Protein 2CFC (pdb70)

Nearest PDB structures (foldseek):
  2cfc-assembly1_D  TM=1.003E+00  e=9.940E-51  Xanthobacter autotrophicus Py2
  6y4d-assembly1_A  TM=9.501E-01  e=4.211E-25  Zephyranthes treatiae
  5u9p-assembly1_C  TM=9.451E-01  e=5.294E-24  Burkholderia cenocepacia J2315
  3uf0-assembly1_A  TM=9.141E-01  e=1.994E-23  Beutenbergia cavernae DSM 12333
  3svt-assembly1_B  TM=9.422E-01  e=5.488E-22  Mycobacterium ulcerans Agy99

Structure (mmCIF, N/CA/C/O backbone):
data_2CFC
#
_entry.id   2CFC
#
_cell.length_a   64.441
_cell.length_b   110.280
_cell.length_c   68.981
_cell.angle_alpha   90.00
_cell.angle_beta   93.88
_cell.angle_gamma   90.00
#
_symmetry.space_group_name_H-M   'P 1 21 1'
#
loop_
_entity.id
_entity.type
_entity.pdbx_description
1 polymer '2-(R)-HYDROXYPROPYL-COM DEHYDROGENASE'
2 non-polymer NICOTINAMIDE-ADENINE-DINUCLEOTIDE
3 non-polymer (2-[2-KETOPROPYLTHIO]ETHANESULFONATE
4 water water
#
loop_
_atom_site.group_PDB
_atom_site.id
_atom_site.type_symbol
_atom_site.label_atom_id
_atom_site.label_alt_id
_atom_site.label_comp_id
_atom_site.label_asym_id
_atom_site.label_entity_id
_atom_site.label_seq_id
_atom_site.pdbx_PDB_ins_code
_atom_site.Cartn_x
_atom_site.Cartn_y
_atom_site.Cartn_z
_atom_site.occupancy
_atom_site.B_iso_or_equiv
_atom_site.auth_seq_id
_atom_site.auth_comp_id
_atom_site.auth_asym_id
_atom_site.auth_atom_id
_atom_site.pdbx_PDB_model_num
ATOM 1 N N . MET A 1 1 ? 47.896 -137.495 106.249 1.00 22.56 1 MET A N 1
ATOM 2 C CA . MET A 1 1 ? 46.754 -136.551 106.420 1.00 21.24 1 MET A CA 1
ATOM 3 C C . MET A 1 1 ? 45.630 -137.181 107.240 1.00 20.18 1 MET A C 1
ATOM 4 O O . MET A 1 1 ? 45.211 -138.311 106.981 1.00 20.19 1 MET A O 1
ATOM 9 N N . SER A 1 2 ? 45.117 -136.423 108.197 1.00 17.27 2 SER A N 1
ATOM 10 C CA . SER A 1 2 ? 44.074 -136.909 109.076 1.00 15.86 2 SER A CA 1
ATOM 11 C C . SER A 1 2 ? 43.200 -135.757 109.550 1.00 14.79 2 SER A C 1
ATOM 12 O O . SER A 1 2 ? 43.598 -134.989 110.424 1.00 15.27 2 SER A O 1
ATOM 15 N N . ARG A 1 3 ? 42.018 -135.636 108.965 1.00 11.81 3 ARG A N 1
ATOM 16 C CA . ARG A 1 3 ? 41.079 -134.575 109.341 1.00 12.90 3 ARG A CA 1
ATOM 17 C C . ARG A 1 3 ? 40.339 -134.978 110.623 1.00 11.23 3 ARG A C 1
ATOM 18 O O . ARG A 1 3 ? 40.354 -136.151 111.007 1.00 11.17 3 ARG A O 1
ATOM 26 N N . VAL A 1 4 ? 39.718 -134.020 111.309 1.00 10.74 4 VAL A N 1
ATOM 27 C CA . VAL A 1 4 ? 38.959 -134.355 112.510 1.00 10.21 4 VAL A CA 1
ATOM 28 C C . VAL A 1 4 ? 37.488 -134.205 112.120 1.00 11.11 4 VAL A C 1
ATOM 29 O O . VAL A 1 4 ? 37.046 -133.131 111.708 1.00 12.42 4 VAL A O 1
ATOM 33 N N . ALA A 1 5 ? 36.736 -135.290 112.241 1.00 10.26 5 ALA A N 1
ATOM 34 C CA . ALA A 1 5 ? 35.325 -135.268 111.885 1.00 10.11 5 ALA A CA 1
ATOM 35 C C . ALA A 1 5 ? 34.442 -135.656 113.057 1.00 11.28 5 ALA A C 1
ATOM 36 O O . ALA A 1 5 ? 34.727 -136.618 113.789 1.00 12.52 5 ALA A O 1
ATOM 38 N N . ILE A 1 6 ? 33.370 -134.889 113.259 1.00 12.13 6 ILE A N 1
ATOM 39 C CA . ILE A 1 6 ? 32.405 -135.211 114.293 1.00 10.66 6 ILE A CA 1
ATOM 40 C C . ILE A 1 6 ? 31.218 -135.842 113.552 1.00 10.41 6 ILE A C 1
ATOM 41 O O . ILE A 1 6 ? 30.738 -135.303 112.546 1.00 9.67 6 ILE A O 1
ATOM 46 N N . VAL A 1 7 ? 30.767 -137.002 114.021 1.00 8.45 7 VAL A N 1
ATOM 47 C CA . VAL A 1 7 ? 29.632 -137.679 113.395 1.00 9.37 7 VAL A CA 1
ATOM 48 C C . VAL A 1 7 ? 28.575 -137.983 114.443 1.00 9.73 7 VAL A C 1
ATOM 49 O O . VAL A 1 7 ? 28.854 -138.721 115.395 1.00 11.35 7 VAL A O 1
ATOM 53 N N . THR A 1 8 ? 27.369 -137.422 114.285 1.00 9.27 8 THR A N 1
ATOM 54 C CA . THR A 1 8 ? 26.302 -137.669 115.246 1.00 9.82 8 THR A CA 1
ATOM 55 C C . THR A 1 8 ? 25.485 -138.879 114.788 1.00 10.13 8 THR A C 1
ATOM 56 O O . THR A 1 8 ? 25.423 -139.184 113.591 1.00 11.13 8 THR A O 1
ATOM 60 N N . GLY A 1 9 ? 24.860 -139.562 115.737 1.00 8.97 9 GLY A N 1
ATOM 61 C CA . GLY A 1 9 ? 24.128 -140.766 115.400 1.00 9.50 9 GLY A CA 1
ATOM 62 C C . GLY A 1 9 ? 25.102 -141.821 114.871 1.00 9.31 9 GLY A C 1
ATOM 63 O O . GLY A 1 9 ? 24.721 -142.628 114.041 1.00 10.11 9 GLY A O 1
ATOM 64 N N . ALA A 1 10 ? 26.339 -141.836 115.382 1.00 9.05 10 ALA A N 1
ATOM 65 C CA . ALA A 1 10 ? 27.381 -142.738 114.903 1.00 10.28 10 ALA A CA 1
ATOM 66 C C . ALA A 1 10 ? 27.365 -144.214 115.278 1.00 12.12 10 ALA A C 1
ATOM 67 O O . ALA A 1 10 ? 28.166 -144.991 114.702 1.00 12.33 10 ALA A O 1
ATOM 69 N N . SER A 1 11 ? 26.507 -144.631 116.212 1.00 13.03 11 SER A N 1
ATOM 70 C CA . SER A 1 11 ? 26.560 -146.031 116.606 1.00 15.06 11 SER A CA 1
ATOM 71 C C . SER A 1 11 ? 25.832 -147.046 115.736 1.00 15.63 11 SER A C 1
ATOM 72 O O . SER A 1 11 ? 26.002 -148.250 115.933 1.00 15.47 11 SER A O 1
ATOM 75 N N . SER A 1 12 ? 25.052 -146.579 114.766 1.00 15.77 12 SER A N 1
ATOM 76 C CA . SER A 1 12 ? 24.355 -147.494 113.876 1.00 17.22 12 SER A CA 1
ATOM 77 C C . SER A 1 12 ? 23.945 -146.858 112.544 1.00 16.93 12 SER A C 1
ATOM 78 O O . SER A 1 12 ? 24.070 -145.631 112.336 1.00 16.40 12 SER A O 1
ATOM 81 N N . GLY A 1 13 ? 23.433 -147.700 111.648 1.00 14.64 13 GLY A N 1
ATOM 82 C CA . GLY A 1 13 ? 22.952 -147.232 110.351 1.00 12.65 13 GLY A CA 1
ATOM 83 C C . GLY A 1 13 ? 23.894 -146.345 109.554 1.00 11.63 13 GLY A C 1
ATOM 84 O O . GLY A 1 13 ? 25.103 -146.605 109.470 1.00 9.52 13 GLY A O 1
ATOM 85 N N . ASN A 1 14 ? 23.345 -145.288 108.965 1.00 11.05 14 ASN A N 1
ATOM 86 C CA . ASN A 1 14 ? 24.147 -144.352 108.160 1.00 11.26 14 ASN A CA 1
ATOM 87 C C . ASN A 1 14 ? 25.324 -143.747 108.933 1.00 9.72 14 ASN A C 1
ATOM 88 O O . ASN A 1 14 ? 26.450 -143.638 108.399 1.00 9.05 14 ASN A O 1
ATOM 93 N N . GLY A 1 15 ? 25.069 -143.335 110.173 1.00 9.61 15 GLY A N 1
ATOM 94 C CA . GLY A 1 15 ? 26.116 -142.741 111.011 1.00 9.87 15 GLY A CA 1
ATOM 95 C C . GLY A 1 15 ? 27.290 -143.683 111.208 1.00 11.22 15 GLY A C 1
ATOM 96 O O . GLY A 1 15 ? 28.461 -143.266 111.170 1.00 9.47 15 GLY A O 1
ATOM 97 N N . LEU A 1 16 ? 26.994 -144.959 111.431 1.00 9.22 16 LEU A N 1
ATOM 98 C CA . LEU A 1 16 ? 28.069 -145.954 111.593 1.00 10.46 16 LEU A CA 1
ATOM 99 C C . LEU A 1 16 ? 28.882 -146.065 110.283 1.00 9.97 16 LEU A C 1
ATOM 100 O O . LEU A 1 16 ? 30.125 -146.019 110.292 1.00 10.58 16 LEU A O 1
ATOM 105 N N . ALA A 1 17 ? 28.194 -146.190 109.152 1.00 12.84 17 ALA A N 1
ATOM 106 C CA . ALA A 1 17 ? 28.896 -146.296 107.881 1.00 11.35 17 ALA A CA 1
ATOM 107 C C . ALA A 1 17 ? 29.739 -145.048 107.624 1.00 10.17 17 ALA A C 1
ATOM 108 O O . ALA A 1 17 ? 30.859 -145.133 107.120 1.00 11.00 17 ALA A O 1
ATOM 110 N N . ILE A 1 18 ? 29.187 -143.881 107.938 1.00 9.36 18 ILE A N 1
ATOM 111 C CA . ILE A 1 18 ? 29.912 -142.631 107.727 1.00 9.43 18 ILE A CA 1
ATOM 112 C C . ILE A 1 18 ? 31.149 -142.565 108.614 1.00 10.32 18 ILE A C 1
ATOM 113 O O . ILE A 1 18 ? 32.245 -142.235 108.143 1.00 9.25 18 ILE A O 1
ATOM 118 N N . ALA A 1 19 ? 30.986 -142.881 109.896 1.00 10.57 19 ALA A N 1
ATOM 119 C CA . ALA A 1 19 ? 32.119 -142.830 110.806 1.00 10.73 19 ALA A CA 1
ATOM 120 C C . ALA A 1 19 ? 33.200 -143.810 110.362 1.00 10.86 19 ALA A C 1
ATOM 121 O O . ALA A 1 19 ? 34.378 -143.475 110.359 1.00 10.50 19 ALA A O 1
ATOM 123 N N . THR A 1 20 ? 32.802 -145.006 109.944 1.00 10.34 20 THR A N 1
ATOM 124 C CA . THR A 1 20 ? 33.795 -145.995 109.525 1.00 11.84 20 THR A CA 1
ATOM 125 C C . THR A 1 20 ? 34.526 -145.546 108.263 1.00 11.80 20 THR A C 1
ATOM 126 O O . THR A 1 20 ? 35.706 -145.830 108.084 1.00 12.53 20 THR A O 1
ATOM 130 N N . ARG A 1 21 ? 33.833 -144.813 107.405 1.00 10.75 21 ARG A N 1
ATOM 131 C CA . ARG A 1 21 ? 34.444 -144.360 106.164 1.00 13.06 21 ARG A CA 1
ATOM 132 C C . ARG A 1 21 ? 35.518 -143.325 106.467 1.00 11.81 21 ARG A C 1
ATOM 133 O O . ARG A 1 21 ? 36.587 -143.333 105.854 1.00 10.14 21 ARG A O 1
ATOM 141 N N . PHE A 1 22 ? 35.241 -142.424 107.410 1.00 10.60 22 PHE A N 1
ATOM 142 C CA . PHE A 1 22 ? 36.233 -141.415 107.772 1.00 10.41 22 PHE A CA 1
ATOM 143 C C . PHE A 1 22 ? 37.442 -142.118 108.371 1.00 11.66 22 PHE A C 1
ATOM 144 O O . PHE A 1 22 ? 38.597 -141.795 108.034 1.00 12.04 22 PHE A O 1
ATOM 152 N N . LEU A 1 23 ? 37.184 -143.074 109.267 1.00 11.10 23 LEU A N 1
ATOM 153 C CA . LEU A 1 23 ? 38.258 -143.831 109.915 1.00 13.74 23 LEU A CA 1
ATOM 154 C C . LEU A 1 23 ? 39.118 -144.597 108.914 1.00 13.58 23 LEU A C 1
ATOM 155 O O . LEU A 1 23 ? 40.356 -144.605 109.025 1.00 13.95 23 LEU A O 1
ATOM 160 N N . ALA A 1 24 ? 38.465 -145.226 107.942 1.00 14.33 24 ALA A N 1
ATOM 161 C CA . ALA A 1 24 ? 39.158 -146.014 106.928 1.00 14.78 24 ALA A CA 1
ATOM 162 C C . ALA A 1 24 ? 40.085 -145.145 106.084 1.00 17.32 24 ALA A C 1
ATOM 163 O O . ALA A 1 24 ? 41.101 -145.622 105.558 1.00 18.58 24 ALA A O 1
ATOM 165 N N . ARG A 1 25 ? 39.738 -143.868 105.961 1.00 16.92 25 ARG A N 1
ATOM 166 C CA . ARG A 1 25 ? 40.528 -142.933 105.191 1.00 19.46 25 ARG A CA 1
ATOM 167 C C . ARG A 1 25 ? 41.674 -142.346 105.998 1.00 18.87 25 ARG A C 1
ATOM 168 O O . ARG A 1 25 ? 42.483 -141.583 105.474 1.00 20.27 25 ARG A O 1
ATOM 176 N N . GLY A 1 26 ? 41.761 -142.686 107.277 1.00 17.83 26 GLY A N 1
ATOM 177 C CA . GLY A 1 26 ? 42.835 -142.138 108.088 1.00 15.49 26 GLY A CA 1
ATOM 178 C C . GLY A 1 26 ? 42.435 -140.937 108.931 1.00 14.97 26 GLY A C 1
ATOM 179 O O . GLY A 1 26 ? 43.263 -140.382 109.639 1.00 15.74 26 GLY A O 1
ATOM 180 N N . ASP A 1 27 ? 41.159 -140.551 108.893 1.00 13.72 27 ASP A N 1
ATOM 181 C CA . ASP A 1 27 ? 40.706 -139.407 109.687 1.00 12.44 27 ASP A CA 1
ATOM 182 C C . ASP A 1 27 ? 40.422 -139.807 111.126 1.00 12.15 27 ASP A C 1
ATOM 183 O O . ASP A 1 27 ? 40.288 -140.994 111.445 1.00 11.78 27 ASP A O 1
ATOM 188 N N . ARG A 1 28 ? 40.348 -138.812 112.006 1.00 10.07 28 ARG A N 1
ATOM 189 C CA . ARG A 1 28 ? 40.029 -139.038 113.405 1.00 11.41 28 ARG A CA 1
ATOM 190 C C . ARG A 1 28 ? 38.559 -138.655 113.542 1.00 12.25 28 ARG A C 1
ATOM 191 O O . ARG A 1 28 ? 38.109 -137.658 112.962 1.00 13.54 28 ARG A O 1
ATOM 199 N N . VAL A 1 29 ? 37.816 -139.469 114.282 1.00 11.44 29 VAL A N 1
ATOM 200 C CA . VAL A 1 29 ? 36.390 -139.256 114.462 1.00 9.29 29 VAL A CA 1
ATOM 201 C C . VAL A 1 29 ? 35.924 -139.146 115.910 1.00 10.49 29 VAL A C 1
ATOM 202 O O . VAL A 1 29 ? 36.391 -139.874 116.789 1.00 9.54 29 VAL A O 1
ATOM 206 N N . ALA A 1 30 ? 35.010 -138.201 116.153 1.00 11.15 30 ALA A N 1
ATOM 207 C CA . ALA A 1 30 ? 34.357 -138.043 117.447 1.00 11.19 30 ALA A CA 1
ATOM 208 C C . ALA A 1 30 ? 32.958 -138.592 117.095 1.00 11.42 30 ALA A C 1
ATOM 209 O O . ALA A 1 30 ? 32.211 -138.005 116.300 1.00 9.70 30 ALA A O 1
ATOM 211 N N . ALA A 1 31 ? 32.647 -139.763 117.641 1.00 10.68 31 ALA A N 1
ATOM 212 C CA . ALA A 1 31 ? 31.401 -140.462 117.391 1.00 9.72 31 ALA A CA 1
ATOM 213 C C . ALA A 1 31 ? 30.453 -140.170 118.536 1.00 10.44 31 ALA A C 1
ATOM 214 O O . ALA A 1 31 ? 30.703 -140.571 119.667 1.00 8.47 31 ALA A O 1
ATOM 216 N N . LEU A 1 32 ? 29.371 -139.451 118.245 1.00 9.90 32 LEU A N 1
ATOM 217 C CA . LEU A 1 32 ? 28.397 -139.102 119.269 1.00 10.86 32 LEU A CA 1
ATOM 218 C C . LEU A 1 32 ? 27.111 -139.891 119.099 1.00 10.22 32 LEU A C 1
ATOM 219 O O . LEU A 1 32 ? 26.609 -140.065 117.969 1.00 10.79 32 LEU A O 1
ATOM 224 N N . ASP A 1 33 ? 26.590 -140.384 120.216 1.00 10.83 33 ASP A N 1
ATOM 225 C CA . ASP A 1 33 ? 25.312 -141.083 120.205 1.00 12.47 33 ASP A CA 1
ATOM 226 C C . ASP A 1 33 ? 24.748 -141.095 121.618 1.00 13.41 33 ASP A C 1
ATOM 227 O O . ASP A 1 33 ? 25.393 -140.620 122.548 1.00 12.20 33 ASP A O 1
ATOM 232 N N . LEU A 1 34 ? 23.544 -141.639 121.768 1.00 14.28 34 LEU A N 1
ATOM 233 C CA . LEU A 1 34 ? 22.825 -141.648 123.040 1.00 15.38 34 LEU A CA 1
ATOM 234 C C . LEU A 1 34 ? 23.304 -142.568 124.164 1.00 16.60 34 LEU A C 1
ATOM 235 O O . LEU A 1 34 ? 23.139 -142.248 125.340 1.00 15.75 34 LEU A O 1
ATOM 240 N N . SER A 1 35 ? 23.894 -143.704 123.807 1.00 15.73 35 SER A N 1
ATOM 241 C CA . SER A 1 35 ? 24.342 -144.666 124.800 1.00 13.91 35 SER A CA 1
ATOM 242 C C . SER A 1 35 ? 25.841 -144.935 124.777 1.00 15.25 35 SER A C 1
ATOM 243 O O . SER A 1 35 ? 26.379 -145.413 123.767 1.00 12.62 35 SER A O 1
ATOM 246 N N . ALA A 1 36 ? 26.501 -144.629 125.894 1.00 13.90 36 ALA A N 1
ATOM 247 C CA . ALA A 1 36 ? 27.925 -144.884 126.038 1.00 15.46 36 ALA A CA 1
ATOM 248 C C . ALA A 1 36 ? 28.194 -146.378 125.859 1.00 16.11 36 ALA A C 1
ATOM 249 O O . ALA A 1 36 ? 29.185 -146.761 125.257 1.00 18.24 36 ALA A O 1
ATOM 251 N N . GLU A 1 37 ? 27.308 -147.217 126.386 1.00 17.41 37 GLU A N 1
ATOM 252 C CA . GLU A 1 37 ? 27.457 -148.673 126.274 1.00 19.42 37 GLU A CA 1
ATOM 253 C C . GLU A 1 37 ? 27.406 -149.122 124.801 1.00 18.34 37 GLU A C 1
ATOM 254 O O . GLU A 1 37 ? 28.276 -149.848 124.325 1.00 17.50 37 GLU A O 1
ATOM 260 N N . THR A 1 38 ? 26.377 -148.701 124.081 1.00 17.37 38 THR A N 1
ATOM 261 C CA . THR A 1 38 ? 26.284 -149.052 122.685 1.00 17.39 38 THR A CA 1
ATOM 262 C C . THR A 1 38 ? 27.489 -148.537 121.875 1.00 17.64 38 THR A C 1
ATOM 263 O O . THR A 1 38 ? 27.982 -149.218 120.958 1.00 16.60 38 THR A O 1
ATOM 267 N N . LEU A 1 39 ? 27.962 -147.339 122.195 1.00 16.03 39 LEU A N 1
ATOM 268 C CA . LEU A 1 39 ? 29.104 -146.789 121.477 1.00 16.78 39 LEU A CA 1
ATOM 269 C C . LEU A 1 39 ? 30.337 -147.666 121.681 1.00 16.68 39 LEU A C 1
ATOM 270 O O . LEU A 1 39 ? 31.104 -147.893 120.736 1.00 15.82 39 LEU A O 1
ATOM 275 N N . GLU A 1 40 ? 30.529 -148.165 122.901 1.00 16.05 40 GLU A N 1
ATOM 276 C CA . GLU A 1 40 ? 31.684 -149.013 123.149 1.00 17.63 40 GLU A CA 1
ATOM 277 C C . GLU A 1 40 ? 31.525 -150.347 122.429 1.00 17.69 40 GLU A C 1
ATOM 278 O O . GLU A 1 40 ? 32.489 -150.871 121.876 1.00 18.01 40 GLU A O 1
ATOM 284 N N . GLU A 1 41 ? 30.313 -150.892 122.417 1.00 18.05 41 GLU A N 1
ATOM 285 C CA . GLU A 1 41 ? 30.086 -152.157 121.732 1.00 20.13 41 GLU A CA 1
ATOM 286 C C . GLU A 1 41 ? 30.349 -151.944 120.247 1.00 19.99 41 GLU A C 1
ATOM 287 O O . GLU A 1 41 ? 30.922 -152.795 119.587 1.00 19.91 41 GLU A O 1
ATOM 293 N N . THR A 1 42 ? 29.929 -150.800 119.723 1.00 20.06 42 THR A N 1
ATOM 294 C CA . THR A 1 42 ? 30.156 -150.483 118.309 1.00 18.60 42 THR A CA 1
ATOM 295 C C . THR A 1 42 ? 31.645 -150.344 118.051 1.00 18.40 42 THR A C 1
ATOM 296 O O . THR A 1 42 ? 32.159 -150.849 117.052 1.00 17.99 42 THR A O 1
ATOM 300 N N . ALA A 1 43 ? 32.342 -149.665 118.954 1.00 17.33 43 ALA A N 1
ATOM 301 C CA . ALA A 1 43 ? 33.783 -149.493 118.808 1.00 18.28 43 ALA A CA 1
ATOM 302 C C . ALA A 1 43 ? 34.518 -150.840 118.801 1.00 19.90 43 ALA A C 1
ATOM 303 O O . ALA A 1 43 ? 35.472 -151.037 118.034 1.00 20.06 43 ALA A O 1
ATOM 305 N N . ARG A 1 44 ? 34.087 -151.774 119.641 1.00 19.77 44 ARG A N 1
ATOM 306 C CA . ARG A 1 44 ? 34.787 -153.066 119.689 1.00 22.08 44 ARG A CA 1
ATOM 307 C C . ARG A 1 44 ? 34.499 -153.943 118.476 1.00 20.97 44 ARG A C 1
ATOM 308 O O . ARG A 1 44 ? 35.349 -154.708 118.019 1.00 20.69 44 ARG A O 1
ATOM 316 N N . THR A 1 45 ? 33.309 -153.811 117.926 1.00 18.81 45 THR A N 1
ATOM 317 C CA . THR A 1 45 ? 32.953 -154.670 116.827 1.00 20.27 45 THR A CA 1
ATOM 318 C C . THR A 1 45 ? 33.134 -154.074 115.448 1.00 19.53 45 THR A C 1
ATOM 319 O O . THR A 1 45 ? 33.341 -154.815 114.489 1.00 20.37 45 THR A O 1
ATOM 323 N N . HIS A 1 46 ? 33.079 -152.747 115.341 1.00 17.32 46 HIS A N 1
ATOM 324 C CA . HIS A 1 46 ? 33.198 -152.084 114.036 1.00 16.79 46 HIS A CA 1
ATOM 325 C C . HIS A 1 46 ? 34.413 -151.192 113.869 1.00 16.11 46 HIS A C 1
ATOM 326 O O . HIS A 1 46 ? 34.846 -150.959 112.735 1.00 15.51 46 HIS A O 1
ATOM 333 N N . TRP A 1 47 ? 34.957 -150.680 114.978 1.00 15.16 47 TRP A N 1
ATOM 334 C CA . TRP A 1 47 ? 36.112 -149.779 114.906 1.00 14.99 47 TRP A CA 1
ATOM 335 C C . TRP A 1 47 ? 37.337 -150.314 115.625 1.00 14.51 47 TRP A C 1
ATOM 336 O O . TRP A 1 47 ? 38.190 -149.535 116.068 1.00 13.24 47 TRP A O 1
ATOM 347 N N . HIS A 1 48 ? 37.434 -151.639 115.730 1.00 15.71 48 HIS A N 1
ATOM 348 C CA . HIS A 1 48 ? 38.560 -152.288 116.409 1.00 17.67 48 HIS A CA 1
ATOM 349 C C . HIS A 1 48 ? 39.935 -151.883 115.884 1.00 18.01 48 HIS A C 1
ATOM 350 O O . HIS A 1 48 ? 40.870 -151.665 116.662 1.00 18.02 48 HIS A O 1
ATOM 357 N N . ALA A 1 49 ? 40.072 -151.794 114.567 1.00 19.12 49 ALA A N 1
ATOM 358 C CA . ALA A 1 49 ? 41.363 -151.423 113.966 1.00 20.90 49 ALA A CA 1
ATOM 359 C C . ALA A 1 49 ? 41.736 -149.957 114.227 1.00 22.02 49 ALA A C 1
ATOM 360 O O . ALA A 1 49 ? 42.893 -149.562 114.076 1.00 22.57 49 ALA A O 1
ATOM 362 N N . TYR A 1 50 ? 40.767 -149.144 114.624 1.00 22.41 50 TYR A N 1
ATOM 363 C CA . TYR A 1 50 ? 41.059 -147.727 114.838 1.00 24.68 50 TYR A CA 1
ATOM 364 C C . TYR A 1 50 ? 41.178 -147.328 116.291 1.00 26.62 50 TYR A C 1
ATOM 365 O O . TYR A 1 50 ? 41.688 -146.245 116.597 1.00 29.63 50 TYR A O 1
ATOM 374 N N . ALA A 1 51 ? 40.719 -148.203 117.184 1.00 27.39 51 ALA A N 1
ATOM 375 C CA . ALA A 1 51 ? 40.782 -147.964 118.621 1.00 28.61 51 ALA A CA 1
ATOM 376 C C . ALA A 1 51 ? 40.837 -146.487 119.021 1.00 29.25 51 ALA A C 1
ATOM 377 O O . ALA A 1 51 ? 39.815 -145.832 119.191 1.00 28.45 51 ALA A O 1
ATOM 379 N N . ASP A 1 52 ? 42.060 -145.991 119.171 1.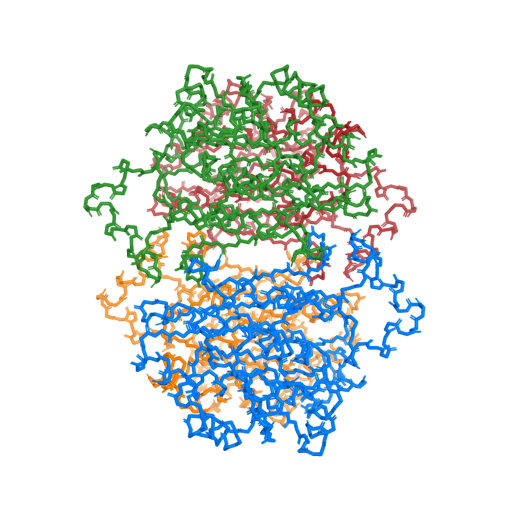00 30.26 52 ASP A N 1
ATOM 380 C CA . ASP A 1 52 ? 42.366 -144.621 119.568 1.00 31.52 52 ASP A CA 1
ATOM 381 C C . ASP A 1 52 ? 41.837 -143.483 118.681 1.00 29.43 52 ASP A C 1
ATOM 382 O O . ASP A 1 52 ? 41.446 -142.413 119.177 1.00 29.19 52 ASP A O 1
ATOM 387 N N . LYS A 1 53 ? 41.832 -143.701 117.375 1.00 25.71 53 LYS A N 1
ATOM 388 C CA . LYS A 1 53 ? 41.414 -142.654 116.461 1.00 22.16 53 LYS A CA 1
ATOM 389 C C . LYS A 1 53 ? 39.940 -142.267 116.526 1.00 19.92 53 LYS A C 1
ATOM 390 O O . LYS A 1 53 ? 39.523 -141.324 115.873 1.00 16.64 53 LYS A O 1
ATOM 396 N N . VAL A 1 54 ? 39.156 -142.994 117.311 1.00 18.50 54 VAL A N 1
ATOM 397 C CA . VAL A 1 54 ? 37.750 -142.658 117.464 1.00 17.83 54 VAL A CA 1
ATOM 398 C C . VAL A 1 54 ? 37.448 -142.380 118.929 1.00 18.21 54 VAL A C 1
ATOM 399 O O . VAL A 1 54 ? 37.753 -143.186 119.823 1.00 17.72 54 VAL A O 1
ATOM 403 N N . LEU A 1 55 ? 36.896 -141.190 119.177 1.00 15.86 55 LEU A N 1
ATOM 404 C CA . LEU A 1 55 ? 36.542 -140.743 120.518 1.00 14.22 55 LEU A CA 1
ATOM 405 C C . LEU A 1 55 ? 35.039 -141.001 120.629 1.00 15.16 55 LEU A C 1
ATOM 406 O O . LEU A 1 55 ? 34.269 -140.494 119.805 1.00 13.53 55 LEU A O 1
ATOM 411 N N . ARG A 1 56 ? 34.625 -141.823 121.595 1.00 13.62 56 ARG A N 1
ATOM 412 C CA . ARG A 1 56 ? 33.207 -142.130 121.755 1.00 14.22 56 ARG A CA 1
ATOM 413 C C . ARG A 1 56 ? 32.627 -141.179 122.781 1.00 15.50 56 ARG A C 1
ATOM 414 O O . ARG A 1 56 ? 33.059 -141.165 123.929 1.00 15.69 56 ARG A O 1
ATOM 422 N N . VAL A 1 57 ? 31.653 -140.378 122.358 1.00 15.08 57 VAL A N 1
ATOM 423 C CA . VAL A 1 57 ? 31.044 -139.414 123.255 1.00 16.36 57 VAL A CA 1
ATOM 424 C C . VAL A 1 57 ? 29.545 -139.601 123.352 1.00 16.10 57 VAL A C 1
ATOM 425 O O . VAL A 1 57 ? 28.851 -139.585 122.339 1.00 15.91 57 VAL A O 1
ATOM 429 N N . ARG A 1 58 ? 29.040 -139.753 124.571 1.00 14.88 58 ARG A N 1
ATOM 430 C CA . ARG A 1 58 ? 27.614 -139.892 124.728 1.00 16.10 58 ARG A CA 1
ATOM 431 C C . ARG A 1 58 ? 27.050 -138.489 124.674 1.00 15.60 58 ARG A C 1
ATOM 432 O O . ARG A 1 58 ? 27.549 -137.587 125.338 1.00 13.75 58 ARG A O 1
ATOM 440 N N . ALA A 1 59 ? 26.019 -138.294 123.861 1.00 15.04 59 ALA A N 1
ATOM 441 C CA . ALA A 1 59 ? 25.418 -136.976 123.753 1.00 13.30 59 ALA A CA 1
ATOM 442 C C . ALA A 1 59 ? 24.092 -137.052 123.062 1.00 13.81 59 ALA A C 1
ATOM 443 O O . ALA A 1 59 ? 23.939 -137.763 122.060 1.00 13.53 59 ALA A O 1
ATOM 445 N N . ASP A 1 60 ? 23.124 -136.325 123.618 1.00 11.86 60 ASP A N 1
ATOM 446 C CA . ASP A 1 60 ? 21.801 -136.209 123.019 1.00 10.90 60 ASP A CA 1
ATOM 447 C C . ASP A 1 60 ? 21.940 -134.913 122.217 1.00 11.47 60 ASP A C 1
ATOM 448 O O . ASP A 1 60 ? 22.076 -133.847 122.821 1.00 11.65 60 ASP A O 1
ATOM 453 N N . VAL A 1 61 ? 21.893 -134.979 120.880 1.00 10.02 61 VAL A N 1
ATOM 454 C CA . VAL A 1 61 ? 22.078 -133.772 120.078 1.00 11.04 61 VAL A CA 1
ATOM 455 C C . VAL A 1 61 ? 21.086 -132.661 120.385 1.00 11.53 61 VAL A C 1
ATOM 456 O O . VAL A 1 61 ? 21.400 -131.493 120.189 1.00 11.04 61 VAL A O 1
ATOM 460 N N . ALA A 1 62 ? 19.901 -133.019 120.875 1.00 9.41 62 ALA A N 1
ATOM 461 C CA . ALA A 1 62 ? 18.882 -132.022 121.205 1.00 11.28 62 ALA A CA 1
ATOM 462 C C . ALA A 1 62 ? 19.202 -131.231 122.479 1.00 11.71 62 ALA A C 1
ATOM 463 O O . ALA A 1 62 ? 18.492 -130.279 122.813 1.00 11.56 62 ALA A O 1
ATOM 465 N N . ASP A 1 63 ? 20.271 -131.611 123.182 1.00 11.52 63 ASP A N 1
ATOM 466 C CA . ASP A 1 63 ? 20.630 -130.924 124.412 1.00 13.02 63 ASP A CA 1
ATOM 467 C C . ASP A 1 63 ? 21.855 -130.030 124.204 1.00 11.84 63 ASP A C 1
ATOM 468 O O . ASP A 1 63 ? 22.920 -130.496 123.814 1.00 11.39 63 ASP A O 1
ATOM 473 N N . GLU A 1 64 ? 21.701 -128.741 124.476 1.00 12.40 64 GLU A N 1
ATOM 474 C CA . GLU A 1 64 ? 22.816 -127.810 124.292 1.00 12.79 64 GLU A CA 1
ATOM 475 C C . GLU A 1 64 ? 24.031 -128.172 125.153 1.00 13.50 64 GLU A C 1
ATOM 476 O O . GLU A 1 64 ? 25.179 -128.133 124.686 1.00 12.44 64 GLU A O 1
ATOM 482 N N . GLY A 1 65 ? 23.786 -128.525 126.410 1.00 12.89 65 GLY A N 1
ATOM 483 C CA . GLY A 1 65 ? 24.892 -128.882 127.281 1.00 12.66 65 GLY A CA 1
ATOM 484 C C . GLY A 1 65 ? 25.714 -130.054 126.757 1.00 12.06 65 GLY A C 1
ATOM 485 O O . GLY A 1 65 ? 26.943 -130.002 126.758 1.00 12.36 65 GLY A O 1
ATOM 486 N N . ASP A 1 66 ? 25.036 -131.113 126.313 1.00 11.89 66 ASP A N 1
ATOM 487 C CA . ASP A 1 66 ? 25.694 -132.310 125.775 1.00 11.64 66 ASP A CA 1
ATOM 488 C C . ASP A 1 66 ? 26.519 -131.998 124.537 1.00 11.62 66 ASP A C 1
ATOM 489 O O . ASP A 1 66 ? 27.683 -132.424 124.399 1.00 10.26 66 ASP A O 1
ATOM 494 N N . VAL A 1 67 ? 25.894 -131.269 123.624 1.00 10.48 67 VAL A N 1
ATOM 495 C CA . VAL A 1 67 ? 26.552 -130.888 122.374 1.00 10.15 67 VAL A CA 1
ATOM 496 C C . VAL A 1 67 ? 27.792 -130.017 122.644 1.00 9.35 67 VAL A C 1
ATOM 497 O O . VAL A 1 67 ? 28.879 -130.292 122.111 1.00 11.65 67 VAL A O 1
ATOM 501 N N . ASN A 1 68 ? 27.660 -128.979 123.473 1.00 11.57 68 ASN A N 1
ATOM 502 C CA . ASN A 1 68 ? 28.825 -128.124 123.771 1.00 12.62 68 ASN A CA 1
ATOM 503 C C . ASN A 1 68 ? 29.951 -128.934 124.401 1.00 12.02 68 ASN A C 1
ATOM 504 O O . ASN A 1 68 ? 31.123 -128.751 124.059 1.00 12.74 68 ASN A O 1
ATOM 509 N N . ALA A 1 69 ? 29.612 -129.845 125.310 1.00 12.29 69 ALA A N 1
ATOM 510 C CA . ALA A 1 69 ? 30.645 -130.656 125.956 1.00 12.71 69 ALA A CA 1
ATOM 511 C C . ALA A 1 69 ? 31.296 -131.611 124.968 1.00 12.92 69 ALA A C 1
ATOM 512 O O . ALA A 1 69 ? 32.503 -131.905 125.081 1.00 13.44 69 ALA A O 1
ATOM 514 N N . ALA A 1 70 ? 30.514 -132.097 123.998 1.00 11.72 70 ALA A N 1
ATOM 515 C CA . ALA A 1 70 ? 31.051 -133.026 123.006 1.00 12.36 70 ALA A CA 1
ATOM 516 C C . ALA A 1 70 ? 32.062 -132.304 122.122 1.00 10.82 70 ALA A C 1
ATOM 517 O O . ALA A 1 70 ? 33.106 -132.863 121.817 1.00 10.66 70 ALA A O 1
ATOM 519 N N . ILE A 1 71 ? 31.750 -131.068 121.720 1.00 10.43 71 ILE A N 1
ATOM 520 C CA . ILE A 1 71 ? 32.648 -130.277 120.883 1.00 11.46 71 ILE A CA 1
ATOM 521 C C . ILE A 1 71 ? 33.898 -129.909 121.688 1.00 11.33 71 ILE A C 1
ATOM 522 O O . ILE A 1 71 ? 35.022 -129.953 121.157 1.00 11.19 71 ILE A O 1
ATOM 527 N N . ALA A 1 72 ? 33.724 -129.564 122.964 1.00 10.72 72 ALA A N 1
ATOM 528 C CA . ALA A 1 72 ? 34.882 -129.260 123.817 1.00 10.43 72 ALA A CA 1
ATOM 529 C C . ALA A 1 72 ? 35.757 -130.506 123.947 1.00 11.07 72 ALA A C 1
ATOM 530 O O . ALA A 1 72 ? 36.985 -130.399 123.872 1.00 12.10 72 ALA A O 1
ATOM 532 N N . ALA A 1 73 ? 35.144 -131.677 124.143 1.00 10.99 73 ALA A N 1
ATOM 533 C CA . ALA A 1 73 ? 35.921 -132.917 124.262 1.00 12.92 73 ALA A CA 1
ATOM 534 C C . ALA A 1 73 ? 36.653 -133.227 122.961 1.00 12.69 73 ALA A C 1
ATOM 535 O O . ALA A 1 73 ? 37.797 -133.700 122.989 1.00 11.42 73 ALA A O 1
ATOM 537 N N . THR A 1 74 ? 36.018 -132.940 121.823 1.00 12.56 74 THR A N 1
ATOM 538 C CA . THR A 1 74 ? 36.653 -133.181 120.525 1.00 11.59 74 THR A CA 1
ATOM 539 C C . THR A 1 74 ? 37.890 -132.290 120.366 1.00 12.03 74 THR A C 1
ATOM 540 O O . THR A 1 74 ? 38.948 -132.741 119.900 1.00 12.28 74 THR A O 1
ATOM 544 N N . MET A 1 75 ? 37.749 -131.020 120.731 1.00 11.89 75 MET A N 1
ATOM 545 C CA . MET A 1 75 ? 38.871 -130.087 120.651 1.00 13.63 75 MET A CA 1
ATOM 546 C C . MET A 1 75 ? 40.013 -130.516 121.582 1.00 14.81 75 MET A C 1
ATOM 547 O O . MET A 1 75 ? 41.190 -130.496 121.195 1.00 14.69 75 MET A O 1
ATOM 552 N N . GLU A 1 76 ? 39.675 -130.925 122.798 1.00 17.98 76 GLU A N 1
ATOM 553 C CA . GLU A 1 76 ? 40.708 -131.385 123.751 1.00 21.05 76 GLU A CA 1
ATOM 554 C C . GLU A 1 76 ? 41.466 -132.608 123.244 1.00 20.32 76 GLU A C 1
ATOM 555 O O . GLU A 1 76 ? 42.698 -132.704 123.358 1.00 19.01 76 GLU A O 1
ATOM 561 N N . GLN A 1 77 ? 40.725 -133.539 122.660 1.00 18.88 77 GLN A N 1
ATOM 562 C CA . GLN A 1 77 ? 41.315 -134.774 122.192 1.00 16.95 77 GLN A CA 1
ATOM 563 C C . GLN A 1 77 ? 42.093 -134.678 120.892 1.00 17.39 77 GLN A C 1
ATOM 564 O O . GLN A 1 77 ? 43.211 -135.171 120.828 1.00 16.31 77 GLN A O 1
ATOM 570 N N . PHE A 1 78 ? 41.527 -134.014 119.877 1.00 16.08 78 PHE A N 1
ATOM 571 C CA . PHE A 1 78 ? 42.152 -133.922 118.550 1.00 16.18 78 PHE A CA 1
ATOM 572 C C . PHE A 1 78 ? 42.675 -132.543 118.107 1.00 16.88 78 PHE A C 1
ATOM 573 O O . PHE A 1 78 ? 43.381 -132.447 117.092 1.00 18.71 78 PHE A O 1
ATOM 581 N N . GLY A 1 79 ? 42.277 -131.482 118.810 1.00 15.62 79 GLY A N 1
ATOM 582 C CA . GLY A 1 79 ? 42.764 -130.139 118.509 1.00 14.55 79 GLY A CA 1
ATOM 583 C C . GLY A 1 79 ? 42.231 -129.318 117.341 1.00 15.55 79 GLY A C 1
ATOM 584 O O . GLY A 1 79 ? 42.805 -128.283 117.008 1.00 15.35 79 GLY A O 1
ATOM 585 N N . ALA A 1 80 ? 41.138 -129.754 116.731 1.00 13.97 80 ALA A N 1
ATOM 586 C CA . ALA A 1 80 ? 40.541 -129.031 115.610 1.00 14.48 80 ALA A CA 1
ATOM 587 C C . ALA A 1 80 ? 39.264 -129.749 115.254 1.00 11.97 80 ALA A C 1
ATOM 588 O O . ALA A 1 80 ? 39.020 -130.860 115.727 1.00 12.60 80 ALA A O 1
ATOM 590 N N . ILE A 1 81 ? 38.441 -129.112 114.436 1.00 11.94 81 ILE A N 1
ATOM 591 C CA . ILE A 1 81 ? 37.214 -129.747 113.964 1.00 10.73 81 ILE A CA 1
ATOM 592 C C . ILE A 1 81 ? 37.105 -129.364 112.492 1.00 11.77 81 ILE A C 1
ATOM 593 O O . ILE A 1 81 ? 36.728 -128.235 112.153 1.00 13.79 81 ILE A O 1
ATOM 598 N N . ASP A 1 82 ? 37.428 -130.306 111.611 1.00 10.11 82 ASP A N 1
ATOM 599 C CA . ASP A 1 82 ? 37.388 -130.047 110.177 1.00 9.95 82 ASP A CA 1
ATOM 600 C C . ASP A 1 82 ? 36.056 -130.322 109.513 1.00 9.79 82 ASP A C 1
ATOM 601 O O . ASP A 1 82 ? 35.663 -129.624 108.553 1.00 9.88 82 ASP A O 1
ATOM 606 N N . VAL A 1 83 ? 35.363 -131.348 110.008 1.00 9.06 83 VAL A N 1
ATOM 607 C CA . VAL A 1 83 ? 34.102 -131.745 109.401 1.00 10.50 83 VAL A CA 1
ATOM 608 C C . VAL A 1 83 ? 33.066 -132.086 110.448 1.00 10.17 83 VAL A C 1
ATOM 609 O O . VAL A 1 83 ? 33.375 -132.704 111.461 1.00 8.20 83 VAL A O 1
ATOM 613 N N . LEU A 1 84 ? 31.831 -131.661 110.205 1.00 10.17 84 LEU A N 1
ATOM 614 C CA . LEU A 1 84 ? 30.733 -132.017 111.090 1.00 11.00 84 LEU A CA 1
ATOM 615 C C . LEU A 1 84 ? 29.665 -132.674 110.232 1.00 10.40 84 LEU A C 1
ATOM 616 O O . LEU A 1 84 ? 29.219 -132.091 109.255 1.00 12.55 84 LEU A O 1
ATOM 621 N N . VAL A 1 85 ? 29.282 -133.901 110.577 1.00 10.04 85 VAL A N 1
ATOM 622 C CA . VAL A 1 85 ? 28.219 -134.594 109.875 1.00 9.69 85 VAL A CA 1
ATOM 623 C C . VAL A 1 85 ? 27.041 -134.738 110.852 1.00 10.61 85 VAL A C 1
ATOM 624 O O . VAL A 1 85 ? 27.102 -135.500 111.821 1.00 9.13 85 VAL A O 1
ATOM 628 N N . ASN A 1 86 ? 25.998 -133.953 110.627 1.00 11.01 86 ASN A N 1
ATOM 629 C CA . ASN A 1 86 ? 24.803 -133.990 111.455 1.00 8.67 86 ASN A CA 1
ATOM 630 C C . ASN A 1 86 ? 23.885 -135.057 110.846 1.00 8.84 86 ASN A C 1
ATOM 631 O O . ASN A 1 86 ? 23.055 -134.791 109.982 1.00 6.67 86 ASN A O 1
ATOM 636 N N . ASN A 1 87 ? 24.093 -136.286 111.309 1.00 8.78 87 ASN A N 1
ATOM 637 C CA . ASN A 1 87 ? 23.376 -137.457 110.872 1.00 8.60 87 ASN A CA 1
ATOM 638 C C . ASN A 1 87 ? 22.263 -137.932 111.825 1.00 8.88 87 ASN A C 1
ATOM 639 O O . ASN A 1 87 ? 21.254 -138.438 111.342 1.00 8.64 87 ASN A O 1
ATOM 644 N N . ALA A 1 88 ? 22.429 -137.796 113.145 1.00 9.10 88 ALA A N 1
ATOM 645 C CA . ALA A 1 88 ? 21.381 -138.238 114.084 1.00 9.02 88 ALA A CA 1
ATOM 646 C C . ALA A 1 88 ? 19.978 -137.801 113.646 1.00 11.63 88 ALA A C 1
ATOM 647 O O . ALA A 1 88 ? 19.740 -136.633 113.294 1.00 11.19 88 ALA A O 1
ATOM 649 N N . GLY A 1 89 ? 19.039 -138.738 113.649 1.00 12.26 89 GLY A N 1
ATOM 650 C CA . GLY A 1 89 ? 17.694 -138.375 113.265 1.00 12.75 89 GLY A CA 1
ATOM 651 C C . GLY A 1 89 ? 16.721 -139.437 113.687 1.00 13.83 89 GLY A C 1
ATOM 652 O O . GLY A 1 89 ? 17.076 -140.611 113.804 1.00 15.68 89 GLY A O 1
ATOM 653 N N . ILE A 1 90 ? 15.488 -139.031 113.933 1.00 12.50 90 ILE A N 1
ATOM 654 C CA . ILE A 1 90 ? 14.463 -139.989 114.311 1.00 13.75 90 ILE A CA 1
ATOM 655 C C . ILE A 1 90 ? 13.235 -139.764 113.448 1.00 12.30 90 ILE A C 1
ATOM 656 O O . ILE A 1 90 ? 13.041 -138.687 112.876 1.00 11.91 90 ILE A O 1
ATOM 661 N N . THR A 1 91 ? 12.417 -140.801 113.327 1.00 14.11 91 THR A N 1
ATOM 662 C CA . THR A 1 91 ? 11.192 -140.724 112.535 1.00 17.09 91 THR A CA 1
ATOM 663 C C . THR A 1 91 ? 10.026 -140.347 113.420 1.00 18.91 91 THR A C 1
ATOM 664 O O . THR A 1 91 ? 9.032 -139.793 112.947 1.00 20.91 91 THR A O 1
ATOM 668 N N . GLY A 1 92 ? 10.159 -140.625 114.711 1.00 17.95 92 GLY A N 1
ATOM 669 C CA . GLY A 1 92 ? 9.036 -140.431 115.611 1.00 19.80 92 GLY A CA 1
ATOM 670 C C . GLY A 1 92 ? 8.451 -141.850 115.730 1.00 20.68 92 GLY A C 1
ATOM 671 O O . GLY A 1 92 ? 8.709 -142.696 114.852 1.00 19.54 92 GLY A O 1
ATOM 672 N N . ASN A 1 93 ? 7.670 -142.135 116.778 1.00 20.36 93 ASN A N 1
ATOM 673 C CA . ASN A 1 93 ? 7.143 -143.492 116.946 1.00 20.90 93 ASN A CA 1
ATOM 674 C C . ASN A 1 93 ? 5.982 -143.876 116.026 1.00 21.39 93 ASN A C 1
ATOM 675 O O . ASN A 1 93 ? 5.670 -143.160 115.077 1.00 20.97 93 ASN A O 1
ATOM 680 N N . SER A 1 94 ? 5.362 -145.023 116.302 1.00 21.92 94 SER A N 1
ATOM 681 C CA . SER A 1 94 ? 4.251 -145.500 115.501 1.00 23.24 94 SER A CA 1
ATOM 682 C C . SER A 1 94 ? 3.100 -144.493 115.453 1.00 23.59 94 SER A C 1
ATOM 683 O O . SER A 1 94 ? 2.291 -144.513 114.518 1.00 23.40 94 SER A O 1
ATOM 686 N N . GLU A 1 95 ? 3.021 -143.609 116.443 1.00 23.56 95 GLU A N 1
ATOM 687 C CA . GLU A 1 95 ? 1.934 -142.627 116.453 1.00 24.56 95 GLU A CA 1
ATOM 688 C C . GLU A 1 95 ? 2.258 -141.352 115.659 1.00 22.70 95 GLU A C 1
ATOM 689 O O . GLU A 1 95 ? 1.364 -140.577 115.328 1.00 23.36 95 GLU A O 1
ATOM 695 N N . ALA A 1 96 ? 3.530 -141.118 115.365 1.00 20.96 96 ALA A N 1
ATOM 696 C CA . ALA A 1 96 ? 3.897 -139.925 114.604 1.00 17.72 96 ALA A CA 1
ATOM 697 C C . ALA A 1 96 ? 3.651 -140.205 113.127 1.00 16.92 96 ALA A C 1
ATOM 698 O O . ALA A 1 96 ? 4.593 -140.374 112.334 1.00 15.66 96 ALA A O 1
ATOM 700 N N . GLY A 1 97 ? 2.367 -140.278 112.776 1.00 15.61 97 GLY A N 1
ATOM 701 C CA . GLY A 1 97 ? 1.966 -140.536 111.404 1.00 12.91 97 GLY A CA 1
ATOM 702 C C . GLY A 1 97 ? 1.435 -139.270 110.748 1.00 11.73 97 GLY A C 1
ATOM 703 O O . GLY A 1 97 ? 2.185 -138.308 110.531 1.00 10.97 97 GLY A O 1
ATOM 704 N N . VAL A 1 98 ? 0.150 -139.251 110.396 1.00 9.75 98 VAL A N 1
ATOM 705 C CA . VAL A 1 98 ? -0.393 -138.047 109.791 1.00 8.71 98 VAL A CA 1
ATOM 706 C C . VAL A 1 98 ? -0.417 -136.973 110.868 1.00 9.82 98 VAL A C 1
ATOM 707 O O . VAL A 1 98 ? -0.404 -137.256 112.075 1.00 9.57 98 VAL A O 1
ATOM 711 N N . LEU A 1 99 ? -0.438 -135.723 110.440 1.00 9.17 99 LEU A N 1
ATOM 712 C CA . LEU A 1 99 ? -0.396 -134.608 111.367 1.00 10.55 99 LEU A CA 1
ATOM 713 C C . LEU A 1 99 ? -1.368 -134.578 112.551 1.00 12.50 99 LEU A C 1
ATOM 714 O O . LEU A 1 99 ? -0.930 -134.514 113.711 1.00 11.81 99 LEU A O 1
ATOM 719 N N . HIS A 1 100 ? -2.672 -134.634 112.268 1.00 12.92 100 HIS A N 1
ATOM 720 C CA . HIS A 1 100 ? -3.649 -134.489 113.335 1.00 13.30 100 HIS A CA 1
ATOM 721 C C . HIS A 1 100 ? -3.628 -135.518 114.456 1.00 13.00 100 HIS A C 1
ATOM 722 O O . HIS A 1 100 ? -4.046 -135.209 115.567 1.00 13.11 100 HIS A O 1
ATOM 729 N N . THR A 1 101 ? -3.128 -136.725 114.197 1.00 12.01 101 THR A N 1
ATOM 730 C CA . THR A 1 101 ? -3.081 -137.717 115.267 1.00 12.88 101 THR A CA 1
ATOM 731 C C . THR A 1 101 ? -1.688 -137.895 115.824 1.00 13.47 101 THR A C 1
ATOM 732 O O . THR A 1 101 ? -1.458 -138.805 116.635 1.00 13.91 101 THR A O 1
ATOM 736 N N . THR A 1 102 ? -0.720 -137.085 115.398 1.00 12.47 102 THR A N 1
ATOM 737 C CA . THR A 1 102 ? 0.580 -137.279 116.019 1.00 14.35 102 THR A CA 1
ATOM 738 C C . THR A 1 102 ? 0.578 -136.540 117.332 1.00 14.36 102 THR A C 1
ATOM 739 O O . THR A 1 102 ? 0.164 -135.372 117.416 1.00 12.87 102 THR A O 1
ATOM 743 N N . PRO A 1 103 ? 0.977 -137.242 118.412 1.00 14.42 103 PRO A N 1
ATOM 744 C CA . PRO A 1 103 ? 1.046 -136.702 119.779 1.00 15.03 103 PRO A CA 1
ATOM 745 C C . PRO A 1 103 ? 1.905 -135.444 119.800 1.00 14.09 103 PRO A C 1
ATOM 746 O O . PRO A 1 103 ? 2.972 -135.411 119.193 1.00 13.14 103 PRO A O 1
ATOM 750 N N . VAL A 1 104 ? 1.460 -134.404 120.490 1.00 12.40 104 VAL A N 1
ATOM 751 C CA . VAL A 1 104 ? 2.260 -133.187 120.539 1.00 13.32 104 VAL A CA 1
ATOM 752 C C . VAL A 1 104 ? 3.690 -133.506 121.018 1.00 12.54 104 VAL A C 1
ATOM 753 O O . VAL A 1 104 ? 4.670 -132.946 120.513 1.00 12.02 104 VAL A O 1
ATOM 757 N N . GLU A 1 105 ? 3.826 -134.427 121.969 1.00 13.47 105 GLU A N 1
ATOM 758 C CA . GLU A 1 105 ? 5.157 -134.769 122.474 1.00 14.88 105 GLU A CA 1
ATOM 759 C C . GLU A 1 105 ? 6.061 -135.377 121.386 1.00 12.86 105 GLU A C 1
ATOM 760 O O . GLU A 1 105 ? 7.291 -135.201 121.417 1.00 12.09 105 GLU A O 1
ATOM 766 N N . GLN A 1 106 ? 5.469 -136.092 120.438 1.00 12.52 106 GLN A N 1
ATOM 767 C CA . GLN A 1 106 ? 6.260 -136.700 119.366 1.00 12.35 106 GLN A CA 1
ATOM 768 C C . GLN A 1 106 ? 6.683 -135.652 118.360 1.00 12.14 106 GLN A C 1
ATOM 769 O O . GLN A 1 106 ? 7.792 -135.692 117.862 1.00 12.61 106 GLN A O 1
ATOM 775 N N . PHE A 1 107 ? 5.789 -134.727 118.016 1.00 12.12 107 PHE A N 1
ATOM 776 C CA . PHE A 1 107 ? 6.182 -133.661 117.096 1.00 10.29 107 PHE A CA 1
ATOM 777 C C . PHE A 1 107 ? 7.388 -132.899 117.684 1.00 10.10 107 PHE A C 1
ATOM 778 O O . PHE A 1 107 ? 8.370 -132.589 116.985 1.00 9.83 107 PHE A O 1
ATOM 786 N N . ASP A 1 108 ? 7.267 -132.530 118.958 1.00 9.51 108 ASP A N 1
ATOM 787 C CA . ASP A 1 108 ? 8.330 -131.788 119.629 1.00 9.06 108 ASP A CA 1
ATOM 788 C C . ASP A 1 108 ? 9.628 -132.569 119.650 1.00 11.41 108 ASP A C 1
ATOM 789 O O . ASP A 1 108 ? 10.697 -131.988 119.410 1.00 9.78 108 ASP A O 1
ATOM 794 N N . LYS A 1 109 ? 9.552 -133.869 119.960 1.00 9.45 109 LYS A N 1
ATOM 795 C CA . LYS A 1 109 ? 10.761 -134.699 120.003 1.00 11.37 109 LYS A CA 1
ATOM 796 C C . LYS A 1 109 ? 11.440 -134.779 118.640 1.00 11.06 109 LYS A C 1
ATOM 797 O O . LYS A 1 109 ? 12.662 -134.607 118.521 1.00 9.08 109 LYS A O 1
ATOM 803 N N . VAL A 1 110 ? 10.664 -135.036 117.590 1.00 11.02 110 VAL A N 1
ATOM 804 C CA . VAL A 1 110 ? 11.223 -135.119 116.248 1.00 10.63 110 VAL A CA 1
ATOM 805 C C . VAL A 1 110 ? 11.868 -133.778 115.864 1.00 10.33 110 VAL A C 1
ATOM 806 O O . VAL A 1 110 ? 12.977 -133.759 115.333 1.00 10.22 110 VAL A O 1
ATOM 810 N N . MET A 1 111 ? 11.201 -132.658 116.154 1.00 8.77 111 MET A N 1
ATOM 811 C CA . MET A 1 111 ? 11.804 -131.362 115.832 1.00 8.81 111 MET A CA 1
ATOM 812 C C . MET A 1 111 ? 13.064 -131.074 116.655 1.00 9.97 111 MET A C 1
ATOM 813 O O . MET A 1 111 ? 14.028 -130.466 116.137 1.00 9.62 111 MET A O 1
ATOM 818 N N . ALA A 1 112 ? 13.069 -131.499 117.918 1.00 8.62 112 ALA A N 1
ATOM 819 C CA . ALA A 1 112 ? 14.216 -131.263 118.806 1.00 10.66 112 ALA A CA 1
ATOM 820 C C . ALA A 1 112 ? 15.453 -132.038 118.329 1.00 10.58 112 ALA A C 1
ATOM 821 O O . ALA A 1 112 ? 16.553 -131.479 118.233 1.00 9.13 112 ALA A O 1
ATOM 823 N N . VAL A 1 113 ? 15.266 -133.314 117.998 1.00 9.82 113 VAL A N 1
ATOM 824 C CA . VAL A 1 113 ? 16.378 -134.123 117.517 1.00 9.69 113 VAL A CA 1
ATOM 825 C C . VAL A 1 113 ? 16.829 -133.771 116.090 1.00 9.09 113 VAL A C 1
ATOM 826 O O . VAL A 1 113 ? 18.012 -133.485 115.848 1.00 10.77 113 VAL A O 1
ATOM 830 N N . ASN A 1 114 ? 15.879 -133.751 115.163 1.00 9.64 114 ASN A N 1
ATOM 831 C CA . ASN A 1 114 ? 16.169 -133.538 113.750 1.00 7.83 114 ASN A CA 1
ATOM 832 C C . ASN A 1 114 ? 16.542 -132.130 113.362 1.00 7.86 114 ASN A C 1
ATOM 833 O O . ASN A 1 114 ? 17.288 -131.938 112.398 1.00 7.04 114 ASN A O 1
ATOM 838 N N . VAL A 1 115 ? 16.033 -131.135 114.095 1.00 8.45 115 VAL A N 1
ATOM 839 C CA . VAL A 1 115 ? 16.325 -129.743 113.742 1.00 7.57 115 VAL A CA 1
ATOM 840 C C . VAL A 1 115 ? 17.145 -129.017 114.812 1.00 7.76 115 VAL A C 1
ATOM 841 O O . VAL A 1 115 ? 18.228 -128.472 114.530 1.00 8.74 115 VAL A O 1
ATOM 845 N N . ARG A 1 116 ? 16.652 -128.983 116.046 1.00 7.27 116 ARG A N 1
ATOM 846 C CA . ARG A 1 116 ? 17.395 -128.287 117.082 1.00 7.61 116 ARG A CA 1
ATOM 847 C C . ARG A 1 116 ? 18.783 -128.907 117.269 1.00 8.44 116 ARG A C 1
ATOM 848 O O . ARG A 1 116 ? 19.770 -128.194 117.511 1.00 6.84 116 ARG A O 1
ATOM 856 N N . GLY A 1 117 ? 18.864 -130.230 117.115 1.00 8.19 117 GLY A N 1
ATOM 857 C CA . GLY A 1 117 ? 20.138 -130.912 117.238 1.00 9.22 117 GLY A CA 1
ATOM 858 C C . GLY A 1 117 ? 21.131 -130.421 116.191 1.00 9.75 117 GLY A C 1
ATOM 859 O O . GLY A 1 117 ? 22.320 -130.273 116.509 1.00 10.07 117 GLY A O 1
ATOM 860 N N . ILE A 1 118 ? 20.661 -130.186 114.963 1.00 7.44 118 ILE A N 1
ATOM 861 C CA . ILE A 1 118 ? 21.511 -129.712 113.888 1.00 8.09 118 ILE A CA 1
ATOM 862 C C . ILE A 1 118 ? 21.894 -128.260 114.137 1.00 8.89 118 ILE A C 1
ATOM 863 O O . ILE A 1 118 ? 23.047 -127.898 113.939 1.00 8.64 118 ILE A O 1
ATOM 868 N N . PHE A 1 119 ? 20.950 -127.444 114.603 1.00 6.82 119 PHE A N 1
ATOM 869 C CA . PHE A 1 119 ? 21.244 -126.043 114.936 1.00 8.81 119 PHE A CA 1
ATOM 870 C C . PHE A 1 119 ? 22.320 -125.992 116.046 1.00 9.61 119 PHE A C 1
ATOM 871 O O . PHE A 1 119 ? 23.296 -125.238 115.950 1.00 9.59 119 PHE A O 1
ATOM 879 N N . LEU A 1 120 ? 22.150 -126.798 117.088 1.00 8.68 120 LEU A N 1
ATOM 880 C CA . LEU A 1 120 ? 23.108 -126.807 118.170 1.00 8.66 120 LEU A CA 1
ATOM 881 C C . LEU A 1 120 ? 24.473 -127.337 117.751 1.00 10.08 120 LEU A C 1
ATOM 882 O O . LEU A 1 120 ? 25.495 -126.815 118.202 1.00 9.30 120 LEU A O 1
ATOM 887 N N . GLY A 1 121 ? 24.503 -128.348 116.885 1.00 9.33 121 GLY A N 1
ATOM 888 C CA . GLY A 1 121 ? 25.785 -128.890 116.445 1.00 9.54 121 GLY A CA 1
ATOM 889 C C . GLY A 1 121 ? 26.562 -127.830 115.677 1.00 10.97 121 GLY A C 1
ATOM 890 O O . GLY A 1 121 ? 27.761 -127.580 115.951 1.00 12.11 121 GLY A O 1
ATOM 891 N N . CYS A 1 122 ? 25.871 -127.196 114.728 1.00 10.27 122 CYS A N 1
ATOM 892 C CA . CYS A 1 122 ? 26.472 -126.127 113.913 1.00 11.17 122 CYS A CA 1
ATOM 893 C C . CYS A 1 122 ? 26.898 -124.963 114.801 1.00 9.22 122 CYS A C 1
ATOM 894 O O . CYS A 1 122 ? 27.989 -124.433 114.645 1.00 9.72 122 CYS A O 1
ATOM 897 N N . ARG A 1 123 ? 26.045 -124.575 115.753 1.00 11.11 123 ARG A N 1
ATOM 898 C CA . ARG A 1 123 ? 26.353 -123.461 116.648 1.00 11.69 123 ARG A CA 1
ATOM 899 C C . ARG A 1 123 ? 27.630 -123.713 117.459 1.00 12.61 123 ARG A C 1
ATOM 900 O O . ARG A 1 123 ? 28.423 -122.792 117.687 1.00 11.62 123 ARG A O 1
ATOM 908 N N . ALA A 1 124 ? 27.838 -124.956 117.888 1.00 10.80 124 ALA A N 1
ATOM 909 C CA . ALA A 1 124 ? 29.027 -125.317 118.658 1.00 13.24 124 ALA A CA 1
ATOM 910 C C . ALA A 1 124 ? 30.287 -125.409 117.799 1.00 11.82 124 ALA A C 1
ATOM 911 O O . ALA A 1 124 ? 31.382 -125.034 118.252 1.00 11.54 124 ALA A O 1
ATOM 913 N N . VAL A 1 125 ? 30.153 -125.872 116.562 1.00 10.60 125 VAL A N 1
ATOM 914 C CA . VAL A 1 125 ? 31.345 -126.037 115.732 1.00 10.28 125 VAL A CA 1
ATOM 915 C C . VAL A 1 125 ? 31.783 -124.831 114.928 1.00 8.89 125 VAL A C 1
ATOM 916 O O . VAL A 1 125 ? 32.968 -124.689 114.626 1.00 7.64 125 VAL A O 1
ATOM 920 N N . LEU A 1 126 ? 30.845 -123.966 114.562 1.00 9.03 126 LEU A N 1
ATOM 921 C CA . LEU A 1 126 ? 31.204 -122.820 113.726 1.00 9.18 126 LEU A CA 1
ATOM 922 C C . LEU A 1 126 ? 32.279 -121.890 114.295 1.00 10.12 126 LEU A C 1
ATOM 923 O O . LEU A 1 126 ? 33.160 -121.422 113.556 1.00 10.10 126 LEU A O 1
ATOM 928 N N . PRO A 1 127 ? 32.248 -121.611 115.605 1.00 11.29 127 PRO A N 1
ATOM 929 C CA . PRO A 1 127 ? 33.295 -120.722 116.130 1.00 11.01 127 PRO A CA 1
ATOM 930 C C . PRO A 1 127 ? 34.698 -121.288 115.853 1.00 12.23 127 PRO A C 1
ATOM 931 O O . PRO A 1 127 ? 35.636 -120.539 115.572 1.00 11.88 127 PRO A O 1
ATOM 935 N N . HIS A 1 128 ? 34.825 -122.611 115.936 1.00 11.45 128 HIS A N 1
ATOM 936 C CA . HIS A 1 128 ? 36.102 -123.285 115.715 1.00 10.89 128 HIS A CA 1
ATOM 937 C C . HIS A 1 128 ? 36.478 -123.311 114.241 1.00 11.09 128 HIS A C 1
ATOM 938 O O . HIS A 1 128 ? 37.638 -123.066 113.880 1.00 10.96 128 HIS A O 1
ATOM 945 N N . MET A 1 129 ? 35.501 -123.586 113.381 1.00 10.16 129 MET A N 1
ATOM 946 C CA . MET A 1 129 ? 35.753 -123.596 111.948 1.00 10.97 129 MET A CA 1
ATOM 947 C C . MET A 1 129 ? 36.083 -122.177 111.506 1.00 10.82 129 MET A C 1
ATOM 948 O O . MET A 1 129 ? 36.951 -121.973 110.658 1.00 10.43 129 MET A O 1
ATOM 953 N N . LEU A 1 130 ? 35.413 -121.189 112.102 1.00 10.62 130 LEU A N 1
ATOM 954 C CA . LEU A 1 130 ? 35.694 -119.798 111.758 1.00 12.00 130 LEU A CA 1
ATOM 955 C C . LEU A 1 130 ? 37.112 -119.388 112.121 1.00 12.29 130 LEU A C 1
ATOM 956 O O . LEU A 1 130 ? 37.768 -118.652 111.355 1.00 11.83 130 LEU A O 1
ATOM 961 N N . LEU A 1 131 ? 37.584 -119.854 113.278 1.00 11.43 131 LEU A N 1
ATOM 962 C CA . LEU A 1 131 ? 38.932 -119.552 113.755 1.00 13.39 131 LEU A CA 1
ATOM 963 C C . LEU A 1 131 ? 39.925 -120.216 112.799 1.00 13.40 131 LEU A C 1
ATOM 964 O O . LEU A 1 131 ? 40.964 -119.641 112.442 1.00 14.86 131 LEU A O 1
ATOM 969 N N . GLN A 1 132 ? 39.594 -121.431 112.379 1.00 12.91 132 GLN A N 1
ATOM 970 C CA . GLN A 1 132 ? 40.428 -122.180 111.448 1.00 13.96 132 GLN A CA 1
ATOM 971 C C . GLN A 1 132 ? 40.422 -121.540 110.084 1.00 13.98 132 GLN A C 1
ATOM 972 O O . GLN A 1 132 ? 41.374 -121.675 109.325 1.00 14.53 132 GLN A O 1
ATOM 978 N N . GLY A 1 133 ? 39.332 -120.860 109.757 1.00 13.76 133 GLY A N 1
ATOM 979 C CA . GLY A 1 133 ? 39.220 -120.258 108.441 1.00 12.79 133 GLY A CA 1
ATOM 980 C C . GLY A 1 133 ? 38.773 -121.289 107.407 1.00 14.17 133 GLY A C 1
ATOM 981 O O . GLY A 1 133 ? 38.815 -121.035 106.200 1.00 14.81 133 GLY A O 1
ATOM 982 N N . ALA A 1 134 ? 38.315 -122.450 107.867 1.00 12.25 134 ALA A N 1
ATOM 983 C CA . ALA A 1 134 ? 37.888 -123.508 106.952 1.00 13.83 134 ALA A CA 1
ATOM 984 C C . ALA A 1 134 ? 37.149 -124.579 107.743 1.00 14.32 134 ALA A C 1
ATOM 985 O O . ALA A 1 134 ? 37.539 -124.915 108.877 1.00 14.84 134 ALA A O 1
ATOM 987 N N . GLY A 1 135 ? 36.097 -125.125 107.149 1.00 12.30 135 GLY A N 1
ATOM 988 C CA . GLY A 1 135 ? 35.346 -126.163 107.831 1.00 10.95 135 GLY A CA 1
ATOM 989 C C . GLY A 1 135 ? 34.292 -126.680 106.891 1.00 10.95 135 GLY A C 1
ATOM 990 O O . GLY A 1 135 ? 33.874 -125.959 105.966 1.00 10.46 135 GLY A O 1
ATOM 991 N N . VAL A 1 136 ? 33.870 -127.926 107.085 1.00 10.14 136 VAL A N 1
ATOM 992 C CA . VAL A 1 136 ? 32.841 -128.496 106.222 1.00 10.66 136 VAL A CA 1
ATOM 993 C C . VAL A 1 136 ? 31.738 -129.129 107.056 1.00 10.33 136 VAL A C 1
ATOM 994 O O . VAL A 1 136 ? 32.012 -129.852 108.009 1.00 10.34 136 VAL A O 1
ATOM 998 N N . ILE A 1 137 ? 30.493 -128.864 106.689 1.00 9.65 137 ILE A N 1
ATOM 999 C CA . ILE A 1 137 ? 29.367 -129.430 107.405 1.00 8.72 137 ILE A CA 1
ATOM 1000 C C . ILE A 1 137 ? 28.488 -130.176 106.405 1.00 8.98 137 ILE A C 1
ATOM 1001 O O . ILE A 1 137 ? 28.139 -129.638 105.357 1.00 10.16 137 ILE A O 1
ATOM 1006 N N . VAL A 1 138 ? 28.158 -131.426 106.714 1.00 8.04 138 VAL A N 1
ATOM 1007 C CA . VAL A 1 138 ? 27.269 -132.175 105.851 1.00 8.53 138 VAL A CA 1
ATOM 1008 C C . VAL A 1 138 ? 26.060 -132.521 106.698 1.00 9.04 138 VAL A C 1
ATOM 1009 O O . VAL A 1 138 ? 26.187 -133.146 107.745 1.00 9.02 138 VAL A O 1
ATOM 1013 N N . ASN A 1 139 ? 24.884 -132.070 106.263 1.00 10.39 139 ASN A N 1
ATOM 1014 C CA . ASN A 1 139 ? 23.664 -132.376 106.996 1.00 9.61 139 ASN A CA 1
ATOM 1015 C C . ASN A 1 139 ? 22.940 -133.515 106.310 1.00 9.52 139 ASN A C 1
ATOM 1016 O O . ASN A 1 139 ? 22.856 -133.565 105.075 1.00 9.49 139 ASN A O 1
ATOM 1021 N N . ILE A 1 140 ? 22.447 -134.461 107.109 1.00 8.24 140 ILE A N 1
ATOM 1022 C CA . ILE A 1 140 ? 21.692 -135.558 106.528 1.00 9.45 140 ILE A CA 1
ATOM 1023 C C . ILE A 1 140 ? 20.227 -135.140 106.571 1.00 9.24 140 ILE A C 1
ATOM 1024 O O . ILE A 1 140 ? 19.583 -135.141 107.636 1.00 10.35 140 ILE A O 1
ATOM 1029 N N . ALA A 1 141 ? 19.727 -134.719 105.419 1.00 9.33 141 ALA A N 1
ATOM 1030 C CA . ALA A 1 141 ? 18.331 -134.305 105.290 1.00 9.85 141 ALA A CA 1
ATOM 1031 C C . ALA A 1 141 ? 17.551 -135.541 104.812 1.00 10.36 141 ALA A C 1
ATOM 1032 O O . ALA A 1 141 ? 17.643 -136.612 105.435 1.00 10.84 141 ALA A O 1
ATOM 1034 N N . SER A 1 142 ? 16.834 -135.405 103.699 1.00 10.58 142 SER A N 1
ATOM 1035 C CA . SER A 1 142 ? 16.024 -136.489 103.170 1.00 10.57 142 SER A CA 1
ATOM 1036 C C . SER A 1 142 ? 15.276 -136.002 101.936 1.00 10.25 142 SER A C 1
ATOM 1037 O O . SER A 1 142 ? 15.140 -134.783 101.703 1.00 10.25 142 SER A O 1
ATOM 1040 N N . VAL A 1 143 ? 14.794 -136.936 101.127 1.00 10.74 143 VAL A N 1
ATOM 1041 C CA . VAL A 1 143 ? 13.956 -136.523 100.005 1.00 9.96 143 VAL A CA 1
ATOM 1042 C C . VAL A 1 143 ? 12.720 -135.885 100.673 1.00 9.41 143 VAL A C 1
ATOM 1043 O O . VAL A 1 143 ? 11.999 -135.145 100.025 1.00 10.14 143 VAL A O 1
ATOM 1047 N N . ALA A 1 144 ? 12.462 -136.178 101.954 1.00 7.94 144 ALA A N 1
ATOM 1048 C CA . ALA A 1 144 ? 11.296 -135.569 102.618 1.00 7.75 144 ALA A CA 1
ATOM 1049 C C . ALA A 1 144 ? 11.494 -134.077 102.849 1.00 8.40 144 ALA A C 1
ATOM 1050 O O . ALA A 1 144 ? 10.617 -133.418 103.401 1.00 8.07 144 ALA A O 1
ATOM 1052 N N . SER A 1 145 ? 12.666 -133.555 102.469 1.00 9.09 145 SER A N 1
ATOM 1053 C CA . SER A 1 145 ? 12.927 -132.112 102.565 1.00 7.79 145 SER A CA 1
ATOM 1054 C C . SER A 1 145 ? 12.319 -131.484 101.323 1.00 8.21 145 SER A C 1
ATOM 1055 O O . SER A 1 145 ? 12.107 -130.265 101.281 1.00 8.34 145 SER A O 1
ATOM 1058 N N . LEU A 1 146 ? 12.041 -132.311 100.309 1.00 6.28 146 LEU A N 1
ATOM 1059 C CA . LEU A 1 146 ? 11.552 -131.822 99.024 1.00 8.99 146 LEU A CA 1
ATOM 1060 C C . LEU A 1 146 ? 10.129 -132.237 98.678 1.00 9.19 146 LEU A C 1
ATOM 1061 O O . LEU A 1 146 ? 9.413 -131.505 97.988 1.00 10.71 146 LEU A O 1
ATOM 1066 N N . VAL A 1 147 ? 9.734 -133.424 99.132 1.00 7.94 147 VAL A N 1
ATOM 1067 C CA . VAL A 1 147 ? 8.393 -133.917 98.892 1.00 9.72 147 VAL A CA 1
ATOM 1068 C C . VAL A 1 147 ? 7.989 -134.456 100.247 1.00 9.93 147 VAL A C 1
ATOM 1069 O O . VAL A 1 147 ? 8.840 -134.662 101.126 1.00 9.17 147 VAL A O 1
ATOM 1073 N N . ALA A 1 148 ? 6.698 -134.677 100.425 1.00 11.00 148 ALA A N 1
ATOM 1074 C CA . ALA A 1 148 ? 6.225 -135.162 101.692 1.00 11.34 148 ALA A CA 1
ATOM 1075 C C . ALA A 1 148 ? 6.137 -136.673 101.675 1.00 12.22 148 ALA A C 1
ATOM 1076 O O . ALA A 1 148 ? 5.730 -137.276 100.671 1.00 11.81 148 ALA A O 1
ATOM 1078 N N . PHE A 1 149 ? 6.584 -137.276 102.768 1.00 10.51 149 PHE A N 1
ATOM 1079 C CA . PHE A 1 149 ? 6.472 -138.712 102.920 1.00 12.94 149 PHE A CA 1
ATOM 1080 C C . PHE A 1 149 ? 5.106 -138.935 103.532 1.00 11.82 149 PHE A C 1
ATOM 1081 O O . PHE A 1 149 ? 4.805 -138.419 104.640 1.00 13.12 149 PHE A O 1
ATOM 1089 N N . PRO A 1 150 ? 4.282 -139.761 102.885 1.00 11.95 150 PRO A N 1
ATOM 1090 C CA . PRO A 1 150 ? 2.936 -140.020 103.403 1.00 12.65 150 PRO A CA 1
ATOM 1091 C C . PRO A 1 150 ? 2.964 -140.652 104.790 1.00 11.87 150 PRO A C 1
ATOM 1092 O O . PRO A 1 150 ? 3.779 -141.559 105.077 1.00 11.68 150 PRO A O 1
ATOM 1096 N N . GLY A 1 151 ? 2.099 -140.156 105.667 1.00 10.47 151 GLY A N 1
ATOM 1097 C CA . GLY A 1 151 ? 2.021 -140.709 107.013 1.00 10.83 151 GLY A CA 1
ATOM 1098 C C . GLY A 1 151 ? 3.200 -140.463 107.937 1.00 11.24 151 GLY A C 1
ATOM 1099 O O . GLY A 1 151 ? 3.345 -141.148 108.953 1.00 12.79 151 GLY A O 1
ATOM 1100 N N . ARG A 1 152 ? 4.043 -139.489 107.611 1.00 10.32 152 ARG A N 1
ATOM 1101 C CA . ARG A 1 152 ? 5.210 -139.157 108.431 1.00 10.15 152 ARG A CA 1
ATOM 1102 C C . ARG A 1 152 ? 5.342 -137.655 108.428 1.00 10.26 152 ARG A C 1
ATOM 1103 O O . ARG A 1 152 ? 6.327 -137.106 107.921 1.00 10.07 152 ARG A O 1
ATOM 1111 N N . SER A 1 153 ? 4.357 -137.002 109.044 1.00 9.83 153 SER A N 1
ATOM 1112 C CA . SER A 1 153 ? 4.249 -135.539 109.053 1.00 9.48 153 SER A CA 1
ATOM 1113 C C . SER A 1 153 ? 5.310 -134.782 109.832 1.00 8.75 153 SER A C 1
ATOM 1114 O O . SER A 1 153 ? 5.925 -133.850 109.291 1.00 9.52 153 SER A O 1
ATOM 1117 N N . ALA A 1 154 ? 5.549 -135.168 111.084 1.00 8.80 154 ALA A N 1
ATOM 1118 C CA . ALA A 1 154 ? 6.578 -134.491 111.873 1.00 8.98 154 ALA A CA 1
ATOM 1119 C C . ALA A 1 154 ? 7.956 -134.617 111.217 1.00 9.04 154 ALA A C 1
ATOM 1120 O O . ALA A 1 154 ? 8.750 -133.646 111.176 1.00 7.80 154 ALA A O 1
ATOM 1122 N N . TYR A 1 155 ? 8.248 -135.819 110.738 1.00 8.95 155 TYR A N 1
ATOM 1123 C CA . TYR A 1 155 ? 9.526 -136.119 110.088 1.00 9.24 155 TYR A CA 1
ATOM 1124 C C . TYR A 1 155 ? 9.688 -135.242 108.860 1.00 9.58 155 TYR A C 1
ATOM 1125 O O . TYR A 1 155 ? 10.727 -134.609 108.680 1.00 8.64 155 TYR A O 1
ATOM 1134 N N . THR A 1 156 ? 8.652 -135.185 108.033 1.00 8.39 156 THR A N 1
ATOM 1135 C CA . THR A 1 156 ? 8.679 -134.399 106.798 1.00 7.43 156 THR A CA 1
ATOM 1136 C C . THR A 1 156 ? 8.912 -132.927 107.148 1.00 8.28 156 THR A C 1
ATOM 1137 O O . THR A 1 156 ? 9.774 -132.254 106.558 1.00 5.15 156 THR A O 1
ATOM 1141 N N . THR A 1 157 ? 8.177 -132.444 108.143 1.00 8.99 157 THR A N 1
ATOM 1142 C CA . THR A 1 157 ? 8.310 -131.059 108.583 1.00 9.70 157 THR A CA 1
ATOM 1143 C C . THR A 1 157 ? 9.740 -130.753 109.009 1.00 9.77 157 THR A C 1
ATOM 1144 O O . THR A 1 157 ? 10.328 -129.733 108.572 1.00 9.48 157 THR A O 1
ATOM 1148 N N . SER A 1 158 ? 10.303 -131.642 109.829 1.00 8.10 158 SER A N 1
ATOM 1149 C CA . SER A 1 158 ? 11.661 -131.443 110.343 1.00 8.13 158 SER A CA 1
ATOM 1150 C C . SER A 1 158 ? 12.688 -131.373 109.218 1.00 8.62 158 SER A C 1
ATOM 1151 O O . SER A 1 158 ? 13.612 -130.551 109.269 1.00 8.33 158 SER A O 1
ATOM 1154 N N . LYS A 1 159 ? 12.523 -132.200 108.187 1.00 8.27 159 LYS A N 1
ATOM 1155 C CA . LYS A 1 159 ? 13.495 -132.229 107.101 1.00 9.26 159 LYS A CA 1
ATOM 1156 C C . LYS A 1 159 ? 13.429 -131.003 106.204 1.00 8.56 159 LYS A C 1
ATOM 1157 O O . LYS A 1 159 ? 14.432 -130.635 105.590 1.00 9.24 159 LYS A O 1
ATOM 1163 N N . GLY A 1 160 ? 12.261 -130.364 106.121 1.00 8.05 160 GLY A N 1
ATOM 1164 C CA . GLY A 1 160 ? 12.188 -129.119 105.379 1.00 8.09 160 GLY A CA 1
ATOM 1165 C C . GLY A 1 160 ? 13.056 -128.078 106.100 1.00 6.61 160 GLY A C 1
ATOM 1166 O O . GLY A 1 160 ? 13.731 -127.264 105.469 1.00 9.01 160 GLY A O 1
ATOM 1167 N N . ALA A 1 161 ? 13.039 -128.080 107.428 1.00 7.25 161 ALA A N 1
ATOM 1168 C CA . ALA A 1 161 ? 13.866 -127.151 108.184 1.00 6.75 161 ALA A CA 1
ATOM 1169 C C . ALA A 1 161 ? 15.353 -127.506 108.018 1.00 8.18 161 ALA A C 1
ATOM 1170 O O . ALA A 1 161 ? 16.199 -126.617 107.926 1.00 8.21 161 ALA A O 1
ATOM 1172 N N . VAL A 1 162 ? 15.683 -128.795 107.951 1.00 8.10 162 VAL A N 1
ATOM 1173 C CA . VAL A 1 162 ? 17.096 -129.170 107.800 1.00 8.05 162 VAL A CA 1
ATOM 1174 C C . VAL A 1 162 ? 17.668 -128.612 106.490 1.00 7.86 162 VAL A C 1
ATOM 1175 O O . VAL A 1 162 ? 18.769 -128.045 106.469 1.00 9.21 162 VAL A O 1
ATOM 1179 N N . LEU A 1 163 ? 16.918 -128.739 105.396 1.00 8.33 163 LEU A N 1
ATOM 1180 C CA . LEU A 1 163 ? 17.405 -128.236 104.123 1.00 8.81 163 LEU A CA 1
ATOM 1181 C C . LEU A 1 163 ? 17.617 -126.721 104.134 1.00 9.68 163 LEU A C 1
ATOM 1182 O O . LEU A 1 163 ? 18.627 -126.229 103.607 1.00 6.54 163 LEU A O 1
ATOM 1187 N N . GLN A 1 164 ? 16.677 -125.972 104.718 1.00 8.82 164 GLN A N 1
ATOM 1188 C CA . GLN A 1 164 ? 16.829 -124.517 104.740 1.00 9.13 164 GLN A CA 1
ATOM 1189 C C . GLN A 1 164 ? 17.921 -124.041 105.682 1.00 11.49 164 GLN A C 1
ATOM 1190 O O . GLN A 1 164 ? 18.569 -123.023 105.416 1.00 10.98 164 GLN A O 1
ATOM 1196 N N . LEU A 1 165 ? 18.112 -124.750 106.796 1.00 10.21 165 LEU A N 1
ATOM 1197 C CA . LEU A 1 165 ? 19.178 -124.408 107.725 1.00 10.29 165 LEU A CA 1
ATOM 1198 C C . LEU A 1 165 ? 20.480 -124.610 106.947 1.00 10.84 165 LEU A C 1
ATOM 1199 O O . LEU A 1 165 ? 21.422 -123.815 107.063 1.00 8.11 165 LEU A O 1
ATOM 1204 N N . THR A 1 166 ? 20.545 -125.680 106.154 1.00 9.20 166 THR A N 1
ATOM 1205 C CA . THR A 1 166 ? 21.737 -125.936 105.358 1.00 9.28 166 THR A CA 1
ATOM 1206 C C . THR A 1 166 ? 22.074 -124.743 104.452 1.00 9.38 166 THR A C 1
ATOM 1207 O O . THR A 1 166 ? 23.241 -124.263 104.428 1.00 7.33 166 THR A O 1
ATOM 1211 N N . LYS A 1 167 ? 21.068 -124.265 103.719 1.00 8.07 167 LYS A N 1
ATOM 1212 C CA . LYS A 1 167 ? 21.245 -123.128 102.822 1.00 8.83 167 LYS A CA 1
ATOM 1213 C C . LYS A 1 167 ? 21.605 -121.873 103.592 1.00 8.93 167 LYS A C 1
ATOM 1214 O O . LYS A 1 167 ? 22.393 -121.064 103.100 1.00 8.93 167 LYS A O 1
ATOM 1220 N N . SER A 1 168 ? 21.052 -121.717 104.797 1.00 8.70 168 SER A N 1
ATOM 1221 C CA . SER A 1 168 ? 21.344 -120.546 105.623 1.00 8.51 168 SER A CA 1
ATOM 1222 C C . SER A 1 168 ? 22.833 -120.487 105.995 1.00 9.76 168 SER A C 1
ATOM 1223 O O . SER A 1 168 ? 23.494 -119.448 105.832 1.00 8.65 168 SER A O 1
ATOM 1226 N N . VAL A 1 169 ? 23.362 -121.596 106.501 1.00 9.24 169 VAL A N 1
ATOM 1227 C CA . VAL A 1 169 ? 24.786 -121.655 106.877 1.00 8.96 169 VAL A CA 1
ATOM 1228 C C . VAL A 1 169 ? 25.672 -121.420 105.646 1.00 9.24 169 VAL A C 1
ATOM 1229 O O . VAL A 1 169 ? 26.709 -120.717 105.729 1.00 8.53 169 VAL A O 1
ATOM 1233 N N . ALA A 1 170 ? 25.285 -121.975 104.494 1.00 7.15 170 ALA A N 1
ATOM 1234 C CA . ALA A 1 170 ? 26.085 -121.786 103.279 1.00 9.67 170 ALA A CA 1
ATOM 1235 C C . ALA A 1 170 ? 26.127 -120.305 102.885 1.00 10.89 170 ALA A C 1
ATOM 1236 O O . ALA A 1 170 ? 27.176 -119.743 102.587 1.00 11.00 170 ALA A O 1
ATOM 1238 N N . VAL A 1 171 ? 24.963 -119.673 102.894 1.00 11.29 171 VAL A N 1
ATOM 1239 C CA . VAL A 1 171 ? 24.863 -118.278 102.518 1.00 11.29 171 VAL A CA 1
ATOM 1240 C C . VAL A 1 171 ? 25.599 -117.336 103.458 1.00 11.30 171 VAL A C 1
ATOM 1241 O O . VAL A 1 171 ? 26.307 -116.423 102.994 1.00 10.89 171 VAL A O 1
ATOM 1245 N N . ASP A 1 172 ? 25.482 -117.573 104.765 1.00 10.83 172 ASP A N 1
ATOM 1246 C CA . ASP A 1 172 ? 26.125 -116.702 105.740 1.00 11.68 172 ASP A CA 1
ATOM 1247 C C . ASP A 1 172 ? 27.606 -116.959 105.947 1.00 11.46 172 ASP A C 1
ATOM 1248 O O . ASP A 1 172 ? 28.338 -116.044 106.305 1.00 12.45 172 ASP A O 1
ATOM 1253 N N . TYR A 1 173 ? 28.054 -118.195 105.724 1.00 12.36 173 TYR A N 1
ATOM 1254 C CA . TYR A 1 173 ? 29.458 -118.520 105.957 1.00 11.74 173 TYR A CA 1
ATOM 1255 C C . TYR A 1 173 ? 30.365 -118.950 104.781 1.00 12.57 173 TYR A C 1
ATOM 1256 O O . TYR A 1 173 ? 31.554 -119.175 104.989 1.00 12.51 173 TYR A O 1
ATOM 1265 N N . ALA A 1 174 ? 29.831 -119.066 103.571 1.00 10.82 174 ALA A N 1
ATOM 1266 C CA . ALA A 1 174 ? 30.649 -119.456 102.423 1.00 12.19 174 ALA A CA 1
ATOM 1267 C C . ALA A 1 174 ? 31.797 -118.469 102.218 1.00 13.40 174 ALA A C 1
ATOM 1268 O O . ALA A 1 174 ? 32.897 -118.858 101.822 1.00 12.61 174 ALA A O 1
ATOM 1270 N N . GLY A 1 175 ? 31.543 -117.195 102.488 1.00 12.64 175 GLY A N 1
ATOM 1271 C CA . GLY A 1 175 ? 32.587 -116.207 102.308 1.00 13.45 175 GLY A CA 1
ATOM 1272 C C . GLY A 1 175 ? 33.663 -116.287 103.364 1.00 15.57 175 GLY A C 1
ATOM 1273 O O . GLY A 1 175 ? 34.705 -115.649 103.211 1.00 15.63 175 GLY A O 1
ATOM 1274 N N . SER A 1 176 ? 33.432 -117.076 104.419 1.00 15.38 176 SER A N 1
ATOM 1275 C CA . SER A 1 176 ? 34.397 -117.210 105.504 1.00 15.59 176 SER A CA 1
ATOM 1276 C C . SER A 1 176 ? 35.077 -118.573 105.517 1.00 15.80 176 SER A C 1
ATOM 1277 O O . SER A 1 176 ? 35.640 -118.984 106.529 1.00 15.57 176 SER A O 1
ATOM 1280 N N . GLY A 1 177 ? 34.974 -119.292 104.406 1.00 14.09 177 GLY A N 1
ATOM 1281 C CA . GLY A 1 177 ? 35.647 -120.571 104.290 1.00 14.40 177 GLY A CA 1
ATOM 1282 C C . GLY A 1 177 ? 34.889 -121.796 104.728 1.00 13.64 177 GLY A C 1
ATOM 1283 O O . GLY A 1 177 ? 35.456 -122.885 104.862 1.00 15.24 177 GLY A O 1
ATOM 1284 N N . ILE A 1 178 ? 33.606 -121.634 104.949 1.00 11.47 178 ILE A N 1
ATOM 1285 C CA . ILE A 1 178 ? 32.807 -122.768 105.372 1.00 11.82 178 ILE A CA 1
ATOM 1286 C C . ILE A 1 178 ? 31.960 -123.298 104.219 1.00 12.55 178 ILE A C 1
ATOM 1287 O O . ILE A 1 178 ? 31.451 -122.545 103.377 1.00 11.59 178 ILE A O 1
ATOM 1292 N N . ARG A 1 179 ? 31.842 -124.615 104.177 1.00 10.89 179 ARG A N 1
ATOM 1293 C CA . ARG A 1 179 ? 31.050 -125.280 103.177 1.00 11.12 179 ARG A CA 1
ATOM 1294 C C . ARG A 1 179 ? 29.948 -126.007 103.924 1.00 9.63 179 ARG A C 1
ATOM 1295 O O . ARG A 1 179 ? 30.204 -126.678 104.933 1.00 8.35 179 ARG A O 1
ATOM 1303 N N . CYS A 1 180 ? 28.718 -125.858 103.464 1.00 8.16 180 CYS A N 1
ATOM 1304 C CA . CYS A 1 180 ? 27.615 -126.565 104.119 1.00 9.03 180 CYS A CA 1
ATOM 1305 C C . CYS A 1 180 ? 26.647 -127.110 103.073 1.00 7.63 180 CYS A C 1
ATOM 1306 O O . CYS A 1 180 ? 26.031 -126.361 102.332 1.00 8.91 180 CYS A O 1
ATOM 1309 N N . ASN A 1 181 ? 26.505 -128.426 103.015 1.00 8.75 181 ASN A N 1
ATOM 1310 C CA . ASN A 1 181 ? 25.618 -129.042 102.031 1.00 7.52 181 ASN A CA 1
ATOM 1311 C C . ASN A 1 181 ? 24.781 -130.099 102.699 1.00 8.68 181 ASN A C 1
ATOM 1312 O O . ASN A 1 181 ? 25.067 -130.488 103.835 1.00 8.68 181 ASN A O 1
ATOM 1317 N N . ALA A 1 182 ? 23.730 -130.560 102.014 1.00 7.59 182 ALA A N 1
ATOM 1318 C CA . ALA A 1 182 ? 22.914 -131.621 102.597 1.00 9.07 182 ALA A CA 1
ATOM 1319 C C . ALA A 1 182 ? 22.804 -132.814 101.662 1.00 9.59 182 ALA A C 1
ATOM 1320 O O . ALA A 1 182 ? 22.758 -132.647 100.455 1.00 11.30 182 ALA A O 1
ATOM 1322 N N . VAL A 1 183 ? 22.779 -134.020 102.229 1.00 9.81 183 VAL A N 1
ATOM 1323 C CA . VAL A 1 183 ? 22.541 -135.212 101.431 1.00 11.38 183 VAL A CA 1
ATOM 1324 C C . VAL A 1 183 ? 21.046 -135.441 101.641 1.00 9.98 183 VAL A C 1
ATOM 1325 O O . VAL A 1 183 ? 20.566 -135.291 102.773 1.00 10.07 183 VAL A O 1
ATOM 1329 N N . CYS A 1 184 ? 20.312 -135.783 100.585 1.00 9.19 184 CYS A N 1
ATOM 1330 C CA . CYS A 1 184 ? 18.885 -136.066 100.709 1.00 9.59 184 CYS A CA 1
ATOM 1331 C C . CYS A 1 184 ? 18.642 -137.495 100.250 1.00 8.65 184 CYS A C 1
ATOM 1332 O O . CYS A 1 184 ? 18.335 -137.745 99.092 1.00 7.94 184 CYS A O 1
ATOM 1335 N N . PRO A 1 185 ? 18.799 -138.455 101.156 1.00 10.11 185 PRO A N 1
ATOM 1336 C CA . PRO A 1 185 ? 18.585 -139.866 100.816 1.00 9.92 185 PRO A CA 1
ATOM 1337 C C . PRO A 1 185 ? 17.114 -140.185 100.605 1.00 9.72 185 PRO A C 1
ATOM 1338 O O . PRO A 1 185 ? 16.248 -139.587 101.242 1.00 7.32 185 PRO A O 1
ATOM 1342 N N . GLY A 1 186 ? 16.847 -141.120 99.700 1.00 10.09 186 GLY A N 1
ATOM 1343 C CA . GLY A 1 186 ? 15.491 -141.578 99.474 1.00 10.52 186 GLY A CA 1
ATOM 1344 C C . GLY A 1 186 ? 15.281 -142.674 100.515 1.00 11.67 186 GLY A C 1
ATOM 1345 O O . GLY A 1 186 ? 15.589 -142.475 101.703 1.00 12.12 186 GLY A O 1
ATOM 1346 N N . MET A 1 187 ? 14.772 -143.832 100.102 1.00 11.74 187 MET A N 1
ATOM 1347 C CA . MET A 1 187 ? 14.548 -144.940 101.035 1.00 14.89 187 MET A CA 1
ATOM 1348 C C . MET A 1 187 ? 15.835 -145.757 101.173 1.00 13.74 187 MET A C 1
ATOM 1349 O O . MET A 1 187 ? 16.332 -146.326 100.195 1.00 13.46 187 MET A O 1
ATOM 1354 N N . ILE A 1 188 ? 16.373 -145.791 102.388 1.00 13.33 188 ILE A N 1
ATOM 1355 C CA . ILE A 1 188 ? 17.619 -146.483 102.707 1.00 12.46 188 ILE A CA 1
ATOM 1356 C C . ILE A 1 188 ? 17.314 -147.558 103.734 1.00 13.45 188 ILE A C 1
ATOM 1357 O O . ILE A 1 188 ? 16.498 -147.338 104.631 1.00 13.76 188 ILE A O 1
ATOM 1362 N N . GLU A 1 189 ? 17.961 -148.706 103.599 1.00 14.40 189 GLU A N 1
ATOM 1363 C CA . GLU A 1 189 ? 17.787 -149.812 104.533 1.00 18.08 189 GLU A CA 1
ATOM 1364 C C . GLU A 1 189 ? 18.640 -149.593 105.788 1.00 17.57 189 GLU A C 1
ATOM 1365 O O . GLU A 1 189 ? 19.877 -149.722 105.737 1.00 18.34 189 GLU A O 1
ATOM 1371 N N . THR A 1 190 ? 17.991 -149.252 106.901 1.00 16.92 190 THR A N 1
ATOM 1372 C CA . THR A 1 190 ? 18.682 -149.035 108.185 1.00 18.81 190 THR A CA 1
ATOM 1373 C C . THR A 1 190 ? 17.792 -149.465 109.358 1.00 19.73 190 THR A C 1
ATOM 1374 O O . THR A 1 190 ? 16.635 -149.844 109.171 1.00 19.13 190 THR A O 1
ATOM 1378 N N . PRO A 1 191 ? 18.334 -149.424 110.590 1.00 21.67 191 PRO A N 1
ATOM 1379 C CA . PRO A 1 191 ? 17.498 -149.817 111.733 1.00 22.48 191 PRO A CA 1
ATOM 1380 C C . PRO A 1 191 ? 16.242 -148.934 111.853 1.00 24.08 191 PRO A C 1
ATOM 1381 O O . PRO A 1 191 ? 15.249 -149.346 112.432 1.00 25.55 191 PRO A O 1
ATOM 1385 N N . MET A 1 192 ? 16.283 -147.723 111.309 1.00 25.87 192 MET A N 1
ATOM 1386 C CA . MET A 1 192 ? 15.132 -146.816 111.377 1.00 28.54 192 MET A CA 1
ATOM 1387 C C . MET A 1 192 ? 13.999 -147.225 110.448 1.00 28.09 192 MET A C 1
ATOM 1388 O O . MET A 1 192 ? 12.817 -146.978 110.736 1.00 27.06 192 MET A O 1
ATOM 1393 N N . THR A 1 193 ? 14.364 -147.858 109.339 1.00 26.36 193 THR A N 1
ATOM 1394 C CA . THR A 1 193 ? 13.395 -148.259 108.333 1.00 26.10 193 THR A CA 1
ATOM 1395 C C . THR A 1 193 ? 13.180 -149.768 108.233 1.00 28.37 193 THR A C 1
ATOM 1396 O O . THR A 1 193 ? 12.232 -150.225 107.589 1.00 27.08 193 THR A O 1
ATOM 1400 N N . GLN A 1 194 ? 14.054 -150.542 108.863 1.00 30.44 194 GLN A N 1
ATOM 1401 C CA . GLN A 1 194 ? 13.945 -151.999 108.801 1.00 34.01 194 GLN A CA 1
ATOM 1402 C C . GLN A 1 194 ? 12.519 -152.522 109.100 1.00 34.29 194 GLN A C 1
ATOM 1403 O O . GLN A 1 194 ? 12.055 -153.462 108.449 1.00 34.55 194 GLN A O 1
ATOM 1409 N N . TRP A 1 195 ? 11.818 -151.911 110.055 1.00 33.85 195 TRP A N 1
ATOM 1410 C CA . TRP A 1 195 ? 10.463 -152.350 110.401 1.00 34.14 195 TRP A CA 1
ATOM 1411 C C . TRP A 1 195 ? 9.537 -152.370 109.178 1.00 33.51 195 TRP A C 1
ATOM 1412 O O . TRP A 1 195 ? 8.755 -153.303 108.995 1.00 33.70 195 TRP A O 1
ATOM 1423 N N . ARG A 1 196 ? 9.627 -151.330 108.354 1.00 32.21 196 ARG A N 1
ATOM 1424 C CA . ARG A 1 196 ? 8.803 -151.202 107.161 1.00 32.13 196 ARG A CA 1
ATOM 1425 C C . ARG A 1 196 ? 9.284 -152.114 106.028 1.00 31.49 196 ARG A C 1
ATOM 1426 O O . ARG A 1 196 ? 8.508 -152.893 105.459 1.00 30.85 196 ARG A O 1
ATOM 1434 N N . LEU A 1 197 ? 10.571 -152.016 105.707 1.00 29.95 197 LEU A N 1
ATOM 1435 C CA . LEU A 1 197 ? 11.153 -152.798 104.621 1.00 30.32 197 LEU A CA 1
ATOM 1436 C C . LEU A 1 197 ? 11.102 -154.321 104.798 1.00 31.12 197 LEU A C 1
ATOM 1437 O O . LEU A 1 197 ? 11.237 -155.069 103.821 1.00 30.93 197 LEU A O 1
ATOM 1442 N N . ASP A 1 198 ? 10.900 -154.774 106.031 1.00 32.15 198 ASP A N 1
ATOM 1443 C CA . ASP A 1 198 ? 10.834 -156.204 106.319 1.00 34.07 198 ASP A CA 1
ATOM 1444 C C . ASP A 1 198 ? 9.485 -156.794 105.916 1.00 33.91 198 ASP A C 1
ATOM 1445 O O . ASP A 1 198 ? 9.336 -158.016 105.823 1.00 34.06 198 ASP A O 1
ATOM 1450 N N . GLN A 1 199 ? 8.506 -155.922 105.700 1.00 32.11 199 GLN A N 1
ATOM 1451 C CA . GLN A 1 199 ? 7.165 -156.354 105.326 1.00 30.59 199 GLN A CA 1
ATOM 1452 C C . GLN A 1 199 ? 7.031 -156.239 103.815 1.00 29.28 199 GLN A C 1
ATOM 1453 O O . GLN A 1 199 ? 6.986 -155.138 103.272 1.00 28.64 199 GLN A O 1
ATOM 1459 N N . PRO A 1 200 ? 6.962 -157.385 103.116 1.00 27.39 200 PRO A N 1
ATOM 1460 C CA . PRO A 1 200 ? 6.839 -157.413 101.653 1.00 25.32 200 PRO A CA 1
ATOM 1461 C C . PRO A 1 200 ? 5.896 -156.379 101.074 1.00 23.94 200 PRO A C 1
ATOM 1462 O O . PRO A 1 200 ? 6.237 -155.697 100.105 1.00 23.02 200 PRO A O 1
ATOM 1466 N N . GLU A 1 201 ? 4.715 -156.254 101.669 1.00 22.81 201 GLU A N 1
ATOM 1467 C CA . GLU A 1 201 ? 3.731 -155.315 101.163 1.00 22.86 201 GLU A CA 1
ATOM 1468 C C . GLU A 1 201 ? 4.166 -153.852 101.235 1.00 22.55 201 GLU A C 1
ATOM 1469 O O . GLU A 1 201 ? 3.891 -153.070 100.321 1.00 22.54 201 GLU A O 1
ATOM 1475 N N . LEU A 1 202 ? 4.827 -153.470 102.319 1.00 21.41 202 LEU A N 1
ATOM 1476 C CA . LEU A 1 202 ? 5.253 -152.078 102.464 1.00 22.79 202 LEU A CA 1
ATOM 1477 C C . LEU A 1 202 ? 6.452 -151.819 101.568 1.00 21.55 202 LEU A C 1
ATOM 1478 O O . LEU A 1 202 ? 6.557 -150.762 100.942 1.00 21.20 202 LEU A O 1
ATOM 1483 N N . ARG A 1 203 ? 7.344 -152.797 101.500 1.00 20.38 203 ARG A N 1
ATOM 1484 C CA . ARG A 1 203 ? 8.531 -152.684 100.662 1.00 20.69 203 ARG A CA 1
ATOM 1485 C C . ARG A 1 203 ? 8.118 -152.556 99.195 1.00 20.49 203 ARG A C 1
ATOM 1486 O O . ARG A 1 203 ? 8.682 -151.747 98.451 1.00 17.53 203 ARG A O 1
ATOM 1494 N N . ASP A 1 204 ? 7.126 -153.349 98.780 1.00 18.77 204 ASP A N 1
ATOM 1495 C CA . ASP A 1 204 ? 6.670 -153.314 97.399 1.00 19.15 204 ASP A CA 1
ATOM 1496 C C . ASP A 1 204 ? 6.076 -151.951 97.125 1.00 20.04 204 ASP A C 1
ATOM 1497 O O . ASP A 1 204 ? 6.252 -151.374 96.054 1.00 21.72 204 ASP A O 1
ATOM 1502 N N . GLN A 1 205 ? 5.360 -151.447 98.114 1.00 20.66 205 GLN A N 1
ATOM 1503 C CA . GLN A 1 205 ? 4.728 -150.157 98.015 1.00 22.88 205 GLN A CA 1
ATOM 1504 C C . GLN A 1 205 ? 5.721 -149.016 97.780 1.00 22.41 205 GLN A C 1
ATOM 1505 O O . GLN A 1 205 ? 5.493 -148.169 96.924 1.00 23.66 205 GLN A O 1
ATOM 1511 N N . VAL A 1 206 ? 6.813 -148.975 98.533 1.00 22.02 206 VAL A N 1
ATOM 1512 C CA . VAL A 1 206 ? 7.753 -147.880 98.333 1.00 22.04 206 VAL A CA 1
ATOM 1513 C C . VAL A 1 206 ? 8.545 -148.085 97.056 1.00 20.14 206 VAL A C 1
ATOM 1514 O O . VAL A 1 206 ? 8.800 -147.127 96.340 1.00 19.67 206 VAL A O 1
ATOM 1518 N N . LEU A 1 207 ? 8.935 -149.328 96.776 1.00 18.22 207 LEU A N 1
ATOM 1519 C CA . LEU A 1 207 ? 9.658 -149.650 95.553 1.00 17.90 207 LEU A CA 1
ATOM 1520 C C . LEU A 1 207 ? 8.848 -149.234 94.316 1.00 18.61 207 LEU A C 1
ATOM 1521 O O . LEU A 1 207 ? 9.414 -148.898 93.269 1.00 19.24 207 LEU A O 1
ATOM 1526 N N . ALA A 1 208 ? 7.522 -149.251 94.436 1.00 17.62 208 ALA A N 1
ATOM 1527 C CA . ALA A 1 208 ? 6.660 -148.870 93.320 1.00 18.71 208 ALA A CA 1
ATOM 1528 C C . ALA A 1 208 ? 6.889 -147.399 92.989 1.00 18.81 208 ALA A C 1
ATOM 1529 O O . ALA A 1 208 ? 6.538 -146.922 91.900 1.00 19.31 208 ALA A O 1
ATOM 1531 N N . ARG A 1 209 ? 7.466 -146.671 93.936 1.00 16.90 209 ARG A N 1
ATOM 1532 C CA . ARG A 1 209 ? 7.696 -145.251 93.725 1.00 18.53 209 ARG A CA 1
ATOM 1533 C C . ARG A 1 209 ? 9.150 -144.902 93.489 1.00 16.75 209 ARG A C 1
ATOM 1534 O O . ARG A 1 209 ? 9.518 -143.723 93.452 1.00 16.81 209 ARG A O 1
ATOM 1542 N N . ILE A 1 210 ? 9.972 -145.936 93.331 1.00 14.00 210 ILE A N 1
ATOM 1543 C CA . ILE A 1 210 ? 11.394 -145.755 93.067 1.00 12.42 210 ILE A CA 1
ATOM 1544 C C . ILE A 1 210 ? 11.686 -146.298 91.675 1.00 13.72 210 ILE A C 1
ATOM 1545 O O . ILE A 1 210 ? 11.749 -147.515 91.474 1.00 13.05 210 ILE A O 1
ATOM 1550 N N . PRO A 1 211 ? 11.900 -145.401 90.701 1.00 12.69 211 PRO A N 1
ATOM 1551 C CA . PRO A 1 211 ? 12.185 -145.854 89.334 1.00 14.06 211 PRO A CA 1
ATOM 1552 C C . PRO A 1 211 ? 13.332 -146.873 89.282 1.00 13.28 211 PRO A C 1
ATOM 1553 O O . PRO A 1 211 ? 13.281 -147.840 88.508 1.00 13.56 211 PRO A O 1
ATOM 1557 N N . GLN A 1 212 ? 14.352 -146.677 90.112 1.00 12.02 212 GLN A N 1
ATOM 1558 C CA . GLN A 1 212 ? 15.479 -147.589 90.084 1.00 13.46 212 GLN A CA 1
ATOM 1559 C C . GLN A 1 212 ? 15.130 -148.989 90.577 1.00 13.29 212 GLN A C 1
ATOM 1560 O O . GLN A 1 212 ? 15.890 -149.924 90.365 1.00 14.01 212 GLN A O 1
ATOM 1566 N N . LYS A 1 213 ? 13.980 -149.116 91.224 1.00 12.51 213 LYS A N 1
ATOM 1567 C CA . LYS A 1 213 ? 13.517 -150.400 91.741 1.00 15.47 213 LYS A CA 1
ATOM 1568 C C . LYS A 1 213 ? 14.490 -151.078 92.683 1.00 16.77 213 LYS A C 1
ATOM 1569 O O . LYS A 1 213 ? 14.725 -152.292 92.597 1.00 15.69 213 LYS A O 1
ATOM 1575 N N . GLU A 1 214 ? 15.084 -150.282 93.571 1.00 15.92 214 GLU A N 1
ATOM 1576 C CA . GLU A 1 214 ? 15.975 -150.812 94.584 1.00 16.72 214 GLU A CA 1
ATOM 1577 C C . GLU A 1 214 ? 16.007 -149.909 95.804 1.00 15.44 214 GLU A C 1
ATOM 1578 O O . GLU A 1 214 ? 15.720 -148.714 95.713 1.00 13.26 214 GLU A O 1
ATOM 1584 N N . ILE A 1 215 ? 16.319 -150.496 96.950 1.00 13.94 215 ILE A N 1
ATOM 1585 C CA . ILE A 1 215 ? 16.401 -149.748 98.197 1.00 12.69 215 ILE A CA 1
ATOM 1586 C C . ILE A 1 215 ? 17.872 -149.369 98.393 1.00 12.26 215 ILE A C 1
ATOM 1587 O O . ILE A 1 215 ? 18.760 -150.194 98.144 1.00 13.89 215 ILE A O 1
ATOM 1592 N N . GLY A 1 216 ? 18.137 -148.132 98.828 1.00 11.76 216 GLY A N 1
ATOM 1593 C CA . GLY A 1 216 ? 19.500 -147.686 99.042 1.00 11.41 216 GLY A CA 1
ATOM 1594 C C . GLY A 1 216 ? 20.165 -148.281 100.282 1.00 12.29 216 GLY A C 1
ATOM 1595 O O . GLY A 1 216 ? 19.525 -148.932 101.116 1.00 13.23 216 GLY A O 1
ATOM 1596 N N . THR A 1 217 ? 21.464 -148.061 100.414 1.00 12.05 217 THR A N 1
ATOM 1597 C CA . THR A 1 217 ? 22.216 -148.611 101.538 1.00 12.07 217 THR A CA 1
ATOM 1598 C C . THR A 1 217 ? 22.963 -147.531 102.273 1.00 11.69 217 THR A C 1
ATOM 1599 O O . THR A 1 217 ? 23.194 -146.431 101.738 1.00 10.96 217 THR A O 1
ATOM 1603 N N . ALA A 1 218 ? 23.375 -147.869 103.497 1.00 10.64 218 ALA A N 1
ATOM 1604 C CA . ALA A 1 218 ? 24.136 -146.956 104.331 1.00 10.86 218 ALA A CA 1
ATOM 1605 C C . ALA A 1 218 ? 25.468 -146.636 103.664 1.00 11.03 218 ALA A C 1
ATOM 1606 O O . ALA A 1 218 ? 25.983 -145.526 103.803 1.00 10.67 218 ALA A O 1
ATOM 1608 N N . ALA A 1 219 ? 26.036 -147.604 102.941 1.00 11.47 219 ALA A N 1
ATOM 1609 C CA . ALA A 1 219 ? 27.303 -147.365 102.266 1.00 11.37 219 ALA A CA 1
ATOM 1610 C C . ALA A 1 219 ? 27.114 -146.324 101.157 1.00 11.55 219 ALA A C 1
ATOM 1611 O O . ALA A 1 219 ? 28.002 -145.504 100.895 1.00 13.44 219 ALA A O 1
ATOM 1613 N N . GLN A 1 220 ? 25.966 -146.336 100.497 1.00 11.90 220 GLN A N 1
ATOM 1614 C CA . GLN A 1 220 ? 25.728 -145.347 99.448 1.00 11.70 220 GLN A CA 1
ATOM 1615 C C . GLN A 1 220 ? 25.543 -143.964 100.105 1.00 11.46 220 GLN A C 1
ATOM 1616 O O . GLN A 1 220 ? 25.967 -142.948 99.556 1.00 13.24 220 GLN A O 1
ATOM 1622 N N . VAL A 1 221 ? 24.924 -143.922 101.285 1.00 12.34 221 VAL A N 1
ATOM 1623 C CA . VAL A 1 221 ? 24.769 -142.644 101.980 1.00 11.70 221 VAL A CA 1
ATOM 1624 C C . VAL A 1 221 ? 26.195 -142.149 102.362 1.00 11.43 221 VAL A C 1
ATOM 1625 O O . VAL A 1 221 ? 26.551 -140.959 102.168 1.00 9.66 221 VAL A O 1
ATOM 1629 N N . ALA A 1 222 ? 27.036 -143.053 102.865 1.00 9.95 222 ALA A N 1
ATOM 1630 C CA . ALA A 1 222 ? 28.392 -142.639 103.237 1.00 10.20 222 ALA A CA 1
ATOM 1631 C C . ALA A 1 222 ? 29.167 -142.143 102.007 1.00 11.11 222 ALA A C 1
ATOM 1632 O O . ALA A 1 222 ? 29.984 -141.214 102.130 1.00 10.42 222 ALA A O 1
ATOM 1634 N N . ASP A 1 223 ? 28.916 -142.739 100.829 1.00 11.33 223 ASP A N 1
ATOM 1635 C CA . ASP A 1 223 ? 29.618 -142.311 99.604 1.00 11.09 223 ASP A CA 1
ATOM 1636 C C . ASP A 1 223 ? 29.329 -140.838 99.318 1.00 11.87 223 ASP A C 1
ATOM 1637 O O . ASP A 1 223 ? 30.234 -140.054 99.021 1.00 11.77 223 ASP A O 1
ATOM 1642 N N . ALA A 1 224 ? 28.061 -140.465 99.431 1.00 10.70 224 ALA A N 1
ATOM 1643 C CA . ALA A 1 224 ? 27.636 -139.093 99.177 1.00 10.51 224 ALA A CA 1
ATOM 1644 C C . ALA A 1 224 ? 28.216 -138.113 100.202 1.00 10.04 224 ALA A C 1
ATOM 1645 O O . ALA A 1 224 ? 28.573 -136.994 99.855 1.00 12.12 224 ALA A O 1
ATOM 1647 N N . VAL A 1 225 ? 28.276 -138.529 101.464 1.00 9.38 225 VAL A N 1
ATOM 1648 C CA . VAL A 1 225 ? 28.822 -137.716 102.547 1.00 9.74 225 VAL A CA 1
ATOM 1649 C C . VAL A 1 225 ? 30.314 -137.485 102.287 1.00 11.23 225 VAL A C 1
ATOM 1650 O O . VAL A 1 225 ? 30.812 -136.350 102.363 1.00 9.67 225 VAL A O 1
ATOM 1654 N N . MET A 1 226 ? 31.031 -138.558 101.970 1.00 9.76 226 MET A N 1
ATOM 1655 C CA . MET A 1 226 ? 32.453 -138.409 101.707 1.00 10.96 226 MET A CA 1
ATOM 1656 C C . MET A 1 226 ? 32.699 -137.472 100.523 1.00 9.14 226 MET A C 1
ATOM 1657 O O . MET A 1 226 ? 33.645 -136.672 100.540 1.00 10.17 226 MET A O 1
ATOM 1662 N N . PHE A 1 227 ? 31.860 -137.548 99.494 1.00 9.25 227 PHE A N 1
ATOM 1663 C CA . PHE A 1 227 ? 32.054 -136.647 98.360 1.00 8.70 227 PHE A CA 1
ATOM 1664 C C . PHE A 1 227 ? 31.850 -135.198 98.827 1.00 9.11 227 PHE A C 1
ATOM 1665 O O . PHE A 1 227 ? 32.691 -134.334 98.560 1.00 10.53 227 PHE A O 1
ATOM 1673 N N . LEU A 1 228 ? 30.753 -134.934 99.534 1.00 8.05 228 LEU A N 1
ATOM 1674 C CA . LEU A 1 228 ? 30.452 -133.572 99.993 1.00 9.08 228 LEU A CA 1
ATOM 1675 C C . LEU A 1 228 ? 31.432 -133.028 101.025 1.00 11.73 228 LEU A C 1
ATOM 1676 O O . LEU A 1 228 ? 31.590 -131.798 101.179 1.00 12.49 228 LEU A O 1
ATOM 1681 N N . ALA A 1 229 ? 32.112 -133.927 101.726 1.00 11.96 229 ALA A N 1
ATOM 1682 C CA . ALA A 1 229 ? 33.064 -133.506 102.760 1.00 11.76 229 ALA A CA 1
ATOM 1683 C C . ALA A 1 229 ? 34.476 -133.278 102.235 1.00 13.83 229 ALA A C 1
ATOM 1684 O O . ALA A 1 229 ? 35.302 -132.695 102.930 1.00 14.92 229 ALA A O 1
ATOM 1686 N N . GLY A 1 230 ? 34.758 -133.718 101.009 1.00 12.64 230 GLY A N 1
ATOM 1687 C CA . GLY A 1 230 ? 36.116 -133.595 100.525 1.00 14.93 230 GLY A CA 1
ATOM 1688 C C . GLY A 1 230 ? 36.499 -132.630 99.425 1.00 15.80 230 GLY A C 1
ATOM 1689 O O . GLY A 1 230 ? 35.707 -131.782 98.968 1.00 13.28 230 GLY A O 1
ATOM 1690 N N . GLU A 1 231 ? 37.744 -132.817 98.986 1.00 15.69 231 GLU A N 1
ATOM 1691 C CA . GLU A 1 231 ? 38.375 -132.001 97.967 1.00 16.57 231 GLU A CA 1
ATOM 1692 C C . GLU A 1 231 ? 37.708 -132.037 96.616 1.00 14.78 231 GLU A C 1
ATOM 1693 O O . GLU A 1 231 ? 38.065 -131.244 95.768 1.00 16.12 231 GLU A O 1
ATOM 1699 N N . ASP A 1 232 ? 36.758 -132.943 96.387 1.00 14.87 232 ASP A N 1
ATOM 1700 C CA . ASP A 1 232 ? 36.113 -132.968 95.074 1.00 13.30 232 ASP A CA 1
ATOM 1701 C C . ASP A 1 232 ? 34.815 -132.168 95.033 1.00 13.71 232 ASP A C 1
ATOM 1702 O O . ASP A 1 232 ? 34.121 -132.155 93.996 1.00 11.68 232 ASP A O 1
ATOM 1707 N N . ALA A 1 233 ? 34.486 -131.487 96.136 1.00 11.81 233 ALA A N 1
ATOM 1708 C CA . ALA A 1 233 ? 33.265 -130.668 96.187 1.00 12.34 233 ALA A CA 1
ATOM 1709 C C . ALA A 1 233 ? 33.566 -129.248 96.709 1.00 12.48 233 ALA A C 1
ATOM 1710 O O . ALA A 1 233 ? 32.732 -128.613 97.346 1.00 9.78 233 ALA A O 1
ATOM 1712 N N . THR A 1 234 ? 34.763 -128.745 96.441 1.00 12.87 234 THR A N 1
ATOM 1713 C CA . THR A 1 234 ? 35.128 -127.415 96.910 1.00 13.07 234 THR A CA 1
ATOM 1714 C C . THR A 1 234 ? 34.253 -126.267 96.393 1.00 12.57 234 THR A C 1
ATOM 1715 O O . THR A 1 234 ? 34.216 -125.190 97.012 1.00 14.83 234 THR A O 1
ATOM 1719 N N . TYR A 1 235 ? 33.552 -126.469 95.281 1.00 11.42 235 TYR A N 1
ATOM 1720 C CA . TYR A 1 235 ? 32.676 -125.418 94.774 1.00 10.37 235 TYR A CA 1
ATOM 1721 C C . TYR A 1 235 ? 31.211 -125.769 95.002 1.00 9.77 235 TYR A C 1
ATOM 1722 O O . TYR A 1 235 ? 30.328 -125.064 94.508 1.00 9.88 235 TYR A O 1
ATOM 1731 N N . VAL A 1 236 ? 30.953 -126.877 95.695 1.00 8.84 236 VAL A N 1
ATOM 1732 C CA . VAL A 1 236 ? 29.586 -127.267 96.050 1.00 8.81 236 VAL A CA 1
ATOM 1733 C C . VAL A 1 236 ? 29.290 -126.622 97.430 1.00 9.36 236 VAL A C 1
ATOM 1734 O O . VAL A 1 236 ? 29.940 -126.928 98.443 1.00 11.18 236 VAL A O 1
ATOM 1738 N N . ASN A 1 237 ? 28.305 -125.737 97.487 1.00 9.98 237 ASN A N 1
ATOM 1739 C CA . ASN A 1 237 ? 27.977 -125.083 98.754 1.00 8.77 237 ASN A CA 1
ATOM 1740 C C . ASN A 1 237 ? 26.499 -124.683 98.756 1.00 9.01 237 ASN A C 1
ATOM 1741 O O . ASN A 1 237 ? 26.008 -124.096 97.791 1.00 8.10 237 ASN A O 1
ATOM 1746 N N . GLY A 1 238 ? 25.793 -125.022 99.840 1.00 8.69 238 GLY A N 1
ATOM 1747 C CA . GLY A 1 238 ? 24.370 -124.722 99.954 1.00 8.65 238 GLY A CA 1
ATOM 1748 C C . GLY A 1 238 ? 23.503 -125.601 99.085 1.00 9.61 238 GLY A C 1
ATOM 1749 O O . GLY A 1 238 ? 22.337 -125.284 98.803 1.00 9.08 238 GLY A O 1
ATOM 1750 N N . ALA A 1 239 ? 24.045 -126.739 98.686 1.00 9.61 239 ALA A N 1
ATOM 1751 C CA . ALA A 1 239 ? 23.321 -127.633 97.790 1.00 9.66 239 ALA A CA 1
ATOM 1752 C C . ALA A 1 239 ? 22.720 -128.886 98.433 1.00 10.31 239 ALA A C 1
ATOM 1753 O O . ALA A 1 239 ? 23.113 -129.300 99.526 1.00 9.98 239 ALA A O 1
ATOM 1755 N N . ALA A 1 240 ? 21.752 -129.470 97.742 1.00 9.18 240 ALA A N 1
ATOM 1756 C CA . ALA A 1 240 ? 21.117 -130.699 98.191 1.00 11.99 240 ALA A CA 1
ATOM 1757 C C . ALA A 1 240 ? 21.504 -131.791 97.209 1.00 13.53 240 ALA A C 1
ATOM 1758 O O . ALA A 1 240 ? 21.155 -131.702 96.024 1.00 18.05 240 ALA A O 1
ATOM 1760 N N . LEU A 1 241 ? 22.211 -132.815 97.675 1.00 10.54 241 LEU A N 1
ATOM 1761 C CA . LEU A 1 241 ? 22.590 -133.913 96.790 1.00 10.64 241 LEU A CA 1
ATOM 1762 C C . LEU A 1 241 ? 21.564 -135.009 97.038 1.00 9.12 241 LEU A C 1
ATOM 1763 O O . LEU A 1 241 ? 21.573 -135.663 98.071 1.00 8.07 241 LEU A O 1
ATOM 1768 N N . VAL A 1 242 ? 20.664 -135.202 96.078 1.00 8.16 242 VAL A N 1
ATOM 1769 C CA . VAL A 1 242 ? 19.607 -136.203 96.231 1.00 10.25 242 VAL A CA 1
ATOM 1770 C C . VAL A 1 242 ? 20.114 -137.572 95.805 1.00 8.88 242 VAL A C 1
ATOM 1771 O O . VAL A 1 242 ? 20.637 -137.725 94.706 1.00 10.48 242 VAL A O 1
ATOM 1775 N N . MET A 1 243 ? 19.942 -138.570 96.657 1.00 9.67 243 MET A N 1
ATOM 1776 C CA . MET A 1 243 ? 20.436 -139.913 96.334 1.00 12.13 243 MET A CA 1
ATOM 1777 C C . MET A 1 243 ? 19.250 -140.785 96.649 1.00 11.47 243 MET A C 1
ATOM 1778 O O . MET A 1 243 ? 19.119 -141.295 97.768 1.00 9.39 243 MET A O 1
ATOM 1783 N N . ASP A 1 244 ? 18.399 -140.973 95.645 1.00 9.36 244 ASP A N 1
ATOM 1784 C CA . ASP A 1 244 ? 17.143 -141.681 95.845 1.00 9.55 244 ASP A CA 1
ATOM 1785 C C . ASP A 1 244 ? 16.624 -142.606 94.740 1.00 9.34 244 ASP A C 1
ATOM 1786 O O . ASP A 1 244 ? 15.431 -142.892 94.714 1.00 9.84 244 ASP A O 1
ATOM 1791 N N . GLY A 1 245 ? 17.493 -143.100 93.858 1.00 11.94 245 GLY A N 1
ATOM 1792 C CA . GLY A 1 245 ? 17.021 -143.958 92.767 1.00 10.28 245 GLY A CA 1
ATOM 1793 C C . GLY A 1 245 ? 15.927 -143.314 91.919 1.00 10.34 245 GLY A C 1
ATOM 1794 O O . GLY A 1 245 ? 15.070 -144.021 91.357 1.00 11.49 245 GLY A O 1
ATOM 1795 N N . ALA A 1 246 ? 15.935 -141.977 91.845 1.00 9.52 246 ALA A N 1
ATOM 1796 C CA . ALA A 1 246 ? 14.966 -141.185 91.061 1.00 9.62 246 ALA A CA 1
ATOM 1797 C C . ALA A 1 246 ? 13.593 -141.020 91.688 1.00 9.11 246 ALA A C 1
ATOM 1798 O O . ALA A 1 246 ? 12.625 -140.621 91.011 1.00 8.05 246 ALA A O 1
ATOM 1800 N N . TYR A 1 247 ? 13.499 -141.313 92.985 1.00 10.40 247 TYR A N 1
ATOM 1801 C CA . TYR A 1 247 ? 12.229 -141.189 93.706 1.00 10.71 247 TYR A CA 1
ATOM 1802 C C . TYR A 1 247 ? 11.619 -139.782 93.540 1.00 10.64 247 TYR A C 1
ATOM 1803 O O . TYR A 1 247 ? 10.410 -139.649 93.308 1.00 10.31 247 TYR A O 1
ATOM 1812 N N . THR A 1 248 ? 12.442 -138.740 93.628 1.00 11.10 248 THR A N 1
ATOM 1813 C CA . THR A 1 248 ? 11.944 -137.349 93.487 1.00 11.02 248 THR A CA 1
ATOM 1814 C C . THR A 1 248 ? 11.939 -136.833 92.038 1.00 11.16 248 THR A C 1
ATOM 1815 O O . THR A 1 248 ? 11.598 -135.663 91.789 1.00 11.50 248 THR A O 1
ATOM 1819 N N . ALA A 1 249 ? 12.323 -137.680 91.086 1.00 10.31 249 ALA A N 1
ATOM 1820 C CA . ALA A 1 249 ? 12.355 -137.268 89.692 1.00 10.98 249 ALA A CA 1
ATOM 1821 C C . ALA A 1 249 ? 11.029 -137.525 89.005 1.00 12.73 249 ALA A C 1
ATOM 1822 O O . ALA A 1 249 ? 10.848 -137.170 87.833 1.00 11.93 249 ALA A O 1
ATOM 1824 N N . ILE A 1 250 ? 10.089 -138.133 89.727 1.00 11.62 250 ILE A N 1
ATOM 1825 C CA . ILE A 1 250 ? 8.770 -138.420 89.154 1.00 12.39 250 ILE A CA 1
ATOM 1826 C C . ILE A 1 250 ? 7.721 -137.878 90.131 1.00 11.19 250 ILE A C 1
ATOM 1827 O O . ILE A 1 250 ? 8.128 -137.664 91.284 1.00 11.49 250 ILE A O 1
ATOM 1833 N N . MET B 1 1 ? -23.911 -115.422 101.481 1.00 47.91 1 MET B N 1
ATOM 1834 C CA . MET B 1 1 ? -23.437 -116.712 102.067 1.00 47.00 1 MET B CA 1
ATOM 1835 C C . MET B 1 1 ? -22.279 -116.406 103.031 1.00 44.84 1 MET B C 1
ATOM 1836 O O . MET B 1 1 ? -21.995 -115.228 103.271 1.00 45.39 1 MET B O 1
ATOM 1841 N N . SER B 1 2 ? -21.599 -117.427 103.572 1.00 39.88 2 SER B N 1
ATOM 1842 C CA . SER B 1 2 ? -20.529 -117.146 104.529 1.00 35.02 2 SER B CA 1
ATOM 1843 C C . SER B 1 2 ? -19.694 -118.334 105.049 1.00 31.08 2 SER B C 1
ATOM 1844 O O . SER B 1 2 ? -20.228 -119.287 105.617 1.00 32.28 2 SER B O 1
ATOM 1847 N N . ARG B 1 3 ? -18.382 -118.265 104.853 1.00 25.45 3 ARG B N 1
ATOM 1848 C CA . ARG B 1 3 ? -17.469 -119.307 105.339 1.00 21.35 3 ARG B CA 1
ATOM 1849 C C . ARG B 1 3 ? -16.917 -118.813 106.656 1.00 17.08 3 ARG B C 1
ATOM 1850 O O . ARG B 1 3 ? -16.984 -117.617 106.935 1.00 16.27 3 ARG B O 1
ATOM 1858 N N . VAL B 1 4 ? -16.356 -119.724 107.446 1.00 13.94 4 VAL B N 1
ATOM 1859 C CA . VAL B 1 4 ? -15.753 -119.378 108.724 1.00 11.22 4 VAL B CA 1
ATOM 1860 C C . VAL B 1 4 ? -14.245 -119.596 108.607 1.00 10.21 4 VAL B C 1
ATOM 1861 O O . VAL B 1 4 ? -13.788 -120.706 108.341 1.00 9.95 4 VAL B O 1
ATOM 1865 N N . ALA B 1 5 ? -13.495 -118.521 108.782 1.00 8.26 5 ALA B N 1
ATOM 1866 C CA . ALA B 1 5 ? -12.034 -118.560 108.728 1.00 7.77 5 ALA B CA 1
ATOM 1867 C C . ALA B 1 5 ? -11.391 -118.201 110.056 1.00 9.86 5 ALA B C 1
ATOM 1868 O O . ALA B 1 5 ? -11.828 -117.286 110.755 1.00 9.06 5 ALA B O 1
ATOM 1870 N N . ILE B 1 6 ? -10.337 -118.940 110.413 1.00 9.97 6 ILE B N 1
ATOM 1871 C CA . ILE B 1 6 ? -9.563 -118.632 111.604 1.00 9.84 6 ILE B CA 1
ATOM 1872 C C . ILE B 1 6 ? -8.305 -118.019 110.992 1.00 9.22 6 ILE B C 1
ATOM 1873 O O . ILE B 1 6 ? -7.684 -118.625 110.100 1.00 9.96 6 ILE B O 1
ATOM 1878 N N . VAL B 1 7 ? -7.979 -116.799 111.405 1.00 9.33 7 VAL B N 1
ATOM 1879 C CA . VAL B 1 7 ? -6.769 -116.127 110.910 1.00 10.96 7 VAL B CA 1
ATOM 1880 C C . VAL B 1 7 ? -5.851 -115.814 112.099 1.00 10.09 7 VAL B C 1
ATOM 1881 O O . VAL B 1 7 ? -6.235 -115.054 112.997 1.00 11.50 7 VAL B O 1
ATOM 1885 N N . THR B 1 8 ? -4.634 -116.364 112.104 1.00 11.09 8 THR B N 1
ATOM 1886 C CA . THR B 1 8 ? -3.702 -116.111 113.202 1.00 9.99 8 THR B CA 1
ATOM 1887 C C . THR B 1 8 ? -2.833 -114.885 112.904 1.00 10.86 8 THR B C 1
ATOM 1888 O O . THR B 1 8 ? -2.572 -114.570 111.740 1.00 11.21 8 THR B O 1
ATOM 1892 N N . GLY B 1 9 ? -2.390 -114.193 113.954 1.00 10.35 9 GLY B N 1
ATOM 1893 C CA . GLY B 1 9 ? -1.607 -112.983 113.772 1.00 11.78 9 GLY B CA 1
ATOM 1894 C C . GLY B 1 9 ? -2.485 -111.931 113.093 1.00 12.81 9 GLY B C 1
ATOM 1895 O O . GLY B 1 9 ? -2.007 -111.128 112.290 1.00 12.22 9 GLY B O 1
ATOM 1896 N N . ALA B 1 10 ? -3.770 -111.915 113.447 1.00 12.83 10 ALA B N 1
ATOM 1897 C CA . ALA B 1 10 ? -4.740 -111.029 112.820 1.00 15.20 10 ALA B CA 1
ATOM 1898 C C . ALA B 1 10 ? -4.780 -109.551 113.175 1.00 16.38 10 ALA B C 1
ATOM 1899 O O . ALA B 1 10 ? -5.447 -108.792 112.466 1.00 16.73 10 ALA B O 1
ATOM 1901 N N . SER B 1 11 ? -4.103 -109.118 114.244 1.00 17.27 11 SER B N 1
ATOM 1902 C CA . SER B 1 11 ? -4.200 -107.697 114.585 1.00 17.97 11 SER B CA 1
ATOM 1903 C C . SER B 1 11 ? -3.316 -106.720 113.827 1.00 18.23 11 SER B C 1
ATOM 1904 O O . SER B 1 11 ? -3.417 -105.522 114.043 1.00 18.90 11 SER B O 1
ATOM 1907 N N . SER B 1 12 ? -2.453 -107.206 112.944 1.00 17.37 12 SER B N 1
ATOM 1908 C CA . SER B 1 12 ? -1.616 -106.287 112.168 1.00 17.33 12 SER B CA 1
ATOM 1909 C C . SER B 1 12 ? -0.994 -106.925 110.921 1.00 16.46 12 SER B C 1
ATOM 1910 O O . SER B 1 12 ? -1.034 -108.152 110.740 1.00 16.54 12 SER B O 1
ATOM 1913 N N . GLY B 1 13 ? -0.406 -106.081 110.072 1.00 13.54 13 GLY B N 1
ATOM 1914 C CA . GLY B 1 13 ? 0.267 -106.568 108.877 1.00 13.43 13 GLY B CA 1
ATOM 1915 C C . GLY B 1 13 ? -0.561 -107.404 107.923 1.00 12.89 13 GLY B C 1
ATOM 1916 O O . GLY B 1 13 ? -1.703 -107.076 107.604 1.00 13.42 13 GLY B O 1
ATOM 1917 N N . ASN B 1 14 ? 0.017 -108.506 107.471 1.00 11.76 14 ASN B N 1
ATOM 1918 C CA . ASN B 1 14 ? -0.663 -109.381 106.539 1.00 13.53 14 ASN B CA 1
ATOM 1919 C C . ASN B 1 14 ? -1.928 -109.957 107.164 1.00 11.41 14 ASN B C 1
ATOM 1920 O O . ASN B 1 14 ? -2.965 -110.023 106.520 1.00 11.19 14 ASN B O 1
ATOM 1925 N N . GLY B 1 15 ? -1.820 -110.375 108.425 1.00 11.67 15 GLY B N 1
ATOM 1926 C CA . GLY B 1 15 ? -2.942 -110.977 109.122 1.00 10.45 15 GLY B CA 1
ATOM 1927 C C . GLY B 1 15 ? -4.154 -110.072 109.150 1.00 10.36 15 GLY B C 1
ATOM 1928 O O . GLY B 1 15 ? -5.281 -110.537 108.992 1.00 8.17 15 GLY B O 1
ATOM 1929 N N . LEU B 1 16 ? -3.929 -108.783 109.386 1.00 11.65 16 LEU B N 1
ATOM 1930 C CA . LEU B 1 16 ? -5.023 -107.821 109.413 1.00 13.27 16 LEU B CA 1
ATOM 1931 C C . LEU B 1 16 ? -5.654 -107.691 108.016 1.00 14.09 16 LEU B C 1
ATOM 1932 O O . LEU B 1 16 ? -6.865 -107.750 107.868 1.00 14.98 16 LEU B O 1
ATOM 1937 N N . ALA B 1 17 ? -4.835 -107.531 106.982 1.00 14.85 17 ALA B N 1
ATOM 1938 C CA . ALA B 1 17 ? -5.377 -107.416 105.622 1.00 13.79 17 ALA B CA 1
ATOM 1939 C C . ALA B 1 17 ? -6.161 -108.671 105.271 1.00 13.51 17 ALA B C 1
ATOM 1940 O O . ALA B 1 17 ? -7.238 -108.603 104.676 1.00 12.04 17 ALA B O 1
ATOM 1942 N N . ILE B 1 18 ? -5.627 -109.824 105.646 1.00 12.79 18 ILE B N 1
ATOM 1943 C CA . ILE B 1 18 ? -6.281 -111.092 105.336 1.00 12.33 18 ILE B CA 1
ATOM 1944 C C . ILE B 1 18 ? -7.633 -111.185 106.033 1.00 14.12 18 ILE B C 1
ATOM 1945 O O . ILE B 1 18 ? -8.646 -111.464 105.390 1.00 13.40 18 ILE B O 1
ATOM 1950 N N . ALA B 1 19 ? -7.652 -110.923 107.345 1.00 13.63 19 ALA B N 1
ATOM 1951 C CA . ALA B 1 19 ? -8.900 -110.987 108.103 1.00 13.34 19 ALA B CA 1
ATOM 1952 C C . ALA B 1 19 ? -9.940 -110.025 107.534 1.00 14.14 19 ALA B C 1
ATOM 1953 O O . ALA B 1 19 ? -11.088 -110.395 107.333 1.00 12.26 19 ALA B O 1
ATOM 1955 N N . THR B 1 20 ? -9.528 -108.795 107.261 1.00 13.07 20 THR B N 1
ATOM 1956 C CA . THR B 1 20 ? -10.450 -107.808 106.728 1.00 14.80 20 THR B CA 1
ATOM 1957 C C . THR B 1 20 ? -11.032 -108.236 105.387 1.00 15.01 20 THR B C 1
ATOM 1958 O O . THR B 1 20 ? -12.210 -108.013 105.122 1.00 15.04 20 THR B O 1
ATOM 1962 N N . ARG B 1 21 ? -10.224 -108.895 104.565 1.00 14.77 21 ARG B N 1
ATOM 1963 C CA . ARG B 1 21 ? -10.701 -109.347 103.280 1.00 16.43 21 ARG B CA 1
ATOM 1964 C C . ARG B 1 21 ? -11.792 -110.407 103.410 1.00 15.20 21 ARG B C 1
ATOM 1965 O O . ARG B 1 21 ? -12.799 -110.355 102.684 1.00 15.18 21 ARG B O 1
ATOM 1973 N N . PHE B 1 22 ? -11.610 -111.368 104.316 1.00 14.16 22 PHE B N 1
ATOM 1974 C CA . PHE B 1 22 ? -12.618 -112.412 104.517 1.00 12.63 22 PHE B CA 1
ATOM 1975 C C . PHE B 1 22 ? -13.910 -111.744 104.986 1.00 12.22 22 PHE B C 1
ATOM 1976 O O . PHE B 1 22 ? -15.014 -112.096 104.540 1.00 12.69 22 PHE B O 1
ATOM 1984 N N . LEU B 1 23 ? -13.772 -110.787 105.899 1.00 12.73 23 LEU B N 1
ATOM 1985 C CA . LEU B 1 23 ? -14.940 -110.068 106.435 1.00 14.32 23 LEU B CA 1
ATOM 1986 C C . LEU B 1 23 ? -15.667 -109.313 105.319 1.00 15.56 23 LEU B C 1
ATOM 1987 O O . LEU B 1 23 ? -16.896 -109.354 105.222 1.00 15.22 23 LEU B O 1
ATOM 1992 N N . ALA B 1 24 ? -14.897 -108.615 104.496 1.00 16.61 24 ALA B N 1
ATOM 1993 C CA . ALA B 1 24 ? -15.445 -107.845 103.377 1.00 18.16 24 ALA B CA 1
ATOM 1994 C C . ALA B 1 24 ? -16.200 -108.726 102.383 1.00 20.10 24 ALA B C 1
ATOM 1995 O O . ALA B 1 24 ? -17.125 -108.265 101.703 1.00 18.55 24 ALA B O 1
ATOM 1997 N N . ARG B 1 25 ? -15.826 -109.998 102.293 1.00 20.45 25 ARG B N 1
ATOM 1998 C CA . ARG B 1 25 ? -16.501 -110.872 101.356 1.00 22.79 25 ARG B CA 1
ATOM 1999 C C . ARG B 1 25 ? -17.724 -111.535 101.990 1.00 21.69 25 ARG B C 1
ATOM 2000 O O . ARG B 1 25 ? -18.435 -112.309 101.340 1.00 21.20 25 ARG B O 1
ATOM 2008 N N . GLY B 1 26 ? -17.986 -111.230 103.260 1.00 19.81 26 GLY B N 1
ATOM 2009 C CA . GLY B 1 26 ? -19.156 -111.811 103.901 1.00 18.94 26 GLY B CA 1
ATOM 2010 C C . GLY B 1 26 ? -18.882 -113.018 104.772 1.00 17.58 26 GLY B C 1
ATOM 2011 O O . GLY B 1 26 ? -19.803 -113.655 105.287 1.00 16.78 26 GLY B O 1
ATOM 2012 N N . ASP B 1 27 ? -17.606 -113.348 104.939 1.00 17.12 27 ASP B N 1
ATOM 2013 C CA . ASP B 1 27 ? -17.246 -114.485 105.781 1.00 16.08 27 ASP B CA 1
ATOM 2014 C C . ASP B 1 27 ? -17.128 -114.067 107.238 1.00 14.66 27 ASP B C 1
ATOM 2015 O O . ASP B 1 27 ? -17.069 -112.859 107.564 1.00 14.23 27 ASP B O 1
ATOM 2020 N N . ARG B 1 28 ? -17.107 -115.060 108.126 1.00 13.55 28 ARG B N 1
ATOM 2021 C CA . ARG B 1 28 ? -16.947 -114.782 109.543 1.00 13.37 28 ARG B CA 1
ATOM 2022 C C . ARG B 1 28 ? -15.507 -115.162 109.881 1.00 13.83 28 ARG B C 1
ATOM 2023 O O . ARG B 1 28 ? -14.969 -116.124 109.340 1.00 14.52 28 ARG B O 1
ATOM 2031 N N . VAL B 1 29 ? -14.894 -114.395 110.767 1.00 12.06 29 VAL B N 1
ATOM 2032 C CA . VAL B 1 29 ? -13.496 -114.614 111.149 1.00 10.75 29 VAL B CA 1
ATOM 2033 C C . VAL B 1 29 ? -13.225 -114.720 112.644 1.00 11.02 29 VAL B C 1
ATOM 2034 O O . VAL B 1 29 ? -13.777 -113.958 113.463 1.00 9.83 29 VAL B O 1
ATOM 2038 N N . ALA B 1 30 ? -12.383 -115.684 113.013 1.00 10.62 30 ALA B N 1
ATOM 2039 C CA . ALA B 1 30 ? -11.941 -115.792 114.402 1.00 11.14 30 ALA B CA 1
ATOM 2040 C C . ALA B 1 30 ? -10.529 -115.214 114.234 1.00 12.32 30 ALA B C 1
ATOM 2041 O O . ALA B 1 30 ? -9.684 -115.801 113.558 1.00 11.25 30 ALA B O 1
ATOM 2043 N N . ALA B 1 31 ? -10.315 -114.023 114.780 1.00 11.52 31 ALA B N 1
ATOM 2044 C CA . ALA B 1 31 ? -9.038 -113.331 114.701 1.00 12.37 31 ALA B CA 1
ATOM 2045 C C . ALA B 1 31 ? -8.225 -113.629 115.957 1.00 12.19 31 ALA B C 1
ATOM 2046 O O . ALA B 1 31 ? -8.581 -113.206 117.063 1.00 11.28 31 ALA B O 1
ATOM 2048 N N . LEU B 1 32 ? -7.131 -114.366 115.795 1.00 12.13 32 LEU B N 1
ATOM 2049 C CA . LEU B 1 32 ? -6.293 -114.690 116.937 1.00 11.88 32 LEU B CA 1
ATOM 2050 C C . LEU B 1 32 ? -4.997 -113.912 116.949 1.00 12.33 32 LEU B C 1
ATOM 2051 O O . LEU B 1 32 ? -4.336 -113.755 115.908 1.00 10.29 32 LEU B O 1
ATOM 2056 N N . ASP B 1 33 ? -4.646 -113.382 118.116 1.00 12.79 33 ASP B N 1
ATOM 2057 C CA . ASP B 1 33 ? -3.375 -112.697 118.256 1.00 13.16 33 ASP B CA 1
ATOM 2058 C C . ASP B 1 33 ? -3.013 -112.680 119.732 1.00 13.95 33 ASP B C 1
ATOM 2059 O O . ASP B 1 33 ? -3.810 -113.133 120.596 1.00 12.56 33 ASP B O 1
ATOM 2064 N N . LEU B 1 34 ? -1.822 -112.165 120.037 1.00 14.02 34 LEU B N 1
ATOM 2065 C CA . LEU B 1 34 ? -1.307 -112.150 121.406 1.00 15.58 34 LEU B CA 1
ATOM 2066 C C . LEU B 1 34 ? -1.936 -111.221 122.425 1.00 16.39 34 LEU B C 1
ATOM 2067 O O . LEU B 1 34 ? -1.847 -111.480 123.624 1.00 16.80 34 LEU B O 1
ATOM 2072 N N . SER B 1 35 ? -2.551 -110.138 121.965 1.00 16.65 35 SER B N 1
ATOM 2073 C CA . SER B 1 35 ? -3.125 -109.162 122.876 1.00 16.66 35 SER B CA 1
ATOM 2074 C C . SER B 1 35 ? -4.618 -108.879 122.651 1.00 17.35 35 SER B C 1
ATOM 2075 O O . SER B 1 35 ? -5.051 -108.535 121.539 1.00 15.04 35 SER B O 1
ATOM 2078 N N . ALA B 1 36 ? -5.391 -109.046 123.721 1.00 17.73 36 ALA B N 1
ATOM 2079 C CA . ALA B 1 36 ? -6.828 -108.805 123.703 1.00 19.09 36 ALA B CA 1
ATOM 2080 C C . ALA B 1 36 ? -7.025 -107.311 123.472 1.00 19.97 36 ALA B C 1
ATOM 2081 O O . ALA B 1 36 ? -7.888 -106.899 122.700 1.00 20.37 36 ALA B O 1
ATOM 2083 N N . GLU B 1 37 ? -6.212 -106.508 124.151 1.00 20.59 37 GLU B N 1
ATOM 2084 C CA . GLU B 1 37 ? -6.285 -105.057 124.020 1.00 22.29 37 GLU B CA 1
ATOM 2085 C C . GLU B 1 37 ? -6.132 -104.601 122.558 1.00 20.49 37 GLU B C 1
ATOM 2086 O O . GLU B 1 37 ? -6.985 -103.883 122.020 1.00 19.52 37 GLU B O 1
ATOM 2092 N N . THR B 1 38 ? -5.029 -105.000 121.928 1.00 18.65 38 THR B N 1
ATOM 2093 C CA . THR B 1 38 ? -4.767 -104.642 120.545 1.00 19.74 38 THR B CA 1
ATOM 2094 C C . THR B 1 38 ? -5.820 -105.215 119.615 1.00 19.88 38 THR B C 1
ATOM 2095 O O . THR B 1 38 ? -6.201 -104.577 118.631 1.00 19.96 38 THR B O 1
ATOM 2099 N N . LEU B 1 39 ? -6.300 -106.417 119.917 1.00 18.82 39 LEU B N 1
ATOM 2100 C CA . LEU B 1 39 ? -7.312 -107.001 119.066 1.00 18.71 39 LEU B CA 1
ATOM 2101 C C . LEU B 1 39 ? -8.567 -106.134 119.110 1.00 19.35 39 LEU B C 1
ATOM 2102 O O . LEU B 1 39 ? -9.197 -105.890 118.073 1.00 20.24 39 LEU B O 1
ATOM 2107 N N . GLU B 1 40 ? -8.919 -105.644 120.291 1.00 19.90 40 GLU B N 1
ATOM 2108 C CA . GLU B 1 40 ? -10.100 -104.793 120.419 1.00 21.11 40 GLU B CA 1
ATOM 2109 C C . GLU B 1 40 ? -9.931 -103.470 119.686 1.00 20.08 40 GLU B C 1
ATOM 2110 O O . GLU B 1 40 ? -10.860 -102.991 119.028 1.00 19.64 40 GLU B O 1
ATOM 2116 N N . GLU B 1 41 ? -8.744 -102.895 119.790 1.00 19.66 41 GLU B N 1
ATOM 2117 C CA . GLU B 1 41 ? -8.426 -101.638 119.117 1.00 21.75 41 GLU B CA 1
ATOM 2118 C C . GLU B 1 41 ? -8.507 -101.829 117.601 1.00 21.66 41 GLU B C 1
ATOM 2119 O O . GLU B 1 41 ? -8.998 -100.962 116.871 1.00 20.92 41 GLU B O 1
ATOM 2125 N N . THR B 1 42 ? -8.017 -102.969 117.127 1.00 21.00 42 THR B N 1
ATOM 2126 C CA . THR B 1 42 ? -8.053 -103.286 115.704 1.00 20.94 42 THR B CA 1
ATOM 2127 C C . THR B 1 42 ? -9.488 -103.482 115.253 1.00 20.27 42 THR B C 1
ATOM 2128 O O . THR B 1 42 ? -9.868 -103.007 114.183 1.00 19.23 42 THR B O 1
ATOM 2132 N N . ALA B 1 43 ? -10.273 -104.190 116.061 1.00 20.22 43 ALA B N 1
ATOM 2133 C CA . ALA B 1 43 ? -11.683 -104.432 115.752 1.00 21.95 43 ALA B CA 1
ATOM 2134 C C . ALA B 1 43 ? -12.459 -103.122 115.673 1.00 22.86 43 ALA B C 1
ATOM 2135 O O . ALA B 1 43 ? -13.391 -102.987 114.878 1.00 23.27 43 ALA B O 1
ATOM 2137 N N . ARG B 1 44 ? -12.090 -102.169 116.522 1.00 23.91 44 ARG B N 1
ATOM 2138 C CA . ARG B 1 44 ? -12.758 -100.868 116.565 1.00 25.64 44 ARG B CA 1
ATOM 2139 C C . ARG B 1 44 ? -12.405 -99.963 115.379 1.00 24.72 44 ARG B C 1
ATOM 2140 O O . ARG B 1 44 ? -13.258 -99.256 114.848 1.00 23.40 44 ARG B O 1
ATOM 2148 N N . THR B 1 45 ? -11.158 -100.020 114.934 1.00 23.84 45 THR B N 1
ATOM 2149 C CA . THR B 1 45 ? -10.708 -99.157 113.851 1.00 23.28 45 THR B CA 1
ATOM 2150 C C . THR B 1 45 ? -10.723 -99.765 112.452 1.00 23.76 45 THR B C 1
ATOM 2151 O O . THR B 1 45 ? -10.703 -99.038 111.450 1.00 23.12 45 THR B O 1
ATOM 2155 N N . HIS B 1 46 ? -10.767 -101.088 112.366 1.00 22.16 46 HIS B N 1
ATOM 2156 C CA . HIS B 1 46 ? -10.760 -101.742 111.069 1.00 21.65 46 HIS B CA 1
ATOM 2157 C C . HIS B 1 46 ? -11.942 -102.654 110.837 1.00 19.63 46 HIS B C 1
ATOM 2158 O O . HIS B 1 46 ? -12.315 -102.873 109.699 1.00 20.30 46 HIS B O 1
ATOM 2165 N N . TRP B 1 47 ? -12.531 -103.186 111.908 1.00 18.17 47 TRP B N 1
ATOM 2166 C CA . TRP B 1 47 ? -13.635 -104.127 111.772 1.00 16.96 47 TRP B CA 1
ATOM 2167 C C . TRP B 1 47 ? -14.991 -103.705 112.333 1.00 16.93 47 TRP B C 1
ATOM 2168 O O . TRP B 1 47 ? -15.885 -104.547 112.500 1.00 15.98 47 TRP B O 1
ATOM 2179 N N . HIS B 1 48 ? -15.180 -102.415 112.591 1.00 17.77 48 HIS B N 1
ATOM 2180 C CA . HIS B 1 48 ? -16.444 -101.972 113.171 1.00 18.83 48 HIS B CA 1
ATOM 2181 C C . HIS B 1 48 ? -17.672 -102.276 112.321 1.00 19.19 48 HIS B C 1
ATOM 2182 O O . HIS B 1 48 ? -18.754 -102.523 112.858 1.00 20.33 48 HIS B O 1
ATOM 2189 N N . ALA B 1 49 ? -17.515 -102.293 111.003 1.00 19.21 49 ALA B N 1
ATOM 2190 C CA . ALA B 1 49 ? -18.661 -102.582 110.156 1.00 20.00 49 ALA B CA 1
ATOM 2191 C C . ALA B 1 49 ? -19.117 -104.028 110.335 1.00 20.83 49 ALA B C 1
ATOM 2192 O O . ALA B 1 49 ? -20.291 -104.346 110.145 1.00 21.18 49 ALA B O 1
ATOM 2194 N N . TYR B 1 50 ? -18.212 -104.910 110.755 1.00 21.63 50 TYR B N 1
ATOM 2195 C CA . TYR B 1 50 ? -18.589 -106.315 110.878 1.00 22.72 50 TYR B CA 1
ATOM 2196 C C . TYR B 1 50 ? -18.973 -106.777 112.274 1.00 24.62 50 TYR B C 1
ATOM 2197 O O . TYR B 1 50 ? -19.430 -107.913 112.460 1.00 24.45 50 TYR B O 1
ATOM 2206 N N . ALA B 1 51 ? -18.786 -105.900 113.254 1.00 25.38 51 ALA B N 1
ATOM 2207 C CA . ALA B 1 51 ? -19.154 -106.202 114.633 1.00 27.20 51 ALA B CA 1
ATOM 2208 C C . ALA B 1 51 ? -18.874 -107.638 115.049 1.00 27.76 51 ALA B C 1
ATOM 2209 O O . ALA B 1 51 ? -17.724 -108.063 115.135 1.00 28.02 51 ALA B O 1
ATOM 2211 N N . ASP B 1 52 ? -19.963 -108.3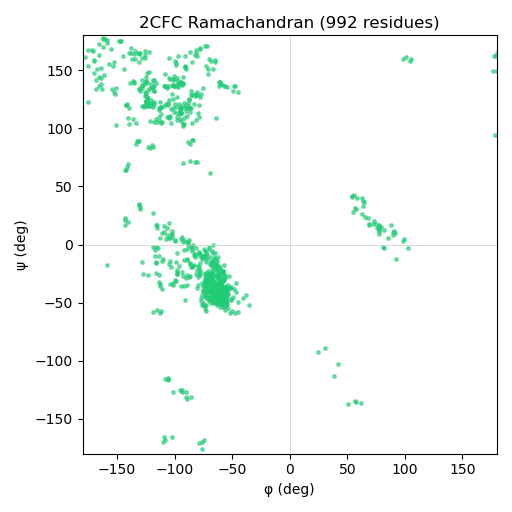57 115.299 1.00 28.77 52 ASP B N 1
ATOM 2212 C CA . ASP B 1 52 ? -19.983 -109.742 115.750 1.00 29.48 52 ASP B CA 1
ATOM 2213 C C . ASP B 1 52 ? -19.496 -110.794 114.757 1.00 28.18 52 ASP B C 1
ATOM 2214 O O . ASP B 1 52 ? -19.242 -111.935 115.166 1.00 28.20 52 ASP B O 1
ATOM 2219 N N . LYS B 1 53 ? -19.384 -110.443 113.474 1.00 24.20 53 LYS B N 1
ATOM 2220 C CA . LYS B 1 53 ? -18.910 -111.414 112.494 1.00 22.48 53 LYS B CA 1
ATOM 2221 C C . LYS B 1 53 ? -17.423 -111.725 112.676 1.00 20.03 53 LYS B C 1
ATOM 2222 O O . LYS B 1 53 ? -16.858 -112.559 111.957 1.00 16.91 53 LYS B O 1
ATOM 2228 N N . VAL B 1 54 ? -16.788 -111.032 113.620 1.00 18.56 54 VAL B N 1
ATOM 2229 C CA . VAL B 1 54 ? -15.392 -111.293 113.917 1.00 17.77 54 VAL B CA 1
ATOM 2230 C C . VAL B 1 54 ? -15.270 -111.587 115.399 1.00 17.75 54 VAL B C 1
ATOM 2231 O O . VAL B 1 54 ? -15.715 -110.800 116.251 1.00 17.67 54 VAL B O 1
ATOM 2235 N N . LEU B 1 55 ? -14.715 -112.757 115.710 1.00 15.02 55 LEU B N 1
ATOM 2236 C CA . LEU B 1 55 ? -14.532 -113.161 117.094 1.00 14.68 55 LEU B CA 1
ATOM 2237 C C . LEU B 1 55 ? -13.085 -112.856 117.442 1.00 13.17 55 LEU B C 1
ATOM 2238 O O . LEU B 1 55 ? -12.171 -113.397 116.812 1.00 12.21 55 LEU B O 1
ATOM 2243 N N . ARG B 1 56 ? -12.855 -111.971 118.411 1.00 13.10 56 ARG B N 1
ATOM 2244 C CA . ARG B 1 56 ? -11.473 -111.648 118.795 1.00 13.35 56 ARG B CA 1
ATOM 2245 C C . ARG B 1 56 ? -10.986 -112.642 119.860 1.00 14.80 56 ARG B C 1
ATOM 2246 O O . ARG B 1 56 ? -11.551 -112.715 120.940 1.00 14.91 56 ARG B O 1
ATOM 2254 N N . VAL B 1 57 ? -9.947 -113.419 119.559 1.00 14.17 57 VAL B N 1
ATOM 2255 C CA . VAL B 1 57 ? -9.466 -114.404 120.524 1.00 14.67 57 VAL B CA 1
ATOM 2256 C C . VAL B 1 57 ? -7.993 -114.243 120.841 1.00 14.28 57 VAL B C 1
ATOM 2257 O O . VAL B 1 57 ? -7.143 -114.258 119.944 1.00 14.52 57 VAL B O 1
ATOM 2261 N N . ARG B 1 58 ? -7.693 -114.076 122.120 1.00 14.47 58 ARG B N 1
ATOM 2262 C CA . ARG B 1 58 ? -6.313 -113.940 122.522 1.00 16.05 58 ARG B CA 1
ATOM 2263 C C . ARG B 1 58 ? -5.740 -115.351 122.491 1.00 16.17 58 ARG B C 1
ATOM 2264 O O . ARG B 1 58 ? -6.331 -116.297 123.035 1.00 14.50 58 ARG B O 1
ATOM 2272 N N . ALA B 1 59 ? -4.606 -115.512 121.824 1.00 16.28 59 ALA B N 1
ATOM 2273 C CA . ALA B 1 59 ? -4.006 -116.827 121.744 1.00 15.10 59 ALA B CA 1
ATOM 2274 C C . ALA B 1 59 ? -2.560 -116.767 121.303 1.00 14.04 59 ALA B C 1
ATOM 2275 O O . ALA B 1 59 ? -2.205 -116.007 120.400 1.00 16.77 59 ALA B O 1
ATOM 2277 N N . ASP B 1 60 ? -1.726 -117.564 121.949 1.00 12.22 60 ASP B N 1
ATOM 2278 C CA . ASP B 1 60 ? -0.332 -117.658 121.551 1.00 11.93 60 ASP B CA 1
ATOM 2279 C C . ASP B 1 60 ? -0.357 -118.954 120.753 1.00 12.22 60 ASP B C 1
ATOM 2280 O O . ASP B 1 60 ? -0.606 -120.016 121.325 1.00 11.43 60 ASP B O 1
ATOM 2285 N N . VAL B 1 61 ? -0.112 -118.875 119.445 1.00 10.97 61 VAL B N 1
ATOM 2286 C CA . VAL B 1 61 ? -0.189 -120.072 118.606 1.00 12.73 61 VAL B CA 1
ATOM 2287 C C . VAL B 1 61 ? 0.773 -121.185 119.023 1.00 12.09 61 VAL B C 1
ATOM 2288 O O . VAL B 1 61 ? 0.529 -122.358 118.767 1.00 13.06 61 VAL B O 1
ATOM 2292 N N . ALA B 1 62 ? 1.829 -120.818 119.729 1.00 11.51 62 ALA B N 1
ATOM 2293 C CA . ALA B 1 62 ? 2.821 -121.793 120.161 1.00 11.96 62 ALA B CA 1
ATOM 2294 C C . ALA B 1 62 ? 2.339 -122.595 121.379 1.00 11.69 62 ALA B C 1
ATOM 2295 O O . ALA B 1 62 ? 2.978 -123.573 121.781 1.00 9.89 62 ALA B O 1
ATOM 2297 N N . ASP B 1 63 ? 1.200 -122.189 121.946 1.00 10.52 63 ASP B N 1
ATOM 2298 C CA . ASP B 1 63 ? 0.674 -122.861 123.136 1.00 13.73 63 ASP B CA 1
ATOM 2299 C C . ASP B 1 63 ? -0.536 -123.735 122.810 1.00 12.75 63 ASP B C 1
ATOM 2300 O O . ASP B 1 63 ? -1.576 -123.252 122.353 1.00 11.30 63 ASP B O 1
ATOM 2305 N N . GLU B 1 64 ? -0.412 -125.028 123.089 1.00 13.69 64 GLU B N 1
ATOM 2306 C CA . GLU B 1 64 ? -1.488 -125.970 122.793 1.00 13.27 64 GLU B CA 1
ATOM 2307 C C . GLU B 1 64 ? -2.836 -125.628 123.427 1.00 14.55 64 GLU B C 1
ATOM 2308 O O . GLU B 1 64 ? -3.891 -125.731 122.782 1.00 13.56 64 GLU B O 1
ATOM 2314 N N . GLY B 1 65 ? -2.813 -125.225 124.691 1.00 13.50 65 GLY B N 1
ATOM 2315 C CA . GLY B 1 65 ? -4.057 -124.875 125.344 1.00 12.63 65 GLY B CA 1
ATOM 2316 C C . GLY B 1 65 ? -4.761 -123.709 124.693 1.00 11.60 65 GLY B C 1
ATOM 2317 O O . GLY B 1 65 ? -5.987 -123.771 124.440 1.00 12.13 65 GLY B O 1
ATOM 2318 N N . ASP B 1 66 ? -4.008 -122.647 124.422 1.00 11.59 66 ASP B N 1
ATOM 2319 C CA . ASP B 1 66 ? -4.556 -121.444 123.789 1.00 10.81 66 ASP B CA 1
ATOM 2320 C C . ASP B 1 66 ? -5.160 -121.772 122.441 1.00 12.31 66 ASP B C 1
ATOM 2321 O O . ASP B 1 66 ? -6.265 -121.285 122.105 1.00 11.35 66 ASP B O 1
ATOM 2326 N N . VAL B 1 67 ? -4.441 -122.574 121.652 1.00 10.36 67 VAL B N 1
ATOM 2327 C CA . VAL B 1 67 ? -4.953 -122.951 120.335 1.00 10.95 67 VAL B CA 1
ATOM 2328 C C . VAL B 1 67 ? -6.216 -123.829 120.443 1.00 11.20 67 VAL B C 1
ATOM 2329 O O . VAL B 1 67 ? -7.237 -123.589 119.760 1.00 11.46 67 VAL B O 1
ATOM 2333 N N . ASN B 1 68 ? -6.176 -124.838 121.303 1.00 11.98 68 ASN B N 1
ATOM 2334 C CA . ASN B 1 68 ? -7.342 -125.692 121.434 1.00 14.19 68 ASN B CA 1
ATOM 2335 C C . ASN B 1 68 ? -8.577 -124.916 121.872 1.00 13.63 68 ASN B C 1
ATOM 2336 O O . ASN B 1 68 ? -9.662 -125.141 121.348 1.00 12.64 68 ASN B O 1
ATOM 2341 N N . ALA B 1 69 ? -8.392 -123.990 122.814 1.00 12.62 69 ALA B N 1
ATOM 2342 C CA . ALA B 1 69 ? -9.474 -123.160 123.308 1.00 12.30 69 ALA B CA 1
ATOM 2343 C C . ALA B 1 69 ? -9.981 -122.210 122.227 1.00 11.91 69 ALA B C 1
ATOM 2344 O O . ALA B 1 69 ? -11.172 -121.926 122.164 1.00 11.60 69 ALA B O 1
ATOM 2346 N N . ALA B 1 70 ? -9.088 -121.699 121.388 1.00 10.65 70 ALA B N 1
ATOM 2347 C CA . ALA B 1 70 ? -9.500 -120.798 120.321 1.00 11.37 70 ALA B CA 1
ATOM 2348 C C . ALA B 1 70 ? -10.343 -121.537 119.302 1.00 10.75 70 ALA B C 1
ATOM 2349 O O . ALA B 1 70 ? -11.317 -120.987 118.782 1.00 11.13 70 ALA B O 1
ATOM 2351 N N . ILE B 1 71 ? -9.972 -122.779 118.991 1.00 10.58 71 ILE B N 1
ATOM 2352 C CA . ILE B 1 71 ? -10.731 -123.556 118.014 1.00 11.72 71 ILE B CA 1
ATOM 2353 C C . ILE B 1 71 ? -12.111 -123.896 118.596 1.00 12.26 71 ILE B C 1
ATOM 2354 O O . ILE B 1 71 ? -13.132 -123.842 117.882 1.00 10.93 71 ILE B O 1
ATOM 2359 N N . ALA B 1 72 ? -12.147 -124.227 119.889 1.00 11.16 72 ALA B N 1
ATOM 2360 C CA . ALA B 1 72 ? -13.418 -124.543 120.531 1.00 12.12 72 ALA B CA 1
ATOM 2361 C C . ALA B 1 72 ? -14.318 -123.302 120.546 1.00 13.14 72 ALA B C 1
ATOM 2362 O O . ALA B 1 72 ? -15.519 -123.408 120.293 1.00 11.69 72 ALA B O 1
ATOM 2364 N N . ALA B 1 73 ? -13.732 -122.131 120.804 1.00 11.91 73 ALA B N 1
ATOM 2365 C CA . ALA B 1 73 ? -14.491 -120.881 120.820 1.00 12.65 73 ALA B CA 1
ATOM 2366 C C . ALA B 1 73 ? -15.066 -120.582 119.439 1.00 13.21 73 ALA B C 1
ATOM 2367 O O . ALA B 1 73 ? -16.225 -120.136 119.297 1.00 12.44 73 ALA B O 1
ATOM 2369 N N . THR B 1 74 ? -14.272 -120.848 118.410 1.00 12.08 74 THR B N 1
ATOM 2370 C CA . THR B 1 74 ? -14.715 -120.621 117.026 1.00 12.03 74 THR B CA 1
ATOM 2371 C C . THR B 1 74 ? -15.895 -121.531 116.722 1.00 12.67 74 THR B C 1
ATOM 2372 O O . THR B 1 74 ? -16.915 -121.085 116.188 1.00 12.78 74 THR B O 1
ATOM 2376 N N . MET B 1 75 ? -15.773 -122.805 117.083 1.00 13.55 75 MET B N 1
ATOM 2377 C CA . MET B 1 75 ? -16.865 -123.751 116.843 1.00 15.24 75 MET B CA 1
ATOM 2378 C C . MET B 1 75 ? -18.130 -123.323 117.558 1.00 15.77 75 MET B C 1
ATOM 2379 O O . MET B 1 75 ? -19.226 -123.432 117.003 1.00 16.50 75 MET B O 1
ATOM 2384 N N . GLU B 1 76 ? -17.978 -122.851 118.791 1.00 18.19 76 GLU B N 1
ATOM 2385 C CA . GLU B 1 76 ? -19.117 -122.425 119.590 1.00 21.38 76 GLU B CA 1
ATOM 2386 C C . GLU B 1 76 ? -19.808 -121.198 119.009 1.00 21.12 76 GLU B C 1
ATOM 2387 O O . GLU B 1 76 ? -21.040 -121.134 118.912 1.00 20.20 76 GLU B O 1
ATOM 2393 N N . GLN B 1 77 ? -19.006 -120.234 118.593 1.00 18.86 77 GLN B N 1
ATOM 2394 C CA . GLN B 1 77 ? -19.523 -118.995 118.046 1.00 19.10 77 GLN B CA 1
ATOM 2395 C C . GLN B 1 77 ? -20.060 -119.102 116.606 1.00 17.43 77 GLN B C 1
ATOM 2396 O O . GLN B 1 77 ? -21.139 -118.580 116.284 1.00 15.15 77 GLN B O 1
ATOM 2402 N N . PHE B 1 78 ? -19.328 -119.800 115.746 1.00 14.98 78 PHE B N 1
ATOM 2403 C CA . PHE B 1 78 ? -19.704 -119.881 114.346 1.00 14.57 78 PHE B CA 1
ATOM 2404 C C . PHE B 1 78 ? -20.135 -121.233 113.802 1.00 14.32 78 PHE B C 1
ATOM 2405 O O . PHE B 1 78 ? -20.565 -121.323 112.656 1.00 14.00 78 PHE B O 1
ATOM 2413 N N . GLY B 1 79 ? -19.952 -122.294 114.579 1.00 15.58 79 GLY B N 1
ATOM 2414 C CA . GLY B 1 79 ? -20.447 -123.593 114.135 1.00 16.15 79 GLY B CA 1
ATOM 2415 C C . GLY B 1 79 ? -19.693 -124.480 113.170 1.00 16.37 79 GLY B C 1
ATOM 2416 O O . GLY B 1 79 ? -20.158 -125.597 112.896 1.00 17.61 79 GLY B O 1
ATOM 2417 N N . ALA B 1 80 ? -18.551 -124.010 112.669 1.00 14.40 80 ALA B N 1
ATOM 2418 C CA . ALA B 1 80 ? -17.729 -124.776 111.738 1.00 13.83 80 ALA B CA 1
ATOM 2419 C C . ALA B 1 80 ? -16.422 -124.023 111.535 1.00 12.41 80 ALA B C 1
ATOM 2420 O O . ALA B 1 80 ? -16.278 -122.865 111.943 1.00 12.87 80 ALA B O 1
ATOM 2422 N N . ILE B 1 81 ? -15.451 -124.689 110.937 1.00 12.02 81 ILE B N 1
ATOM 2423 C CA . ILE B 1 81 ? -14.175 -124.043 110.632 1.00 11.40 81 ILE B CA 1
ATOM 2424 C C . ILE B 1 81 ? -13.906 -124.458 109.192 1.00 11.58 81 ILE B C 1
ATOM 2425 O O . ILE B 1 81 ? -13.539 -125.612 108.927 1.00 12.73 81 ILE B O 1
ATOM 2430 N N . ASP B 1 82 ? -14.102 -123.534 108.258 1.00 11.11 82 ASP B N 1
ATOM 2431 C CA . ASP B 1 82 ? -13.905 -123.828 106.845 1.00 12.28 82 ASP B CA 1
ATOM 2432 C C . ASP B 1 82 ? -12.496 -123.523 106.351 1.00 12.10 82 ASP B C 1
ATOM 2433 O O . ASP B 1 82 ? -11.961 -124.213 105.480 1.00 10.83 82 ASP B O 1
ATOM 2438 N N . VAL B 1 83 ? -11.910 -122.466 106.887 1.00 11.54 83 VAL B N 1
ATOM 2439 C CA . VAL B 1 83 ? -10.575 -122.075 106.451 1.00 10.82 83 VAL B CA 1
ATOM 2440 C C . VAL B 1 83 ? -9.687 -121.732 107.647 1.00 10.89 83 VAL B C 1
ATOM 2441 O O . VAL B 1 83 ? -10.112 -121.111 108.604 1.00 9.88 83 VAL B O 1
ATOM 2445 N N . LEU B 1 84 ? -8.430 -122.140 107.582 1.00 10.52 84 LEU B N 1
ATOM 2446 C CA . LEU B 1 84 ? -7.471 -121.794 108.623 1.00 9.06 84 LEU B CA 1
ATOM 2447 C C . LEU B 1 84 ? -6.314 -121.110 107.897 1.00 8.81 84 LEU B C 1
ATOM 2448 O O . LEU B 1 84 ? -5.756 -121.693 106.966 1.00 8.43 84 LEU B O 1
ATOM 2453 N N . VAL B 1 85 ? -6.007 -119.868 108.257 1.00 7.43 85 VAL B N 1
ATOM 2454 C CA . VAL B 1 85 ? -4.868 -119.179 107.645 1.00 8.99 85 VAL B CA 1
ATOM 2455 C C . VAL B 1 85 ? -3.819 -119.040 108.754 1.00 9.86 85 VAL B C 1
ATOM 2456 O O . VAL B 1 85 ? -3.965 -118.240 109.693 1.00 9.98 85 VAL B O 1
ATOM 2460 N N . ASN B 1 86 ? -2.768 -119.847 108.672 1.00 8.72 86 ASN B N 1
ATOM 2461 C CA . ASN B 1 86 ? -1.721 -119.800 109.679 1.00 8.73 86 ASN B CA 1
ATOM 2462 C C . ASN B 1 86 ? -0.754 -118.691 109.268 1.00 8.53 86 ASN B C 1
ATOM 2463 O O . ASN B 1 86 ? 0.186 -118.918 108.513 1.00 8.53 86 ASN B O 1
ATOM 2468 N N . ASN B 1 87 ? -1.037 -117.480 109.739 1.00 8.70 87 ASN B N 1
ATOM 2469 C CA . ASN B 1 87 ? -0.256 -116.307 109.377 1.00 8.37 87 ASN B CA 1
ATOM 2470 C C . ASN B 1 87 ? 0.749 -115.818 110.399 1.00 10.11 87 ASN B C 1
ATOM 2471 O O . ASN B 1 87 ? 1.786 -115.279 110.016 1.00 11.26 87 ASN B O 1
ATOM 2476 N N . ALA B 1 88 ? 0.444 -115.973 111.684 1.00 9.90 88 ALA B N 1
ATOM 2477 C CA . ALA B 1 88 ? 1.327 -115.520 112.754 1.00 11.52 88 ALA B CA 1
ATOM 2478 C C . ALA B 1 88 ? 2.751 -115.973 112.544 1.00 13.40 88 ALA B C 1
ATOM 2479 O O . ALA B 1 88 ? 3.006 -117.133 112.188 1.00 13.20 88 ALA B O 1
ATOM 2481 N N . GLY B 1 89 ? 3.694 -115.065 112.766 1.00 13.79 89 GLY B N 1
ATOM 2482 C CA . GLY B 1 89 ? 5.080 -115.448 112.595 1.00 13.17 89 GLY B CA 1
ATOM 2483 C C . GLY B 1 89 ? 5.965 -114.358 113.127 1.00 15.49 89 GLY B C 1
ATOM 2484 O O . GLY B 1 89 ? 5.524 -113.218 113.244 1.00 16.72 89 GLY B O 1
ATOM 2485 N N . ILE B 1 90 ? 7.203 -114.708 113.465 1.00 13.95 90 ILE B N 1
ATOM 2486 C CA . ILE B 1 90 ? 8.187 -113.752 113.977 1.00 14.22 90 ILE B CA 1
ATOM 2487 C C . ILE B 1 90 ? 9.508 -113.970 113.273 1.00 13.87 90 ILE B C 1
ATOM 2488 O O . ILE B 1 90 ? 9.758 -115.021 112.6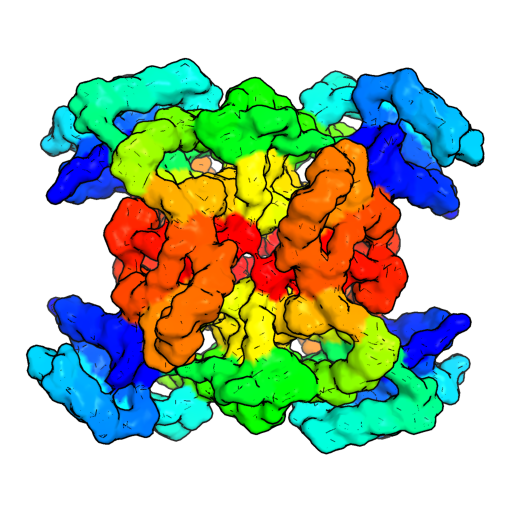79 1.00 13.02 90 ILE B O 1
ATOM 2493 N N . THR B 1 91 ? 10.354 -112.960 113.313 1.00 15.54 91 THR B N 1
ATOM 2494 C CA . THR B 1 91 ? 11.653 -113.071 112.661 1.00 17.71 91 THR B CA 1
ATOM 2495 C C . THR B 1 91 ? 12.750 -113.435 113.629 1.00 19.53 91 THR B C 1
ATOM 2496 O O . THR B 1 91 ? 13.773 -113.989 113.222 1.00 21.55 91 THR B O 1
ATOM 2500 N N . GLY B 1 92 ? 12.523 -113.127 114.900 1.00 18.37 92 GLY B N 1
ATOM 2501 C CA . GLY B 1 92 ? 13.527 -113.346 115.922 1.00 21.98 92 GLY B CA 1
ATOM 2502 C C . GLY B 1 92 ? 14.023 -111.929 116.172 1.00 22.17 92 GLY B C 1
ATOM 2503 O O . GLY B 1 92 ? 13.843 -111.073 115.310 1.00 22.28 92 GLY B O 1
ATOM 2504 N N . ASN B 1 93 ? 14.619 -111.645 117.323 1.00 22.71 93 ASN B N 1
ATOM 2505 C CA . ASN B 1 93 ? 15.067 -110.279 117.554 1.00 21.67 93 ASN B CA 1
ATOM 2506 C C . ASN B 1 93 ? 16.328 -109.935 116.766 1.00 22.56 93 ASN B C 1
ATOM 2507 O O . ASN B 1 93 ? 16.742 -110.679 115.870 1.00 21.23 93 ASN B O 1
ATOM 2512 N N . SER B 1 94 ? 16.938 -108.799 117.096 1.00 22.97 94 SER B N 1
ATOM 2513 C CA . SER B 1 94 ? 18.129 -108.372 116.388 1.00 24.49 94 SER B CA 1
ATOM 2514 C C . SER B 1 94 ? 19.306 -109.333 116.551 1.00 24.06 94 SER B C 1
ATOM 2515 O O . SER B 1 94 ? 20.249 -109.294 115.754 1.00 23.48 94 SER B O 1
ATOM 2518 N N . GLU B 1 95 ? 19.263 -110.209 117.552 1.00 23.60 95 GLU B N 1
ATOM 2519 C CA . GLU B 1 95 ? 20.374 -111.150 117.717 1.00 24.25 95 GLU B CA 1
ATOM 2520 C C . GLU B 1 95 ? 20.149 -112.446 116.924 1.00 22.44 95 GLU B C 1
ATOM 2521 O O . GLU B 1 95 ? 21.066 -113.252 116.756 1.00 20.97 95 GLU B O 1
ATOM 2527 N N . ALA B 1 96 ? 18.924 -112.653 116.449 1.00 19.30 96 ALA B N 1
ATOM 2528 C CA . ALA B 1 96 ? 18.637 -113.849 115.669 1.00 18.12 96 ALA B CA 1
ATOM 2529 C C . ALA B 1 96 ? 19.089 -113.571 114.239 1.00 18.30 96 ALA B C 1
ATOM 2530 O O . ALA B 1 96 ? 18.259 -113.396 113.320 1.00 18.10 96 ALA B O 1
ATOM 2532 N N . GLY B 1 97 ? 20.415 -113.526 114.074 1.00 17.66 97 GLY B N 1
ATOM 2533 C CA . GLY B 1 97 ? 21.035 -113.249 112.788 1.00 14.91 97 GLY B CA 1
ATOM 2534 C C . GLY B 1 97 ? 21.637 -114.499 112.172 1.00 13.81 97 GLY B C 1
ATOM 2535 O O . GLY B 1 97 ? 20.898 -115.432 111.837 1.00 12.76 97 GLY B O 1
ATOM 2536 N N . VAL B 1 98 ? 22.958 -114.533 111.999 1.00 11.36 98 VAL B N 1
ATOM 2537 C CA . VAL B 1 98 ? 23.553 -115.732 111.437 1.00 10.10 98 VAL B CA 1
ATOM 2538 C C . VAL B 1 98 ? 23.438 -116.820 112.494 1.00 10.45 98 VAL B C 1
ATOM 2539 O O . VAL B 1 98 ? 23.277 -116.551 113.707 1.00 8.23 98 VAL B O 1
ATOM 2543 N N . LEU B 1 99 ? 23.532 -118.069 112.065 1.00 10.61 99 LEU B N 1
ATOM 2544 C CA . LEU B 1 99 ? 23.347 -119.162 113.008 1.00 11.17 99 LEU B CA 1
ATOM 2545 C C . LEU B 1 99 ? 24.172 -119.195 114.288 1.00 11.63 99 LEU B C 1
ATOM 2546 O O . LEU B 1 99 ? 23.594 -119.251 115.382 1.00 12.64 99 LEU B O 1
ATOM 2551 N N . HIS B 1 100 ? 25.507 -119.135 114.184 1.00 11.37 100 HIS B N 1
ATOM 2552 C CA . HIS B 1 100 ? 26.324 -119.274 115.386 1.00 11.97 100 HIS B CA 1
ATOM 2553 C C . HIS B 1 100 ? 26.151 -118.255 116.492 1.00 11.86 100 HIS B C 1
ATOM 2554 O O . HIS B 1 100 ? 26.435 -118.560 117.653 1.00 13.50 100 HIS B O 1
ATOM 2561 N N . THR B 1 101 ? 25.704 -117.048 116.172 1.00 10.82 101 THR B N 1
ATOM 2562 C CA . THR B 1 101 ? 25.489 -116.079 117.247 1.00 13.16 101 THR B CA 1
ATOM 2563 C C . THR B 1 101 ? 24.000 -115.908 117.603 1.00 13.09 101 THR B C 1
ATOM 2564 O O . THR B 1 101 ? 23.648 -115.003 118.365 1.00 12.52 101 THR B O 1
ATOM 2568 N N . THR B 1 102 ? 23.111 -116.743 117.070 1.00 12.09 102 THR B N 1
ATOM 2569 C CA . THR B 1 102 ? 21.711 -116.567 117.470 1.00 13.27 102 THR B CA 1
ATOM 2570 C C . THR B 1 102 ? 21.500 -117.267 118.798 1.00 14.05 102 THR B C 1
ATOM 2571 O O . THR B 1 102 ? 21.886 -118.426 118.992 1.00 12.25 102 THR B O 1
ATOM 2575 N N . PRO B 1 103 ? 20.936 -116.532 119.774 1.00 14.48 103 PRO B N 1
ATOM 2576 C CA . PRO B 1 103 ? 20.683 -117.082 121.108 1.00 15.35 103 PRO B CA 1
ATOM 2577 C C . PRO B 1 103 ? 19.830 -118.323 120.967 1.00 12.82 103 PRO B C 1
ATOM 2578 O O . PRO B 1 103 ? 18.875 -118.344 120.189 1.00 13.00 103 PRO B O 1
ATOM 2582 N N . VAL B 1 104 ? 20.174 -119.367 121.705 1.00 11.54 104 VAL B N 1
ATOM 2583 C CA . VAL B 1 104 ? 19.392 -120.594 121.612 1.00 12.59 104 VAL B CA 1
ATOM 2584 C C . VAL B 1 104 ? 17.915 -120.287 121.888 1.00 12.14 104 VAL B C 1
ATOM 2585 O O . VAL B 1 104 ? 17.035 -120.817 121.206 1.00 10.79 104 VAL B O 1
ATOM 2589 N N . GLU B 1 105 ? 17.650 -119.414 122.867 1.00 11.12 105 GLU B N 1
ATOM 2590 C CA . GLU B 1 105 ? 16.277 -119.036 123.199 1.00 14.21 105 GLU B CA 1
ATOM 2591 C C . GLU B 1 105 ? 15.553 -118.432 121.991 1.00 12.41 105 GLU B C 1
ATOM 2592 O O . GLU B 1 105 ? 14.353 -118.642 121.800 1.00 11.78 105 GLU B O 1
ATOM 2598 N N . GLN B 1 106 ? 16.271 -117.671 121.176 1.00 12.25 106 GLN B N 1
ATOM 2599 C CA . GLN B 1 106 ? 15.642 -117.078 119.992 1.00 13.21 106 GLN B CA 1
ATOM 2600 C C . GLN B 1 106 ? 15.333 -118.127 118.937 1.00 12.19 106 GLN B C 1
ATOM 2601 O O . GLN B 1 106 ? 14.276 -118.085 118.296 1.00 12.37 106 GLN B O 1
ATOM 2607 N N . PHE B 1 107 ? 16.239 -119.078 118.752 1.00 10.33 107 PHE B N 1
ATOM 2608 C CA . PHE B 1 107 ? 15.991 -120.129 117.793 1.00 9.19 107 PHE B CA 1
ATOM 2609 C C . PHE B 1 107 ? 14.734 -120.893 118.256 1.00 9.49 107 PHE B C 1
ATOM 2610 O O . PHE B 1 107 ? 13.826 -121.127 117.464 1.00 9.35 107 PHE B O 1
ATOM 2618 N N . ASP B 1 108 ? 14.665 -121.263 119.537 1.00 9.88 108 ASP B N 1
ATOM 2619 C CA . ASP B 1 108 ? 13.489 -122.005 120.018 1.00 11.43 108 ASP B CA 1
ATOM 2620 C C . ASP B 1 108 ? 12.179 -121.206 119.897 1.00 11.40 108 ASP B C 1
ATOM 2621 O O . ASP B 1 108 ? 11.135 -121.767 119.567 1.00 10.95 108 ASP B O 1
ATOM 2626 N N . LYS B 1 109 ? 12.224 -119.905 120.171 1.00 10.80 109 LYS B N 1
ATOM 2627 C CA . LYS B 1 109 ? 11.012 -119.083 120.069 1.00 10.42 109 LYS B CA 1
ATOM 2628 C C . LYS B 1 109 ? 10.546 -118.984 118.613 1.00 10.73 109 LYS B C 1
ATOM 2629 O O . LYS B 1 109 ? 9.349 -119.096 118.332 1.00 9.41 109 LYS B O 1
ATOM 2635 N N . VAL B 1 110 ? 11.475 -118.764 117.679 1.00 10.67 110 VAL B N 1
ATOM 2636 C CA . VAL B 1 110 ? 11.091 -118.651 116.275 1.00 9.31 110 VAL B CA 1
ATOM 2637 C C . VAL B 1 110 ? 10.510 -119.973 115.778 1.00 10.28 110 VAL B C 1
ATOM 2638 O O . VAL B 1 110 ? 9.467 -119.967 115.092 1.00 9.80 110 VAL B O 1
ATOM 2642 N N . MET B 1 111 ? 11.156 -121.097 116.109 1.00 7.34 111 MET B N 1
ATOM 2643 C CA . MET B 1 111 ? 10.629 -122.414 115.711 1.00 9.16 111 MET B CA 1
ATOM 2644 C C . MET B 1 111 ? 9.272 -122.718 116.385 1.00 9.67 111 MET B C 1
ATOM 2645 O O . MET B 1 111 ? 8.391 -123.326 115.767 1.00 10.54 111 MET B O 1
ATOM 2650 N N . ALA B 1 112 ? 9.105 -122.291 117.633 1.00 9.13 112 ALA B N 1
ATOM 2651 C CA . ALA B 1 112 ? 7.848 -122.518 118.374 1.00 9.51 112 ALA B CA 1
ATOM 2652 C C . ALA B 1 112 ? 6.666 -121.753 117.736 1.00 9.36 112 ALA B C 1
ATOM 2653 O O . ALA B 1 112 ? 5.577 -122.303 117.553 1.00 10.02 112 ALA B O 1
ATOM 2655 N N . VAL B 1 113 ? 6.878 -120.484 117.406 1.00 8.30 113 VAL B N 1
ATOM 2656 C CA . VAL B 1 113 ? 5.814 -119.687 116.780 1.00 8.81 113 VAL B CA 1
ATOM 2657 C C . VAL B 1 113 ? 5.552 -120.050 115.316 1.00 8.71 113 VAL B C 1
ATOM 2658 O O . VAL B 1 113 ? 4.426 -120.398 114.928 1.00 6.95 113 VAL B O 1
ATOM 2662 N N . ASN B 1 114 ? 6.607 -120.000 114.516 1.00 9.17 114 ASN B N 1
ATOM 2663 C CA . ASN B 1 114 ? 6.530 -120.251 113.086 1.00 8.48 114 ASN B CA 1
ATOM 2664 C C . ASN B 1 114 ? 6.228 -121.676 112.649 1.00 6.68 114 ASN B C 1
ATOM 2665 O O . ASN B 1 114 ? 5.672 -121.864 111.598 1.00 6.59 114 ASN B O 1
ATOM 2670 N N . VAL B 1 115 ? 6.586 -122.676 113.458 1.00 8.57 115 VAL B N 1
ATOM 2671 C CA . VAL B 1 115 ? 6.349 -124.064 113.057 1.00 7.33 115 VAL B CA 1
ATOM 2672 C C . VAL B 1 115 ? 5.410 -124.780 114.023 1.00 9.01 115 VAL B C 1
ATOM 2673 O O . VAL B 1 115 ? 4.344 -125.275 113.609 1.00 5.71 115 VAL B O 1
ATOM 2677 N N . ARG B 1 116 ? 5.777 -124.842 115.304 1.00 8.35 116 ARG B N 1
ATOM 2678 C CA . ARG B 1 116 ? 4.897 -125.523 116.262 1.00 10.26 116 ARG B CA 1
ATOM 2679 C C . ARG B 1 116 ? 3.488 -124.921 116.260 1.00 9.42 116 ARG B C 1
ATOM 2680 O O . ARG B 1 116 ? 2.474 -125.640 116.385 1.00 9.41 116 ARG B O 1
ATOM 2688 N N . GLY B 1 117 ? 3.410 -123.600 116.125 1.00 9.65 117 GLY B N 1
ATOM 2689 C CA . GLY B 1 117 ? 2.108 -122.947 116.101 1.00 9.55 117 GLY B CA 1
ATOM 2690 C C . GLY B 1 117 ? 1.282 -123.394 114.908 1.00 9.42 117 GLY B C 1
ATOM 2691 O O . GLY B 1 117 ? 0.039 -123.498 114.990 1.00 7.81 117 GLY B O 1
ATOM 2692 N N . ILE B 1 118 ? 1.947 -123.641 113.780 1.00 8.52 118 ILE B N 1
ATOM 2693 C CA . ILE B 1 118 ? 1.228 -124.090 112.594 1.00 8.54 118 ILE B CA 1
ATOM 2694 C C . ILE B 1 118 ? 0.792 -125.554 112.780 1.00 9.12 118 ILE B C 1
ATOM 2695 O O . ILE B 1 118 ? -0.309 -125.923 112.383 1.00 8.34 118 ILE B O 1
ATOM 2700 N N . PHE B 1 119 ? 1.645 -126.372 113.392 1.00 9.27 119 PHE B N 1
ATOM 2701 C CA . PHE B 1 119 ? 1.300 -127.781 113.670 1.00 8.36 119 PHE B CA 1
ATOM 2702 C C . PHE B 1 119 ? 0.086 -127.823 114.604 1.00 7.10 119 PHE B C 1
ATOM 2703 O O . PHE B 1 119 ? -0.886 -128.562 114.350 1.00 7.68 119 PHE B O 1
ATOM 2711 N N . LEU B 1 120 ? 0.127 -127.008 115.653 1.00 6.74 120 LEU B N 1
ATOM 2712 C CA . LEU B 1 120 ? -0.962 -126.959 116.631 1.00 8.07 120 LEU B CA 1
ATOM 2713 C C . LEU B 1 120 ? -2.280 -126.473 116.005 1.00 8.52 120 LEU B C 1
ATOM 2714 O O . LEU B 1 120 ? -3.350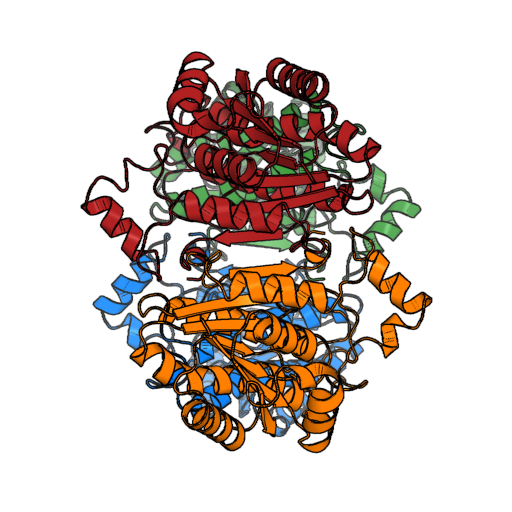 -127.047 116.284 1.00 9.28 120 LEU B O 1
ATOM 2719 N N . GLY B 1 121 ? -2.196 -125.442 115.153 1.00 7.64 121 GLY B N 1
ATOM 2720 C CA . GLY B 1 121 ? -3.376 -124.914 114.478 1.00 7.84 121 GLY B CA 1
ATOM 2721 C C . GLY B 1 121 ? -3.978 -125.967 113.551 1.00 8.06 121 GLY B C 1
ATOM 2722 O O . GLY B 1 121 ? -5.189 -126.205 113.566 1.00 7.76 121 GLY B O 1
ATOM 2723 N N . CYS B 1 122 ? -3.148 -126.631 112.759 1.00 9.13 122 CYS B N 1
ATOM 2724 C CA . CYS B 1 122 ? -3.654 -127.674 111.862 1.00 10.12 122 CYS B CA 1
ATOM 2725 C C . CYS B 1 122 ? -4.155 -128.893 112.665 1.00 9.05 122 CYS B C 1
ATOM 2726 O O . CYS B 1 122 ? -5.179 -129.489 112.310 1.00 9.32 122 CYS B O 1
ATOM 2729 N N . ARG B 1 123 ? -3.458 -129.248 113.745 1.00 8.90 123 ARG B N 1
ATOM 2730 C CA . ARG B 1 123 ? -3.852 -130.406 114.545 1.00 9.32 123 ARG B CA 1
ATOM 2731 C C . ARG B 1 123 ? -5.231 -130.150 115.146 1.00 10.12 123 ARG B C 1
ATOM 2732 O O . ARG B 1 123 ? -6.040 -131.076 115.289 1.00 10.33 123 ARG B O 1
ATOM 2740 N N . ALA B 1 124 ? -5.505 -128.902 115.511 1.00 8.62 124 ALA B N 1
ATOM 2741 C CA . ALA B 1 124 ? -6.795 -128.605 116.130 1.00 10.02 124 ALA B CA 1
ATOM 2742 C C . ALA B 1 124 ? -7.950 -128.470 115.137 1.00 8.94 124 ALA B C 1
ATOM 2743 O O . ALA B 1 124 ? -9.090 -128.846 115.464 1.00 10.42 124 ALA B O 1
ATOM 2745 N N . VAL B 1 125 ? -7.698 -127.932 113.942 1.00 8.52 125 VAL B N 1
ATOM 2746 C CA . VAL B 1 125 ? -8.808 -127.770 112.995 1.00 8.50 125 VAL B CA 1
ATOM 2747 C C . VAL B 1 125 ? -9.088 -128.974 112.130 1.00 8.78 125 VAL B C 1
ATOM 2748 O O . VAL B 1 125 ? -10.233 -129.146 111.696 1.00 8.91 125 VAL B O 1
ATOM 2752 N N . LEU B 1 126 ? -8.078 -129.812 111.873 1.00 8.93 126 LEU B N 1
ATOM 2753 C CA . LEU B 1 126 ? -8.303 -130.956 110.981 1.00 10.19 126 LEU B CA 1
ATOM 2754 C C . LEU B 1 126 ? -9.452 -131.901 111.370 1.00 10.74 126 LEU B C 1
ATOM 2755 O O . LEU B 1 126 ? -10.255 -132.295 110.528 1.00 11.11 126 LEU B O 1
ATOM 2760 N N . PRO B 1 127 ? -9.561 -132.263 112.646 1.00 12.55 127 PRO B N 1
ATOM 2761 C CA . PRO B 1 127 ? -10.664 -133.163 113.044 1.00 12.48 127 PRO B CA 1
ATOM 2762 C C . PRO B 1 127 ? -12.041 -132.601 112.613 1.00 14.16 127 PRO B C 1
ATOM 2763 O O . PRO B 1 127 ? -12.947 -133.348 112.218 1.00 12.19 127 PRO B O 1
ATOM 2767 N N . HIS B 1 128 ? -12.194 -131.282 112.728 1.00 12.96 128 HIS B N 1
ATOM 2768 C CA . HIS B 1 128 ? -13.430 -130.608 112.346 1.00 13.39 128 HIS B CA 1
ATOM 2769 C C . HIS B 1 128 ? -13.606 -130.572 110.833 1.00 13.02 128 HIS B C 1
ATOM 2770 O O . HIS B 1 128 ? -14.676 -130.879 110.337 1.00 13.03 128 HIS B O 1
ATOM 2777 N N . MET B 1 129 ? -12.556 -130.222 110.092 1.00 12.55 129 MET B N 1
ATOM 2778 C CA . MET B 1 129 ? -12.635 -130.218 108.628 1.00 12.03 129 MET B CA 1
ATOM 2779 C C . MET B 1 129 ? -12.937 -131.619 108.081 1.00 12.05 129 MET B C 1
ATOM 2780 O O . MET B 1 129 ? -13.694 -131.769 107.105 1.00 13.33 129 MET B O 1
ATOM 2785 N N . LEU B 1 130 ? -12.338 -132.646 108.696 1.00 12.42 130 LEU B N 1
ATOM 2786 C CA . LEU B 1 130 ? -12.584 -134.035 108.273 1.00 12.67 130 LEU B CA 1
ATOM 2787 C C . LEU B 1 130 ? -14.062 -134.400 108.385 1.00 13.55 130 LEU B C 1
ATOM 2788 O O . LEU B 1 130 ? -14.634 -134.985 107.447 1.00 11.65 130 LEU B O 1
ATOM 2793 N N . LEU B 1 131 ? -14.671 -134.057 109.524 1.00 12.86 131 LEU B N 1
ATOM 2794 C CA . LEU B 1 131 ? -16.100 -134.333 109.741 1.00 16.22 131 LEU B CA 1
ATOM 2795 C C . LEU B 1 131 ? -16.983 -133.500 108.817 1.00 15.22 131 LEU B C 1
ATOM 2796 O O . LEU B 1 131 ? -18.087 -133.920 108.459 1.00 15.08 131 LEU B O 1
ATOM 2801 N N . GLN B 1 132 ? -16.516 -132.311 108.447 1.00 13.22 132 GLN B N 1
ATOM 2802 C CA . GLN B 1 132 ? -17.280 -131.452 107.538 1.00 15.67 132 GLN B CA 1
ATOM 2803 C C . GLN B 1 132 ? -17.193 -132.025 106.126 1.00 15.40 132 GLN B C 1
ATOM 2804 O O . GLN B 1 132 ? -18.088 -131.810 105.292 1.00 16.72 132 GLN B O 1
ATOM 2810 N N . GLY B 1 133 ? -16.124 -132.778 105.876 1.00 15.28 133 GLY B N 1
ATOM 2811 C CA . GLY B 1 133 ? -15.884 -133.344 104.563 1.00 13.39 133 GLY B CA 1
ATOM 2812 C C . GLY B 1 133 ? -15.164 -132.358 103.645 1.00 13.90 133 GLY B C 1
ATOM 2813 O O . GLY B 1 133 ? -14.977 -132.634 102.448 1.00 14.52 133 GLY B O 1
ATOM 2814 N N . ALA B 1 134 ? -14.773 -131.203 104.189 1.00 13.71 134 ALA B N 1
ATOM 2815 C CA . ALA B 1 134 ? -14.075 -130.164 103.423 1.00 13.18 134 ALA B CA 1
ATOM 2816 C C . ALA B 1 134 ? -13.405 -129.148 104.332 1.00 13.07 134 ALA B C 1
ATOM 2817 O O . ALA B 1 134 ? -13.945 -128.781 105.402 1.00 12.67 134 ALA B O 1
ATOM 2819 N N . GLY B 1 135 ? -12.226 -128.691 103.908 1.00 10.74 135 GLY B N 1
ATOM 2820 C CA . GLY B 1 135 ? -11.474 -127.722 104.697 1.00 11.38 135 GLY B CA 1
ATOM 2821 C C . GLY B 1 135 ? -10.313 -127.176 103.896 1.00 11.71 135 GLY B C 1
ATOM 2822 O O . GLY B 1 135 ? -9.751 -127.871 103.038 1.00 13.31 135 GLY B O 1
ATOM 2823 N N . VAL B 1 136 ? -9.959 -125.921 104.132 1.00 9.78 136 VAL B N 1
ATOM 2824 C CA . VAL B 1 136 ? -8.861 -125.328 103.400 1.00 11.13 136 VAL B CA 1
ATOM 2825 C C . VAL B 1 136 ? -7.885 -124.676 104.383 1.00 10.95 136 VAL B C 1
ATOM 2826 O O . VAL B 1 136 ? -8.279 -123.928 105.278 1.00 10.05 136 VAL B O 1
ATOM 2830 N N . ILE B 1 137 ? -6.603 -124.953 104.202 1.00 9.27 137 ILE B N 1
ATOM 2831 C CA . ILE B 1 137 ? -5.590 -124.376 105.069 1.00 7.97 137 ILE B CA 1
ATOM 2832 C C . ILE B 1 137 ? -4.600 -123.625 104.171 1.00 8.97 137 ILE B C 1
ATOM 2833 O O . ILE B 1 137 ? -4.162 -124.142 103.149 1.00 10.07 137 ILE B O 1
ATOM 2838 N N . VAL B 1 138 ? -4.276 -122.398 104.555 1.00 8.70 138 VAL B N 1
ATOM 2839 C CA . VAL B 1 138 ? -3.294 -121.614 103.836 1.00 9.48 138 VAL B CA 1
ATOM 2840 C C . VAL B 1 138 ? -2.212 -121.245 104.843 1.00 9.68 138 VAL B C 1
ATOM 2841 O O . VAL B 1 138 ? -2.469 -120.578 105.847 1.00 9.26 138 VAL B O 1
ATOM 2845 N N . ASN B 1 139 ? -0.983 -121.675 104.584 1.00 9.95 139 ASN B N 1
ATOM 2846 C CA . ASN B 1 139 ? 0.097 -121.349 105.482 1.00 9.16 139 ASN B CA 1
ATOM 2847 C C . ASN B 1 139 ? 0.881 -120.208 104.859 1.00 8.75 139 ASN B C 1
ATOM 2848 O O . ASN B 1 139 ? 1.118 -120.194 103.633 1.00 8.76 139 ASN B O 1
ATOM 2853 N N . ILE B 1 140 ? 1.253 -119.234 105.684 1.00 8.24 140 ILE B N 1
ATOM 2854 C CA . ILE B 1 140 ? 2.072 -118.151 105.177 1.00 9.27 140 ILE B CA 1
ATOM 2855 C C . ILE B 1 140 ? 3.510 -118.575 105.424 1.00 9.59 140 ILE B C 1
ATOM 2856 O O . ILE B 1 140 ? 3.994 -118.588 106.564 1.00 10.06 140 ILE B O 1
ATOM 2861 N N . ALA B 1 141 ? 4.171 -119.002 104.354 1.00 11.57 141 ALA B N 1
ATOM 2862 C CA . ALA B 1 141 ? 5.576 -119.390 104.439 1.00 11.89 141 ALA B CA 1
ATOM 2863 C C . ALA B 1 141 ? 6.405 -118.164 104.037 1.00 11.61 141 ALA B C 1
ATOM 2864 O O . ALA B 1 141 ? 6.216 -117.080 104.599 1.00 13.12 141 ALA B O 1
ATOM 2866 N N . SER B 1 142 ? 7.290 -118.318 103.051 1.00 12.31 142 SER B N 1
ATOM 2867 C CA . SER B 1 142 ? 8.158 -117.216 102.628 1.00 11.15 142 SER B CA 1
ATOM 2868 C C . SER B 1 142 ? 9.058 -117.703 101.516 1.00 10.26 142 SER B C 1
ATOM 2869 O O . SER B 1 142 ? 9.202 -118.905 101.303 1.00 12.27 142 SER B O 1
ATOM 2872 N N . VAL B 1 143 ? 9.654 -116.789 100.770 1.00 9.34 143 VAL B N 1
ATOM 2873 C CA . VAL B 1 143 ? 10.609 -117.250 99.788 1.00 9.15 143 VAL B CA 1
ATOM 2874 C C . VAL B 1 143 ? 11.766 -117.882 100.601 1.00 6.09 143 VAL B C 1
ATOM 2875 O O . VAL B 1 143 ? 12.525 -118.661 100.043 1.00 7.55 143 VAL B O 1
ATOM 2879 N N . ALA B 1 144 ? 11.887 -117.572 101.898 1.00 7.55 144 ALA B N 1
ATOM 2880 C CA . ALA B 1 144 ? 12.939 -118.165 102.728 1.00 8.02 144 ALA B CA 1
ATOM 2881 C C . ALA B 1 144 ? 12.724 -119.685 102.904 1.00 8.69 144 ALA B C 1
ATOM 2882 O O . ALA B 1 144 ? 13.570 -120.379 103.460 1.00 10.24 144 ALA B O 1
ATOM 2884 N N . SER B 1 145 ? 11.586 -120.177 102.421 1.00 9.51 145 SER B N 1
ATOM 2885 C CA . SER B 1 145 ? 11.272 -121.603 102.445 1.00 8.42 145 SER B CA 1
ATOM 2886 C C . SER B 1 145 ? 12.044 -122.229 101.289 1.00 8.71 145 SER B C 1
ATOM 2887 O O . SER B 1 145 ? 12.275 -123.442 101.292 1.00 9.10 145 SER B O 1
ATOM 2890 N N . LEU B 1 146 ? 12.460 -121.405 100.317 1.00 7.68 146 LEU B N 1
ATOM 2891 C CA . LEU B 1 146 ? 13.135 -121.898 99.095 1.00 9.58 146 LEU B CA 1
ATOM 2892 C C . LEU B 1 146 ? 14.595 -121.490 98.967 1.00 9.78 146 LEU B C 1
ATOM 2893 O O . LEU B 1 146 ? 15.430 -122.239 98.417 1.00 10.80 146 LEU B O 1
ATOM 2898 N N . VAL B 1 147 ? 14.889 -120.278 99.419 1.00 8.74 147 VAL B N 1
ATOM 2899 C CA . VAL B 1 147 ? 16.257 -119.791 99.404 1.00 9.75 147 VAL B CA 1
ATOM 2900 C C . VAL B 1 147 ? 16.518 -119.269 100.815 1.00 9.57 147 VAL B C 1
ATOM 2901 O O . VAL B 1 147 ? 15.587 -119.088 101.612 1.00 12.84 147 VAL B O 1
ATOM 2905 N N . ALA B 1 148 ? 17.773 -119.049 101.160 1.00 10.77 148 ALA B N 1
ATOM 2906 C CA . ALA B 1 148 ? 18.045 -118.553 102.497 1.00 9.79 148 ALA B CA 1
ATOM 2907 C C . ALA B 1 148 ? 18.147 -117.020 102.497 1.00 10.60 148 ALA B C 1
ATOM 2908 O O . ALA B 1 148 ? 18.690 -116.438 101.559 1.00 10.67 148 ALA B O 1
ATOM 2910 N N . PHE B 1 149 ? 17.598 -116.383 103.529 1.00 12.26 149 PHE B N 1
ATOM 2911 C CA . PHE B 1 149 ? 17.693 -114.930 103.715 1.00 12.79 149 PHE B CA 1
ATOM 2912 C C . PHE B 1 149 ? 18.993 -114.743 104.479 1.00 14.27 149 PHE B C 1
ATOM 2913 O O . PHE B 1 149 ? 19.176 -115.317 105.575 1.00 13.77 149 PHE B O 1
ATOM 2921 N N . PRO B 1 150 ? 19.910 -113.924 103.950 1.00 14.83 150 PRO B N 1
ATOM 2922 C CA . PRO B 1 150 ? 21.170 -113.725 104.675 1.00 15.29 150 PRO B CA 1
ATOM 2923 C C . PRO B 1 150 ? 20.903 -113.103 106.037 1.00 15.20 150 PRO B C 1
ATOM 2924 O O . PRO B 1 150 ? 20.024 -112.245 106.188 1.00 16.17 150 PRO B O 1
ATOM 2928 N N . GLY B 1 151 ? 21.635 -113.572 107.029 1.00 13.85 151 GLY B N 1
ATOM 2929 C CA . GLY B 1 151 ? 21.518 -113.032 108.369 1.00 14.75 151 GLY B CA 1
ATOM 2930 C C . GLY B 1 151 ? 20.219 -113.310 109.104 1.00 14.08 151 GLY B C 1
ATOM 2931 O O . GLY B 1 151 ? 19.902 -112.635 110.071 1.00 13.71 151 GLY B O 1
ATOM 2932 N N . ARG B 1 152 ? 19.444 -114.281 108.649 1.00 14.60 152 ARG B N 1
ATOM 2933 C CA . ARG B 1 152 ? 18.200 -114.602 109.331 1.00 13.22 152 ARG B CA 1
ATOM 2934 C C . ARG B 1 152 ? 18.094 -116.116 109.300 1.00 13.22 152 ARG B C 1
ATOM 2935 O O . ARG B 1 152 ? 17.214 -116.668 108.653 1.00 12.89 152 ARG B O 1
ATOM 2943 N N . SER B 1 153 ? 18.969 -116.783 110.046 1.00 11.04 153 SER B N 1
ATOM 2944 C CA . SER B 1 153 ? 19.034 -118.244 110.025 1.00 10.06 153 SER B CA 1
ATOM 2945 C C . SER B 1 153 ? 17.850 -118.993 110.660 1.00 9.69 153 SER B C 1
ATOM 2946 O O . SER B 1 153 ? 17.293 -119.928 110.062 1.00 9.92 153 SER B O 1
ATOM 2949 N N . ALA B 1 154 ? 17.461 -118.602 111.864 1.00 8.48 154 ALA B N 1
ATOM 2950 C CA . ALA B 1 154 ? 16.337 -119.260 112.524 1.00 8.26 154 ALA B CA 1
ATOM 2951 C C . ALA B 1 154 ? 15.080 -119.081 111.704 1.00 7.35 154 ALA B C 1
ATOM 2952 O O . ALA B 1 154 ? 14.309 -120.012 111.542 1.00 6.73 154 ALA B O 1
ATOM 2954 N N . TYR B 1 155 ? 14.845 -117.867 111.217 1.00 7.83 155 TYR B N 1
ATOM 2955 C CA . TYR B 1 155 ? 13.660 -117.600 110.411 1.00 9.19 155 TYR B CA 1
ATOM 2956 C C . TYR B 1 155 ? 13.680 -118.469 109.146 1.00 10.07 155 TYR B C 1
ATOM 2957 O O . TYR B 1 155 ? 12.672 -119.085 108.776 1.00 6.93 155 TYR B O 1
ATOM 2966 N N . THR B 1 156 ? 14.818 -118.498 108.463 1.00 7.40 156 THR B N 1
ATOM 2967 C CA . THR B 1 156 ? 14.934 -119.293 107.244 1.00 7.76 156 THR B CA 1
ATOM 2968 C C . THR B 1 156 ? 14.668 -120.778 107.535 1.00 7.12 156 THR B C 1
ATOM 2969 O O . THR B 1 156 ? 13.944 -121.453 106.794 1.00 8.04 156 THR B O 1
ATOM 2973 N N . THR B 1 157 ? 15.215 -121.258 108.639 1.00 6.88 157 THR B N 1
ATOM 2974 C CA . THR B 1 157 ? 15.031 -122.652 109.058 1.00 7.91 157 THR B CA 1
ATOM 2975 C C . THR B 1 157 ? 13.549 -122.980 109.287 1.00 8.06 157 THR B C 1
ATOM 2976 O O . THR B 1 157 ? 13.037 -123.987 108.774 1.00 8.52 157 THR B O 1
ATOM 2980 N N . SER B 1 158 ? 12.870 -122.126 110.056 1.00 6.01 158 SER B N 1
ATOM 2981 C CA . SER B 1 158 ? 11.434 -122.310 110.342 1.00 6.79 158 SER B CA 1
ATOM 2982 C C . SER B 1 158 ? 10.585 -122.386 109.063 1.00 7.20 158 SER B C 1
ATOM 2983 O O . SER B 1 158 ? 9.670 -123.189 108.977 1.00 8.29 158 SER B O 1
ATOM 2986 N N . LYS B 1 159 ? 10.879 -121.552 108.067 1.00 6.92 159 LYS B N 1
ATOM 2987 C CA . LYS B 1 159 ? 10.097 -121.526 106.841 1.00 8.94 159 LYS B CA 1
ATOM 2988 C C . LYS B 1 159 ? 10.300 -122.767 105.978 1.00 8.30 159 LYS B C 1
ATOM 2989 O O . LYS B 1 159 ? 9.409 -123.155 105.232 1.00 7.93 159 LYS B O 1
ATOM 2995 N N . GLY B 1 160 ? 11.460 -123.405 106.097 1.00 8.09 160 GLY B N 1
ATOM 2996 C CA . GLY B 1 160 ? 11.694 -124.647 105.386 1.00 7.31 160 GLY B CA 1
ATOM 2997 C C . GLY B 1 160 ? 10.724 -125.689 105.959 1.00 9.13 160 GLY B C 1
ATOM 2998 O O . GLY B 1 160 ? 10.121 -126.469 105.209 1.00 8.67 160 GLY B O 1
ATOM 2999 N N . ALA B 1 161 ? 10.544 -125.696 107.279 1.00 8.05 161 ALA B N 1
ATOM 3000 C CA . ALA B 1 161 ? 9.595 -126.622 107.933 1.00 6.64 161 ALA B CA 1
ATOM 3001 C C . ALA B 1 161 ? 8.136 -126.279 107.568 1.00 9.88 161 ALA B C 1
ATOM 3002 O O . ALA B 1 161 ? 7.309 -127.186 107.386 1.00 10.31 161 ALA B O 1
ATOM 3004 N N . VAL B 1 162 ? 7.795 -124.988 107.477 1.00 8.46 162 VAL B N 1
ATOM 3005 C CA . VAL B 1 162 ? 6.419 -124.639 107.119 1.00 7.99 162 VAL B CA 1
ATOM 3006 C C . VAL B 1 162 ? 6.036 -125.194 105.731 1.00 8.61 162 VAL B C 1
ATOM 3007 O O . VAL B 1 162 ? 4.944 -125.766 105.551 1.00 7.82 162 VAL B O 1
ATOM 3011 N N . LEU B 1 163 ? 6.927 -125.044 104.748 1.00 8.39 163 LEU B N 1
ATOM 3012 C CA . LEU B 1 163 ? 6.594 -125.518 103.413 1.00 9.37 163 LEU B CA 1
ATOM 3013 C C . LEU B 1 163 ? 6.412 -127.030 103.397 1.00 8.27 163 LEU B C 1
ATOM 3014 O O . LEU B 1 163 ? 5.486 -127.528 102.747 1.00 7.47 163 LEU B O 1
ATOM 3019 N N . GLN B 1 164 ? 7.275 -127.760 104.106 1.00 8.55 164 GLN B N 1
ATOM 3020 C CA . GLN B 1 164 ? 7.158 -129.222 104.130 1.00 8.01 164 GLN B CA 1
ATOM 3021 C C . GLN B 1 164 ? 5.955 -129.713 104.921 1.00 8.97 164 GLN B C 1
ATOM 3022 O O . GLN B 1 164 ? 5.321 -130.725 104.562 1.00 7.10 164 GLN B O 1
ATOM 3028 N N . LEU B 1 165 ? 5.607 -128.986 105.979 1.00 9.04 165 LEU B N 1
ATOM 3029 C CA . LEU B 1 165 ? 4.428 -129.327 106.768 1.00 9.63 165 LEU B CA 1
ATOM 3030 C C . LEU B 1 165 ? 3.234 -129.157 105.828 1.00 9.67 165 LEU B C 1
ATOM 3031 O O . LEU B 1 165 ? 2.293 -129.972 105.825 1.00 10.54 165 LEU B O 1
ATOM 3036 N N . THR B 1 166 ? 3.271 -128.103 105.013 1.00 8.83 166 THR B N 1
ATOM 3037 C CA . THR B 1 166 ? 2.193 -127.839 104.050 1.00 9.16 166 THR B CA 1
ATOM 3038 C C . THR B 1 166 ? 1.987 -129.017 103.101 1.00 10.08 166 THR B C 1
ATOM 3039 O O . THR B 1 166 ? 0.844 -129.490 102.928 1.00 7.78 166 THR B O 1
ATOM 3043 N N . LYS B 1 167 ? 3.081 -129.483 102.485 1.00 9.18 167 LYS B N 1
ATOM 3044 C CA . LYS B 1 167 ? 3.028 -130.618 101.560 1.00 9.38 167 LYS B CA 1
ATOM 3045 C C . LYS B 1 167 ? 2.562 -131.876 102.289 1.00 9.54 167 LYS B C 1
ATOM 3046 O O . LYS B 1 167 ? 1.816 -132.673 101.729 1.00 9.85 167 LYS B O 1
ATOM 3052 N N . SER B 1 168 ? 2.987 -132.036 103.538 1.00 8.23 168 SER B N 1
ATOM 3053 C CA . SER B 1 168 ? 2.576 -133.206 104.347 1.00 9.69 168 SER B CA 1
ATOM 3054 C C . SER B 1 168 ? 1.056 -133.294 104.520 1.00 9.36 168 SER B C 1
ATOM 3055 O O . SER B 1 168 ? 0.457 -134.356 104.296 1.00 9.11 168 SER B O 1
ATOM 3058 N N . VAL B 1 169 ? 0.442 -132.189 104.949 1.00 8.52 169 VAL B N 1
ATOM 3059 C CA . VAL B 1 169 ? -1.015 -132.126 105.130 1.00 7.97 169 VAL B CA 1
ATOM 3060 C C . VAL B 1 169 ? -1.711 -132.338 103.785 1.00 9.06 169 VAL B C 1
ATOM 3061 O O . VAL B 1 169 ? -2.737 -133.013 103.711 1.00 10.00 169 VAL B O 1
ATOM 3065 N N . ALA B 1 170 ? -1.155 -131.787 102.711 1.00 8.41 170 ALA B N 1
ATOM 3066 C CA . ALA B 1 170 ? -1.760 -131.967 101.397 1.00 9.13 170 ALA B CA 1
ATOM 3067 C C . ALA B 1 170 ? -1.731 -133.438 100.975 1.00 9.92 170 ALA B C 1
ATOM 3068 O O . ALA B 1 170 ? -2.731 -133.998 100.505 1.00 9.23 170 ALA B O 1
ATOM 3070 N N . VAL B 1 171 ? -0.581 -134.070 101.149 1.00 9.60 171 VAL B N 1
ATOM 3071 C CA . VAL B 1 171 ? -0.439 -135.459 100.744 1.00 9.80 171 VAL B CA 1
ATOM 3072 C C . VAL B 1 171 ? -1.295 -136.386 101.574 1.00 10.01 171 VAL B C 1
ATOM 3073 O O . VAL B 1 171 ? -1.998 -137.244 101.018 1.00 11.52 171 VAL B O 1
ATOM 3077 N N . ASP B 1 172 ? -1.314 -136.177 102.886 1.00 8.72 172 ASP B N 1
ATOM 3078 C CA . ASP B 1 172 ? -2.108 -137.051 103.741 1.00 10.63 172 ASP B CA 1
ATOM 3079 C C . ASP B 1 172 ? -3.606 -136.789 103.762 1.00 11.29 172 ASP B C 1
ATOM 3080 O O . ASP B 1 172 ? -4.399 -137.711 104.051 1.00 13.52 172 ASP B O 1
ATOM 3085 N N . TYR B 1 173 ? -4.021 -135.558 103.484 1.00 10.37 173 TYR B N 1
ATOM 3086 C CA . TYR B 1 173 ? -5.446 -135.255 103.565 1.00 12.69 173 TYR B CA 1
ATOM 3087 C C . TYR B 1 173 ? -6.179 -134.882 102.283 1.00 11.00 173 TYR B C 1
ATOM 3088 O O . TYR B 1 173 ? -7.378 -134.716 102.309 1.00 12.44 173 TYR B O 1
ATOM 3097 N N . ALA B 1 174 ? -5.476 -134.782 101.156 1.00 11.97 174 ALA B N 1
ATOM 3098 C CA . ALA B 1 174 ? -6.152 -134.413 99.902 1.00 11.83 174 ALA B CA 1
ATOM 3099 C C . ALA B 1 174 ? -7.322 -135.331 99.597 1.00 12.21 174 ALA B C 1
ATOM 3100 O O . ALA B 1 174 ? -8.360 -134.885 99.110 1.00 13.34 174 ALA B O 1
ATOM 3102 N N . GLY B 1 175 ? -7.137 -136.611 99.894 1.00 12.48 175 GLY B N 1
ATOM 3103 C CA . GLY B 1 175 ? -8.169 -137.605 99.648 1.00 12.88 175 GLY B CA 1
ATOM 3104 C C . GLY B 1 175 ? -9.400 -137.494 100.523 1.00 12.52 175 GLY B C 1
ATOM 3105 O O . GLY B 1 175 ? -10.450 -138.075 100.194 1.00 13.54 175 GLY B O 1
ATOM 3106 N N . SER B 1 176 ? -9.297 -136.733 101.612 1.00 12.73 176 SER B N 1
ATOM 3107 C CA . SER B 1 176 ? -10.409 -136.549 102.526 1.00 13.87 176 SER B CA 1
ATOM 3108 C C . SER B 1 176 ? -11.090 -135.196 102.432 1.00 14.07 176 SER B C 1
ATOM 3109 O O . SER B 1 176 ? -11.791 -134.787 103.357 1.00 14.61 176 SER B O 1
ATOM 3112 N N . GLY B 1 177 ? -10.877 -134.507 101.316 1.00 12.65 177 GLY B N 1
ATOM 3113 C CA . GLY B 1 177 ? -11.503 -133.216 101.095 1.00 12.54 177 GLY B CA 1
ATOM 3114 C C . GLY B 1 177 ? -10.746 -131.994 101.587 1.00 12.66 177 GLY B C 1
ATOM 3115 O O . GLY B 1 177 ? -11.284 -130.889 101.555 1.00 15.57 177 GLY B O 1
ATOM 3116 N N . ILE B 1 178 ? -9.505 -132.163 102.022 1.00 10.80 178 ILE B N 1
ATOM 3117 C CA . ILE B 1 178 ? -8.755 -131.023 102.522 1.00 11.23 178 ILE B CA 1
ATOM 3118 C C . ILE B 1 178 ? -7.773 -130.465 101.504 1.00 10.79 178 ILE B C 1
ATOM 3119 O O . ILE B 1 178 ? -7.220 -131.208 100.691 1.00 9.97 178 ILE B O 1
ATOM 3124 N N . ARG B 1 179 ? -7.605 -129.145 101.526 1.00 11.15 179 ARG B N 1
ATOM 3125 C CA . ARG B 1 179 ? -6.654 -128.456 100.655 1.00 11.85 179 ARG B CA 1
ATOM 3126 C C . ARG B 1 179 ? -5.674 -127.742 101.578 1.00 11.00 179 ARG B C 1
ATOM 3127 O O . ARG B 1 179 ? -6.079 -127.142 102.583 1.00 8.30 179 ARG B O 1
ATOM 3135 N N . CYS B 1 180 ? -4.380 -127.847 101.289 1.00 11.35 180 CYS B N 1
ATOM 3136 C CA . CYS B 1 180 ? -3.384 -127.141 102.088 1.00 10.14 180 CYS B CA 1
ATOM 3137 C C . CYS B 1 180 ? -2.304 -126.626 101.152 1.00 7.63 180 CYS B C 1
ATOM 3138 O O . CYS B 1 180 ? -1.642 -127.396 100.485 1.00 8.70 180 CYS B O 1
ATOM 3141 N N . ASN B 1 181 ? -2.107 -125.316 101.150 1.00 7.20 181 ASN B N 1
ATOM 3142 C CA . ASN B 1 181 ? -1.143 -124.679 100.274 1.00 8.40 181 ASN B CA 1
ATOM 3143 C C . ASN B 1 181 ? -0.420 -123.583 101.031 1.00 9.36 181 ASN B C 1
ATOM 3144 O O . ASN B 1 181 ? -0.883 -123.138 102.081 1.00 9.31 181 ASN B O 1
ATOM 3149 N N . ALA B 1 182 ? 0.702 -123.111 100.494 1.00 7.56 182 ALA B N 1
ATOM 3150 C CA . ALA B 1 182 ? 1.413 -122.046 101.174 1.00 9.68 182 ALA B CA 1
ATOM 3151 C C . ALA B 1 182 ? 1.647 -120.836 100.282 1.00 9.95 182 ALA B C 1
ATOM 3152 O O . ALA B 1 182 ? 1.944 -120.991 99.095 1.00 12.25 182 ALA B O 1
ATOM 3154 N N . VAL B 1 183 ? 1.514 -119.632 100.830 1.00 9.58 183 VAL B N 1
ATOM 3155 C CA . VAL B 1 183 ? 1.894 -118.455 100.044 1.00 9.66 183 VAL B CA 1
ATOM 3156 C C . VAL B 1 183 ? 3.353 -118.244 100.460 1.00 10.11 183 VAL B C 1
ATOM 3157 O O . VAL B 1 183 ? 3.686 -118.396 101.643 1.00 10.13 183 VAL B O 1
ATOM 3161 N N . CYS B 1 184 ? 4.234 -117.930 99.513 1.00 9.23 184 CYS B N 1
ATOM 3162 C CA . CYS B 1 184 ? 5.638 -117.693 99.857 1.00 9.87 184 CYS B CA 1
ATOM 3163 C C . CYS B 1 184 ? 5.958 -116.267 99.472 1.00 9.65 184 CYS B C 1
ATOM 3164 O O . CYS B 1 184 ? 6.462 -116.024 98.395 1.00 8.27 184 CYS B O 1
ATOM 3167 N N . PRO B 1 185 ? 5.653 -115.302 100.356 1.00 10.48 185 PRO B N 1
ATOM 3168 C CA . PRO B 1 185 ? 5.943 -113.903 100.023 1.00 10.82 185 PRO B CA 1
ATOM 3169 C C . PRO B 1 185 ? 7.430 -113.575 100.030 1.00 11.15 185 PRO B C 1
ATOM 3170 O O . PRO B 1 185 ? 8.217 -114.172 100.780 1.00 9.41 185 PRO B O 1
ATOM 3174 N N . GLY B 1 186 ? 7.796 -112.602 99.213 1.00 11.16 186 GLY B N 1
ATOM 3175 C CA . GLY B 1 186 ? 9.167 -112.139 99.174 1.00 12.46 186 GLY B CA 1
ATOM 3176 C C . GLY B 1 186 ? 9.205 -111.018 100.203 1.00 13.84 186 GLY B C 1
ATOM 3177 O O . GLY B 1 186 ? 8.705 -111.207 101.310 1.00 15.65 186 GLY B O 1
ATOM 3178 N N . MET B 1 187 ? 9.755 -109.851 99.865 1.00 14.09 187 MET B N 1
ATOM 3179 C CA . MET B 1 187 ? 9.810 -108.749 100.830 1.00 16.97 187 MET B CA 1
ATOM 3180 C C . MET B 1 187 ? 8.527 -107.933 100.753 1.00 15.47 187 MET B C 1
ATOM 3181 O O . MET B 1 187 ? 8.195 -107.377 99.703 1.00 15.29 187 MET B O 1
ATOM 3186 N N . ILE B 1 188 ? 7.806 -107.916 101.868 1.00 14.21 188 ILE B N 1
ATOM 3187 C CA . ILE B 1 188 ? 6.546 -107.203 102.018 1.00 14.14 188 ILE B CA 1
ATOM 3188 C C . ILE B 1 188 ? 6.719 -106.138 103.110 1.00 15.94 188 ILE B C 1
ATOM 3189 O O . ILE B 1 188 ? 7.394 -106.371 104.124 1.00 15.07 188 ILE B O 1
ATOM 3194 N N . GLU B 1 189 ? 6.108 -104.981 102.894 1.00 17.38 189 GLU B N 1
ATOM 3195 C CA . GLU B 1 189 ? 6.142 -103.876 103.851 1.00 20.53 189 GLU B CA 1
ATOM 3196 C C . GLU B 1 189 ? 5.131 -104.161 104.972 1.00 21.19 189 GLU B C 1
ATOM 3197 O O . GLU B 1 189 ? 3.927 -104.134 104.736 1.00 22.91 189 GLU B O 1
ATOM 3203 N N . THR B 1 190 ? 5.600 -104.461 106.179 1.00 21.69 190 THR B N 1
ATOM 3204 C CA . THR B 1 190 ? 4.692 -104.712 107.310 1.00 24.14 190 THR B CA 1
ATOM 3205 C C . THR B 1 190 ? 5.365 -104.249 108.600 1.00 25.63 190 THR B C 1
ATOM 3206 O O . THR B 1 190 ? 6.529 -103.863 108.591 1.00 25.73 190 THR B O 1
ATOM 3210 N N . PRO B 1 191 ? 4.642 -104.303 109.734 1.00 27.56 191 PRO B N 1
ATOM 3211 C CA . PRO B 1 191 ? 5.252 -103.880 111.003 1.00 29.24 191 PRO B CA 1
ATOM 3212 C C . PRO B 1 191 ? 6.539 -104.659 111.292 1.00 30.79 191 PRO B C 1
ATOM 3213 O O . PRO B 1 191 ? 7.446 -104.159 111.934 1.00 31.28 191 PRO B O 1
ATOM 3217 N N . MET B 1 192 ? 6.607 -105.888 110.797 1.00 34.01 192 MET B N 1
ATOM 3218 C CA . MET B 1 192 ? 7.766 -106.776 110.962 1.00 36.70 192 MET B CA 1
ATOM 3219 C C . MET B 1 192 ? 9.028 -106.321 110.186 1.00 37.27 192 MET B C 1
ATOM 3220 O O . MET B 1 192 ? 10.158 -106.591 110.597 1.00 36.38 192 MET B O 1
ATOM 3225 N N . THR B 1 193 ? 8.830 -105.648 109.057 1.00 36.26 193 THR B N 1
ATOM 3226 C CA . THR B 1 193 ? 9.952 -105.221 108.214 1.00 35.99 193 THR B CA 1
ATOM 3227 C C . THR B 1 193 ? 10.079 -103.708 108.084 1.00 37.85 193 THR B C 1
ATOM 3228 O O . THR B 1 193 ? 11.060 -103.206 107.545 1.00 36.67 193 THR B O 1
ATOM 3232 N N . GLN B 1 194 ? 9.069 -102.999 108.569 1.00 42.02 194 GLN B N 1
ATOM 3233 C CA . GLN B 1 194 ? 9.013 -101.546 108.520 1.00 47.22 194 GLN B CA 1
ATOM 3234 C C . GLN B 1 194 ? 10.331 -100.860 108.919 1.00 50.96 194 GLN B C 1
ATOM 3235 O O . GLN B 1 194 ? 10.817 -99.994 108.203 1.00 49.70 194 GLN B O 1
ATOM 3241 N N . TRP B 1 195 ? 10.908 -101.248 110.054 1.00 56.10 195 TRP B N 1
ATOM 3242 C CA . TRP B 1 195 ? 12.159 -100.643 110.516 1.00 61.43 195 TRP B CA 1
ATOM 3243 C C . TRP B 1 195 ? 13.200 -100.570 109.392 1.00 62.63 195 TRP B C 1
ATOM 3244 O O . TRP B 1 195 ? 13.668 -99.487 109.038 1.00 63.86 195 TRP B O 1
ATOM 3255 N N . ARG B 1 196 ? 13.546 -101.729 108.838 1.00 63.74 196 ARG B N 1
ATOM 3256 C CA . ARG B 1 196 ? 14.519 -101.840 107.753 1.00 63.77 196 ARG B CA 1
ATOM 3257 C C . ARG B 1 196 ? 14.125 -101.076 106.478 1.00 62.92 196 ARG B C 1
ATOM 3258 O O . ARG B 1 196 ? 14.897 -100.256 105.971 1.00 62.87 196 ARG B O 1
ATOM 3266 N N . LEU B 1 197 ? 12.921 -101.344 105.974 1.00 60.98 197 LEU B N 1
ATOM 3267 C CA . LEU B 1 197 ? 12.422 -100.721 104.747 1.00 58.92 197 LEU B CA 1
ATOM 3268 C C . LEU B 1 197 ? 12.229 -99.203 104.791 1.00 58.68 197 LEU B C 1
ATOM 3269 O O . LEU B 1 197 ? 12.106 -98.563 103.743 1.00 57.88 197 LEU B O 1
ATOM 3274 N N . ASP B 1 198 ? 12.200 -98.629 105.992 1.00 57.87 198 ASP B N 1
ATOM 3275 C CA . ASP B 1 198 ? 12.028 -97.183 106.139 1.00 57.58 198 ASP B CA 1
ATOM 3276 C C . ASP B 1 198 ? 13.296 -96.443 105.752 1.00 56.57 198 ASP B C 1
ATOM 3277 O O . ASP B 1 198 ? 13.256 -95.268 105.391 1.00 56.32 198 ASP B O 1
ATOM 3282 N N . GLN B 1 199 ? 14.423 -97.134 105.846 1.00 55.35 199 GLN B N 1
ATOM 3283 C CA . GLN B 1 199 ? 15.708 -96.539 105.515 1.00 54.19 199 GLN B CA 1
ATOM 3284 C C . GLN B 1 199 ? 16.009 -96.748 104.037 1.00 51.60 199 GLN B C 1
ATOM 3285 O O . GLN B 1 199 ? 16.253 -97.869 103.602 1.00 51.72 199 GLN B O 1
ATOM 3291 N N . PRO B 1 200 ? 15.993 -95.659 103.248 1.00 49.45 200 PRO B N 1
ATOM 3292 C CA . PRO B 1 200 ? 16.256 -95.709 101.805 1.00 47.13 200 PRO B CA 1
ATOM 3293 C C . PRO B 1 200 ? 17.473 -96.537 101.404 1.00 44.48 200 PRO B C 1
ATOM 3294 O O . PRO B 1 200 ? 17.436 -97.270 100.412 1.00 44.21 200 PRO B O 1
ATOM 3298 N N . GLU B 1 201 ? 18.554 -96.429 102.163 1.00 40.78 201 GLU B N 1
ATOM 3299 C CA . GLU B 1 201 ? 19.738 -97.189 101.815 1.00 37.69 201 GLU B CA 1
ATOM 3300 C C . GLU B 1 201 ? 19.519 -98.684 102.070 1.00 34.13 201 GLU B C 1
ATOM 3301 O O . GLU B 1 201 ? 20.081 -99.533 101.381 1.00 32.01 201 GLU B O 1
ATOM 3307 N N . LEU B 1 202 ? 18.704 -99.016 103.061 1.00 31.10 202 LEU B N 1
ATOM 3308 C CA . LEU B 1 202 ? 18.453 -100.424 103.359 1.00 27.69 202 LEU B CA 1
ATOM 3309 C C . LEU B 1 202 ? 17.401 -100.965 102.387 1.00 24.90 202 LEU B C 1
ATOM 3310 O O . LEU B 1 202 ? 17.476 -102.104 101.930 1.00 24.35 202 LEU B O 1
ATOM 3315 N N . ARG B 1 203 ? 16.428 -100.129 102.063 1.00 22.53 203 ARG B N 1
ATOM 3316 C CA . ARG B 1 203 ? 15.382 -100.513 101.130 1.00 23.23 203 ARG B CA 1
ATOM 3317 C C . ARG B 1 203 ? 16.046 -100.749 99.775 1.00 22.77 203 ARG B C 1
ATOM 3318 O O . ARG B 1 203 ? 15.712 -101.687 99.054 1.00 23.47 203 ARG B O 1
ATOM 3326 N N . ASP B 1 204 ? 17.007 -99.898 99.434 1.00 22.66 204 ASP B N 1
ATOM 3327 C CA . ASP B 1 204 ? 17.696 -100.033 98.165 1.00 21.38 204 ASP B CA 1
ATOM 3328 C C . ASP B 1 204 ? 18.448 -101.355 98.021 1.00 20.70 204 ASP B C 1
ATOM 3329 O O . ASP B 1 204 ? 18.472 -101.927 96.946 1.00 20.21 204 ASP B O 1
ATOM 3334 N N . GLN B 1 205 ? 19.053 -101.837 99.098 1.00 20.06 205 GLN B N 1
ATOM 3335 C CA . GLN B 1 205 ? 19.797 -103.101 99.048 1.00 22.26 205 GLN B CA 1
ATOM 3336 C C . GLN B 1 205 ? 18.831 -104.245 98.771 1.00 21.53 205 GLN B C 1
ATOM 3337 O O . GLN B 1 205 ? 19.164 -105.187 98.053 1.00 21.12 205 GLN B O 1
ATOM 3343 N N . VAL B 1 206 ? 17.633 -104.145 99.338 1.00 20.54 206 VAL B N 1
ATOM 3344 C CA . VAL B 1 206 ? 16.590 -105.150 99.149 1.00 20.36 206 VAL B CA 1
ATOM 3345 C C . VAL B 1 206 ? 16.111 -105.094 97.701 1.00 18.27 206 VAL B C 1
ATOM 3346 O O . VAL B 1 206 ? 16.013 -106.134 97.027 1.00 17.30 206 VAL B O 1
ATOM 3350 N N . LEU B 1 207 ? 15.830 -103.879 97.219 1.00 16.83 207 LEU B N 1
ATOM 3351 C CA . LEU B 1 207 ? 15.358 -103.663 95.855 1.00 15.10 207 LEU B CA 1
ATOM 3352 C C . LEU B 1 207 ? 16.309 -104.198 94.789 1.00 15.52 207 LEU B C 1
ATOM 3353 O O . LEU B 1 207 ? 15.871 -104.637 93.722 1.00 15.37 207 LEU B O 1
ATOM 3358 N N . ALA B 1 208 ? 17.608 -104.174 95.087 1.00 14.93 208 ALA B N 1
ATOM 3359 C CA . ALA B 1 208 ? 18.613 -104.651 94.127 1.00 15.58 208 ALA B CA 1
ATOM 3360 C C . ALA B 1 208 ? 18.443 -106.134 93.831 1.00 14.94 208 ALA B C 1
ATOM 3361 O O . ALA B 1 208 ? 18.878 -106.612 92.796 1.00 17.60 208 ALA B O 1
ATOM 3363 N N . ARG B 1 209 ? 17.796 -106.855 94.736 1.00 15.33 209 ARG B N 1
ATOM 3364 C CA . ARG B 1 209 ? 17.619 -108.291 94.567 1.00 16.30 209 ARG B CA 1
ATOM 3365 C C . ARG B 1 209 ? 16.226 -108.660 94.084 1.00 14.29 209 ARG B C 1
ATOM 3366 O O . ARG B 1 209 ? 15.885 -109.839 93.990 1.00 15.60 209 ARG B O 1
ATOM 3374 N N . ILE B 1 210 ? 15.431 -107.650 93.758 1.00 11.72 210 ILE B N 1
ATOM 3375 C CA . ILE B 1 210 ? 14.067 -107.855 93.286 1.00 10.99 210 ILE B CA 1
ATOM 3376 C C . ILE B 1 210 ? 13.988 -107.331 91.846 1.00 12.58 210 ILE B C 1
ATOM 3377 O O . ILE B 1 210 ? 14.025 -106.117 91.616 1.00 12.18 210 ILE B O 1
ATOM 3382 N N . PRO B 1 211 ? 13.896 -108.235 90.855 1.00 10.93 211 PRO B N 1
ATOM 3383 C CA . PRO B 1 211 ? 13.814 -107.783 89.457 1.00 13.78 211 PRO B CA 1
ATOM 3384 C C . PRO B 1 211 ? 12.678 -106.782 89.197 1.00 12.77 211 PRO B C 1
ATOM 3385 O O . PRO B 1 211 ? 12.840 -105.837 88.422 1.00 12.15 211 PRO B O 1
ATOM 3389 N N . GLN B 1 212 ? 11.534 -106.988 89.840 1.00 11.40 212 GLN B N 1
ATOM 3390 C CA . GLN B 1 212 ? 10.410 -106.078 89.664 1.00 12.22 212 GLN B CA 1
ATOM 3391 C C . GLN B 1 212 ? 10.681 -104.689 90.263 1.00 12.32 212 GLN B C 1
ATOM 3392 O O . GLN B 1 212 ? 9.969 -103.737 89.954 1.00 11.13 212 GLN B O 1
ATOM 3398 N N . LYS B 1 213 ? 11.682 -104.588 91.136 1.00 12.96 213 LYS B N 1
ATOM 3399 C CA . LYS B 1 213 ? 12.047 -103.310 91.757 1.00 13.90 213 LYS B CA 1
ATOM 3400 C C . LYS B 1 213 ? 10.920 -102.653 92.531 1.00 14.33 213 LYS B C 1
ATOM 3401 O O . LYS B 1 213 ? 10.747 -101.431 92.501 1.00 13.20 213 LYS B O 1
ATOM 3407 N N . GLU B 1 214 ? 10.161 -103.473 93.247 1.00 14.63 214 GLU B N 1
ATOM 3408 C CA . GLU B 1 214 ? 9.060 -102.981 94.058 1.00 15.48 214 GLU B CA 1
ATOM 3409 C C . GLU B 1 214 ? 8.996 -103.834 95.313 1.00 13.87 214 GLU B C 1
ATOM 3410 O O . GLU B 1 214 ? 9.393 -105.010 95.291 1.00 12.28 214 GLU B O 1
ATOM 3416 N N . ILE B 1 215 ? 8.519 -103.240 96.400 1.00 12.61 215 ILE B N 1
ATOM 3417 C CA . ILE B 1 215 ? 8.338 -103.946 97.665 1.00 12.51 215 ILE B CA 1
ATOM 3418 C C . ILE B 1 215 ? 6.850 -104.353 97.688 1.00 12.55 215 ILE B C 1
ATOM 3419 O O . ILE B 1 215 ? 5.982 -103.549 97.342 1.00 12.86 215 ILE B O 1
ATOM 3424 N N . GLY B 1 216 ? 6.551 -105.596 98.075 1.00 13.15 216 GLY B N 1
ATOM 3425 C CA . GLY B 1 216 ? 5.167 -106.040 98.117 1.00 12.01 216 GLY B CA 1
ATOM 3426 C C . GLY B 1 216 ? 4.333 -105.430 99.251 1.00 13.57 216 GLY B C 1
ATOM 3427 O O . GLY B 1 216 ? 4.859 -104.788 100.153 1.00 13.58 216 GLY B O 1
ATOM 3428 N N . THR B 1 217 ? 3.025 -105.653 99.223 1.00 13.16 217 THR B N 1
ATOM 3429 C CA . THR B 1 217 ? 2.141 -105.100 100.250 1.00 13.61 217 THR B CA 1
ATOM 3430 C C . THR B 1 217 ? 1.309 -106.190 100.892 1.00 12.17 217 THR B C 1
ATOM 3431 O O . THR B 1 217 ? 1.222 -107.309 100.379 1.00 11.11 217 THR B O 1
ATOM 3435 N N . ALA B 1 218 ? 0.685 -105.849 102.012 1.00 13.21 218 ALA B N 1
ATOM 3436 C CA . ALA B 1 218 ? -0.154 -106.788 102.753 1.00 13.01 218 ALA B CA 1
ATOM 3437 C C . ALA B 1 218 ? -1.385 -107.105 101.901 1.00 13.38 218 ALA B C 1
ATOM 3438 O O . ALA B 1 218 ? -1.960 -108.202 101.984 1.00 12.48 218 ALA B O 1
ATOM 3440 N N . ALA B 1 219 ? -1.789 -106.143 101.077 1.00 13.36 219 ALA B N 1
ATOM 3441 C CA . ALA B 1 219 ? -2.943 -106.338 100.210 1.00 12.75 219 ALA B CA 1
ATOM 3442 C C . ALA B 1 219 ? -2.634 -107.419 99.175 1.00 13.58 219 ALA B C 1
ATOM 3443 O O . ALA B 1 219 ? -3.505 -108.211 98.807 1.00 11.94 219 ALA B O 1
ATOM 3445 N N . GLN B 1 220 ? -1.401 -107.458 98.693 1.00 13.47 220 GLN B N 1
ATOM 3446 C CA . GLN B 1 220 ? -1.067 -108.475 97.705 1.00 12.79 220 GLN B CA 1
ATOM 3447 C C . GLN B 1 220 ? -0.978 -109.859 98.373 1.00 12.47 220 GLN B C 1
ATOM 3448 O O . GLN B 1 220 ? -1.334 -110.869 97.766 1.00 12.14 220 GLN B O 1
ATOM 3454 N N . VAL B 1 221 ? -0.533 -109.905 99.624 1.00 11.84 221 VAL B N 1
ATOM 3455 C CA . VAL B 1 221 ? -0.460 -111.179 100.329 1.00 12.21 221 VAL B CA 1
ATOM 3456 C C . VAL B 1 221 ? -1.894 -111.652 100.505 1.00 12.84 221 VAL B C 1
ATOM 3457 O O . VAL B 1 221 ? -2.208 -112.824 100.280 1.00 12.00 221 VAL B O 1
ATOM 3461 N N . ALA B 1 222 ? -2.778 -110.732 100.870 1.00 11.70 222 ALA B N 1
ATOM 3462 C CA . ALA B 1 222 ? -4.167 -111.113 101.060 1.00 11.63 222 ALA B CA 1
ATOM 3463 C C . ALA B 1 222 ? -4.767 -111.609 99.736 1.00 12.18 222 ALA B C 1
ATOM 3464 O O . ALA B 1 222 ? -5.603 -112.521 99.720 1.00 10.99 222 ALA B O 1
ATOM 3466 N N . ASP B 1 223 ? -4.345 -111.013 98.622 1.00 12.08 223 ASP B N 1
ATOM 3467 C CA . ASP B 1 223 ? -4.857 -111.426 97.310 1.00 11.95 223 ASP B CA 1
ATOM 3468 C C . ASP B 1 223 ? -4.511 -112.889 97.058 1.00 12.82 223 ASP B C 1
ATOM 3469 O O . ASP B 1 223 ? -5.350 -113.677 96.581 1.00 9.30 223 ASP B O 1
ATOM 3474 N N . ALA B 1 224 ? -3.268 -113.247 97.372 1.00 11.25 224 ALA B N 1
ATOM 3475 C CA . ALA B 1 224 ? -2.808 -114.615 97.134 1.00 11.24 224 ALA B CA 1
ATOM 3476 C C . ALA B 1 224 ? -3.546 -115.577 98.059 1.00 11.34 224 ALA B C 1
ATOM 3477 O O . ALA B 1 224 ? -3.948 -116.655 97.626 1.00 11.91 224 ALA B O 1
ATOM 3479 N N . VAL B 1 225 ? -3.748 -115.178 99.316 1.00 11.23 225 VAL B N 1
ATOM 3480 C CA . VAL B 1 225 ? -4.442 -116.025 100.268 1.00 11.78 225 VAL B CA 1
ATOM 3481 C C . VAL B 1 225 ? -5.886 -116.266 99.802 1.00 12.81 225 VAL B C 1
ATOM 3482 O O . VAL B 1 225 ? -6.349 -117.411 99.824 1.00 11.93 225 VAL B O 1
ATOM 3486 N N . MET B 1 226 ? -6.599 -115.208 99.402 1.00 11.74 226 MET B N 1
ATOM 3487 C CA . MET B 1 226 ? -7.983 -115.376 98.944 1.00 12.68 226 MET B CA 1
ATOM 3488 C C . MET B 1 226 ? -8.052 -116.349 97.782 1.00 12.10 226 MET B C 1
ATOM 3489 O O . MET B 1 226 ? -8.943 -117.193 97.731 1.00 13.29 226 MET B O 1
ATOM 3494 N N . PHE B 1 227 ? -7.121 -116.224 96.843 1.00 10.04 227 PHE B N 1
ATOM 3495 C CA . PHE B 1 227 ? -7.068 -117.158 95.729 1.00 9.82 227 PHE B CA 1
ATOM 3496 C C . PHE B 1 227 ? -6.923 -118.607 96.245 1.00 10.78 227 PHE B C 1
ATOM 3497 O O . PHE B 1 227 ? -7.714 -119.481 95.876 1.00 11.72 227 PHE B O 1
ATOM 3505 N N . LEU B 1 228 ? -5.914 -118.849 97.087 1.00 10.27 228 LEU B N 1
ATOM 3506 C CA . LEU B 1 228 ? -5.647 -120.188 97.624 1.00 11.73 228 LEU B CA 1
ATOM 3507 C C . LEU B 1 228 ? -6.757 -120.739 98.498 1.00 11.60 228 LEU B C 1
ATOM 3508 O O . LEU B 1 228 ? -6.937 -121.955 98.582 1.00 9.67 228 LEU B O 1
ATOM 3513 N N . ALA B 1 229 ? -7.506 -119.848 99.136 1.00 12.82 229 ALA B N 1
ATOM 3514 C CA . ALA B 1 229 ? -8.602 -120.268 100.019 1.00 14.63 229 ALA B CA 1
ATOM 3515 C C . ALA B 1 229 ? -9.934 -120.554 99.335 1.00 15.27 229 ALA B C 1
ATOM 3516 O O . ALA B 1 229 ? -10.800 -121.224 99.914 1.00 16.25 229 ALA B O 1
ATOM 3518 N N . GLY B 1 230 ? -10.109 -120.061 98.115 1.00 14.96 230 GLY B N 1
ATOM 3519 C CA . GLY B 1 230 ? -11.402 -120.204 97.464 1.00 14.73 230 GLY B CA 1
ATOM 3520 C C . GLY B 1 230 ? -11.644 -121.138 96.293 1.00 15.60 230 GLY B C 1
ATOM 3521 O O . GLY B 1 230 ? -10.797 -121.967 95.938 1.00 10.67 230 GLY B O 1
ATOM 3522 N N . GLU B 1 231 ? -12.811 -120.959 95.663 1.00 14.73 231 GLU B N 1
ATOM 3523 C CA . GLU B 1 231 ? -13.236 -121.829 94.570 1.00 18.19 231 GLU B CA 1
ATOM 3524 C C . GLU B 1 231 ? -12.430 -121.818 93.271 1.00 16.73 231 GLU B C 1
ATOM 3525 O O . GLU B 1 231 ? -12.597 -122.696 92.451 1.00 19.37 231 GLU B O 1
ATOM 3531 N N . ASP B 1 232 ? -11.532 -120.860 93.091 1.00 17.41 232 ASP B N 1
ATOM 3532 C CA . ASP B 1 232 ? -10.711 -120.827 91.878 1.00 15.57 232 ASP B CA 1
ATOM 3533 C C . ASP B 1 232 ? -9.418 -121.654 92.016 1.00 13.94 232 ASP B C 1
ATOM 3534 O O . ASP B 1 232 ? -8.590 -121.686 91.093 1.00 12.44 232 ASP B O 1
ATOM 3539 N N . ALA B 1 233 ? -9.238 -122.319 93.164 1.00 12.28 233 ALA B N 1
ATOM 3540 C CA . ALA B 1 233 ? -8.026 -123.112 93.383 1.00 11.44 233 ALA B CA 1
ATOM 3541 C C . ALA B 1 233 ? -8.335 -124.526 93.877 1.00 11.02 233 ALA B C 1
ATOM 3542 O O . ALA B 1 233 ? -7.564 -125.109 94.641 1.00 9.12 233 ALA B O 1
ATOM 3544 N N . THR B 1 234 ? -9.466 -125.078 93.436 1.00 11.43 234 THR B N 1
ATOM 3545 C CA . THR B 1 234 ? -9.895 -126.398 93.873 1.00 12.16 234 THR B CA 1
ATOM 3546 C C . THR B 1 234 ? -8.981 -127.550 93.466 1.00 12.81 234 THR B C 1
ATOM 3547 O O . THR B 1 234 ? -9.070 -128.656 94.014 1.00 16.25 234 THR B O 1
ATOM 3551 N N . TYR B 1 235 ? -8.072 -127.303 92.530 1.00 11.26 235 TYR B N 1
ATOM 3552 C CA . TYR B 1 235 ? -7.155 -128.357 92.141 1.00 10.42 235 TYR B CA 1
ATOM 3553 C C . TYR B 1 235 ? -5.736 -127.986 92.567 1.00 10.19 235 TYR B C 1
ATOM 3554 O O . TYR B 1 235 ? -4.765 -128.689 92.223 1.00 9.77 235 TYR B O 1
ATOM 3563 N N . VAL B 1 236 ? -5.605 -126.867 93.291 1.00 9.50 236 VAL B N 1
ATOM 3564 C CA . VAL B 1 236 ? -4.289 -126.457 93.829 1.00 9.55 236 VAL B CA 1
ATOM 3565 C C . VAL B 1 236 ? -4.145 -127.099 95.217 1.00 9.85 236 VAL B C 1
ATOM 3566 O O . VAL B 1 236 ? -4.882 -126.771 96.165 1.00 12.03 236 VAL B O 1
ATOM 3570 N N . ASN B 1 237 ? -3.183 -128.010 95.369 1.00 9.13 237 ASN B N 1
ATOM 3571 C CA . ASN B 1 237 ? -3.024 -128.690 96.654 1.00 8.90 237 ASN B CA 1
ATOM 3572 C C . ASN B 1 237 ? -1.568 -129.109 96.837 1.00 7.79 237 ASN B C 1
ATOM 3573 O O . ASN B 1 237 ? -0.956 -129.720 95.938 1.00 9.36 237 ASN B O 1
ATOM 3578 N N . GLY B 1 238 ? -1.000 -128.759 97.985 1.00 7.37 238 GLY B N 1
ATOM 3579 C CA . GLY B 1 238 ? 0.393 -129.061 98.279 1.00 7.57 238 GLY B CA 1
ATOM 3580 C C . GLY B 1 238 ? 1.359 -128.125 97.574 1.00 9.12 238 GLY B C 1
ATOM 3581 O O . GLY B 1 238 ? 2.568 -128.382 97.494 1.00 9.22 238 GLY B O 1
ATOM 3582 N N . ALA B 1 239 ? 0.833 -127.008 97.097 1.00 8.91 239 ALA B N 1
ATOM 3583 C CA . ALA B 1 239 ? 1.627 -126.055 96.328 1.00 9.61 239 ALA B CA 1
ATOM 3584 C C . ALA B 1 239 ? 2.149 -124.831 97.091 1.00 11.28 239 ALA B C 1
ATOM 3585 O O . ALA B 1 239 ? 1.624 -124.453 98.134 1.00 8.58 239 ALA B O 1
ATOM 3587 N N . ALA B 1 240 ? 3.207 -124.225 96.559 1.00 10.38 240 ALA B N 1
ATOM 3588 C CA . ALA B 1 240 ? 3.747 -123.014 97.135 1.00 11.88 240 ALA B CA 1
ATOM 3589 C C . ALA B 1 240 ? 3.473 -121.926 96.112 1.00 13.82 240 ALA B C 1
ATOM 3590 O O . ALA B 1 240 ? 3.885 -122.051 94.956 1.00 18.13 240 ALA B O 1
ATOM 3592 N N . LEU B 1 241 ? 2.762 -120.871 96.493 1.00 12.58 241 LEU B N 1
ATOM 3593 C CA . LEU B 1 241 ? 2.526 -119.781 95.531 1.00 12.10 241 LEU B CA 1
ATOM 3594 C C . LEU B 1 241 ? 3.484 -118.674 95.929 1.00 11.16 241 LEU B C 1
ATOM 3595 O O . LEU B 1 241 ? 3.285 -117.999 96.938 1.00 12.68 241 LEU B O 1
ATOM 3600 N N . VAL B 1 242 ? 4.548 -118.527 95.149 1.00 8.76 242 VAL B N 1
ATOM 3601 C CA . VAL B 1 242 ? 5.593 -117.528 95.383 1.00 9.63 242 VAL B CA 1
ATOM 3602 C C . VAL B 1 242 ? 5.119 -116.178 94.858 1.00 8.93 242 VAL B C 1
ATOM 3603 O O . VAL B 1 242 ? 4.693 -116.070 93.695 1.00 8.35 242 VAL B O 1
ATOM 3607 N N . MET B 1 243 ? 5.210 -115.149 95.699 1.00 8.57 243 MET B N 1
ATOM 3608 C CA . MET B 1 243 ? 4.766 -113.804 95.333 1.00 10.46 243 MET B CA 1
ATOM 3609 C C . MET B 1 243 ? 5.905 -112.922 95.792 1.00 9.46 243 MET B C 1
ATOM 3610 O O . MET B 1 243 ? 5.877 -112.381 96.905 1.00 11.06 243 MET B O 1
ATOM 3615 N N . ASP B 1 244 ? 6.896 -112.756 94.927 1.00 8.73 244 ASP B N 1
ATOM 3616 C CA . ASP B 1 244 ? 8.088 -112.037 95.312 1.00 9.21 244 ASP B CA 1
ATOM 3617 C C . ASP B 1 244 ? 8.694 -111.109 94.266 1.00 8.34 244 ASP B C 1
ATOM 3618 O O . ASP B 1 244 ? 9.876 -110.784 94.388 1.00 8.90 244 ASP B O 1
ATOM 3623 N N . GLY B 1 245 ? 7.932 -110.702 93.252 1.00 8.64 245 GLY B N 1
ATOM 3624 C CA . GLY B 1 245 ? 8.501 -109.815 92.238 1.00 8.99 245 GLY B CA 1
ATOM 3625 C C . GLY B 1 245 ? 9.732 -110.370 91.533 1.00 9.88 245 GLY B C 1
ATOM 3626 O O . GLY B 1 245 ? 10.627 -109.615 91.126 1.00 8.28 245 GLY B O 1
ATOM 3627 N N . ALA B 1 246 ? 9.765 -111.700 91.421 1.00 9.15 246 ALA B N 1
ATOM 3628 C CA . ALA B 1 246 ? 10.824 -112.480 90.786 1.00 9.81 246 ALA B CA 1
ATOM 3629 C C . ALA B 1 246 ? 12.097 -112.639 91.578 1.00 9.17 246 ALA B C 1
ATOM 3630 O O . ALA B 1 246 ? 13.116 -113.067 91.022 1.00 10.03 246 ALA B O 1
ATOM 3632 N N . TYR B 1 247 ? 12.049 -112.321 92.870 1.00 9.67 247 TYR B N 1
ATOM 3633 C CA . TYR B 1 247 ? 13.211 -112.449 93.757 1.00 9.79 247 TYR B CA 1
ATOM 3634 C C . TYR B 1 247 ? 13.854 -113.828 93.664 1.00 9.69 247 TYR B C 1
ATOM 3635 O O . TYR B 1 247 ? 15.094 -113.949 93.580 1.00 7.27 247 TYR B O 1
ATOM 3644 N N . THR B 1 248 ? 13.026 -114.869 93.707 1.00 8.95 248 THR B N 1
ATOM 3645 C CA . THR B 1 248 ? 13.546 -116.236 93.629 1.00 10.09 248 THR B CA 1
ATOM 3646 C C . THR B 1 248 ? 13.782 -116.756 92.210 1.00 10.00 248 THR B C 1
ATOM 3647 O O . THR B 1 248 ? 14.286 -117.872 92.051 1.00 10.51 248 THR B O 1
ATOM 3651 N N . ALA B 1 249 ? 13.410 -115.996 91.176 1.00 8.91 249 ALA B N 1
ATOM 3652 C CA . ALA B 1 249 ? 13.650 -116.476 89.816 1.00 9.84 249 ALA B CA 1
ATOM 3653 C C . ALA B 1 249 ? 15.062 -116.181 89.294 1.00 10.27 249 ALA B C 1
ATOM 3654 O O . ALA B 1 249 ? 15.402 -116.562 88.163 1.00 11.34 249 ALA B O 1
ATOM 3656 N N . ILE B 1 250 ? 15.894 -115.528 90.108 1.00 9.31 250 ILE B N 1
ATOM 3657 C CA . ILE B 1 250 ? 17.271 -115.203 89.731 1.00 11.11 250 ILE B CA 1
ATOM 3658 C C . ILE B 1 250 ? 18.214 -115.788 90.772 1.00 10.93 250 ILE B C 1
ATOM 3659 O O . ILE B 1 250 ? 17.673 -116.080 91.824 1.00 11.30 250 ILE B O 1
ATOM 3665 N N . MET C 1 1 ? 40.575 -151.994 85.643 1.00 49.34 1 MET C N 1
ATOM 3666 C CA . MET C 1 1 ? 39.410 -151.958 84.708 1.00 49.10 1 MET C CA 1
ATOM 3667 C C . MET C 1 1 ? 39.704 -150.972 83.577 1.00 47.11 1 MET C C 1
ATOM 3668 O O . MET C 1 1 ? 40.863 -150.599 83.363 1.00 47.78 1 MET C O 1
ATOM 3673 N N . SER C 1 2 ? 38.659 -150.571 82.850 1.00 43.56 2 SER C N 1
ATOM 3674 C CA . SER C 1 2 ? 38.788 -149.609 81.754 1.00 39.30 2 SER C CA 1
ATOM 3675 C C . SER C 1 2 ? 37.467 -149.357 81.052 1.00 36.03 2 SER C C 1
ATOM 3676 O O . SER C 1 2 ? 37.088 -150.088 80.136 1.00 35.20 2 SER C O 1
ATOM 3679 N N . ARG C 1 3 ? 36.771 -148.310 81.477 1.00 32.14 3 ARG C N 1
ATOM 3680 C CA . ARG C 1 3 ? 35.486 -147.961 80.876 1.00 29.23 3 ARG C CA 1
ATOM 3681 C C . ARG C 1 3 ? 35.685 -147.185 79.578 1.00 25.96 3 ARG C C 1
ATOM 3682 O O . ARG C 1 3 ? 36.766 -146.669 79.304 1.00 24.70 3 ARG C O 1
ATOM 3690 N N . VAL C 1 4 ? 34.617 -147.099 78.790 1.00 23.35 4 VAL C N 1
ATOM 3691 C CA . VAL C 1 4 ? 34.647 -146.354 77.537 1.00 20.22 4 VAL C CA 1
ATOM 3692 C C . VAL C 1 4 ? 33.741 -145.143 77.723 1.00 19.18 4 VAL C C 1
ATOM 3693 O O . VAL C 1 4 ? 32.559 -145.299 77.970 1.00 18.57 4 VAL C O 1
ATOM 3697 N N . ALA C 1 5 ? 34.295 -143.942 77.625 1.00 17.63 5 ALA C N 1
ATOM 3698 C CA . ALA C 1 5 ? 33.476 -142.753 77.781 1.00 16.71 5 ALA C CA 1
ATOM 3699 C C . ALA C 1 5 ? 33.427 -141.880 76.537 1.00 16.61 5 ALA C C 1
ATOM 3700 O O . ALA C 1 5 ? 34.458 -141.631 75.884 1.00 16.01 5 ALA C O 1
ATOM 3702 N N . ILE C 1 6 ? 32.228 -141.418 76.207 1.00 14.08 6 ILE C N 1
ATOM 3703 C CA . ILE C 1 6 ? 32.083 -140.487 75.101 1.00 14.05 6 ILE C CA 1
ATOM 3704 C C . ILE C 1 6 ? 31.923 -139.106 75.755 1.00 12.83 6 ILE C C 1
ATOM 3705 O O . ILE C 1 6 ? 31.074 -138.907 76.618 1.00 14.17 6 ILE C O 1
ATOM 3710 N N . VAL C 1 7 ? 32.756 -138.160 75.369 1.00 12.71 7 VAL C N 1
ATOM 3711 C CA . VAL C 1 7 ? 32.668 -136.821 75.930 1.00 14.36 7 VAL C CA 1
ATOM 3712 C C . VAL C 1 7 ? 32.506 -135.829 74.792 1.00 15.10 7 VAL C C 1
ATOM 3713 O O . VAL C 1 7 ? 33.369 -135.738 73.900 1.00 17.14 7 VAL C O 1
ATOM 3717 N N . THR C 1 8 ? 31.408 -135.085 74.805 1.00 14.03 8 THR C N 1
ATOM 3718 C CA . THR C 1 8 ? 31.171 -134.103 73.743 1.00 13.31 8 THR C CA 1
ATOM 3719 C C . THR C 1 8 ? 31.755 -132.743 74.127 1.00 13.42 8 THR C C 1
ATOM 3720 O O . THR C 1 8 ? 31.884 -132.430 75.311 1.00 13.75 8 THR C O 1
ATOM 3724 N N . GLY C 1 9 ? 32.117 -131.951 73.119 1.00 12.09 9 GLY C N 1
ATOM 3725 C CA . GLY C 1 9 ? 32.703 -130.642 73.349 1.00 14.22 9 GLY C CA 1
ATOM 3726 C C . GLY C 1 9 ? 34.010 -130.862 74.093 1.00 15.40 9 GLY C C 1
ATOM 3727 O O . GLY C 1 9 ? 34.372 -130.107 75.002 1.00 16.95 9 GLY C O 1
ATOM 3728 N N . ALA C 1 10 ? 34.730 -131.908 73.690 1.00 16.16 10 ALA C N 1
ATOM 3729 C CA . ALA C 1 10 ? 35.967 -132.306 74.357 1.00 18.09 10 ALA C CA 1
ATOM 3730 C C . ALA C 1 10 ? 37.241 -131.551 74.061 1.00 18.63 10 ALA C C 1
ATOM 3731 O O . ALA C 1 10 ? 38.258 -131.784 74.725 1.00 17.78 10 ALA C O 1
ATOM 3733 N N . SER C 1 11 ? 37.234 -130.643 73.095 1.00 20.34 11 SER C N 1
ATOM 3734 C CA . SER C 1 11 ? 38.502 -129.988 72.798 1.00 22.17 11 SER C CA 1
ATOM 3735 C C . SER C 1 11 ? 38.923 -128.864 73.730 1.00 23.00 11 SER C C 1
ATOM 3736 O O . SER C 1 11 ? 40.108 -128.535 73.781 1.00 23.94 11 SER C O 1
ATOM 3739 N N . SER C 1 12 ? 37.986 -128.295 74.490 1.00 22.40 12 SER C N 1
ATOM 3740 C CA . SER C 1 12 ? 38.334 -127.202 75.397 1.00 22.68 12 SER C CA 1
ATOM 3741 C C . SER C 1 12 ? 37.392 -127.029 76.602 1.00 22.00 12 SER C C 1
ATOM 3742 O O . SER C 1 12 ? 36.302 -127.609 76.666 1.00 21.71 12 SER C O 1
ATOM 3745 N N . GLY C 1 13 ? 37.825 -126.213 77.555 1.00 19.77 13 GLY C N 1
ATOM 3746 C CA . GLY C 1 13 ? 37.012 -125.942 78.726 1.00 18.83 13 GLY C CA 1
ATOM 3747 C C . GLY C 1 13 ? 36.688 -127.140 79.594 1.00 18.48 13 GLY C C 1
ATOM 3748 O O . GLY C 1 13 ? 37.546 -127.975 79.896 1.00 17.93 13 GLY C O 1
ATOM 3749 N N . ASN C 1 14 ? 35.431 -127.221 80.011 1.00 17.84 14 ASN C N 1
ATOM 3750 C CA . ASN C 1 14 ? 35.000 -128.311 80.873 1.00 16.66 14 ASN C CA 1
ATOM 3751 C C . ASN C 1 14 ? 35.177 -129.661 80.167 1.00 16.81 14 ASN C C 1
ATOM 3752 O O . ASN C 1 14 ? 35.661 -130.616 80.777 1.00 14.71 14 ASN C O 1
ATOM 3757 N N . GLY C 1 15 ? 34.785 -129.736 78.890 1.00 15.96 15 GLY C N 1
ATOM 3758 C CA . GLY C 1 15 ? 34.906 -130.980 78.149 1.00 15.65 15 GLY C CA 1
ATOM 3759 C C . GLY C 1 15 ? 36.333 -131.494 78.111 1.00 16.33 15 GLY C C 1
ATOM 3760 O O . GLY C 1 15 ? 36.587 -132.695 78.200 1.00 16.40 15 GLY C O 1
ATOM 3761 N N . LEU C 1 16 ? 37.277 -130.588 77.960 1.00 15.75 16 LEU C N 1
ATOM 3762 C CA . LEU C 1 16 ? 38.670 -131.014 77.935 1.00 16.26 16 LEU C CA 1
ATOM 3763 C C . LEU C 1 16 ? 39.091 -131.523 79.330 1.00 16.57 16 LEU C C 1
ATOM 3764 O O . LEU C 1 16 ? 39.805 -132.522 79.442 1.00 15.28 16 LEU C O 1
ATOM 3769 N N . ALA C 1 17 ? 38.634 -130.873 80.399 1.00 15.88 17 ALA C N 1
ATOM 3770 C CA . ALA C 1 17 ? 39.031 -131.334 81.728 1.00 16.51 17 ALA C CA 1
ATOM 3771 C C . ALA C 1 17 ? 38.393 -132.687 81.999 1.00 16.14 17 ALA C C 1
ATOM 3772 O O . ALA C 1 17 ? 39.018 -133.558 82.573 1.00 17.04 17 ALA C O 1
ATOM 3774 N N . ILE C 1 18 ? 37.139 -132.856 81.595 1.00 16.58 18 ILE C N 1
ATOM 3775 C CA . ILE C 1 18 ? 36.437 -134.121 81.785 1.00 16.17 18 ILE C CA 1
ATOM 3776 C C . ILE C 1 18 ? 37.124 -135.241 80.982 1.00 17.21 18 ILE C C 1
ATOM 3777 O O . ILE C 1 18 ? 37.389 -136.319 81.512 1.00 16.19 18 ILE C O 1
ATOM 3782 N N . ALA C 1 19 ? 37.408 -134.977 79.706 1.00 15.85 19 ALA C N 1
ATOM 3783 C CA . ALA C 1 19 ? 38.045 -135.969 78.849 1.00 17.36 19 ALA C CA 1
ATOM 3784 C C . ALA C 1 19 ? 39.387 -136.421 79.424 1.00 17.90 19 ALA C C 1
ATOM 3785 O O . ALA C 1 19 ? 39.664 -137.625 79.545 1.00 19.35 19 ALA C O 1
ATOM 3787 N N . THR C 1 20 ? 40.212 -135.450 79.790 1.00 17.67 20 THR C N 1
ATOM 3788 C CA . THR C 1 20 ? 41.528 -135.741 80.339 1.00 20.05 20 THR C CA 1
ATOM 3789 C C . THR C 1 20 ? 41.422 -136.568 81.623 1.00 20.52 20 THR C C 1
ATOM 3790 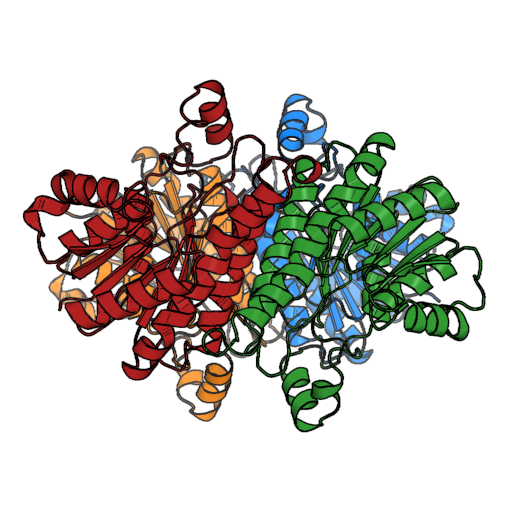O O . THR C 1 20 ? 42.229 -137.484 81.857 1.00 21.28 20 THR C O 1
ATOM 3794 N N . ARG C 1 21 ? 40.423 -136.256 82.446 1.00 21.36 21 ARG C N 1
ATOM 3795 C CA . ARG C 1 21 ? 40.214 -136.967 83.704 1.00 21.74 21 ARG C CA 1
ATOM 3796 C C . ARG C 1 21 ? 39.900 -138.437 83.472 1.00 21.30 21 ARG C C 1
ATOM 3797 O O . ARG C 1 21 ? 40.401 -139.294 84.184 1.00 19.58 21 ARG C O 1
ATOM 3805 N N . PHE C 1 22 ? 39.067 -138.739 82.484 1.00 21.15 22 PHE C N 1
ATOM 3806 C CA . PHE C 1 22 ? 38.730 -140.124 82.190 1.00 21.98 22 PHE C CA 1
ATOM 3807 C C . PHE C 1 22 ? 39.972 -140.870 81.708 1.00 22.42 22 PHE C C 1
ATOM 3808 O O . PHE C 1 22 ? 40.202 -142.031 82.077 1.00 20.98 22 PHE C O 1
ATOM 3816 N N . LEU C 1 23 ? 40.763 -140.189 80.879 1.00 24.02 23 LEU C N 1
ATOM 3817 C CA . LEU C 1 23 ? 41.992 -140.756 80.326 1.00 25.36 23 LEU C CA 1
ATOM 3818 C C . LEU C 1 23 ? 43.021 -141.012 81.444 1.00 26.79 23 LEU C C 1
ATOM 3819 O O . LEU C 1 23 ? 43.584 -142.098 81.537 1.00 27.36 23 LEU C O 1
ATOM 3824 N N . ALA C 1 24 ? 43.253 -140.008 82.281 1.00 26.96 24 ALA C N 1
ATOM 3825 C CA . ALA C 1 24 ? 44.211 -140.112 83.381 1.00 27.60 24 ALA C CA 1
ATOM 3826 C C . ALA C 1 24 ? 43.900 -141.261 84.319 1.00 29.31 24 ALA C C 1
ATOM 3827 O O . ALA C 1 24 ? 44.800 -141.777 84.984 1.00 29.56 24 ALA C O 1
ATOM 3829 N N . ARG C 1 25 ? 42.635 -141.668 84.374 1.00 31.11 25 ARG C N 1
ATOM 3830 C CA . ARG C 1 25 ? 42.242 -142.757 85.255 1.00 31.88 25 ARG C CA 1
ATOM 3831 C C . ARG C 1 25 ? 42.247 -144.111 84.548 1.00 31.04 25 ARG C C 1
ATOM 3832 O O . ARG C 1 25 ? 41.821 -145.125 85.112 1.00 29.87 25 ARG C O 1
ATOM 3840 N N . GLY C 1 26 ? 42.730 -144.125 83.310 1.00 29.92 26 GLY C N 1
ATOM 3841 C CA . GLY C 1 26 ? 42.798 -145.372 82.574 1.00 28.26 26 GLY C CA 1
ATOM 3842 C C . GLY C 1 26 ? 41.609 -145.730 81.714 1.00 28.02 26 GLY C C 1
ATOM 3843 O O . GLY C 1 26 ? 41.519 -146.854 81.222 1.00 28.79 26 GLY C O 1
ATOM 3844 N N . ASP C 1 27 ? 40.683 -144.799 81.521 1.00 26.20 27 ASP C N 1
ATOM 3845 C CA . ASP C 1 27 ? 39.536 -145.109 80.684 1.00 25.33 27 ASP C CA 1
ATOM 3846 C C . ASP C 1 27 ? 39.821 -144.720 79.246 1.00 22.93 27 ASP C C 1
ATOM 3847 O O . ASP C 1 27 ? 40.752 -143.967 78.971 1.00 23.02 27 ASP C O 1
ATOM 3852 N N . ARG C 1 28 ? 39.033 -145.265 78.333 1.00 23.61 28 ARG C N 1
ATOM 3853 C CA . ARG C 1 28 ? 39.162 -144.956 76.918 1.00 22.42 28 ARG C CA 1
ATOM 3854 C C . ARG C 1 28 ? 38.111 -143.912 76.578 1.00 22.30 28 ARG C C 1
ATOM 3855 O O . ARG C 1 28 ? 36.950 -144.024 76.993 1.00 22.02 28 ARG C O 1
ATOM 3863 N N . VAL C 1 29 ? 38.514 -142.909 75.809 1.00 20.29 29 VAL C N 1
ATOM 3864 C CA . VAL C 1 29 ? 37.612 -141.825 75.467 1.00 18.89 29 VAL C CA 1
ATOM 3865 C C . VAL C 1 29 ? 37.435 -141.523 73.978 1.00 18.46 29 VAL C C 1
ATOM 3866 O O . VAL C 1 29 ? 38.395 -141.535 73.213 1.00 17.11 29 VAL C O 1
ATOM 3870 N N . ALA C 1 30 ? 36.192 -141.255 73.593 1.00 17.52 30 ALA C N 1
ATOM 3871 C CA . ALA C 1 30 ? 35.882 -140.846 72.242 1.00 16.63 30 ALA C CA 1
ATOM 3872 C C . ALA C 1 30 ? 35.650 -139.369 72.491 1.00 17.17 30 ALA C C 1
ATOM 3873 O O . ALA C 1 30 ? 34.669 -138.985 73.141 1.00 17.87 30 ALA C O 1
ATOM 3875 N N . ALA C 1 31 ? 36.564 -138.540 72.012 1.00 17.05 31 ALA C N 1
ATOM 3876 C CA . ALA C 1 31 ? 36.453 -137.097 72.199 1.00 16.27 31 ALA C CA 1
ATOM 3877 C C . ALA C 1 31 ? 35.784 -136.480 70.953 1.00 16.29 31 ALA C C 1
ATOM 3878 O O . ALA C 1 31 ? 36.327 -136.533 69.861 1.00 15.27 31 ALA C O 1
ATOM 3880 N N . LEU C 1 32 ? 34.594 -135.911 71.131 1.00 15.79 32 LEU C N 1
ATOM 3881 C CA . LEU C 1 32 ? 33.859 -135.305 70.016 1.00 14.98 32 LEU C CA 1
ATOM 3882 C C . LEU C 1 32 ? 33.820 -133.794 70.098 1.00 15.85 32 LEU C C 1
ATOM 3883 O O . LEU C 1 32 ? 33.580 -133.228 71.167 1.00 15.67 32 LEU C O 1
ATOM 3888 N N . ASP C 1 33 ? 34.042 -133.139 68.959 1.00 15.24 33 ASP C N 1
ATOM 3889 C CA . ASP C 1 33 ? 33.969 -131.687 68.887 1.00 15.68 33 ASP C CA 1
ATOM 3890 C C . ASP C 1 33 ? 33.818 -131.295 67.428 1.00 15.71 33 ASP C C 1
ATOM 3891 O O . ASP C 1 33 ? 33.860 -132.151 66.530 1.00 13.78 33 ASP C O 1
ATOM 3896 N N . LEU C 1 34 ? 33.666 -129.994 67.205 1.00 17.68 34 LEU C N 1
ATOM 3897 C CA . LEU C 1 34 ? 33.427 -129.411 65.881 1.00 17.99 34 LEU C CA 1
ATOM 3898 C C . LEU C 1 34 ? 34.553 -129.392 64.860 1.00 20.10 34 LEU C C 1
ATOM 3899 O O . LEU C 1 34 ? 34.298 -129.490 63.655 1.00 19.11 34 LEU C O 1
ATOM 3904 N N . SER C 1 35 ? 35.785 -129.240 65.333 1.00 20.76 35 SER C N 1
ATOM 3905 C CA . SER C 1 35 ? 36.939 -129.169 64.448 1.00 21.92 35 SER C CA 1
ATOM 3906 C C . SER C 1 35 ? 37.938 -130.295 64.655 1.00 22.79 35 SER C C 1
ATOM 3907 O O . SER C 1 35 ? 38.477 -130.462 65.754 1.00 20.87 35 SER C O 1
ATOM 3910 N N . ALA C 1 36 ? 38.198 -131.046 63.585 1.00 23.65 36 ALA C N 1
ATOM 3911 C CA . ALA C 1 36 ? 39.157 -132.142 63.631 1.00 24.84 36 ALA C CA 1
ATOM 3912 C C . ALA C 1 36 ? 40.565 -131.582 63.870 1.00 25.00 36 ALA C C 1
ATOM 3913 O O . ALA C 1 36 ? 41.406 -132.234 64.495 1.00 27.00 36 ALA C O 1
ATOM 3915 N N . GLU C 1 37 ? 40.816 -130.378 63.362 1.00 25.69 37 GLU C N 1
ATOM 3916 C CA . GLU C 1 37 ? 42.112 -129.731 63.523 1.00 26.33 37 GLU C CA 1
ATOM 3917 C C . GLU C 1 37 ? 42.317 -129.419 65.003 1.00 25.46 37 GLU C C 1
ATOM 3918 O O . GLU C 1 37 ? 43.375 -129.692 65.571 1.00 24.95 37 GLU C O 1
ATOM 3924 N N . THR C 1 38 ? 41.302 -128.835 65.627 1.00 24.63 38 THR C N 1
ATOM 3925 C CA . THR C 1 38 ? 41.399 -128.505 67.046 1.00 23.83 38 THR C CA 1
ATOM 3926 C C . THR C 1 38 ? 41.510 -129.757 67.916 1.00 22.63 38 THR C C 1
ATOM 3927 O O . THR C 1 38 ? 42.255 -129.774 68.888 1.00 22.93 38 THR C O 1
ATOM 3931 N N . LEU C 1 39 ? 40.775 -130.806 67.571 1.00 22.21 39 LEU C N 1
ATOM 3932 C CA . LEU C 1 39 ? 40.853 -132.043 68.331 1.00 22.31 39 LEU C CA 1
ATOM 3933 C C . LEU C 1 39 ? 42.258 -132.604 68.252 1.00 23.06 39 LEU C C 1
ATOM 3934 O O . LEU C 1 39 ? 42.767 -133.130 69.237 1.00 23.09 39 LEU C O 1
ATOM 3939 N N . GLU C 1 40 ? 42.874 -132.520 67.073 1.00 23.24 40 GLU C N 1
ATOM 3940 C CA . GLU C 1 40 ? 44.233 -133.031 66.906 1.00 24.90 40 GLU C CA 1
ATOM 3941 C C . GLU C 1 40 ? 45.238 -132.150 67.633 1.00 24.68 40 GLU C C 1
ATOM 3942 O O . GLU C 1 40 ? 46.201 -132.649 68.217 1.00 24.41 40 GLU C O 1
ATOM 3948 N N . GLU C 1 41 ? 45.017 -130.842 67.593 1.00 24.42 41 GLU C N 1
ATOM 3949 C CA . GLU C 1 41 ? 45.894 -129.912 68.286 1.00 26.20 41 GLU C CA 1
ATOM 3950 C C . GLU C 1 41 ? 45.807 -130.216 69.786 1.00 26.81 41 GLU C C 1
ATOM 3951 O O . GLU C 1 41 ? 46.798 -130.106 70.511 1.00 26.71 41 GLU C O 1
ATOM 3957 N N . THR C 1 42 ? 44.610 -130.592 70.239 1.00 26.66 42 THR C N 1
ATOM 3958 C CA . THR C 1 42 ? 44.363 -130.925 71.642 1.00 27.60 42 THR C CA 1
ATOM 3959 C C . THR C 1 42 ? 44.983 -132.272 71.970 1.00 29.59 42 THR C C 1
ATOM 3960 O O . THR C 1 42 ? 45.636 -132.430 73.012 1.00 28.75 42 THR C O 1
ATOM 3964 N N . ALA C 1 43 ? 44.773 -133.244 71.086 1.00 31.21 43 ALA C N 1
ATOM 3965 C CA . ALA C 1 43 ? 45.323 -134.583 71.283 1.00 33.90 43 ALA C CA 1
ATOM 3966 C C . ALA C 1 43 ? 46.839 -134.463 71.410 1.00 35.59 43 ALA C C 1
ATOM 3967 O O . ALA C 1 43 ? 47.467 -135.169 72.194 1.00 37.00 43 ALA C O 1
ATOM 3969 N N . ARG C 1 44 ? 47.398 -133.540 70.634 1.00 36.86 44 ARG C N 1
ATOM 3970 C CA . ARG C 1 44 ? 48.830 -133.269 70.580 1.00 38.80 44 ARG C CA 1
ATOM 3971 C C . ARG C 1 44 ? 49.396 -132.633 71.850 1.00 38.24 44 ARG C C 1
ATOM 3972 O O . ARG C 1 44 ? 50.442 -133.045 72.346 1.00 38.92 44 ARG C O 1
ATOM 3980 N N . THR C 1 45 ? 48.703 -131.621 72.361 1.00 37.58 45 THR C N 1
ATOM 3981 C CA . THR C 1 45 ? 49.153 -130.887 73.534 1.00 38.58 45 THR C CA 1
ATOM 3982 C C . THR C 1 45 ? 48.645 -131.345 74.903 1.00 38.19 45 THR C C 1
ATOM 3983 O O . THR C 1 45 ? 49.325 -131.152 75.905 1.00 39.05 45 THR C O 1
ATOM 3987 N N . HIS C 1 46 ? 47.471 -131.956 74.962 1.00 38.89 46 HIS C N 1
ATOM 3988 C CA . HIS C 1 46 ? 46.923 -132.389 76.245 1.00 38.22 46 HIS C CA 1
ATOM 3989 C C . HIS C 1 46 ? 46.812 -133.897 76.403 1.00 38.43 46 HIS C C 1
ATOM 3990 O O . HIS C 1 46 ? 46.830 -134.406 77.523 1.00 38.12 46 HIS C O 1
ATOM 3997 N N . TRP C 1 47 ? 46.679 -134.618 75.294 1.00 38.13 47 TRP C N 1
ATOM 3998 C CA . TRP C 1 47 ? 46.532 -136.062 75.384 1.00 38.36 47 TRP C CA 1
ATOM 3999 C C . TRP C 1 47 ? 47.687 -136.821 74.759 1.00 39.59 47 TRP C C 1
ATOM 4000 O O . TRP C 1 47 ? 47.596 -138.029 74.532 1.00 38.36 47 TRP C O 1
ATOM 4011 N N . HIS C 1 48 ? 48.781 -136.113 74.498 1.00 43.03 48 HIS C N 1
ATOM 4012 C CA . HIS C 1 48 ? 49.950 -136.729 73.885 1.00 46.10 48 HIS C CA 1
ATOM 4013 C C . HIS C 1 48 ? 50.307 -138.047 74.566 1.00 45.51 48 HIS C C 1
ATOM 4014 O O . HIS C 1 48 ? 50.764 -138.985 73.917 1.00 45.87 48 HIS C O 1
ATOM 4021 N N . ALA C 1 49 ? 50.067 -138.123 75.871 1.00 45.51 49 ALA C N 1
ATOM 4022 C CA . ALA C 1 49 ? 50.386 -139.324 76.636 1.00 43.93 49 ALA C CA 1
ATOM 4023 C C . ALA C 1 49 ? 49.424 -140.509 76.533 1.00 43.23 49 ALA C C 1
ATOM 4024 O O . ALA C 1 49 ? 49.726 -141.572 77.070 1.00 42.73 49 ALA C O 1
ATOM 4026 N N . TYR C 1 50 ? 48.279 -140.348 75.864 1.00 42.47 50 TYR C N 1
ATOM 4027 C CA . TYR C 1 50 ? 47.319 -141.454 75.742 1.00 41.41 50 TYR C CA 1
ATOM 4028 C C . TYR C 1 50 ? 47.115 -141.921 74.304 1.00 42.43 50 TYR C C 1
ATOM 4029 O O . TYR C 1 50 ? 46.572 -142.999 74.059 1.00 42.22 50 TYR C O 1
ATOM 4038 N N . ALA C 1 51 ? 47.545 -141.090 73.363 1.00 43.77 51 ALA C N 1
ATOM 4039 C CA . ALA C 1 51 ? 47.454 -141.384 71.938 1.00 44.43 51 ALA C CA 1
ATOM 4040 C C . ALA C 1 51 ? 46.282 -142.261 71.500 1.00 45.13 51 ALA C C 1
ATOM 4041 O O . ALA C 1 51 ? 45.205 -141.763 71.165 1.00 45.35 51 ALA C O 1
ATOM 4043 N N . ASP C 1 52 ? 46.511 -143.572 71.510 1.00 45.72 52 ASP C N 1
ATOM 4044 C CA . ASP C 1 52 ? 45.528 -144.564 71.082 1.00 45.81 52 ASP C CA 1
ATOM 4045 C C . ASP C 1 52 ? 44.244 -144.683 71.903 1.00 44.79 52 ASP C C 1
ATOM 4046 O O . ASP C 1 52 ? 43.165 -144.920 71.337 1.00 43.71 52 ASP C O 1
ATOM 4051 N N . LYS C 1 53 ? 44.347 -144.535 73.223 1.00 42.59 53 LYS C N 1
ATOM 4052 C CA . LYS C 1 53 ? 43.164 -144.666 74.070 1.00 40.01 53 LYS C CA 1
ATOM 4053 C C . LYS C 1 53 ? 42.073 -143.612 73.883 1.00 36.96 53 LYS C C 1
ATOM 4054 O O . LYS C 1 53 ? 40.978 -143.773 74.418 1.00 36.65 53 LYS C O 1
ATOM 4060 N N . VAL C 1 54 ? 42.371 -142.540 73.147 1.00 33.51 54 VAL C N 1
ATOM 4061 C CA . VAL C 1 54 ? 41.388 -141.497 72.873 1.00 29.55 54 VAL C CA 1
ATOM 4062 C C . VAL C 1 54 ? 41.130 -141.389 71.368 1.00 28.99 54 VAL C C 1
ATOM 4063 O O . VAL C 1 54 ? 42.052 -141.147 70.577 1.00 28.07 54 VAL C O 1
ATOM 4067 N N . LEU C 1 55 ? 39.871 -141.584 70.987 1.00 25.80 55 LEU C N 1
ATOM 4068 C CA . LEU C 1 55 ? 39.434 -141.515 69.603 1.00 23.81 55 LEU C CA 1
ATOM 4069 C C . LEU C 1 55 ? 38.885 -140.111 69.343 1.00 23.78 55 LEU C C 1
ATOM 4070 O O . LEU C 1 55 ? 37.948 -139.668 70.029 1.00 21.73 55 LEU C O 1
ATOM 4075 N N . ARG C 1 56 ? 39.480 -139.406 68.382 1.00 22.99 56 ARG C N 1
ATOM 4076 C CA . ARG C 1 56 ? 39.038 -138.054 68.052 1.00 24.11 56 ARG C CA 1
ATOM 4077 C C . ARG C 1 56 ? 38.012 -138.123 66.950 1.00 23.64 56 ARG C C 1
ATOM 4078 O O . ARG C 1 56 ? 38.282 -138.661 65.876 1.00 23.55 56 ARG C O 1
ATOM 4086 N N . VAL C 1 57 ? 36.821 -137.599 67.214 1.00 22.11 57 VAL C N 1
ATOM 4087 C CA . VAL C 1 57 ? 35.752 -137.653 66.221 1.00 19.98 57 VAL C CA 1
ATOM 4088 C C . VAL C 1 57 ? 35.148 -136.285 65.972 1.00 19.09 57 VAL C C 1
ATOM 4089 O O . VAL C 1 57 ? 34.603 -135.672 66.896 1.00 17.39 57 VAL C O 1
ATOM 4093 N N . ARG C 1 58 ? 35.232 -135.795 64.741 1.00 17.27 58 ARG C N 1
ATOM 4094 C CA . ARG C 1 58 ? 34.617 -134.514 64.491 1.00 18.41 58 ARG C CA 1
ATOM 4095 C C . ARG C 1 58 ? 33.124 -134.810 64.433 1.00 17.74 58 ARG C C 1
ATOM 4096 O O . ARG C 1 58 ? 32.686 -135.787 63.814 1.00 16.84 58 ARG C O 1
ATOM 4104 N N . ALA C 1 59 ? 32.329 -133.988 65.102 1.00 18.17 59 ALA C N 1
ATOM 4105 C CA . ALA C 1 59 ? 30.893 -134.208 65.101 1.00 16.51 59 ALA C CA 1
ATOM 4106 C C . ALA C 1 59 ? 30.166 -133.006 65.673 1.00 17.69 59 ALA C C 1
ATOM 4107 O O . ALA C 1 59 ? 30.553 -132.472 66.726 1.00 16.34 59 ALA C O 1
ATOM 4109 N N . ASP C 1 60 ? 29.117 -132.585 64.981 1.00 15.34 60 ASP C N 1
ATOM 4110 C CA . ASP C 1 60 ? 28.293 -131.477 65.450 1.00 15.14 60 ASP C CA 1
ATOM 4111 C C . ASP C 1 60 ? 27.193 -132.233 66.197 1.00 15.22 60 ASP C C 1
ATOM 4112 O O . ASP C 1 60 ? 26.416 -132.964 65.557 1.00 13.08 60 ASP C O 1
ATOM 4117 N N . VAL C 1 61 ? 27.131 -132.085 67.528 1.00 14.37 61 VAL C N 1
ATOM 4118 C CA . VAL C 1 61 ? 26.112 -132.808 68.294 1.00 14.42 61 VAL C CA 1
ATOM 4119 C C . VAL C 1 61 ? 24.694 -132.524 67.802 1.00 14.13 61 VAL C C 1
ATOM 4120 O O . VAL C 1 61 ? 23.811 -133.366 67.962 1.00 14.44 61 VAL C O 1
ATOM 4124 N N . ALA C 1 62 ? 24.474 -131.354 67.204 1.00 12.28 62 ALA C N 1
ATOM 4125 C CA . ALA C 1 62 ? 23.143 -130.993 66.673 1.00 14.19 62 ALA C CA 1
ATOM 4126 C C . ALA C 1 62 ? 22.775 -131.774 65.401 1.00 14.00 62 ALA C C 1
ATOM 4127 O O . ALA C 1 62 ? 21.639 -131.711 64.920 1.00 12.11 62 ALA C O 1
ATOM 4129 N N . ASP C 1 63 ? 23.738 -132.513 64.861 1.00 13.78 63 ASP C N 1
ATOM 4130 C CA . ASP C 1 63 ? 23.510 -133.284 63.632 1.00 14.52 63 ASP C CA 1
ATOM 4131 C C . ASP C 1 63 ? 23.311 -134.788 63.880 1.00 13.13 63 ASP C C 1
ATOM 4132 O O . ASP C 1 63 ? 24.212 -135.465 64.345 1.00 14.92 63 ASP C O 1
ATOM 4137 N N . GLU C 1 64 ? 22.144 -135.319 63.559 1.00 13.92 64 GLU C N 1
ATOM 4138 C CA . GLU C 1 64 ? 21.914 -136.740 63.800 1.00 15.26 64 GLU C CA 1
ATOM 4139 C C . GLU C 1 64 ? 22.961 -137.638 63.109 1.00 15.46 64 GLU C C 1
ATOM 4140 O O . GLU C 1 64 ? 23.505 -138.557 63.731 1.00 13.55 64 GLU C O 1
ATOM 4146 N N . GLY C 1 65 ? 23.237 -137.382 61.829 1.00 12.71 65 GLY C N 1
ATOM 4147 C CA . GLY C 1 65 ? 24.228 -138.190 61.126 1.00 13.09 65 GLY C CA 1
ATOM 4148 C C . GLY C 1 65 ? 25.590 -138.186 61.812 1.00 11.78 65 GLY C C 1
ATOM 4149 O O . GLY C 1 65 ? 26.216 -139.237 61.963 1.00 12.67 65 GLY C O 1
ATOM 4150 N N . ASP C 1 66 ? 26.071 -137.021 62.227 1.00 11.39 66 ASP C N 1
ATOM 4151 C CA . ASP C 1 66 ? 27.386 -136.949 62.884 1.00 11.34 66 ASP C CA 1
ATOM 4152 C C . ASP C 1 66 ? 27.388 -137.742 64.182 1.00 12.95 66 ASP C C 1
ATOM 4153 O O . ASP C 1 66 ? 28.337 -138.489 64.480 1.00 12.20 66 ASP C O 1
ATOM 4158 N N . VAL C 1 67 ? 26.322 -137.575 64.959 1.00 13.02 67 VAL C N 1
ATOM 4159 C CA . VAL C 1 67 ? 26.203 -138.269 66.226 1.00 13.96 67 VAL C CA 1
ATOM 4160 C C . VAL C 1 67 ? 26.146 -139.777 66.035 1.00 13.81 67 VAL C C 1
ATOM 4161 O O . VAL C 1 67 ? 26.867 -140.509 66.715 1.00 15.60 67 VAL C O 1
ATOM 4165 N N . ASN C 1 68 ? 25.316 -140.252 65.115 1.00 14.31 68 ASN C N 1
ATOM 4166 C CA . ASN C 1 68 ? 25.231 -141.694 64.900 1.00 14.91 68 ASN C CA 1
ATOM 4167 C C . ASN C 1 68 ? 26.572 -142.285 64.477 1.00 15.57 68 ASN C C 1
ATOM 4168 O O . ASN C 1 68 ? 26.993 -143.329 65.007 1.00 14.76 68 ASN C O 1
ATOM 4173 N N . ALA C 1 69 ? 27.253 -141.610 63.551 1.00 15.24 69 ALA C N 1
ATOM 4174 C CA . ALA C 1 69 ? 28.557 -142.065 63.069 1.00 16.22 69 ALA C CA 1
ATOM 4175 C C . ALA C 1 69 ? 29.593 -142.050 64.199 1.00 16.43 69 ALA C C 1
ATOM 4176 O O . ALA C 1 69 ? 30.440 -142.933 64.277 1.00 17.93 69 ALA C O 1
ATOM 4178 N N . ALA C 1 70 ? 29.543 -141.039 65.064 1.00 15.26 70 ALA C N 1
ATOM 4179 C CA . ALA C 1 70 ? 30.473 -140.947 66.187 1.00 16.11 70 ALA C CA 1
ATOM 4180 C C . ALA C 1 70 ? 30.265 -142.115 67.128 1.00 15.93 70 ALA C C 1
ATOM 4181 O O . ALA C 1 70 ? 31.242 -142.667 67.645 1.00 16.59 70 ALA C O 1
ATOM 4183 N N . ILE C 1 71 ? 29.010 -142.507 67.354 1.00 16.34 71 ILE C N 1
ATOM 4184 C CA . ILE C 1 71 ? 28.743 -143.656 68.225 1.00 15.73 71 ILE C CA 1
ATOM 4185 C C . ILE C 1 71 ? 29.165 -144.947 67.507 1.00 17.09 71 ILE C C 1
ATOM 4186 O O . ILE C 1 71 ? 29.665 -145.881 68.131 1.00 17.85 71 ILE C O 1
ATOM 4191 N N . ALA C 1 72 ? 28.974 -145.010 66.193 1.00 17.08 72 ALA C N 1
ATOM 4192 C CA . ALA C 1 72 ? 29.372 -146.208 65.454 1.00 17.46 72 ALA C CA 1
ATOM 4193 C C . ALA C 1 72 ? 30.882 -146.401 65.554 1.00 17.65 72 ALA C C 1
ATOM 4194 O O . ALA C 1 72 ? 31.369 -147.522 65.752 1.00 18.69 72 ALA C O 1
ATOM 4196 N N . ALA C 1 73 ? 31.623 -145.303 65.428 1.00 18.12 73 ALA C N 1
ATOM 4197 C CA . ALA C 1 73 ? 33.083 -145.336 65.489 1.00 19.09 73 ALA C CA 1
ATOM 4198 C C . ALA C 1 73 ? 33.590 -145.678 66.882 1.00 20.04 73 ALA C C 1
ATOM 4199 O O . ALA C 1 73 ? 34.642 -146.319 67.035 1.00 19.50 73 ALA C O 1
ATOM 4201 N N . THR C 1 74 ? 32.853 -145.257 67.908 1.00 19.55 74 THR C N 1
ATOM 4202 C CA . THR C 1 74 ? 33.275 -145.570 69.269 1.00 19.89 74 THR C CA 1
ATOM 4203 C C . THR C 1 74 ? 33.097 -147.071 69.510 1.00 21.75 74 THR C C 1
ATOM 4204 O O . THR C 1 74 ? 33.995 -147.730 70.047 1.00 22.85 74 THR C O 1
ATOM 4208 N N . MET C 1 75 ? 31.955 -147.612 69.097 1.00 22.74 75 MET C N 1
ATOM 4209 C CA . MET C 1 75 ? 31.686 -149.040 69.251 1.00 25.67 75 MET C CA 1
ATOM 4210 C C . MET C 1 75 ? 32.723 -149.845 68.461 1.00 27.52 75 MET C C 1
ATOM 4211 O O . MET C 1 75 ? 33.267 -150.852 68.937 1.00 27.78 75 MET C O 1
ATOM 4216 N N . GLU C 1 76 ? 33.010 -149.386 67.253 1.00 29.48 76 GLU C N 1
ATOM 4217 C CA . GLU C 1 76 ? 33.954 -150.099 66.404 1.00 32.14 76 GLU C CA 1
ATOM 4218 C C . GLU C 1 76 ? 35.381 -150.093 66.951 1.00 31.91 76 GLU C C 1
ATOM 4219 O O . GLU C 1 76 ? 36.083 -151.107 66.921 1.00 30.96 76 GLU C O 1
ATOM 4225 N N . GLN C 1 77 ? 35.795 -148.946 67.470 1.00 32.37 77 GLN C N 1
ATOM 4226 C CA . GLN C 1 77 ? 37.137 -148.780 68.001 1.00 32.19 77 GLN C CA 1
ATOM 4227 C C . GLN C 1 77 ? 37.324 -149.400 69.380 1.00 31.46 77 GLN C C 1
ATOM 4228 O O . GLN C 1 77 ? 38.288 -150.139 69.617 1.00 31.23 77 GLN C O 1
ATOM 4234 N N . PHE C 1 78 ? 36.395 -149.108 70.287 1.00 29.66 78 PHE C N 1
ATOM 4235 C CA . PHE C 1 78 ? 36.506 -149.585 71.653 1.00 28.40 78 PHE C CA 1
ATOM 4236 C C . PHE C 1 78 ? 35.640 -150.762 72.063 1.00 27.51 78 PHE C C 1
ATOM 4237 O O . PHE C 1 78 ? 35.927 -151.411 73.065 1.00 29.69 78 PHE C O 1
ATOM 4245 N N . GLY C 1 79 ? 34.576 -151.038 71.325 1.00 27.51 79 GLY C N 1
ATOM 4246 C CA . GLY C 1 79 ? 33.747 -152.179 71.675 1.00 26.95 79 GLY C CA 1
ATOM 4247 C C . GLY C 1 79 ? 32.553 -151.975 72.591 1.00 27.25 79 GLY C C 1
ATOM 4248 O O . GLY C 1 79 ? 31.719 -152.872 72.732 1.00 27.45 79 GLY C O 1
ATOM 4249 N N . ALA C 1 80 ? 32.458 -150.818 73.231 1.00 25.90 80 ALA C N 1
ATOM 4250 C CA . ALA C 1 80 ? 31.337 -150.559 74.129 1.00 25.14 80 ALA C CA 1
ATOM 4251 C C . ALA C 1 80 ? 31.279 -149.087 74.451 1.00 22.86 80 ALA C C 1
ATOM 4252 O O . ALA C 1 80 ? 32.171 -148.325 74.084 1.00 24.03 80 ALA C O 1
ATOM 4254 N N . ILE C 1 81 ? 30.215 -148.700 75.137 1.00 21.57 81 ILE C N 1
ATOM 4255 C CA . ILE C 1 81 ? 30.032 -147.323 75.578 1.00 20.78 81 ILE C CA 1
ATOM 4256 C C . ILE C 1 81 ? 29.445 -147.451 76.982 1.00 19.81 81 ILE C C 1
ATOM 4257 O O . ILE C 1 81 ? 28.295 -147.850 77.164 1.00 21.39 81 ILE C O 1
ATOM 4262 N N . ASP C 1 82 ? 30.240 -147.114 77.978 1.00 19.71 82 ASP C N 1
ATOM 4263 C CA . ASP C 1 82 ? 29.785 -147.231 79.364 1.00 19.35 82 ASP C CA 1
ATOM 4264 C C . ASP C 1 82 ? 29.313 -145.903 79.919 1.00 17.61 82 ASP C C 1
ATOM 4265 O O . ASP C 1 82 ? 28.425 -145.849 80.764 1.00 17.48 82 ASP C O 1
ATOM 4270 N N . VAL C 1 83 ? 29.913 -144.825 79.442 1.00 16.73 83 VAL C N 1
ATOM 4271 C CA . VAL C 1 83 ? 29.547 -143.509 79.932 1.00 16.33 83 VAL C CA 1
ATOM 4272 C C . VAL C 1 83 ? 29.393 -142.493 78.808 1.00 16.88 83 VAL C C 1
ATOM 4273 O O . VAL C 1 83 ? 30.151 -142.497 77.830 1.00 16.64 83 VAL C O 1
ATOM 4277 N N . LEU C 1 84 ? 28.387 -141.634 78.922 1.00 15.43 84 LEU C N 1
ATOM 4278 C CA . LEU C 1 84 ? 28.237 -140.555 77.948 1.00 13.60 84 LEU C CA 1
ATOM 4279 C C . LEU C 1 84 ? 28.172 -139.261 78.777 1.00 13.64 84 LEU C C 1
ATOM 4280 O O . LEU C 1 84 ? 27.395 -139.169 79.721 1.00 12.82 84 LEU C O 1
ATOM 4285 N N . VAL C 1 85 ? 29.006 -138.289 78.432 1.00 12.99 85 VAL C N 1
ATOM 4286 C CA . VAL C 1 85 ? 29.011 -136.998 79.110 1.00 13.58 85 VAL C CA 1
ATOM 4287 C C . VAL C 1 85 ? 28.642 -135.977 78.028 1.00 14.25 85 VAL C C 1
ATOM 4288 O O . VAL C 1 85 ? 29.445 -135.653 77.128 1.00 15.81 85 VAL C O 1
ATOM 4292 N N . ASN C 1 86 ? 27.405 -135.497 78.105 1.00 13.47 86 ASN C N 1
ATOM 4293 C CA . ASN C 1 86 ? 26.882 -134.526 77.139 1.00 11.83 86 ASN C CA 1
ATOM 4294 C C . ASN C 1 86 ? 27.265 -133.149 77.651 1.00 11.92 86 ASN C C 1
ATOM 4295 O O . ASN C 1 86 ? 26.503 -132.499 78.364 1.00 11.58 86 ASN C O 1
ATOM 4300 N N . ASN C 1 87 ? 28.463 -132.729 77.280 1.00 10.78 87 ASN C N 1
ATOM 4301 C CA . ASN C 1 87 ? 29.045 -131.463 77.709 1.00 12.43 87 ASN C CA 1
ATOM 4302 C C . ASN C 1 87 ? 28.951 -130.306 76.715 1.00 13.91 87 ASN C C 1
ATOM 4303 O O . ASN C 1 87 ? 28.862 -129.144 77.134 1.00 15.60 87 ASN C O 1
ATOM 4308 N N . ALA C 1 88 ? 28.963 -130.607 75.417 1.00 12.46 88 ALA C N 1
ATOM 4309 C CA . ALA C 1 88 ? 28.893 -129.571 74.394 1.00 14.69 88 ALA C CA 1
ATOM 4310 C C . ALA C 1 88 ? 27.761 -128.593 74.662 1.00 15.30 88 ALA C C 1
ATOM 4311 O O . ALA C 1 88 ? 26.625 -128.995 74.937 1.00 16.25 88 ALA C O 1
ATOM 4313 N N . GLY C 1 89 ? 28.071 -127.304 74.582 1.00 16.82 89 GLY C N 1
ATOM 4314 C CA . GLY C 1 89 ? 27.038 -126.313 74.807 1.00 17.33 89 GLY C CA 1
ATOM 4315 C C . GLY C 1 89 ? 27.483 -124.933 74.374 1.00 18.43 89 GLY C C 1
ATOM 4316 O O . GLY C 1 89 ? 28.682 -124.627 74.390 1.00 19.79 89 GLY C O 1
ATOM 4317 N N . ILE C 1 90 ? 26.533 -124.097 73.971 1.00 17.11 90 ILE C N 1
ATOM 4318 C CA . ILE C 1 90 ? 26.876 -122.726 73.591 1.00 17.77 90 ILE C CA 1
ATOM 4319 C C . ILE C 1 90 ? 25.976 -121.747 74.341 1.00 18.68 90 ILE C C 1
ATOM 4320 O O . ILE C 1 90 ? 24.916 -122.130 74.849 1.00 17.29 90 ILE C O 1
ATOM 4325 N N . THR C 1 91 ? 26.405 -120.489 74.425 1.00 20.77 91 THR C N 1
ATOM 4326 C CA . THR C 1 91 ? 25.625 -119.465 75.120 1.00 23.20 91 THR C CA 1
ATOM 4327 C C . THR C 1 91 ? 24.795 -118.641 74.155 1.00 24.77 91 THR C C 1
ATOM 4328 O O . THR C 1 91 ? 23.765 -118.082 74.527 1.00 26.49 91 THR C O 1
ATOM 4332 N N . GLY C 1 92 ? 25.241 -118.576 72.907 1.00 25.46 92 GLY C N 1
ATOM 4333 C CA . GLY C 1 92 ? 24.574 -117.733 71.927 1.00 24.46 92 GLY C CA 1
ATOM 4334 C C . GLY C 1 92 ? 25.517 -116.544 71.760 1.00 24.47 92 GLY C C 1
ATOM 4335 O O . GLY C 1 92 ? 26.361 -116.294 72.648 1.00 23.12 92 GLY C O 1
ATOM 4336 N N . ASN C 1 93 ? 25.414 -115.811 70.649 1.00 24.41 93 ASN C N 1
ATOM 4337 C CA . ASN C 1 93 ? 26.324 -114.684 70.455 1.00 25.16 93 ASN C CA 1
ATOM 4338 C C . ASN C 1 93 ? 25.914 -113.451 71.254 1.00 24.62 93 ASN C C 1
ATOM 4339 O O . ASN C 1 93 ? 25.022 -113.529 72.115 1.00 22.31 93 ASN C O 1
ATOM 4344 N N . SER C 1 94 ? 26.574 -112.324 70.983 1.00 24.95 94 SER C N 1
ATOM 4345 C CA . SER C 1 94 ? 26.302 -111.089 71.719 1.00 26.04 94 SER C CA 1
ATOM 4346 C C . SER C 1 94 ? 24.874 -110.629 71.573 1.00 25.89 94 SER C C 1
ATOM 4347 O O . SER C 1 94 ? 24.384 -109.858 72.396 1.00 26.47 94 SER C O 1
ATOM 4350 N N . GLU C 1 95 ? 24.187 -111.122 70.549 1.00 26.34 95 GLU C N 1
ATOM 4351 C CA . GLU C 1 95 ? 22.807 -110.716 70.323 1.00 26.90 95 GLU C CA 1
ATOM 4352 C C . GLU C 1 95 ? 21.783 -111.630 70.991 1.00 25.05 95 GLU C C 1
ATOM 4353 O O . GLU C 1 95 ? 20.588 -111.340 70.968 1.00 23.73 95 GLU C O 1
ATOM 4359 N N . ALA C 1 96 ? 22.250 -112.719 71.598 1.00 23.63 96 ALA C N 1
ATOM 4360 C CA . ALA C 1 96 ? 21.347 -113.638 72.287 1.00 21.35 96 ALA C CA 1
ATOM 4361 C C . ALA C 1 96 ? 21.305 -113.196 73.747 1.00 21.33 96 ALA C C 1
ATOM 4362 O O . ALA C 1 96 ? 21.843 -113.855 74.633 1.00 20.50 96 ALA C O 1
ATOM 4364 N N . GLY C 1 97 ? 20.668 -112.045 73.968 1.00 20.16 97 GLY C N 1
ATOM 4365 C CA . GLY C 1 97 ? 20.541 -111.483 75.296 1.00 17.67 97 GLY C CA 1
ATOM 4366 C C . GLY C 1 97 ? 19.122 -111.673 75.785 1.00 15.61 97 GLY C C 1
ATOM 4367 O O . GLY C 1 97 ? 18.678 -112.822 75.982 1.00 12.92 97 GLY C O 1
ATOM 4368 N N . VAL C 1 98 ? 18.407 -110.574 76.011 1.00 13.80 98 VAL C N 1
ATOM 4369 C CA . VAL C 1 98 ? 17.027 -110.709 76.455 1.00 11.94 98 VAL C CA 1
ATOM 4370 C C . VAL C 1 98 ? 16.214 -111.372 75.343 1.00 11.14 98 VAL C C 1
ATOM 4371 O O . VAL C 1 98 ? 16.619 -111.377 74.179 1.00 9.85 98 VAL C O 1
ATOM 4375 N N . LEU C 1 99 ? 15.076 -111.962 75.691 1.00 10.34 99 LEU C N 1
ATOM 4376 C CA . LEU C 1 99 ? 14.271 -112.679 74.698 1.00 10.74 99 LEU C CA 1
ATOM 4377 C C . LEU C 1 99 ? 13.855 -111.896 73.453 1.00 13.62 99 LEU C C 1
ATOM 4378 O O . LEU C 1 99 ? 14.122 -112.350 72.320 1.00 10.49 99 LEU C O 1
ATOM 4383 N N . HIS C 1 100 ? 13.248 -110.715 73.631 1.00 13.99 100 HIS C N 1
ATOM 4384 C CA . HIS C 1 100 ? 12.743 -110.005 72.459 1.00 14.86 100 HIS C CA 1
ATOM 4385 C C . HIS C 1 100 ? 13.746 -109.537 71.393 1.00 15.16 100 HIS C C 1
ATOM 4386 O O . HIS C 1 100 ? 13.367 -109.411 70.226 1.00 14.88 100 HIS C O 1
ATOM 4393 N N . THR C 1 101 ? 15.007 -109.332 71.757 1.00 15.59 101 THR C N 1
ATOM 4394 C CA . THR C 1 101 ? 16.005 -108.913 70.772 1.00 15.53 101 THR C CA 1
ATOM 4395 C C . THR C 1 101 ? 16.883 -110.093 70.349 1.00 16.74 101 THR C C 1
ATOM 4396 O O . THR C 1 101 ? 17.888 -109.929 69.647 1.00 14.48 101 THR C O 1
ATOM 4400 N N . THR C 1 102 ? 16.507 -111.293 70.773 1.00 15.97 102 THR C N 1
ATOM 4401 C CA . THR C 1 102 ? 17.282 -112.468 70.387 1.00 16.55 102 THR C CA 1
ATOM 4402 C C . THR C 1 102 ? 16.917 -112.860 68.957 1.00 16.98 102 THR C C 1
ATOM 4403 O O . THR C 1 102 ? 15.758 -113.163 68.652 1.00 15.43 102 THR C O 1
ATOM 4407 N N . PRO C 1 103 ? 17.903 -112.853 68.050 1.00 18.07 103 PRO C N 1
ATOM 4408 C CA . PRO C 1 103 ? 17.588 -113.234 66.670 1.00 17.57 103 PRO C CA 1
ATOM 4409 C C . PRO C 1 103 ? 17.048 -114.657 66.713 1.00 17.89 103 PRO C C 1
ATOM 4410 O O . PRO C 1 103 ? 17.582 -115.493 67.447 1.00 16.36 103 PRO C O 1
ATOM 4414 N N . VAL C 1 104 ? 16.003 -114.936 65.942 1.00 16.65 104 VAL C N 1
ATOM 4415 C CA . VAL C 1 104 ? 15.420 -116.280 65.899 1.00 17.02 104 VAL C CA 1
ATOM 4416 C C . VAL C 1 104 ? 16.488 -117.341 65.559 1.00 17.03 104 VAL C C 1
ATOM 4417 O O . VAL C 1 104 ? 16.484 -118.446 66.111 1.00 15.10 104 VAL C O 1
ATOM 4421 N N . GLU C 1 105 ? 17.410 -116.998 64.659 1.00 15.72 105 GLU C N 1
ATOM 4422 C CA . GLU C 1 105 ? 18.482 -117.922 64.289 1.00 16.74 105 GLU C CA 1
ATOM 4423 C C . GLU C 1 105 ? 19.329 -118.328 65.501 1.00 14.55 105 GLU C C 1
ATOM 4424 O O . GLU C 1 105 ? 19.794 -119.469 65.593 1.00 13.89 105 GLU C O 1
ATOM 4430 N N . GLN C 1 106 ? 19.571 -117.384 66.405 1.00 12.99 106 GLN C N 1
ATOM 4431 C CA . GLN C 1 106 ? 20.366 -117.670 67.598 1.00 14.04 106 GLN C CA 1
ATOM 4432 C C . GLN C 1 106 ? 19.598 -118.546 68.575 1.00 12.13 106 GLN C C 1
ATOM 4433 O O . GLN C 1 106 ? 20.160 -119.442 69.191 1.00 11.79 106 GLN C O 1
ATOM 4439 N N . PHE C 1 107 ? 18.318 -118.277 68.743 1.00 11.32 107 PHE C N 1
ATOM 4440 C CA . PHE C 1 107 ? 17.529 -119.100 69.656 1.00 11.89 107 PHE C CA 1
ATOM 4441 C C . PHE C 1 107 ? 17.533 -120.545 69.133 1.00 11.99 107 PHE C C 1
ATOM 4442 O O . PHE C 1 107 ? 17.701 -121.509 69.903 1.00 11.68 107 PHE C O 1
ATOM 4450 N N . ASP C 1 108 ? 17.353 -120.692 67.819 1.00 11.42 108 ASP C N 1
ATOM 4451 C CA . ASP C 1 108 ? 17.341 -122.013 67.187 1.00 11.79 108 ASP C CA 1
ATOM 4452 C C . ASP C 1 108 ? 18.683 -122.725 67.324 1.00 11.27 108 ASP C C 1
ATOM 4453 O O . ASP C 1 108 ? 18.734 -123.933 67.576 1.00 10.75 108 ASP C O 1
ATOM 4458 N N . LYS C 1 109 ? 19.766 -121.992 67.118 1.00 11.84 109 LYS C N 1
ATOM 4459 C CA . LYS C 1 109 ? 21.091 -122.594 67.214 1.00 12.50 109 LYS C CA 1
ATOM 4460 C C . LYS C 1 109 ? 21.363 -123.052 68.655 1.00 12.18 109 LYS C C 1
ATOM 4461 O O . LYS C 1 109 ? 21.854 -124.159 68.883 1.00 10.07 109 LYS C O 1
ATOM 4467 N N . VAL C 1 110 ? 21.042 -122.202 69.626 1.00 11.79 110 VAL C N 1
ATOM 4468 C CA . VAL C 1 110 ? 21.263 -122.553 71.029 1.00 10.62 110 VAL C CA 1
ATOM 4469 C C . VAL C 1 110 ? 20.458 -123.800 71.439 1.00 11.48 110 VAL C C 1
ATOM 4470 O O . VAL C 1 110 ? 20.991 -124.694 72.133 1.00 12.67 110 VAL C O 1
ATOM 4474 N N . MET C 1 111 ? 19.197 -123.873 71.010 1.00 11.46 111 MET C N 1
ATOM 4475 C CA . MET C 1 111 ? 18.366 -125.027 71.351 1.00 11.07 111 MET C CA 1
ATOM 4476 C C . MET C 1 111 ? 18.852 -126.285 70.618 1.00 10.65 111 MET C C 1
ATOM 4477 O O . MET C 1 111 ? 18.852 -127.359 71.194 1.00 11.70 111 MET C O 1
ATOM 4482 N N . ALA C 1 112 ? 19.268 -126.154 69.357 1.00 8.82 112 ALA C N 1
ATOM 4483 C CA . ALA C 1 112 ? 19.757 -127.319 68.614 1.00 9.75 112 ALA C CA 1
ATOM 4484 C C . ALA C 1 112 ? 21.047 -127.899 69.245 1.00 9.79 112 ALA C C 1
ATOM 4485 O O . ALA C 1 112 ? 21.187 -129.111 69.395 1.00 10.91 112 ALA C O 1
ATOM 4487 N N . VAL C 1 113 ? 21.996 -127.048 69.612 1.00 10.37 113 VAL C N 1
ATOM 4488 C CA . VAL C 1 113 ? 23.218 -127.552 70.228 1.00 10.93 113 VAL C CA 1
ATOM 4489 C C . VAL C 1 113 ? 23.008 -128.025 71.671 1.00 10.40 113 VAL C C 1
ATOM 4490 O O . VAL C 1 113 ? 23.310 -129.178 72.020 1.00 12.05 113 VAL C O 1
ATOM 4494 N N . ASN C 1 114 ? 22.442 -127.158 72.496 1.00 10.65 114 ASN C N 1
ATOM 4495 C CA . ASN C 1 114 ? 22.265 -127.453 73.915 1.00 9.85 114 ASN C CA 1
ATOM 4496 C C . ASN C 1 114 ? 21.210 -128.486 74.253 1.00 9.52 114 ASN C C 1
ATOM 4497 O O . ASN C 1 114 ? 21.356 -129.187 75.239 1.00 9.32 114 ASN C O 1
ATOM 4502 N N . VAL C 1 115 ? 20.159 -128.596 73.437 1.00 9.81 115 VAL C N 1
ATOM 4503 C CA . VAL C 1 115 ? 19.103 -129.564 73.727 1.00 8.52 115 VAL C CA 1
ATOM 4504 C C . VAL C 1 115 ? 19.006 -130.724 72.739 1.00 10.02 115 VAL C C 1
ATOM 4505 O O . VAL C 1 115 ? 19.059 -131.896 73.135 1.00 9.88 115 VAL C O 1
ATOM 4509 N N . ARG C 1 116 ? 18.829 -130.425 71.452 1.00 9.80 116 ARG C N 1
ATOM 4510 C CA . ARG C 1 116 ? 18.741 -131.509 70.488 1.00 10.63 116 ARG C CA 1
ATOM 4511 C C . ARG C 1 116 ? 20.028 -132.332 70.513 1.00 10.23 116 ARG C C 1
ATOM 4512 O O . ARG C 1 116 ? 19.990 -133.548 70.343 1.00 11.88 116 ARG C O 1
ATOM 4520 N N . GLY C 1 117 ? 21.169 -131.673 70.724 1.00 9.62 117 GLY C N 1
ATOM 4521 C CA . GLY C 1 117 ? 22.432 -132.398 70.773 1.00 11.08 117 GLY C CA 1
ATOM 4522 C C . GLY C 1 117 ? 22.428 -133.484 71.849 1.00 11.57 117 GLY C C 1
ATOM 4523 O O . GLY C 1 117 ? 22.959 -134.603 71.670 1.00 9.97 117 GLY C O 1
ATOM 4524 N N . ILE C 1 118 ? 21.815 -133.160 72.983 1.00 11.14 118 ILE C N 1
ATOM 4525 C CA . ILE C 1 118 ? 21.758 -134.087 74.105 1.00 11.13 118 ILE C CA 1
ATOM 4526 C C . ILE C 1 118 ? 20.765 -135.204 73.814 1.00 10.61 118 ILE C C 1
ATOM 4527 O O . ILE C 1 118 ? 21.051 -136.393 74.065 1.00 10.00 118 ILE C O 1
ATOM 4532 N N . PHE C 1 119 ? 19.604 -134.840 73.285 1.00 9.40 119 PHE C N 1
ATOM 4533 C CA . PHE C 1 119 ? 18.618 -135.843 72.895 1.00 11.45 119 PHE C CA 1
ATOM 4534 C C . PHE C 1 119 ? 19.256 -136.855 71.917 1.00 11.16 119 PHE C C 1
ATOM 4535 O O . PHE C 1 119 ? 19.107 -138.073 72.086 1.00 11.69 119 PHE C O 1
ATOM 4543 N N . LEU C 1 120 ? 19.968 -136.353 70.909 1.00 10.60 120 LEU C N 1
ATOM 4544 C CA . LEU C 1 120 ? 20.583 -137.229 69.889 1.00 11.40 120 LEU C CA 1
ATOM 4545 C C . LEU C 1 120 ? 21.659 -138.167 70.449 1.00 11.89 120 LEU C C 1
ATOM 4546 O O . LEU C 1 120 ? 21.691 -139.367 70.105 1.00 11.31 120 LEU C O 1
ATOM 4551 N N . GLY C 1 121 ? 22.515 -137.623 71.308 1.00 9.83 121 GLY C N 1
ATOM 4552 C CA . GLY C 1 121 ? 23.583 -138.409 71.923 1.00 11.80 121 GLY C CA 1
ATOM 4553 C C . GLY C 1 121 ? 22.982 -139.505 72.777 1.00 12.55 121 GLY C C 1
ATOM 4554 O O . GLY C 1 121 ? 23.399 -140.683 72.711 1.00 9.82 121 GLY C O 1
ATOM 4555 N N . CYS C 1 122 ? 21.985 -139.129 73.578 1.00 12.97 122 CYS C N 1
ATOM 4556 C CA . CYS C 1 122 ? 21.314 -140.107 74.423 1.00 14.02 122 CYS C CA 1
ATOM 4557 C C . CYS C 1 122 ? 20.607 -141.134 73.547 1.00 13.86 122 CYS C C 1
ATOM 4558 O O . CYS C 1 122 ? 20.670 -142.332 73.831 1.00 14.35 122 CYS C O 1
ATOM 4561 N N . ARG C 1 123 ? 19.930 -140.683 72.489 1.00 14.37 123 ARG C N 1
ATOM 4562 C CA . ARG C 1 123 ? 19.230 -141.608 71.596 1.00 14.17 123 ARG C CA 1
ATOM 4563 C C . ARG C 1 123 ? 20.232 -142.569 70.960 1.00 13.99 123 ARG C C 1
ATOM 4564 O O . ARG C 1 123 ? 19.938 -143.749 70.783 1.00 13.26 123 ARG C O 1
ATOM 4572 N N . ALA C 1 124 ? 21.426 -142.079 70.644 1.00 12.60 124 ALA C N 1
ATOM 4573 C CA . ALA C 1 124 ? 22.433 -142.942 70.020 1.00 14.82 124 ALA C CA 1
ATOM 4574 C C . ALA C 1 124 ? 23.108 -143.945 70.960 1.00 14.74 124 ALA C C 1
ATOM 4575 O O . ALA C 1 124 ? 23.432 -145.064 70.544 1.00 15.55 124 ALA C O 1
ATOM 4577 N N . VAL C 1 125 ? 23.314 -143.572 72.222 1.00 13.91 125 VAL C N 1
ATOM 4578 C CA . VAL C 1 125 ? 23.993 -144.477 73.140 1.00 15.36 125 VAL C CA 1
ATOM 4579 C C . VAL C 1 125 ? 23.071 -145.428 73.901 1.00 14.24 125 VAL C C 1
ATOM 4580 O O . VAL C 1 125 ? 23.478 -146.542 74.235 1.00 14.34 125 VAL C O 1
ATOM 4584 N N . LEU C 1 126 ? 21.831 -145.026 74.149 1.00 15.41 126 LEU C N 1
ATOM 4585 C CA . LEU C 1 126 ? 20.950 -145.874 74.950 1.00 16.49 126 LEU C CA 1
ATOM 4586 C C . LEU C 1 126 ? 20.726 -147.311 74.461 1.00 18.00 126 LEU C C 1
ATOM 4587 O O . LEU C 1 126 ? 20.630 -148.221 75.280 1.00 17.10 126 LEU C O 1
ATOM 4592 N N . PRO C 1 127 ? 20.633 -147.539 73.140 1.00 18.62 127 PRO C N 1
ATOM 4593 C CA . PRO C 1 127 ? 20.419 -148.938 72.722 1.00 19.44 127 PRO C CA 1
ATOM 4594 C C . PRO C 1 127 ? 21.566 -149.850 73.187 1.00 18.83 127 PRO C C 1
ATOM 4595 O O . PRO C 1 127 ? 21.347 -150.978 73.634 1.00 19.68 127 PRO C O 1
ATOM 4599 N N . HIS C 1 128 ? 22.784 -149.341 73.078 1.00 17.09 128 HIS C N 1
ATOM 4600 C CA . HIS C 1 128 ? 23.987 -150.073 73.479 1.00 17.93 128 HIS C CA 1
ATOM 4601 C C . HIS C 1 128 ? 24.040 -150.274 75.004 1.00 18.60 128 HIS C C 1
ATOM 4602 O O . HIS C 1 128 ? 24.317 -151.378 75.499 1.00 17.96 128 HIS C O 1
ATOM 4609 N N . MET C 1 129 ? 23.751 -149.215 75.755 1.00 18.14 129 MET C N 1
ATOM 4610 C CA . MET C 1 129 ? 23.776 -149.327 77.215 1.00 18.41 129 MET C CA 1
ATOM 4611 C C . MET C 1 129 ? 22.736 -150.355 77.652 1.00 19.91 129 MET C C 1
ATOM 4612 O O . MET C 1 129 ? 23.000 -151.184 78.525 1.00 19.43 129 MET C O 1
ATOM 4617 N N . LEU C 1 130 ? 21.552 -150.306 77.053 1.00 21.31 130 LEU C N 1
ATOM 4618 C CA . LEU C 1 130 ? 20.512 -151.272 77.405 1.00 24.17 130 LEU C CA 1
ATOM 4619 C C . LEU C 1 130 ? 20.980 -152.706 77.097 1.00 26.47 130 LEU C C 1
ATOM 4620 O O . LEU C 1 130 ? 20.788 -153.620 77.906 1.00 27.77 130 LEU C O 1
ATOM 4625 N N . LEU C 1 131 ? 21.594 -152.899 75.933 1.00 26.48 131 LEU C N 1
ATOM 4626 C CA . LEU C 1 131 ? 22.076 -154.225 75.551 1.00 27.95 131 LEU C CA 1
ATOM 4627 C C . LEU C 1 131 ? 23.100 -154.701 76.567 1.00 27.16 131 LEU C C 1
ATOM 4628 O O . LEU C 1 131 ? 23.224 -155.896 76.800 1.00 27.42 131 LEU C O 1
ATOM 4633 N N . GLN C 1 132 ? 23.841 -153.763 77.154 1.00 26.26 132 GLN C N 1
ATOM 4634 C CA . GLN C 1 132 ? 24.861 -154.077 78.166 1.00 26.95 132 GLN C CA 1
ATOM 4635 C C . GLN C 1 132 ? 24.204 -154.269 79.523 1.00 26.58 132 GLN C C 1
ATOM 4636 O O . GLN C 1 132 ? 24.735 -154.962 80.398 1.00 28.13 132 GLN C O 1
ATOM 4642 N N . GLY C 1 133 ? 23.046 -153.643 79.697 1.00 24.92 133 GLY C N 1
ATOM 4643 C CA . GLY C 1 133 ? 22.352 -153.734 80.960 1.00 23.50 133 GLY C CA 1
ATOM 4644 C C . GLY C 1 133 ? 22.978 -152.777 81.961 1.00 22.34 133 GLY C C 1
ATOM 4645 O O . GLY C 1 133 ? 22.734 -152.866 83.164 1.00 20.17 133 GLY C O 1
ATOM 4646 N N . ALA C 1 134 ? 23.784 -151.848 81.458 1.00 20.04 134 ALA C N 1
ATOM 4647 C CA . ALA C 1 134 ? 24.448 -150.876 82.321 1.00 19.31 134 ALA C CA 1
ATOM 4648 C C . ALA C 1 134 ? 24.919 -149.675 81.503 1.00 18.31 134 ALA C C 1
ATOM 4649 O O . ALA C 1 134 ? 25.320 -149.812 80.338 1.00 19.40 134 ALA C O 1
ATOM 4651 N N . GLY C 1 135 ? 24.876 -148.497 82.116 1.00 16.48 135 GLY C N 1
ATOM 4652 C CA . GLY C 1 135 ? 25.301 -147.286 81.426 1.00 14.50 135 GLY C CA 1
ATOM 4653 C C . GLY C 1 135 ? 25.083 -146.064 82.305 1.00 13.89 135 GLY C C 1
ATOM 4654 O O . GLY C 1 135 ? 24.159 -146.036 83.131 1.00 13.63 135 GLY C O 1
ATOM 4655 N N . VAL C 1 136 ? 25.932 -145.057 82.143 1.00 13.56 136 VAL C N 1
ATOM 4656 C CA . VAL C 1 136 ? 25.829 -143.841 82.940 1.00 14.04 136 VAL C CA 1
ATOM 4657 C C . VAL C 1 136 ? 25.893 -142.660 81.989 1.00 15.29 136 VAL C C 1
ATOM 4658 O O . VAL C 1 136 ? 26.723 -142.622 81.080 1.00 15.58 136 VAL C O 1
ATOM 4662 N N . ILE C 1 137 ? 24.985 -141.711 82.187 1.00 14.57 137 ILE C N 1
ATOM 4663 C CA . ILE C 1 137 ? 24.942 -140.502 81.384 1.00 13.18 137 ILE C CA 1
ATOM 4664 C C . ILE C 1 137 ? 25.014 -139.303 82.337 1.00 12.61 137 ILE C C 1
ATOM 4665 O O . ILE C 1 137 ? 24.280 -139.222 83.325 1.00 11.48 137 ILE C O 1
ATOM 4670 N N . VAL C 1 138 ? 25.917 -138.379 82.037 1.00 12.12 138 VAL C N 1
ATOM 4671 C CA . VAL C 1 138 ? 26.039 -137.172 82.840 1.00 10.91 138 VAL C CA 1
ATOM 4672 C C . VAL C 1 138 ? 25.815 -136.010 81.889 1.00 11.38 138 VAL C C 1
ATOM 4673 O O . VAL C 1 138 ? 26.527 -135.863 80.885 1.00 9.17 138 VAL C O 1
ATOM 4677 N N . ASN C 1 139 ? 24.822 -135.179 82.188 1.00 11.72 139 ASN C N 1
ATOM 4678 C CA . ASN C 1 139 ? 24.565 -134.035 81.324 1.00 11.10 139 ASN C CA 1
ATOM 4679 C C . ASN C 1 139 ? 25.065 -132.778 81.986 1.00 11.61 139 ASN C C 1
ATOM 4680 O O . ASN C 1 139 ? 24.905 -132.601 83.193 1.00 11.88 139 ASN C O 1
ATOM 4685 N N . ILE C 1 140 ? 25.724 -131.915 81.222 1.00 11.14 140 ILE C N 1
ATOM 4686 C CA . ILE C 1 140 ? 26.173 -130.665 81.803 1.00 11.81 140 ILE C CA 1
ATOM 4687 C C . ILE C 1 140 ? 25.057 -129.651 81.541 1.00 12.83 140 ILE C C 1
ATOM 4688 O O . ILE C 1 140 ? 24.777 -129.247 80.392 1.00 13.10 140 ILE C O 1
ATOM 4693 N N . ALA C 1 141 ? 24.374 -129.294 82.620 1.00 12.94 141 ALA C N 1
ATOM 4694 C CA . ALA C 1 141 ? 23.285 -128.337 82.562 1.00 11.83 141 ALA C CA 1
ATOM 4695 C C . ALA C 1 141 ? 23.870 -127.010 83.075 1.00 11.83 141 ALA C C 1
ATOM 4696 O O . ALA C 1 141 ? 24.925 -126.590 82.611 1.00 14.11 141 ALA C O 1
ATOM 4698 N N . SER C 1 142 ? 23.235 -126.390 84.063 1.00 11.31 142 SER C N 1
ATOM 4699 C CA . SER C 1 142 ? 23.710 -125.104 84.584 1.00 11.41 142 SER C CA 1
ATOM 4700 C C . SER C 1 142 ? 22.782 -124.655 85.689 1.00 11.30 142 SER C C 1
ATOM 4701 O O . SER C 1 142 ? 21.682 -125.206 85.840 1.00 10.54 142 SER C O 1
ATOM 4704 N N . VAL C 1 143 ? 23.217 -123.685 86.493 1.00 10.94 143 VAL C N 1
ATOM 4705 C CA . VAL C 1 143 ? 22.307 -123.171 87.503 1.00 10.39 143 VAL C CA 1
ATOM 4706 C C . VAL C 1 143 ? 21.160 -122.520 86.748 1.00 10.87 143 VAL C C 1
ATOM 4707 O O . VAL C 1 143 ? 20.070 -122.362 87.303 1.00 9.58 143 VAL C O 1
ATOM 4711 N N . ALA C 1 144 ? 21.396 -122.168 85.479 1.00 10.18 144 ALA C N 1
ATOM 4712 C CA . ALA C 1 144 ? 20.348 -121.556 84.655 1.00 11.60 144 ALA C CA 1
ATOM 4713 C C . ALA C 1 144 ? 19.209 -122.532 84.368 1.00 11.23 144 ALA C C 1
ATOM 4714 O O . ALA C 1 144 ? 18.223 -122.183 83.691 1.00 10.74 144 ALA C O 1
ATOM 4716 N N . SER C 1 145 ? 19.333 -123.763 84.878 1.00 10.65 145 SER C N 1
ATOM 4717 C CA . SER C 1 145 ? 18.267 -124.771 84.720 1.00 9.61 145 SER C CA 1
ATOM 4718 C C . SER C 1 145 ? 17.267 -124.521 85.850 1.00 10.71 145 SER C C 1
ATOM 4719 O O . SER C 1 145 ? 16.119 -124.955 85.782 1.00 10.09 145 SER C O 1
ATOM 4722 N N . LEU C 1 146 ? 17.733 -123.814 86.872 1.00 9.88 146 LEU C N 1
ATOM 4723 C CA . LEU C 1 146 ? 16.982 -123.535 88.090 1.00 10.55 146 LEU C CA 1
ATOM 4724 C C . LEU C 1 146 ? 16.557 -122.078 88.277 1.00 10.00 146 LEU C C 1
ATOM 4725 O O . LEU C 1 146 ? 15.472 -121.821 88.777 1.00 10.91 146 LEU C O 1
ATOM 4730 N N . VAL C 1 147 ? 17.421 -121.140 87.893 1.00 10.60 147 VAL C N 1
ATOM 4731 C CA . VAL C 1 147 ? 17.109 -119.719 87.984 1.00 10.28 147 VAL C CA 1
ATOM 4732 C C . VAL C 1 147 ? 17.454 -119.135 86.625 1.00 11.66 147 VAL C C 1
ATOM 4733 O O . VAL C 1 147 ? 18.158 -119.756 85.828 1.00 12.87 147 VAL C O 1
ATOM 4737 N N . ALA C 1 148 ? 16.973 -117.942 86.329 1.00 11.36 148 ALA C N 1
ATOM 4738 C CA . ALA C 1 148 ? 17.302 -117.394 85.030 1.00 13.37 148 ALA C CA 1
ATOM 4739 C C . ALA C 1 148 ? 18.538 -116.532 85.095 1.00 13.50 148 ALA C C 1
ATOM 4740 O O . ALA C 1 148 ? 18.782 -115.862 86.093 1.00 13.52 148 ALA C O 1
ATOM 4742 N N . PHE C 1 149 ? 19.336 -116.595 84.036 1.00 14.81 149 PHE C N 1
ATOM 4743 C CA . PHE C 1 149 ? 20.517 -115.760 83.914 1.00 16.09 149 PHE C CA 1
ATOM 4744 C C . PHE C 1 149 ? 20.027 -114.505 83.216 1.00 15.17 149 PHE C C 1
ATOM 4745 O O . PHE C 1 149 ? 19.512 -114.583 82.090 1.00 15.63 149 PHE C O 1
ATOM 4753 N N . PRO C 1 150 ? 20.166 -113.335 83.860 1.00 15.55 150 PRO C N 1
ATOM 4754 C CA . PRO C 1 150 ? 19.699 -112.128 83.184 1.00 14.48 150 PRO C CA 1
ATOM 4755 C C . PRO C 1 150 ? 20.425 -111.892 81.842 1.00 14.84 150 PRO C C 1
ATOM 4756 O O . PRO C 1 150 ? 21.637 -112.108 81.714 1.00 13.67 150 PRO C O 1
ATOM 4760 N N . GLY C 1 151 ? 19.657 -111.487 80.836 1.00 14.96 151 GLY C N 1
ATOM 4761 C CA . GLY C 1 151 ? 20.215 -111.206 79.524 1.00 14.76 151 GLY C CA 1
ATOM 4762 C C . GLY C 1 151 ? 20.754 -112.401 78.760 1.00 14.17 151 GLY C C 1
ATOM 4763 O O . GLY C 1 151 ? 21.603 -112.243 77.896 1.00 14.87 151 GLY C O 1
ATOM 4764 N N . ARG C 1 152 ? 20.287 -113.600 79.087 1.00 13.52 152 ARG C N 1
ATOM 4765 C CA . ARG C 1 152 ? 20.741 -114.813 78.400 1.00 13.26 152 ARG C CA 1
ATOM 4766 C C . ARG C 1 152 ? 19.524 -115.701 78.301 1.00 11.42 152 ARG C C 1
ATOM 4767 O O . ARG C 1 152 ? 19.471 -116.802 78.864 1.00 10.42 152 ARG C O 1
ATOM 4775 N N . SER C 1 153 ? 18.543 -115.213 77.553 1.00 10.85 153 SER C N 1
ATOM 4776 C CA . SER C 1 153 ? 17.278 -115.916 77.457 1.00 10.34 153 SER C CA 1
ATOM 4777 C C . SER C 1 153 ? 17.323 -117.271 76.765 1.00 10.22 153 SER C C 1
ATOM 4778 O O . SER C 1 153 ? 16.818 -118.249 77.316 1.00 10.38 153 SER C O 1
ATOM 4781 N N . ALA C 1 154 ? 17.944 -117.362 75.591 1.00 11.16 154 ALA C N 1
ATOM 4782 C CA . ALA C 1 154 ? 18.001 -118.663 74.898 1.00 10.61 154 ALA C CA 1
ATOM 4783 C C . ALA C 1 154 ? 18.738 -119.714 75.715 1.00 9.98 154 ALA C C 1
ATOM 4784 O O . ALA C 1 154 ? 18.314 -120.885 75.824 1.00 8.24 154 ALA C O 1
ATOM 4786 N N . TYR C 1 155 ? 19.860 -119.294 76.282 1.00 11.42 155 TYR C N 1
ATOM 4787 C CA . TYR C 1 155 ? 20.675 -120.167 77.105 1.00 10.28 155 TYR C CA 1
ATOM 4788 C C . TYR C 1 155 ? 19.865 -120.681 78.270 1.00 9.40 155 TYR C C 1
ATOM 4789 O O . TYR C 1 155 ? 19.834 -121.882 78.547 1.00 7.84 155 TYR C O 1
ATOM 4798 N N . THR C 1 156 ? 19.224 -119.763 78.979 1.00 9.14 156 THR C N 1
ATOM 4799 C CA . THR C 1 156 ? 18.430 -120.156 80.138 1.00 8.69 156 THR C CA 1
ATOM 4800 C C . THR C 1 156 ? 17.336 -121.163 79.743 1.00 9.69 156 THR C C 1
ATOM 4801 O O . THR C 1 156 ? 17.160 -122.210 80.401 1.00 8.22 156 THR C O 1
ATOM 4805 N N . THR C 1 157 ? 16.608 -120.849 78.679 1.00 8.07 157 THR C N 1
ATOM 4806 C CA . THR C 1 157 ? 15.540 -121.709 78.170 1.00 8.50 157 THR C CA 1
ATOM 4807 C C . THR C 1 157 ? 16.072 -123.113 77.876 1.00 9.07 157 THR C C 1
ATOM 4808 O O . THR C 1 157 ? 15.492 -124.116 78.317 1.00 11.00 157 THR C O 1
ATOM 4812 N N . SER C 1 158 ? 17.183 -123.188 77.146 1.00 8.90 158 SER C N 1
ATOM 4813 C CA . SER C 1 158 ? 17.777 -124.479 76.809 1.00 10.29 158 SER C CA 1
ATOM 4814 C C . SER C 1 158 ? 18.153 -125.322 78.045 1.00 9.43 158 SER C C 1
ATOM 4815 O O . SER C 1 158 ? 17.932 -126.536 78.076 1.00 9.91 158 SER C O 1
ATOM 4818 N N . LYS C 1 159 ? 18.720 -124.690 79.068 1.00 9.96 159 LYS C N 1
ATOM 4819 C CA . LYS C 1 159 ? 19.152 -125.420 80.255 1.00 10.44 159 LYS C CA 1
ATOM 4820 C C . LYS C 1 159 ? 17.989 -125.983 81.066 1.00 10.63 159 LYS C C 1
ATOM 4821 O O . LYS C 1 159 ? 18.142 -126.966 81.769 1.00 11.17 159 LYS C O 1
ATOM 4827 N N . GLY C 1 160 ? 16.825 -125.359 80.964 1.00 12.03 160 GLY C N 1
ATOM 4828 C CA . GLY C 1 160 ? 15.653 -125.903 81.630 1.00 9.43 160 GLY C CA 1
ATOM 4829 C C . GLY C 1 160 ? 15.291 -127.207 80.923 1.00 10.27 160 GLY C C 1
ATOM 4830 O O . GLY C 1 160 ? 14.883 -128.175 81.567 1.00 10.59 160 GLY C O 1
ATOM 4831 N N . ALA C 1 161 ? 15.432 -127.252 79.596 1.00 10.43 161 ALA C N 1
ATOM 4832 C CA . ALA C 1 161 ? 15.111 -128.485 78.867 1.00 9.80 161 ALA C CA 1
ATOM 4833 C C . ALA C 1 161 ? 16.135 -129.582 79.228 1.00 10.12 161 ALA C C 1
ATOM 4834 O O . ALA C 1 161 ? 15.769 -130.749 79.382 1.00 9.89 161 ALA C O 1
ATOM 4836 N N . VAL C 1 162 ? 17.408 -129.219 79.388 1.00 9.10 162 VAL C N 1
ATOM 4837 C CA . VAL C 1 162 ? 18.401 -130.228 79.720 1.00 9.52 162 VAL C CA 1
ATOM 4838 C C . VAL C 1 162 ? 18.122 -130.909 81.062 1.00 9.80 162 VAL C C 1
ATOM 4839 O O . VAL C 1 162 ? 18.249 -132.134 81.171 1.00 8.26 162 VAL C O 1
ATOM 4843 N N . LEU C 1 163 ? 17.692 -130.136 82.059 1.00 8.18 163 LEU C N 1
ATOM 4844 C CA . LEU C 1 163 ? 17.415 -130.699 83.368 1.00 11.02 163 LEU C CA 1
ATOM 4845 C C . LEU C 1 163 ? 16.264 -131.708 83.315 1.00 11.78 163 LEU C C 1
ATOM 4846 O O . LEU C 1 163 ? 16.354 -132.789 83.905 1.00 13.89 163 LEU C O 1
ATOM 4851 N N . GLN C 1 164 ? 15.197 -131.366 82.599 1.00 11.90 164 GLN C N 1
ATOM 4852 C CA . GLN C 1 164 ? 14.049 -132.258 82.514 1.00 10.71 164 GLN C CA 1
ATOM 4853 C C . GLN C 1 164 ? 14.309 -133.475 81.628 1.00 11.00 164 GLN C C 1
ATOM 4854 O O . GLN C 1 164 ? 13.767 -134.556 81.877 1.00 9.90 164 GLN C O 1
ATOM 4860 N N . LEU C 1 165 ? 15.138 -133.318 80.600 1.00 9.81 165 LEU C N 1
ATOM 4861 C CA . LEU C 1 165 ? 15.483 -134.465 79.758 1.00 10.75 165 LEU C CA 1
ATOM 4862 C C . LEU C 1 165 ? 16.252 -135.453 80.661 1.00 11.36 165 LEU C C 1
ATOM 4863 O O . LEU C 1 165 ? 16.051 -136.677 80.586 1.00 11.74 165 LEU C O 1
ATOM 4868 N N . THR C 1 166 ? 17.132 -134.911 81.507 1.00 9.99 166 THR C N 1
ATOM 4869 C CA . THR C 1 166 ? 17.909 -135.720 82.459 1.00 10.43 166 THR C CA 1
ATOM 4870 C C . THR C 1 166 ? 16.929 -136.529 83.326 1.00 10.46 166 THR C C 1
ATOM 4871 O O . THR C 1 166 ? 17.076 -137.757 83.464 1.00 10.06 166 THR C O 1
ATOM 4875 N N . LYS C 1 167 ? 15.931 -135.855 83.904 1.00 8.45 167 LYS C N 1
ATOM 4876 C CA . LYS C 1 167 ? 14.968 -136.569 84.734 1.00 10.77 167 LYS C CA 1
ATOM 4877 C C . LYS C 1 167 ? 14.173 -137.593 83.946 1.00 9.18 167 LYS C C 1
ATOM 4878 O O . LYS C 1 167 ? 13.842 -138.668 84.461 1.00 10.03 167 LYS C O 1
ATOM 4884 N N . SER C 1 168 ? 13.862 -137.266 82.698 1.00 9.27 168 SER C N 1
ATOM 4885 C CA . SER C 1 168 ? 13.132 -138.186 81.835 1.00 8.87 168 SER C CA 1
ATOM 4886 C C . SER C 1 168 ? 13.905 -139.493 81.612 1.00 9.41 168 SER C C 1
ATOM 4887 O O . SER C 1 168 ? 13.336 -140.586 81.740 1.00 9.17 168 SER C O 1
ATOM 4890 N N . VAL C 1 169 ? 15.184 -139.384 81.262 1.00 9.26 169 VAL C N 1
ATOM 4891 C CA . VAL C 1 169 ? 16.013 -140.569 81.023 1.00 11.06 169 VAL C CA 1
ATOM 4892 C C . VAL C 1 169 ? 16.121 -141.398 82.320 1.00 11.11 169 VAL C C 1
ATOM 4893 O O . VAL C 1 169 ? 15.982 -142.628 82.290 1.00 12.47 169 VAL C O 1
ATOM 4897 N N . ALA C 1 170 ? 16.334 -140.727 83.453 1.00 10.68 170 ALA C N 1
ATOM 4898 C CA . ALA C 1 170 ? 16.463 -141.424 84.746 1.00 9.98 170 ALA C CA 1
ATOM 4899 C C . ALA C 1 170 ? 15.195 -142.185 85.076 1.00 10.38 170 ALA C C 1
ATOM 4900 O O . ALA C 1 170 ? 15.236 -143.363 85.457 1.00 10.85 170 ALA C O 1
ATOM 4902 N N . VAL C 1 171 ? 14.049 -141.535 84.904 1.00 9.73 171 VAL C N 1
ATOM 4903 C CA . VAL C 1 171 ? 12.799 -142.184 85.226 1.00 10.36 171 VAL C CA 1
ATOM 4904 C C . VAL C 1 171 ? 12.462 -143.355 84.301 1.00 11.04 171 VAL C C 1
ATOM 4905 O O . VAL C 1 171 ? 12.014 -144.414 84.769 1.00 10.82 171 VAL C O 1
ATOM 4909 N N . ASP C 1 172 ? 12.700 -143.189 83.003 1.00 11.17 172 ASP C N 1
ATOM 4910 C CA . ASP C 1 172 ? 12.389 -144.247 82.051 1.00 11.59 172 ASP C CA 1
ATOM 4911 C C . ASP C 1 172 ? 13.405 -145.384 82.002 1.00 12.22 172 ASP C C 1
ATOM 4912 O O . ASP C 1 172 ? 13.053 -146.519 81.639 1.00 13.05 172 ASP C O 1
ATOM 4917 N N . TYR C 1 173 ? 14.648 -145.109 82.372 1.00 10.52 173 TYR C N 1
ATOM 4918 C CA . TYR C 1 173 ? 15.659 -146.146 82.266 1.00 13.25 173 TYR C CA 1
ATOM 4919 C C . TYR C 1 173 ? 16.322 -146.634 83.549 1.00 13.42 173 TYR C C 1
ATOM 4920 O O . TYR C 1 173 ? 17.118 -147.577 83.509 1.00 13.98 173 TYR C O 1
ATOM 4929 N N . ALA C 1 174 ? 16.011 -146.026 84.691 1.00 13.65 174 ALA C N 1
ATOM 4930 C CA . ALA C 1 174 ? 16.667 -146.454 85.922 1.00 13.71 174 ALA C CA 1
ATOM 4931 C C . ALA C 1 174 ? 16.402 -147.937 86.189 1.00 14.64 174 ALA C C 1
ATOM 4932 O O . ALA C 1 174 ? 17.260 -148.638 86.744 1.00 16.01 174 ALA C O 1
ATOM 4934 N N . GLY C 1 175 ? 15.232 -148.405 85.780 1.00 13.94 175 GLY C N 1
ATOM 4935 C CA . GLY C 1 175 ? 14.881 -149.788 86.015 1.00 16.89 175 GLY C CA 1
ATOM 4936 C C . GLY C 1 175 ? 15.615 -150.755 85.114 1.00 17.93 175 GLY C C 1
ATOM 4937 O O . GLY C 1 175 ? 15.603 -151.974 85.346 1.00 18.61 175 GLY C O 1
ATOM 4938 N N . SER C 1 176 ? 16.277 -150.215 84.095 1.00 17.95 176 SER C N 1
ATOM 4939 C CA . SER C 1 176 ? 17.004 -151.036 83.136 1.00 17.37 176 SER C CA 1
ATOM 4940 C C . SER C 1 176 ? 18.505 -150.932 83.327 1.00 17.90 176 SER C C 1
ATOM 4941 O O . SER C 1 176 ? 19.281 -151.299 82.436 1.00 20.08 176 SER C O 1
ATOM 4944 N N . GLY C 1 177 ? 18.908 -150.379 84.468 1.00 16.70 177 GLY C N 1
ATOM 4945 C CA . GLY C 1 177 ? 20.320 -150.278 84.793 1.00 17.00 177 GLY C CA 1
ATOM 4946 C C . GLY C 1 177 ? 21.065 -149.067 84.307 1.00 15.61 177 GLY C C 1
ATOM 4947 O O . GLY C 1 177 ? 22.294 -149.070 84.279 1.00 14.76 177 GLY C O 1
ATOM 4948 N N . ILE C 1 178 ? 20.343 -148.029 83.925 1.00 14.18 178 ILE C N 1
ATOM 4949 C CA . ILE C 1 178 ? 20.996 -146.825 83.462 1.00 13.88 178 ILE C CA 1
ATOM 4950 C C . ILE C 1 178 ? 20.824 -145.750 84.524 1.00 13.34 178 ILE C C 1
ATOM 4951 O O . ILE C 1 178 ? 19.831 -145.732 85.268 1.00 12.79 178 ILE C O 1
ATOM 4956 N N . ARG C 1 179 ? 21.838 -144.900 84.625 1.00 12.16 179 ARG C N 1
ATOM 4957 C CA . ARG C 1 179 ? 21.841 -143.787 85.550 1.00 13.08 179 ARG C CA 1
ATOM 4958 C C . ARG C 1 179 ? 21.992 -142.544 84.681 1.00 13.22 179 ARG C C 1
ATOM 4959 O O . ARG C 1 179 ? 22.795 -142.542 83.740 1.00 13.12 179 ARG C O 1
ATOM 4967 N N . CYS C 1 180 ? 21.237 -141.495 84.996 1.00 11.74 180 CYS C N 1
ATOM 4968 C CA . CYS C 1 180 ? 21.330 -140.233 84.276 1.00 11.30 180 CYS C CA 1
ATOM 4969 C C . CYS C 1 180 ? 21.166 -139.098 85.276 1.00 10.11 180 CYS C C 1
ATOM 4970 O O . CYS C 1 180 ? 20.124 -138.986 85.933 1.00 11.23 180 CYS C O 1
ATOM 4973 N N . ASN C 1 181 ? 22.179 -138.252 85.364 1.00 9.13 181 ASN C N 1
ATOM 4974 C CA . ASN C 1 181 ? 22.177 -137.115 86.279 1.00 9.41 181 ASN C CA 1
ATOM 4975 C C . ASN C 1 181 ? 22.741 -135.895 85.574 1.00 10.40 181 ASN C C 1
ATOM 4976 O O . ASN C 1 181 ? 23.334 -135.992 84.479 1.00 11.96 181 ASN C O 1
ATOM 4981 N N . ALA C 1 182 ? 22.588 -134.743 86.212 1.00 10.39 182 ALA C N 1
ATOM 4982 C CA . ALA C 1 182 ? 23.091 -133.510 85.641 1.00 10.81 182 ALA C CA 1
ATOM 4983 C C . ALA C 1 182 ? 23.963 -132.723 86.598 1.00 11.96 182 ALA C C 1
ATOM 4984 O O . ALA C 1 182 ? 23.697 -132.674 87.800 1.00 12.40 182 ALA C O 1
ATOM 4986 N N . VAL C 1 183 ? 25.023 -132.115 86.079 1.00 11.42 183 VAL C N 1
ATOM 4987 C CA . VAL C 1 183 ? 25.804 -131.228 86.923 1.00 11.48 183 VAL C CA 1
ATOM 4988 C C . VAL C 1 183 ? 25.227 -129.867 86.531 1.00 11.23 183 VAL C C 1
ATOM 4989 O O . VAL C 1 183 ? 24.926 -129.647 85.347 1.00 11.31 183 VAL C O 1
ATOM 4993 N N . CYS C 1 184 ? 25.056 -128.971 87.496 1.00 9.07 184 CYS C N 1
ATOM 4994 C CA . CYS C 1 184 ? 24.522 -127.623 87.238 1.00 9.81 184 CYS C CA 1
ATOM 4995 C C . CYS C 1 184 ? 25.566 -126.638 87.757 1.00 10.35 184 CYS C C 1
ATOM 4996 O O . CYS C 1 184 ? 25.510 -126.159 88.928 1.00 8.93 184 CYS C O 1
ATOM 4999 N N . PRO C 1 185 ? 26.572 -126.353 86.927 1.00 9.65 185 PRO C N 1
ATOM 5000 C CA . PRO C 1 185 ? 27.593 -125.417 87.410 1.00 10.23 185 PRO C CA 1
ATOM 5001 C C . PRO C 1 185 ? 27.071 -123.991 87.454 1.00 11.90 185 PRO C C 1
ATOM 5002 O O . PRO C 1 185 ? 26.140 -123.632 86.708 1.00 11.74 185 PRO C O 1
ATOM 5006 N N . GLY C 1 186 ? 27.675 -123.208 88.337 1.00 12.54 186 GLY C N 1
ATOM 5007 C CA . GLY C 1 186 ? 27.363 -121.798 88.453 1.00 15.32 186 GLY C CA 1
ATOM 5008 C C . GLY C 1 186 ? 28.325 -121.133 87.483 1.00 17.09 186 GLY C C 1
ATOM 5009 O O . GLY C 1 186 ? 28.470 -121.605 86.341 1.00 18.08 186 GLY C O 1
ATOM 5010 N N . MET C 1 187 ? 28.991 -120.067 87.916 1.00 18.36 187 MET C N 1
ATOM 5011 C CA . MET C 1 187 ? 29.952 -119.355 87.069 1.00 21.14 187 MET C CA 1
ATOM 5012 C C . MET C 1 187 ? 31.304 -120.069 87.120 1.00 21.65 187 MET C C 1
ATOM 5013 O O . MET C 1 187 ? 31.879 -120.247 88.190 1.00 20.07 187 MET C O 1
ATOM 5018 N N . ILE C 1 188 ? 31.787 -120.499 85.964 1.00 21.76 188 ILE C N 1
ATOM 5019 C CA . ILE C 1 188 ? 33.058 -121.204 85.862 1.00 22.52 188 ILE C CA 1
ATOM 5020 C C . ILE C 1 188 ? 33.912 -120.439 84.873 1.00 24.44 188 ILE C C 1
ATOM 5021 O O . ILE C 1 188 ? 33.380 -119.852 83.941 1.00 22.45 188 ILE C O 1
ATOM 5026 N N . GLU C 1 189 ? 35.228 -120.441 85.071 1.00 26.84 189 GLU C N 1
ATOM 5027 C CA . GLU C 1 189 ? 36.107 -119.751 84.141 1.00 31.05 189 GLU C CA 1
ATOM 5028 C C . GLU C 1 189 ? 36.438 -120.717 83.012 1.00 32.48 189 GLU C C 1
ATOM 5029 O O . GLU C 1 189 ? 37.071 -121.744 83.236 1.00 32.81 189 GLU C O 1
ATOM 5035 N N . THR C 1 190 ? 35.976 -120.402 81.806 1.00 35.43 190 THR C N 1
ATOM 5036 C CA . THR C 1 190 ? 36.246 -121.218 80.621 1.00 38.19 190 THR C CA 1
ATOM 5037 C C . THR C 1 190 ? 36.333 -120.252 79.443 1.00 41.28 190 THR C C 1
ATOM 5038 O O . THR C 1 190 ? 36.120 -119.047 79.601 1.00 41.06 190 THR C O 1
ATOM 5042 N N . PRO C 1 191 ? 36.681 -120.764 78.251 1.00 44.69 191 PRO C N 1
ATOM 5043 C CA . PRO C 1 191 ? 36.776 -119.903 77.062 1.00 47.00 191 PRO C CA 1
ATOM 5044 C C . PRO C 1 191 ? 35.420 -119.285 76.701 1.00 49.59 191 PRO C C 1
ATOM 5045 O O . PRO C 1 191 ? 35.352 -118.209 76.113 1.00 49.85 191 PRO C O 1
ATOM 5049 N N . MET C 1 192 ? 34.347 -119.976 77.077 1.00 52.61 192 MET C N 1
ATOM 5050 C CA . MET C 1 192 ? 32.981 -119.525 76.817 1.00 55.88 192 MET C CA 1
ATOM 5051 C C . MET C 1 192 ? 32.587 -118.350 77.714 1.00 57.33 192 MET C C 1
ATOM 5052 O O . MET C 1 192 ? 31.601 -117.661 77.445 1.00 57.36 192 MET C O 1
ATOM 5057 N N . THR C 1 193 ? 33.364 -118.111 78.768 1.00 59.21 193 THR C N 1
ATOM 5058 C CA . THR C 1 193 ? 33.032 -117.054 79.712 1.00 61.34 193 THR C CA 1
ATOM 5059 C C . THR C 1 193 ? 34.121 -116.037 80.049 1.00 63.40 193 THR C C 1
ATOM 5060 O O . THR C 1 193 ? 33.824 -114.986 80.618 1.00 63.24 193 THR C O 1
ATOM 5064 N N . GLN C 1 194 ? 35.371 -116.339 79.715 1.00 66.41 194 GLN C N 1
ATOM 5065 C CA . GLN C 1 194 ? 36.467 -115.425 80.034 1.00 69.74 194 GLN C CA 1
ATOM 5066 C C . GLN C 1 194 ? 36.260 -113.985 79.559 1.00 71.46 194 GLN C C 1
ATOM 5067 O O . GLN C 1 194 ? 36.802 -113.055 80.154 1.00 71.50 194 GLN C O 1
ATOM 5073 N N . TRP C 1 195 ? 35.472 -113.797 78.502 1.00 73.78 195 TRP C N 1
ATOM 5074 C CA . TRP C 1 195 ? 35.211 -112.455 77.982 1.00 76.12 195 TRP C CA 1
ATOM 5075 C C . TRP C 1 195 ? 34.689 -111.567 79.109 1.00 76.88 195 TRP C C 1
ATOM 5076 O O . TRP C 1 195 ? 35.194 -110.468 79.337 1.00 77.16 195 TRP C O 1
ATOM 5087 N N . ARG C 1 196 ? 33.673 -112.069 79.806 1.00 77.63 196 ARG C N 1
ATOM 5088 C CA . ARG C 1 196 ? 33.032 -111.376 80.914 1.00 78.49 196 ARG C CA 1
ATOM 5089 C C . ARG C 1 196 ? 33.939 -111.375 82.137 1.00 78.85 196 ARG C C 1
ATOM 5090 O O . ARG C 1 196 ? 34.280 -110.322 82.674 1.00 78.89 196 ARG C O 1
ATOM 5098 N N . LEU C 1 197 ? 34.326 -112.570 82.566 1.00 79.26 197 LEU C N 1
ATOM 5099 C CA . LEU C 1 197 ? 35.178 -112.740 83.734 1.00 79.70 197 LEU C CA 1
ATOM 5100 C C . LEU C 1 197 ? 36.452 -111.904 83.711 1.00 80.04 197 LEU C C 1
ATOM 5101 O O . LEU C 1 197 ? 36.881 -111.398 84.747 1.00 80.19 197 LEU C O 1
ATOM 5106 N N . ASP C 1 198 ? 37.060 -111.760 82.538 1.00 80.32 198 ASP C N 1
ATOM 5107 C CA . ASP C 1 198 ? 38.291 -110.985 82.421 1.00 80.68 198 ASP C CA 1
ATOM 5108 C C . ASP C 1 198 ? 38.129 -109.522 82.816 1.00 80.41 198 ASP C C 1
ATOM 5109 O O . ASP C 1 198 ? 38.932 -108.989 83.582 1.00 80.57 198 ASP C O 1
ATOM 5114 N N . GLN C 1 199 ? 37.094 -108.878 82.288 1.00 79.97 199 GLN C N 1
ATOM 5115 C CA . GLN C 1 199 ? 36.831 -107.472 82.580 1.00 79.54 199 GLN C CA 1
ATOM 5116 C C . GLN C 1 199 ? 36.513 -107.253 84.062 1.00 78.78 199 GLN C C 1
ATOM 5117 O O . GLN C 1 199 ? 35.441 -107.632 84.539 1.00 78.74 199 GLN C O 1
ATOM 5123 N N . PRO C 1 200 ? 37.446 -106.627 84.805 1.00 77.96 200 PRO C N 1
ATOM 5124 C CA . PRO C 1 200 ? 37.314 -106.339 86.239 1.00 77.16 200 PRO C CA 1
ATOM 5125 C C . PRO C 1 200 ? 35.912 -105.933 86.699 1.00 76.31 200 PRO C C 1
ATOM 5126 O O . PRO C 1 200 ? 35.435 -106.398 87.733 1.00 76.22 200 PRO C O 1
ATOM 5130 N N . GLU C 1 201 ? 35.260 -105.066 85.932 1.00 75.43 201 GLU C N 1
ATOM 5131 C CA . GLU C 1 201 ? 33.912 -104.614 86.267 1.00 74.32 201 GLU C CA 1
ATOM 5132 C C . GLU C 1 201 ? 32.940 -105.789 86.354 1.00 72.55 201 GLU C C 1
ATOM 5133 O O . GLU C 1 201 ? 32.190 -105.918 87.322 1.00 72.50 201 GLU C O 1
ATOM 5139 N N . LEU C 1 202 ? 32.958 -106.638 85.331 1.00 70.45 202 LEU C N 1
ATOM 5140 C CA . LEU C 1 202 ? 32.066 -107.791 85.269 1.00 68.27 202 LEU C CA 1
ATOM 5141 C C . LEU C 1 202 ? 32.352 -108.852 86.328 1.00 66.18 202 LEU C C 1
ATOM 5142 O O . LEU C 1 202 ? 31.432 -109.338 86.983 1.00 66.14 202 LEU C O 1
ATOM 5147 N N . ARG C 1 203 ? 33.621 -109.209 86.495 1.00 63.71 203 ARG C N 1
ATOM 5148 C CA . ARG C 1 203 ? 33.995 -110.223 87.473 1.00 61.80 203 ARG C CA 1
ATOM 5149 C C . ARG C 1 203 ? 33.477 -109.861 88.864 1.00 60.21 203 ARG C C 1
ATOM 5150 O O . ARG C 1 203 ? 32.891 -110.688 89.562 1.00 59.36 203 ARG C O 1
ATOM 5158 N N . ASP C 1 204 ? 33.706 -108.613 89.257 1.00 58.80 204 ASP C N 1
ATOM 5159 C CA . ASP C 1 204 ? 33.279 -108.116 90.557 1.00 57.01 204 ASP C CA 1
ATOM 5160 C C . ASP C 1 204 ? 31.767 -108.248 90.684 1.00 54.75 204 ASP C C 1
ATOM 5161 O O . ASP C 1 204 ? 31.256 -108.736 91.693 1.00 54.76 204 ASP C O 1
ATOM 5166 N N . GLN C 1 205 ? 31.059 -107.812 89.648 1.00 51.77 205 GLN C N 1
ATOM 5167 C CA . GLN C 1 205 ? 29.605 -107.876 89.612 1.00 49.03 205 GLN C CA 1
ATOM 5168 C C . GLN C 1 205 ? 29.146 -109.318 89.836 1.00 45.74 205 GLN C C 1
ATOM 5169 O O . GLN C 1 205 ? 28.217 -109.568 90.600 1.00 44.29 205 GLN C O 1
ATOM 5175 N N . VAL C 1 206 ? 29.809 -110.255 89.160 1.00 42.04 206 VAL C N 1
ATOM 5176 C CA . VAL C 1 206 ? 29.492 -111.681 89.269 1.00 38.84 206 VAL C CA 1
ATOM 5177 C C . VAL C 1 206 ? 29.795 -112.196 90.686 1.00 36.41 206 VAL C C 1
ATOM 5178 O O . VAL C 1 206 ? 28.960 -112.842 91.327 1.00 34.17 206 VAL C O 1
ATOM 5182 N N . LEU C 1 207 ? 31.002 -111.903 91.158 1.00 34.40 207 LEU C N 1
ATOM 5183 C CA . LEU C 1 207 ? 31.434 -112.333 92.476 1.00 32.65 207 LEU C CA 1
ATOM 5184 C C . LEU C 1 207 ? 30.498 -111.835 93.571 1.00 32.03 207 LEU C C 1
ATOM 5185 O O . LEU C 1 207 ? 30.315 -112.499 94.587 1.00 31.03 207 LEU C O 1
ATOM 5190 N N . ALA C 1 208 ? 29.883 -110.679 93.353 1.00 31.59 208 ALA C N 1
ATOM 5191 C CA . ALA C 1 208 ? 28.954 -110.125 94.335 1.00 30.22 208 ALA C CA 1
ATOM 5192 C C . ALA C 1 208 ? 27.687 -110.962 94.484 1.00 28.53 208 ALA C C 1
ATOM 5193 O O . ALA C 1 208 ? 26.984 -110.844 95.488 1.00 28.76 208 ALA C O 1
ATOM 5195 N N . ARG C 1 209 ? 27.366 -111.789 93.489 1.00 25.78 209 ARG C N 1
ATOM 5196 C CA . ARG C 1 209 ? 26.177 -112.622 93.595 1.00 24.17 209 ARG C CA 1
ATOM 5197 C C . ARG C 1 209 ? 26.545 -114.038 94.025 1.00 21.10 209 ARG C C 1
ATOM 5198 O O . ARG C 1 209 ? 25.680 -114.910 94.080 1.00 20.53 209 ARG C O 1
ATOM 5206 N N . ILE C 1 210 ? 27.824 -114.270 94.307 1.00 18.21 210 ILE C N 1
ATOM 5207 C CA . ILE C 1 210 ? 28.268 -115.601 94.720 1.00 15.73 210 ILE C CA 1
ATOM 5208 C C . ILE C 1 210 ? 28.699 -115.530 96.168 1.00 14.81 210 ILE C C 1
ATOM 5209 O O . ILE C 1 210 ? 29.697 -114.904 96.487 1.00 15.37 210 ILE C O 1
ATOM 5214 N N . PRO C 1 211 ? 27.950 -116.184 97.071 1.00 14.32 211 PRO C N 1
ATOM 5215 C CA . PRO C 1 211 ? 28.282 -116.175 98.496 1.00 13.96 211 PRO C CA 1
ATOM 5216 C C . PRO C 1 211 ? 29.713 -116.626 98.813 1.00 13.31 211 PRO C C 1
ATOM 5217 O O . PRO C 1 211 ? 30.361 -116.091 99.713 1.00 12.30 211 PRO C O 1
ATOM 5221 N N . GLN C 1 212 ? 30.204 -117.613 98.075 1.00 11.70 212 GLN C N 1
ATOM 5222 C CA . GLN C 1 212 ? 31.541 -118.125 98.319 1.00 11.48 212 GLN C CA 1
ATOM 5223 C C . GLN C 1 212 ? 32.615 -117.169 97.789 1.00 12.11 212 GLN C C 1
ATOM 5224 O O . GLN C 1 212 ? 33.800 -117.352 98.055 1.00 11.26 212 GLN C O 1
ATOM 5230 N N . LYS C 1 213 ? 32.197 -116.156 97.038 1.00 14.36 213 LYS C N 1
ATOM 5231 C CA . LYS C 1 213 ? 33.121 -115.150 96.508 1.00 16.63 213 LYS C CA 1
ATOM 5232 C C . LYS C 1 213 ? 34.299 -115.686 95.706 1.00 18.52 213 LYS C C 1
ATOM 5233 O O . LYS C 1 213 ? 35.437 -115.235 95.864 1.00 18.91 213 LYS C O 1
ATOM 5239 N N . GLU C 1 214 ? 34.032 -116.678 94.871 1.00 17.78 214 GLU C N 1
ATOM 5240 C CA . GLU C 1 214 ? 35.051 -117.230 93.992 1.00 18.67 214 GLU C CA 1
ATOM 5241 C C . GLU C 1 214 ? 34.355 -117.791 92.775 1.00 17.07 214 GLU C C 1
ATOM 5242 O O . GLU C 1 214 ? 33.143 -118.071 92.810 1.00 13.81 214 GLU C O 1
ATOM 5248 N N . ILE C 1 215 ? 35.114 -117.889 91.686 1.00 16.47 215 ILE C N 1
ATOM 5249 C CA . ILE C 1 215 ? 34.629 -118.411 90.422 1.00 15.96 215 ILE C CA 1
ATOM 5250 C C . ILE C 1 215 ? 35.050 -119.865 90.335 1.00 14.98 215 ILE C C 1
ATOM 5251 O O . ILE C 1 215 ? 36.132 -120.204 90.764 1.00 15.09 215 ILE C O 1
ATOM 5256 N N . GLY C 1 216 ? 34.192 -120.706 89.770 1.00 14.36 216 GLY C N 1
ATOM 5257 C CA . GLY C 1 216 ? 34.503 -122.115 89.644 1.00 13.49 216 GLY C CA 1
ATOM 5258 C C . GLY C 1 216 ? 35.464 -122.410 88.509 1.00 14.74 216 GLY C C 1
ATOM 5259 O O . GLY C 1 216 ? 35.736 -121.554 87.654 1.00 14.40 216 GLY C O 1
ATOM 5260 N N . THR C 1 217 ? 35.977 -123.632 88.492 1.00 14.13 217 THR C N 1
ATOM 5261 C CA . THR C 1 217 ? 36.936 -124.037 87.472 1.00 15.01 217 THR C CA 1
ATOM 5262 C C . THR C 1 217 ? 36.506 -125.297 86.747 1.00 14.19 217 THR C C 1
ATOM 5263 O O . THR C 1 217 ? 35.678 -126.053 87.251 1.00 11.45 217 THR C O 1
ATOM 5267 N N . ALA C 1 218 ? 37.083 -125.523 85.563 1.00 13.06 218 ALA C N 1
ATOM 5268 C CA . ALA C 1 218 ? 36.782 -126.711 84.799 1.00 13.79 218 ALA C CA 1
ATOM 5269 C C . ALA C 1 218 ? 37.162 -127.948 85.586 1.00 14.09 218 ALA C C 1
ATOM 5270 O O . ALA C 1 218 ? 36.504 -128.965 85.459 1.00 13.50 218 ALA C O 1
ATOM 5272 N N . ALA C 1 219 ? 38.220 -127.866 86.398 1.00 13.92 219 ALA C N 1
ATOM 5273 C CA . ALA C 1 219 ? 38.637 -129.021 87.189 1.00 14.39 219 ALA C CA 1
ATOM 5274 C C . ALA C 1 219 ? 37.555 -129.421 88.192 1.00 13.58 219 ALA C C 1
ATOM 5275 O O . ALA C 1 219 ? 37.334 -130.612 88.435 1.00 14.18 219 ALA C O 1
ATOM 5277 N N . GLN C 1 220 ? 36.880 -128.438 88.772 1.00 13.67 220 GLN C N 1
ATOM 5278 C CA . GLN C 1 220 ? 35.805 -128.711 89.732 1.00 13.85 220 GLN C CA 1
ATOM 5279 C C . GLN C 1 220 ? 34.593 -129.316 89.011 1.00 12.85 220 GLN C C 1
ATOM 5280 O O . GLN C 1 220 ? 33.886 -130.153 89.567 1.00 13.15 220 GLN C O 1
ATOM 5286 N N . VAL C 1 221 ? 34.332 -128.883 87.782 1.00 14.42 221 VAL C N 1
ATOM 5287 C CA . VAL C 1 221 ? 33.220 -129.466 87.030 1.00 12.84 221 VAL C CA 1
ATOM 5288 C C . VAL C 1 221 ? 33.597 -130.937 86.769 1.00 12.99 221 VAL C C 1
ATOM 5289 O O . VAL C 1 221 ? 32.783 -131.831 86.959 1.00 12.14 221 VAL C O 1
ATOM 5293 N N . ALA C 1 222 ? 34.840 -131.197 86.360 1.00 12.39 222 ALA C N 1
ATOM 5294 C CA . ALA C 1 222 ? 35.235 -132.593 86.100 1.00 12.66 222 ALA C CA 1
ATOM 5295 C C . ALA C 1 222 ? 35.111 -133.436 87.386 1.00 12.79 222 ALA C C 1
ATOM 5296 O O . ALA C 1 222 ? 34.741 -134.616 87.329 1.00 13.05 222 ALA C O 1
ATOM 5298 N N . ASP C 1 223 ? 35.414 -132.839 88.541 1.00 13.36 223 ASP C N 1
ATOM 5299 C CA . ASP C 1 223 ? 35.294 -133.551 89.827 1.00 14.75 223 ASP C CA 1
ATOM 5300 C C . ASP C 1 223 ? 33.855 -134.040 90.039 1.00 13.00 223 ASP C C 1
ATOM 5301 O O . ASP C 1 223 ? 33.626 -135.184 90.472 1.00 12.11 223 ASP C O 1
ATOM 5306 N N . ALA C 1 224 ? 32.891 -133.171 89.742 1.00 12.55 224 ALA C N 1
ATOM 5307 C CA . ALA C 1 224 ? 31.480 -133.505 89.897 1.00 11.65 224 ALA C CA 1
ATOM 5308 C C . ALA C 1 224 ? 31.068 -134.576 88.881 1.00 12.05 224 ALA C C 1
ATOM 5309 O O . ALA C 1 224 ? 30.342 -135.515 89.205 1.00 11.26 224 ALA C O 1
ATOM 5311 N N . VAL C 1 225 ? 31.540 -134.435 87.651 1.00 11.25 225 VAL C N 1
ATOM 5312 C CA . VAL C 1 225 ? 31.213 -135.413 86.631 1.00 11.17 225 VAL C CA 1
ATOM 5313 C C . VAL C 1 225 ? 31.760 -136.785 87.040 1.00 12.39 225 VAL C C 1
ATOM 5314 O O . VAL C 1 225 ? 31.052 -137.794 86.936 1.00 11.53 225 VAL C O 1
ATOM 5318 N N . MET C 1 226 ? 33.015 -136.844 87.495 1.00 12.81 226 MET C N 1
ATOM 5319 C CA . MET C 1 226 ? 33.571 -138.151 87.864 1.00 14.31 226 MET C CA 1
ATOM 5320 C C . MET C 1 226 ? 32.745 -138.804 88.974 1.00 13.36 226 MET C C 1
ATOM 5321 O O . MET C 1 226 ? 32.497 -140.017 88.950 1.00 13.90 226 MET C O 1
ATOM 5326 N N . PHE C 1 227 ? 32.324 -138.007 89.951 1.00 13.42 227 PHE C N 1
ATOM 5327 C CA . PHE C 1 227 ? 31.499 -138.529 91.036 1.00 11.94 227 PHE C CA 1
ATOM 5328 C C . PHE C 1 227 ? 30.213 -139.107 90.470 1.00 13.72 227 PHE C C 1
ATOM 5329 O O . PHE C 1 227 ? 29.868 -140.254 90.765 1.00 13.75 227 PHE C O 1
ATOM 5337 N N . LEU C 1 228 ? 29.495 -138.340 89.643 1.00 11.79 228 LEU C N 1
ATOM 5338 C CA . LEU C 1 228 ? 28.229 -138.823 89.083 1.00 13.55 228 LEU C CA 1
ATOM 5339 C C . LEU C 1 228 ? 28.400 -140.014 88.142 1.00 14.23 228 LEU C C 1
ATOM 5340 O O . LEU C 1 228 ? 27.490 -140.830 87.967 1.00 12.14 228 LEU C O 1
ATOM 5345 N N . ALA C 1 229 ? 29.578 -140.116 87.543 1.00 14.94 229 ALA C N 1
ATOM 5346 C CA . ALA C 1 229 ? 29.835 -141.195 86.596 1.00 16.90 229 ALA C CA 1
ATOM 5347 C C . ALA C 1 229 ? 30.311 -142.506 87.211 1.00 18.37 229 ALA C C 1
ATOM 5348 O O . ALA C 1 229 ? 30.215 -143.550 86.562 1.00 18.15 229 ALA C O 1
ATOM 5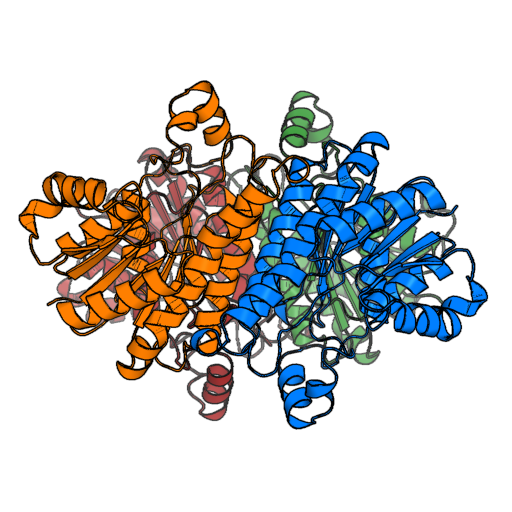350 N N . GLY C 1 230 ? 30.825 -142.450 88.441 1.00 17.55 230 GLY C N 1
ATOM 5351 C CA . GLY C 1 230 ? 31.379 -143.639 89.074 1.00 19.20 230 GLY C CA 1
ATOM 5352 C C . GLY C 1 230 ? 30.644 -144.443 90.135 1.00 20.06 230 GLY C C 1
ATOM 5353 O O . GLY C 1 230 ? 29.447 -144.270 90.376 1.00 19.72 230 GLY C O 1
ATOM 5354 N N . GLU C 1 231 ? 31.407 -145.304 90.808 1.00 21.20 231 GLU C N 1
ATOM 5355 C CA . GLU C 1 231 ? 30.869 -146.220 91.815 1.00 20.64 231 GLU C CA 1
ATOM 5356 C C . GLU C 1 231 ? 30.369 -145.595 93.110 1.00 18.70 231 GLU C C 1
ATOM 5357 O O . GLU C 1 231 ? 29.704 -146.254 93.895 1.00 18.58 231 GLU C O 1
ATOM 5363 N N . ASP C 1 232 ? 30.641 -144.323 93.329 1.00 16.77 232 ASP C N 1
ATOM 5364 C CA . ASP C 1 232 ? 30.167 -143.706 94.554 1.00 17.17 232 ASP C CA 1
ATOM 5365 C C . ASP C 1 232 ? 28.809 -143.039 94.409 1.00 14.80 232 ASP C C 1
ATOM 5366 O O . ASP C 1 232 ? 28.298 -142.439 95.356 1.00 14.44 232 ASP C O 1
ATOM 5371 N N . ALA C 1 233 ? 28.206 -143.170 93.234 1.00 12.82 233 ALA C N 1
ATOM 5372 C CA . ALA C 1 233 ? 26.905 -142.567 92.999 1.00 13.10 233 ALA C CA 1
ATOM 5373 C C . ALA C 1 233 ? 25.940 -143.569 92.392 1.00 11.99 233 ALA C C 1
ATOM 5374 O O . ALA C 1 233 ? 25.090 -143.200 91.592 1.00 9.53 233 ALA C O 1
ATOM 5376 N N . THR C 1 234 ? 26.057 -144.838 92.788 1.00 12.17 234 THR C N 1
ATOM 5377 C CA . THR C 1 234 ? 25.181 -145.878 92.261 1.00 13.23 234 THR C CA 1
ATOM 5378 C C . THR C 1 234 ? 23.705 -145.693 92.604 1.00 13.61 234 THR C C 1
ATOM 5379 O O . THR C 1 234 ? 22.839 -146.235 91.911 1.00 14.10 234 THR C O 1
ATOM 5383 N N . TYR C 1 235 ? 23.386 -144.917 93.646 1.00 11.60 235 TYR C N 1
ATOM 5384 C CA . TYR C 1 235 ? 21.971 -144.686 93.974 1.00 10.20 235 TYR C CA 1
ATOM 5385 C C . TYR C 1 235 ? 21.542 -143.240 93.653 1.00 10.67 235 TYR C C 1
ATOM 5386 O O . TYR C 1 235 ? 20.461 -142.795 94.041 1.00 13.09 235 TYR C O 1
ATOM 5395 N N . VAL C 1 236 ? 22.400 -142.503 92.955 1.00 10.25 236 VAL C N 1
ATOM 5396 C CA . VAL C 1 236 ? 22.081 -141.138 92.537 1.00 10.14 236 VAL C CA 1
ATOM 5397 C C . VAL C 1 236 ? 21.524 -141.252 91.105 1.00 10.94 236 VAL C C 1
ATOM 5398 O O . VAL C 1 236 ? 22.221 -141.693 90.168 1.00 12.40 236 VAL C O 1
ATOM 5402 N N . ASN C 1 237 ? 20.265 -140.881 90.926 1.00 11.54 237 ASN C N 1
ATOM 5403 C CA . ASN C 1 237 ? 19.629 -140.977 89.601 1.00 11.32 237 ASN C CA 1
ATOM 5404 C C . ASN C 1 237 ? 18.545 -139.905 89.463 1.00 11.01 237 ASN C C 1
ATOM 5405 O O . ASN C 1 237 ? 17.724 -139.736 90.367 1.00 9.75 237 ASN C O 1
ATOM 5410 N N . GLY C 1 238 ? 18.529 -139.222 88.324 1.00 9.86 238 GLY C N 1
ATOM 5411 C CA . GLY C 1 238 ? 17.559 -138.171 88.066 1.00 10.10 238 GLY C CA 1
ATOM 5412 C C . GLY C 1 238 ? 17.852 -136.931 88.883 1.00 11.74 238 GLY C C 1
ATOM 5413 O O . GLY C 1 238 ? 16.980 -136.064 89.054 1.00 11.30 238 GLY C O 1
ATOM 5414 N N . ALA C 1 239 ? 19.076 -136.833 89.389 1.00 10.40 239 ALA C N 1
ATOM 5415 C CA . ALA C 1 239 ? 19.453 -135.707 90.234 1.00 10.73 239 ALA C CA 1
ATOM 5416 C C . ALA C 1 239 ? 20.215 -134.588 89.543 1.00 11.34 239 ALA C C 1
ATOM 5417 O O . ALA C 1 239 ? 20.877 -134.788 88.516 1.00 10.12 239 ALA C O 1
ATOM 5419 N N . ALA C 1 240 ? 20.096 -133.391 90.104 1.00 10.48 240 ALA C N 1
ATOM 5420 C CA . ALA C 1 240 ? 20.862 -132.257 89.593 1.00 12.37 240 ALA C CA 1
ATOM 5421 C C . ALA C 1 240 ? 21.849 -131.900 90.726 1.00 14.59 240 ALA C C 1
ATOM 5422 O O . ALA C 1 240 ? 21.432 -131.540 91.834 1.00 17.94 240 ALA C O 1
ATOM 5424 N N . LEU C 1 241 ? 23.145 -132.020 90.455 1.00 12.70 241 LEU C N 1
ATOM 5425 C CA . LEU C 1 241 ? 24.185 -131.709 91.447 1.00 13.26 241 LEU C CA 1
ATOM 5426 C C . LEU C 1 241 ? 24.604 -130.251 91.166 1.00 13.02 241 LEU C C 1
ATOM 5427 O O . LEU C 1 241 ? 25.214 -129.948 90.131 1.00 11.95 241 LEU C O 1
ATOM 5432 N N . VAL C 1 242 ? 24.217 -129.344 92.058 1.00 10.94 242 VAL C N 1
ATOM 5433 C CA . VAL C 1 242 ? 24.529 -127.931 91.876 1.00 10.80 242 VAL C CA 1
ATOM 5434 C C . VAL C 1 242 ? 25.910 -127.622 92.439 1.00 11.38 242 VAL C C 1
ATOM 5435 O O . VAL C 1 242 ? 26.210 -127.965 93.586 1.00 10.00 242 VAL C O 1
ATOM 5439 N N . MET C 1 243 ? 26.749 -126.983 91.627 1.00 11.62 243 MET C N 1
ATOM 5440 C CA . MET C 1 243 ? 28.119 -126.632 92.038 1.00 11.74 243 MET C CA 1
ATOM 5441 C C . MET C 1 243 ? 28.254 -125.155 91.662 1.00 11.55 243 MET C C 1
ATOM 5442 O O . MET C 1 243 ? 28.720 -124.820 90.556 1.00 10.70 243 MET C O 1
ATOM 5447 N N . ASP C 1 244 ? 27.878 -124.268 92.584 1.00 10.92 244 ASP C N 1
ATOM 5448 C CA . ASP C 1 244 ? 27.854 -122.831 92.278 1.00 11.28 244 ASP C CA 1
ATOM 5449 C C . ASP C 1 244 ? 28.264 -121.882 93.402 1.00 11.57 244 ASP C C 1
ATOM 5450 O O . ASP C 1 244 ? 27.877 -120.701 93.381 1.00 11.81 244 ASP C O 1
ATOM 5455 N N . GLY C 1 245 ? 29.005 -122.376 94.393 1.00 11.10 245 GLY C N 1
ATOM 5456 C CA . GLY C 1 245 ? 29.433 -121.511 95.484 1.00 10.01 245 GLY C CA 1
ATOM 5457 C C . GLY C 1 245 ? 28.278 -120.823 96.192 1.00 10.89 245 GLY C C 1
ATOM 5458 O O . GLY C 1 245 ? 28.419 -119.682 96.658 1.00 10.80 245 GLY C O 1
ATOM 5459 N N . ALA C 1 246 ? 27.129 -121.501 96.238 1.00 9.56 246 ALA C N 1
ATOM 5460 C CA . ALA C 1 246 ? 25.913 -121.018 96.904 1.00 10.11 246 ALA C CA 1
ATOM 5461 C C . ALA C 1 246 ? 25.110 -119.960 96.128 1.00 10.95 246 ALA C C 1
ATOM 5462 O O . ALA C 1 246 ? 24.183 -119.345 96.667 1.00 9.02 246 ALA C O 1
ATOM 5464 N N . TYR C 1 247 ? 25.484 -119.731 94.874 1.00 10.89 247 TYR C N 1
ATOM 5465 C CA . TYR C 1 247 ? 24.787 -118.764 94.021 1.00 11.74 247 TYR C CA 1
ATOM 5466 C C . TYR C 1 247 ? 23.257 -118.954 94.021 1.00 10.90 247 TYR C C 1
ATOM 5467 O O . TYR C 1 247 ? 22.509 -117.974 94.119 1.00 9.93 247 TYR C O 1
ATOM 5476 N N . THR C 1 248 ? 22.778 -120.196 93.902 1.00 10.13 248 THR C N 1
ATOM 5477 C CA . THR C 1 248 ? 21.317 -120.448 93.919 1.00 10.60 248 THR C CA 1
ATOM 5478 C C . THR C 1 248 ? 20.715 -120.600 95.316 1.00 9.87 248 THR C C 1
ATOM 5479 O O . THR C 1 248 ? 19.504 -120.786 95.446 1.00 11.26 248 THR C O 1
ATOM 5483 N N . ALA C 1 249 ? 21.534 -120.544 96.360 1.00 8.84 249 ALA C N 1
ATOM 5484 C CA . ALA C 1 249 ? 21.041 -120.726 97.736 1.00 8.82 249 ALA C CA 1
ATOM 5485 C C . ALA C 1 249 ? 20.456 -119.449 98.319 1.00 8.16 249 ALA C C 1
ATOM 5486 O O . ALA C 1 249 ? 19.839 -119.482 99.387 1.00 8.64 249 ALA C O 1
ATOM 5488 N N . ILE C 1 250 ? 20.663 -118.324 97.638 1.00 8.58 250 ILE C N 1
ATOM 5489 C CA . ILE C 1 250 ? 20.152 -117.011 98.088 1.00 9.21 250 ILE C CA 1
ATOM 5490 C C . ILE C 1 250 ? 19.175 -116.539 96.993 1.00 10.82 250 ILE C C 1
ATOM 5491 O O . ILE C 1 250 ? 19.310 -117.088 95.907 1.00 9.44 250 ILE C O 1
ATOM 5497 N N . MET D 1 1 ? -13.194 -101.750 82.280 1.00 49.77 1 MET D N 1
ATOM 5498 C CA . MET D 1 1 ? -11.966 -101.915 81.437 1.00 49.65 1 MET D CA 1
ATOM 5499 C C . MET D 1 1 ? -12.047 -103.155 80.553 1.00 47.39 1 MET D C 1
ATOM 5500 O O . MET D 1 1 ? -12.513 -104.206 80.994 1.00 48.51 1 MET D O 1
ATOM 5505 N N . SER D 1 2 ? -11.592 -103.033 79.307 1.00 43.08 2 SER D N 1
ATOM 5506 C CA . SER D 1 2 ? -11.604 -104.163 78.384 1.00 37.74 2 SER D CA 1
ATOM 5507 C C . SER D 1 2 ? -10.179 -104.441 77.910 1.00 34.10 2 SER D C 1
ATOM 5508 O O . SER D 1 2 ? -9.614 -103.687 77.116 1.00 33.83 2 SER D O 1
ATOM 5511 N N . ARG D 1 3 ? -9.600 -105.526 78.417 1.00 29.00 3 ARG D N 1
ATOM 5512 C CA . ARG D 1 3 ? -8.235 -105.903 78.065 1.00 24.97 3 ARG D CA 1
ATOM 5513 C C . ARG D 1 3 ? -8.228 -106.704 76.774 1.00 20.84 3 ARG D C 1
ATOM 5514 O O . ARG D 1 3 ? -9.215 -107.319 76.419 1.00 20.34 3 ARG D O 1
ATOM 5522 N N . VAL D 1 4 ? -7.095 -106.707 76.087 1.00 18.74 4 VAL D N 1
ATOM 5523 C CA . VAL D 1 4 ? -6.964 -107.490 74.869 1.00 15.54 4 VAL D CA 1
ATOM 5524 C C . VAL D 1 4 ? -6.027 -108.662 75.191 1.00 15.10 4 VAL D C 1
ATOM 5525 O O . VAL D 1 4 ? -4.886 -108.448 75.570 1.00 12.91 4 VAL D O 1
ATOM 5529 N N . ALA D 1 5 ? -6.522 -109.888 75.054 1.00 13.49 5 ALA D N 1
ATOM 5530 C CA . ALA D 1 5 ? -5.719 -111.070 75.330 1.00 13.10 5 ALA D CA 1
ATOM 5531 C C . ALA D 1 5 ? -5.541 -111.934 74.086 1.00 14.39 5 ALA D C 1
ATOM 5532 O O . ALA D 1 5 ? -6.503 -112.193 73.357 1.00 14.86 5 ALA D O 1
ATOM 5534 N N . ILE D 1 6 ? -4.304 -112.344 73.823 1.00 12.99 6 ILE D N 1
ATOM 5535 C CA . ILE D 1 6 ? -4.030 -113.266 72.710 1.00 11.65 6 ILE D CA 1
ATOM 5536 C C . ILE D 1 6 ? -3.946 -114.647 73.384 1.00 11.53 6 ILE D C 1
ATOM 5537 O O . ILE D 1 6 ? -3.213 -114.827 74.370 1.00 12.98 6 ILE D O 1
ATOM 5542 N N . VAL D 1 7 ? -4.717 -115.604 72.893 1.00 11.43 7 VAL D N 1
ATOM 5543 C CA . VAL D 1 7 ? -4.702 -116.941 73.462 1.00 12.63 7 VAL D CA 1
ATOM 5544 C C . VAL D 1 7 ? -4.398 -117.946 72.373 1.00 12.61 7 VAL D C 1
ATOM 5545 O O . VAL D 1 7 ? -5.148 -118.042 71.369 1.00 14.07 7 VAL D O 1
ATOM 5549 N N . THR D 1 8 ? -3.307 -118.694 72.546 1.00 10.20 8 THR D N 1
ATOM 5550 C CA . THR D 1 8 ? -2.933 -119.707 71.544 1.00 11.84 8 THR D CA 1
ATOM 5551 C C . THR D 1 8 ? -3.532 -121.074 71.848 1.00 12.25 8 THR D C 1
ATOM 5552 O O . THR D 1 8 ? -3.797 -121.404 73.005 1.00 12.52 8 THR D O 1
ATOM 5556 N N . GLY D 1 9 ? -3.740 -121.872 70.805 1.00 12.02 9 GLY D N 1
ATOM 5557 C CA . GLY D 1 9 ? -4.343 -123.187 70.973 1.00 10.48 9 GLY D CA 1
ATOM 5558 C C . GLY D 1 9 ? -5.751 -122.970 71.503 1.00 12.44 9 GLY D C 1
ATOM 5559 O O . GLY D 1 9 ? -6.248 -123.745 72.311 1.00 13.15 9 GLY D O 1
ATOM 5560 N N . ALA D 1 10 ? -6.412 -121.921 71.016 1.00 12.76 10 ALA D N 1
ATOM 5561 C CA . ALA D 1 10 ? -7.738 -121.551 71.499 1.00 14.52 10 ALA D CA 1
ATOM 5562 C C . ALA D 1 10 ? -8.970 -122.349 71.091 1.00 15.77 10 ALA D C 1
ATOM 5563 O O . ALA D 1 10 ? -10.044 -122.142 71.680 1.00 12.46 10 ALA D O 1
ATOM 5565 N N . SER D 1 11 ? -8.851 -123.260 70.126 1.00 15.56 11 SER D N 1
ATOM 5566 C CA . SER D 1 11 ? -10.053 -123.972 69.693 1.00 17.23 11 SER D CA 1
ATOM 5567 C C . SER D 1 11 ? -10.414 -125.241 70.464 1.00 18.83 11 SER D C 1
ATOM 5568 O O . SER D 1 11 ? -11.369 -125.935 70.099 1.00 18.49 11 SER D O 1
ATOM 5571 N N . SER D 1 12 ? -9.662 -125.565 71.516 1.00 16.96 12 SER D N 1
ATOM 5572 C CA . SER D 1 12 ? -10.019 -126.742 72.317 1.00 19.64 12 SER D CA 1
ATOM 5573 C C . SER D 1 12 ? -9.303 -126.820 73.664 1.00 18.51 12 SER D C 1
ATOM 5574 O O . SER D 1 12 ? -8.320 -126.131 73.886 1.00 17.26 12 SER D O 1
ATOM 5577 N N . GLY D 1 13 ? -9.827 -127.651 74.565 1.00 17.57 13 GLY D N 1
ATOM 5578 C CA . GLY D 1 13 ? -9.202 -127.847 75.866 1.00 17.83 13 GLY D CA 1
ATOM 5579 C C . GLY D 1 13 ? -8.995 -126.622 76.725 1.00 15.33 13 GLY D C 1
ATOM 5580 O O . GLY D 1 13 ? -9.887 -125.778 76.864 1.00 14.38 13 GLY D O 1
ATOM 5581 N N . ASN D 1 14 ? -7.806 -126.536 77.311 1.00 13.70 14 ASN D N 1
ATOM 5582 C CA . ASN D 1 14 ? -7.449 -125.416 78.182 1.00 14.37 14 ASN D CA 1
ATOM 5583 C C . ASN D 1 14 ? -7.597 -124.073 77.468 1.00 13.79 14 ASN D C 1
ATOM 5584 O O . ASN D 1 14 ? -8.145 -123.111 78.034 1.00 14.06 14 ASN D O 1
ATOM 5589 N N . GLY D 1 15 ? -7.104 -124.011 76.231 1.00 12.36 15 GLY D N 1
ATOM 5590 C CA . GLY D 1 15 ? -7.174 -122.771 75.464 1.00 12.97 15 GLY D CA 1
ATOM 5591 C C . GLY D 1 15 ? -8.602 -122.327 75.220 1.00 11.84 15 GLY D C 1
ATOM 5592 O O . GLY D 1 15 ? -8.937 -121.143 75.282 1.00 11.07 15 GLY D O 1
ATOM 5593 N N . LEU D 1 16 ? -9.467 -123.280 74.936 1.00 13.77 16 LEU D N 1
ATOM 5594 C CA . LEU D 1 16 ? -10.849 -122.914 74.705 1.00 14.86 16 LEU D CA 1
ATOM 5595 C C . LEU D 1 16 ? -11.427 -122.347 76.006 1.00 15.11 16 LEU D C 1
ATOM 5596 O O . LEU D 1 16 ? -12.053 -121.285 75.990 1.00 17.10 16 LEU D O 1
ATOM 5601 N N . ALA D 1 17 ? -11.200 -123.033 77.133 1.00 15.12 17 ALA D N 1
ATOM 5602 C CA . ALA D 1 17 ? -11.716 -122.563 78.423 1.00 13.64 17 ALA D CA 1
ATOM 5603 C C . ALA D 1 17 ? -11.179 -121.175 78.765 1.00 13.31 17 ALA D C 1
ATOM 5604 O O . ALA D 1 17 ? -11.928 -120.307 79.232 1.00 13.48 17 ALA D O 1
ATOM 5606 N N . ILE D 1 18 ? -9.889 -120.955 78.514 1.00 12.10 18 ILE D N 1
ATOM 5607 C CA . ILE D 1 18 ? -9.247 -119.667 78.786 1.00 12.39 18 ILE D CA 1
ATOM 5608 C C . ILE D 1 18 ? -9.822 -118.523 77.944 1.00 13.08 18 ILE D C 1
ATOM 5609 O O . ILE D 1 18 ? -10.158 -117.460 78.476 1.00 13.00 18 ILE D O 1
ATOM 5614 N N . ALA D 1 19 ? -9.919 -118.734 76.629 1.00 12.96 19 ALA D N 1
ATOM 5615 C CA . ALA D 1 19 ? -10.452 -117.711 75.726 1.00 14.00 19 ALA D CA 1
ATOM 5616 C C . ALA D 1 19 ? -11.866 -117.369 76.145 1.00 14.17 19 ALA D C 1
ATOM 5617 O O . ALA D 1 19 ? -12.250 -116.190 76.241 1.00 13.77 19 ALA D O 1
ATOM 5619 N N . THR D 1 20 ? -12.643 -118.414 76.394 1.00 14.67 20 THR D N 1
ATOM 5620 C CA . THR D 1 20 ? -14.034 -118.237 76.803 1.00 17.06 20 THR D CA 1
ATOM 5621 C C . THR D 1 20 ? -14.159 -117.392 78.064 1.00 17.76 20 THR D C 1
ATOM 5622 O O . THR D 1 20 ? -15.005 -116.488 78.155 1.00 18.38 20 THR D O 1
ATOM 5626 N N . ARG D 1 21 ? -13.310 -117.674 79.044 1.00 18.50 21 ARG D N 1
ATOM 5627 C CA . ARG D 1 21 ? -13.334 -116.931 80.288 1.00 19.32 21 ARG D CA 1
ATOM 5628 C C . ARG D 1 21 ? -12.957 -115.461 80.074 1.00 18.28 21 ARG D C 1
ATOM 5629 O O . ARG D 1 21 ? -13.546 -114.598 80.706 1.00 19.07 21 ARG D O 1
ATOM 5637 N N . PHE D 1 22 ? -11.988 -115.152 79.211 1.00 17.29 22 PHE D N 1
ATOM 5638 C CA . PHE D 1 22 ? -11.651 -113.740 78.973 1.00 17.74 22 PHE D CA 1
ATOM 5639 C C . PHE D 1 22 ? -12.865 -113.027 78.346 1.00 18.74 22 PHE D C 1
ATOM 5640 O O . PHE D 1 22 ? -13.206 -111.904 78.728 1.00 18.24 22 PHE D O 1
ATOM 5648 N N . LEU D 1 23 ? -13.516 -113.692 77.391 1.00 18.96 23 LEU D N 1
ATOM 5649 C CA . LEU D 1 23 ? -14.688 -113.145 76.708 1.00 19.94 23 LEU D CA 1
ATOM 5650 C C . LEU D 1 23 ? -15.830 -112.872 77.681 1.00 21.96 23 LEU D C 1
ATOM 5651 O O . LEU D 1 23 ? -16.465 -111.807 77.627 1.00 21.04 23 LEU D O 1
ATOM 5656 N N . ALA D 1 24 ? -16.097 -113.844 78.555 1.00 21.31 24 ALA D N 1
ATOM 5657 C CA . ALA D 1 24 ? -17.161 -113.717 79.550 1.00 22.67 24 ALA D CA 1
ATOM 5658 C C . ALA D 1 24 ? -16.895 -112.540 80.492 1.00 24.48 24 ALA D C 1
ATOM 5659 O O . ALA D 1 24 ? -17.823 -111.930 81.031 1.00 22.95 24 ALA D O 1
ATOM 5661 N N . ARG D 1 25 ? -15.618 -112.222 80.675 1.00 25.72 25 ARG D N 1
ATOM 5662 C CA . ARG D 1 25 ? -15.216 -111.137 81.549 1.00 28.23 25 ARG D CA 1
ATOM 5663 C C . ARG D 1 25 ? -15.293 -109.772 80.865 1.00 27.96 25 ARG D C 1
ATOM 5664 O O . ARG D 1 25 ? -15.127 -108.741 81.519 1.00 28.88 25 ARG D O 1
ATOM 5672 N N . GLY D 1 26 ? -15.524 -109.763 79.553 1.00 27.26 26 GLY D N 1
ATOM 5673 C CA . GLY D 1 26 ? -15.619 -108.503 78.828 1.00 26.22 26 GLY D CA 1
ATOM 5674 C C . GLY D 1 26 ? -14.396 -108.120 78.010 1.00 25.23 26 GLY D C 1
ATOM 5675 O O . GLY D 1 26 ? -14.394 -107.105 77.303 1.00 26.45 26 GLY D O 1
ATOM 5676 N N . ASP D 1 27 ? -13.348 -108.930 78.075 1.00 23.48 27 ASP D N 1
ATOM 5677 C CA . ASP D 1 27 ? -12.151 -108.600 77.323 1.00 22.70 27 ASP D CA 1
ATOM 5678 C C . ASP D 1 27 ? -12.291 -109.013 75.878 1.00 21.06 27 ASP D C 1
ATOM 5679 O O . ASP D 1 27 ? -13.225 -109.734 75.519 1.00 20.99 27 ASP D O 1
ATOM 5684 N N . ARG D 1 28 ? -11.377 -108.522 75.049 1.00 19.46 28 ARG D N 1
ATOM 5685 C CA . ARG D 1 28 ? -11.357 -108.884 73.643 1.00 19.65 28 ARG D CA 1
ATOM 5686 C C . ARG D 1 28 ? -10.260 -109.938 73.493 1.00 18.74 28 ARG D C 1
ATOM 5687 O O . ARG D 1 28 ? -9.214 -109.867 74.143 1.00 18.60 28 ARG D O 1
ATOM 5695 N N . VAL D 1 29 ? -10.509 -110.922 72.644 1.00 17.85 29 VAL D N 1
ATOM 5696 C CA . VAL D 1 29 ? -9.578 -112.023 72.469 1.00 15.15 29 VAL D CA 1
ATOM 5697 C C . VAL D 1 29 ? -9.196 -112.307 71.024 1.00 15.15 29 VAL D C 1
ATOM 5698 O O . VAL D 1 29 ? -10.040 -112.266 70.113 1.00 13.30 29 VAL D O 1
ATOM 5702 N N . ALA D 1 30 ? -7.907 -112.560 70.820 1.00 14.04 30 ALA D N 1
ATOM 5703 C CA . ALA D 1 30 ? -7.422 -112.970 69.513 1.00 13.44 30 ALA D CA 1
ATOM 5704 C C . ALA D 1 30 ? -7.185 -114.462 69.783 1.00 12.87 30 ALA D C 1
ATOM 5705 O O . ALA D 1 30 ? -6.272 -114.837 70.532 1.00 11.67 30 ALA D O 1
ATOM 5707 N N . ALA D 1 31 ? -8.030 -115.296 69.197 1.00 12.20 31 ALA D N 1
ATOM 5708 C CA . ALA D 1 31 ? -7.959 -116.739 69.380 1.00 13.51 31 ALA D CA 1
ATOM 5709 C C . ALA D 1 31 ? -7.159 -117.362 68.232 1.00 13.89 31 ALA D C 1
ATOM 5710 O O . ALA D 1 31 ? -7.587 -117.337 67.084 1.00 13.50 31 ALA D O 1
ATOM 5712 N N . LEU D 1 32 ? -5.995 -117.922 68.545 1.00 12.94 32 LEU D N 1
ATOM 5713 C CA . LEU D 1 32 ? -5.131 -118.513 67.525 1.00 14.46 32 LEU D CA 1
ATOM 5714 C C . LEU D 1 32 ? -5.089 -120.019 67.593 1.00 14.58 32 LEU D C 1
ATOM 5715 O O . LEU D 1 32 ? -4.951 -120.598 68.677 1.00 13.74 32 LEU D O 1
ATOM 5720 N N . ASP D 1 33 ? -5.162 -120.661 66.437 1.00 13.57 33 ASP D N 1
ATOM 5721 C CA . ASP D 1 33 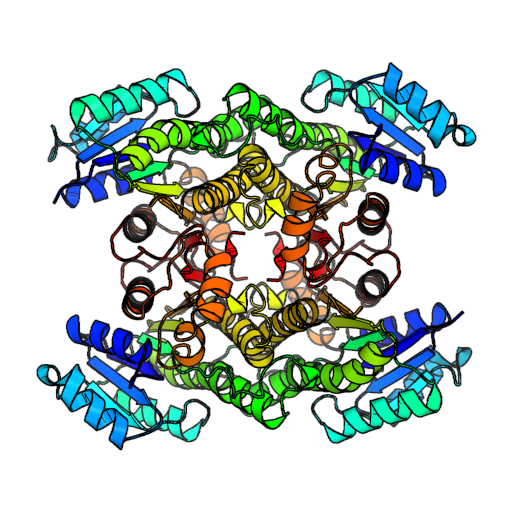? -5.055 -122.111 66.412 1.00 14.89 33 ASP D CA 1
ATOM 5722 C C . ASP D 1 33 ? -4.734 -122.519 64.983 1.00 14.89 33 ASP D C 1
ATOM 5723 O O . ASP D 1 33 ? -4.670 -121.665 64.085 1.00 15.07 33 ASP D O 1
ATOM 5728 N N . LEU D 1 34 ? -4.559 -123.817 64.771 1.00 15.18 34 LEU D N 1
ATOM 5729 C CA . LEU D 1 34 ? -4.166 -124.350 63.468 1.00 15.43 34 LEU D CA 1
ATOM 5730 C C . LEU D 1 34 ? -5.152 -124.370 62.330 1.00 16.79 34 LEU D C 1
ATOM 5731 O O . LEU D 1 34 ? -4.733 -124.355 61.169 1.00 16.16 34 LEU D O 1
ATOM 5736 N N . SER D 1 35 ? -6.443 -124.424 62.639 1.00 16.26 35 SER D N 1
ATOM 5737 C CA . SER D 1 35 ? -7.451 -124.511 61.594 1.00 17.14 35 SER D CA 1
ATOM 5738 C C . SER D 1 35 ? -8.478 -123.397 61.674 1.00 17.27 35 SER D C 1
ATOM 5739 O O . SER D 1 35 ? -9.150 -123.246 62.692 1.00 15.38 35 SER D O 1
ATOM 5742 N N . ALA D 1 36 ? -8.598 -122.624 60.595 1.00 17.60 36 ALA D N 1
ATOM 5743 C CA . ALA D 1 36 ? -9.547 -121.520 60.532 1.00 19.33 36 ALA D CA 1
ATOM 5744 C C . ALA D 1 36 ? -10.953 -122.102 60.566 1.00 19.79 36 ALA D C 1
ATOM 5745 O O . ALA D 1 36 ? -11.870 -121.498 61.118 1.00 20.45 36 ALA D O 1
ATOM 5747 N N . GLU D 1 37 ? -11.112 -123.280 59.970 1.00 20.40 37 GLU D N 1
ATOM 5748 C CA . GLU D 1 37 ? -12.409 -123.924 59.922 1.00 21.53 37 GLU D CA 1
ATOM 5749 C C . GLU D 1 37 ? -12.839 -124.295 61.332 1.00 19.92 37 GLU D C 1
ATOM 5750 O O . GLU D 1 37 ? -13.968 -124.012 61.739 1.00 19.78 37 GLU D O 1
ATOM 5756 N N . THR D 1 38 ? -11.935 -124.923 62.077 1.00 19.77 38 THR D N 1
ATOM 5757 C CA . THR D 1 38 ? -12.235 -125.331 63.449 1.00 19.62 38 THR D CA 1
ATOM 5758 C C . THR D 1 38 ? -12.501 -124.114 64.319 1.00 18.79 38 THR D C 1
ATOM 5759 O O . THR D 1 38 ? -13.405 -124.120 65.170 1.00 19.52 38 THR D O 1
ATOM 5763 N N . LEU D 1 39 ? -11.717 -123.061 64.119 1.00 18.46 39 LEU D N 1
ATOM 5764 C CA . LEU D 1 39 ? -11.917 -121.851 64.897 1.00 17.64 39 LEU D CA 1
ATOM 5765 C C . LEU D 1 39 ? -13.296 -121.254 64.651 1.00 18.94 39 LEU D C 1
ATOM 5766 O O . LEU D 1 39 ? -13.965 -120.812 65.595 1.00 19.20 39 LEU D O 1
ATOM 5771 N N . GLU D 1 40 ? -13.741 -121.259 63.399 1.00 19.14 40 GLU D N 1
ATOM 5772 C CA . GLU D 1 40 ? -15.056 -120.707 63.101 1.00 19.67 40 GLU D CA 1
ATOM 5773 C C . GLU D 1 40 ? -16.147 -121.550 63.734 1.00 19.99 40 GLU D C 1
ATOM 5774 O O . GLU D 1 40 ? -17.127 -121.018 64.232 1.00 19.67 40 GLU D O 1
ATOM 5780 N N . GLU D 1 41 ? -15.986 -122.867 63.705 1.00 19.93 41 GLU D N 1
ATOM 5781 C CA . GLU D 1 41 ? -16.964 -123.730 64.335 1.00 20.94 41 GLU D CA 1
ATOM 5782 C C . GLU D 1 41 ? -16.930 -123.496 65.857 1.00 20.47 41 GLU D C 1
ATOM 5783 O O . GLU D 1 41 ? -17.965 -123.507 66.519 1.00 20.48 41 GLU D O 1
ATOM 5789 N N . THR D 1 42 ? -15.743 -123.287 66.422 1.00 19.15 42 THR D N 1
ATOM 5790 C CA . THR D 1 42 ? -15.642 -123.033 67.863 1.00 19.48 42 THR D CA 1
ATOM 5791 C C . THR D 1 42 ? -16.335 -121.714 68.166 1.00 19.57 42 THR D C 1
ATOM 5792 O O . THR D 1 42 ? -17.054 -121.588 69.163 1.00 20.99 42 THR D O 1
ATOM 5796 N N . ALA D 1 43 ? -16.139 -120.734 67.288 1.00 20.55 43 ALA D N 1
ATOM 5797 C CA . ALA D 1 43 ? -16.736 -119.414 67.468 1.00 22.83 43 ALA D CA 1
ATOM 5798 C C . ALA D 1 43 ? -18.254 -119.465 67.416 1.00 24.48 43 ALA D C 1
ATOM 5799 O O . ALA D 1 43 ? -18.928 -118.767 68.183 1.00 24.90 43 ALA D O 1
ATOM 5801 N N . ARG D 1 44 ? -18.790 -120.292 66.521 1.00 25.85 44 ARG D N 1
ATOM 5802 C CA . ARG D 1 44 ? -20.240 -120.418 66.379 1.00 28.73 44 ARG D CA 1
ATOM 5803 C C . ARG D 1 44 ? -20.894 -121.125 67.558 1.00 29.04 44 ARG D C 1
ATOM 5804 O O . ARG D 1 44 ? -22.017 -120.799 67.942 1.00 30.56 44 ARG D O 1
ATOM 5812 N N . THR D 1 45 ? -20.187 -122.087 68.136 1.00 28.85 45 THR D N 1
ATOM 5813 C CA . THR D 1 45 ? -20.746 -122.874 69.221 1.00 29.76 45 THR D CA 1
ATOM 5814 C C . THR D 1 45 ? -20.365 -122.495 70.648 1.00 30.25 45 THR D C 1
ATOM 5815 O O . THR D 1 45 ? -21.009 -122.948 71.598 1.00 30.88 45 THR D O 1
ATOM 5819 N N . HIS D 1 46 ? -19.326 -121.687 70.821 1.00 29.43 46 HIS D N 1
ATOM 5820 C CA . HIS D 1 46 ? -18.919 -121.309 72.171 1.00 29.03 46 HIS D CA 1
ATOM 5821 C C . HIS D 1 46 ? -18.803 -119.803 72.327 1.00 28.98 46 HIS D C 1
ATOM 5822 O O . HIS D 1 46 ? -18.939 -119.283 73.432 1.00 30.12 46 HIS D O 1
ATOM 5829 N N . TRP D 1 47 ? -18.563 -119.096 71.228 1.00 28.06 47 TRP D N 1
ATOM 5830 C CA . TRP D 1 47 ? -18.367 -117.653 71.308 1.00 27.89 47 TRP D CA 1
ATOM 5831 C C . TRP D 1 47 ? -19.408 -116.814 70.613 1.00 29.63 47 TRP D C 1
ATOM 5832 O O . TRP D 1 47 ? -19.187 -115.623 70.371 1.00 29.48 47 TRP D O 1
ATOM 5843 N N . HIS D 1 48 ? -20.551 -117.424 70.311 1.00 32.25 48 HIS D N 1
ATOM 5844 C CA . HIS D 1 48 ? -21.636 -116.733 69.619 1.00 35.64 48 HIS D CA 1
ATOM 5845 C C . HIS D 1 48 ? -21.956 -115.332 70.136 1.00 35.91 48 HIS D C 1
ATOM 5846 O O . HIS D 1 48 ? -21.912 -114.356 69.390 1.00 36.77 48 HIS D O 1
ATOM 5853 N N . ALA D 1 49 ? -22.286 -115.246 71.419 1.00 36.97 49 ALA D N 1
ATOM 5854 C CA . ALA D 1 49 ? -22.640 -113.984 72.057 1.00 37.13 49 ALA D CA 1
ATOM 5855 C C . ALA D 1 49 ? -21.600 -112.887 71.883 1.00 37.50 49 ALA D C 1
ATOM 5856 O O . ALA D 1 49 ? -21.945 -111.713 71.757 1.00 37.40 49 ALA D O 1
ATOM 5858 N N . TYR D 1 50 ? -20.328 -113.268 71.865 1.00 36.81 50 TYR D N 1
ATOM 5859 C CA . TYR D 1 50 ? -19.253 -112.288 71.761 1.00 37.35 50 TYR D CA 1
ATOM 5860 C C . TYR D 1 50 ? -18.964 -111.775 70.364 1.00 37.85 50 TYR D C 1
ATOM 5861 O O . TYR D 1 50 ? -18.386 -110.699 70.194 1.00 39.16 50 TYR D O 1
ATOM 5870 N N . ALA D 1 51 ? -19.361 -112.545 69.363 1.00 38.12 51 ALA D N 1
ATOM 5871 C CA . ALA D 1 51 ? -19.180 -112.144 67.978 1.00 38.12 51 ALA D CA 1
ATOM 5872 C C . ALA D 1 51 ? -17.841 -111.503 67.619 1.00 38.28 51 ALA D C 1
ATOM 5873 O O . ALA D 1 51 ? -16.834 -112.190 67.475 1.00 38.86 51 ALA D O 1
ATOM 5875 N N . ASP D 1 52 ? -17.848 -110.180 67.483 1.00 38.32 52 ASP D N 1
ATOM 5876 C CA . ASP D 1 52 ? -16.676 -109.412 67.074 1.00 38.86 52 ASP D CA 1
ATOM 5877 C C . ASP D 1 52 ? -15.605 -109.196 68.132 1.00 37.35 52 ASP D C 1
ATOM 5878 O O . ASP D 1 52 ? -14.496 -108.729 67.820 1.00 37.58 52 ASP D O 1
ATOM 5883 N N . LYS D 1 53 ? -15.919 -109.522 69.381 1.00 34.76 53 LYS D N 1
ATOM 5884 C CA . LYS D 1 53 ? -14.937 -109.349 70.440 1.00 31.87 53 LYS D CA 1
ATOM 5885 C C . LYS D 1 53 ? -13.850 -110.423 70.393 1.00 29.11 53 LYS D C 1
ATOM 5886 O O . LYS D 1 53 ? -12.914 -110.395 71.189 1.00 27.57 53 LYS D O 1
ATOM 5892 N N . VAL D 1 54 ? -13.988 -111.376 69.473 1.00 25.74 54 VAL D N 1
ATOM 5893 C CA . VAL D 1 54 ? -12.989 -112.420 69.314 1.00 23.71 54 VAL D CA 1
ATOM 5894 C C . VAL D 1 54 ? -12.544 -112.466 67.854 1.00 22.59 54 VAL D C 1
ATOM 5895 O O . VAL D 1 54 ? -13.358 -112.639 66.937 1.00 23.37 54 VAL D O 1
ATOM 5899 N N . LEU D 1 55 ? -11.251 -112.235 67.650 1.00 20.12 55 LEU D N 1
ATOM 5900 C CA . LEU D 1 55 ? -10.634 -112.250 66.328 1.00 19.26 55 LEU D CA 1
ATOM 5901 C C . LEU D 1 55 ? -10.067 -113.656 66.159 1.00 19.41 55 LEU D C 1
ATOM 5902 O O . LEU D 1 55 ? -9.203 -114.065 66.940 1.00 17.68 55 LEU D O 1
ATOM 5907 N N . ARG D 1 56 ? -10.567 -114.406 65.175 1.00 18.62 56 ARG D N 1
ATOM 5908 C CA . ARG D 1 56 ? -10.084 -115.768 64.964 1.00 19.16 56 ARG D CA 1
ATOM 5909 C C . ARG D 1 56 ? -8.939 -115.731 63.983 1.00 19.10 56 ARG D C 1
ATOM 5910 O O . ARG D 1 56 ? -9.110 -115.324 62.843 1.00 19.86 56 ARG D O 1
ATOM 5918 N N . VAL D 1 57 ? -7.770 -116.160 64.424 1.00 17.74 57 VAL D N 1
ATOM 5919 C CA . VAL D 1 57 ? -6.610 -116.128 63.566 1.00 17.91 57 VAL D CA 1
ATOM 5920 C C . VAL D 1 57 ? -5.946 -117.477 63.408 1.00 18.28 57 VAL D C 1
ATOM 5921 O O . VAL D 1 57 ? -5.610 -118.137 64.401 1.00 15.64 57 VAL D O 1
ATOM 5925 N N . ARG D 1 58 ? -5.759 -117.883 62.154 1.00 16.28 58 ARG D N 1
ATOM 5926 C CA . ARG D 1 58 ? -5.099 -119.139 61.868 1.00 18.24 58 ARG D CA 1
ATOM 5927 C C . ARG D 1 58 ? -3.611 -118.902 62.039 1.00 18.28 58 ARG D C 1
ATOM 5928 O O . ARG D 1 58 ? -3.048 -117.973 61.450 1.00 18.46 58 ARG D O 1
ATOM 5936 N N . ALA D 1 59 ? -2.966 -119.728 62.852 1.00 18.24 59 ALA D N 1
ATOM 5937 C CA . ALA D 1 59 ? -1.532 -119.570 63.074 1.00 16.42 59 ALA D CA 1
ATOM 5938 C C . ALA D 1 59 ? -0.910 -120.806 63.677 1.00 16.24 59 ALA D C 1
ATOM 5939 O O . ALA D 1 59 ? -1.452 -121.364 64.633 1.00 16.55 59 ALA D O 1
ATOM 5941 N N . ASP D 1 60 ? 0.229 -121.220 63.118 1.00 14.12 60 ASP D N 1
ATOM 5942 C CA . ASP D 1 60 ? 1.000 -122.341 63.648 1.00 14.10 60 ASP D CA 1
ATOM 5943 C C . ASP D 1 60 ? 1.986 -121.567 64.534 1.00 14.20 60 ASP D C 1
ATOM 5944 O O . ASP D 1 60 ? 2.794 -120.812 63.994 1.00 13.82 60 ASP D O 1
ATOM 5949 N N . VAL D 1 61 ? 1.916 -121.716 65.866 1.00 12.44 61 VAL D N 1
ATOM 5950 C CA . VAL D 1 61 ? 2.827 -120.965 66.732 1.00 13.77 61 VAL D CA 1
ATOM 5951 C C . VAL D 1 61 ? 4.306 -121.194 66.471 1.00 13.94 61 VAL D C 1
ATOM 5952 O O . VAL D 1 61 ? 5.122 -120.340 66.807 1.00 13.76 61 VAL D O 1
ATOM 5956 N N . ALA D 1 62 ? 4.648 -122.327 65.857 1.00 13.32 62 ALA D N 1
ATOM 5957 C CA . ALA D 1 62 ? 6.042 -122.654 65.571 1.00 13.55 62 ALA D CA 1
ATOM 5958 C C . ALA D 1 62 ? 6.549 -121.882 64.355 1.00 13.49 62 ALA D C 1
ATOM 5959 O O . ALA D 1 62 ? 7.748 -121.893 64.069 1.00 12.89 62 ALA D O 1
ATOM 5961 N N . ASP D 1 63 ? 5.647 -121.210 63.638 1.00 13.54 63 ASP D N 1
ATOM 5962 C CA . ASP D 1 63 ? 6.058 -120.454 62.457 1.00 13.88 63 ASP D CA 1
ATOM 5963 C C . ASP D 1 63 ? 6.167 -118.953 62.723 1.00 13.16 63 ASP D C 1
ATOM 5964 O O . ASP D 1 63 ? 5.179 -118.298 63.038 1.00 15.49 63 ASP D O 1
ATOM 5969 N N . GLU D 1 64 ? 7.367 -118.410 62.589 1.00 14.04 64 GLU D N 1
ATOM 5970 C CA . GLU D 1 64 ? 7.587 -116.990 62.849 1.00 15.42 64 GLU D CA 1
ATOM 5971 C C . GLU D 1 64 ? 6.658 -116.078 62.044 1.00 15.91 64 GLU D C 1
ATOM 5972 O O . GLU D 1 64 ? 6.102 -115.120 62.599 1.00 16.55 64 GLU D O 1
ATOM 5978 N N . GLY D 1 65 ? 6.485 -116.372 60.751 1.00 15.27 65 GLY D N 1
ATOM 5979 C CA . GLY D 1 65 ? 5.596 -115.575 59.917 1.00 14.26 65 GLY D CA 1
ATOM 5980 C C . GLY D 1 65 ? 4.165 -115.552 60.436 1.00 13.23 65 GLY D C 1
ATOM 5981 O O . GLY D 1 65 ? 3.560 -114.478 60.560 1.00 14.25 65 GLY D O 1
ATOM 5982 N N . ASP D 1 66 ? 3.607 -116.720 60.740 1.00 12.37 66 ASP D N 1
ATOM 5983 C CA . ASP D 1 66 ? 2.231 -116.789 61.255 1.00 12.82 66 ASP D CA 1
ATOM 5984 C C . ASP D 1 66 ? 2.062 -115.990 62.548 1.00 13.95 66 ASP D C 1
ATOM 5985 O O . ASP D 1 66 ? 1.089 -115.238 62.711 1.00 12.80 66 ASP D O 1
ATOM 5990 N N . VAL D 1 67 ? 2.994 -116.191 63.482 1.00 12.08 67 VAL D N 1
ATOM 5991 C CA . VAL D 1 67 ? 2.953 -115.500 64.763 1.00 11.66 67 VAL D CA 1
ATOM 5992 C C . VAL D 1 67 ? 3.025 -113.988 64.559 1.00 12.17 67 VAL D C 1
ATOM 5993 O O . VAL D 1 67 ? 2.198 -113.242 65.105 1.00 12.07 67 VAL D O 1
ATOM 5997 N N . ASN D 1 68 ? 3.985 -113.534 63.755 1.00 12.80 68 ASN D N 1
ATOM 5998 C CA . ASN D 1 68 ? 4.104 -112.104 63.528 1.00 13.80 68 ASN D CA 1
ATOM 5999 C C . ASN D 1 68 ? 2.837 -111.532 62.889 1.00 14.34 68 ASN D C 1
ATOM 6000 O O . ASN D 1 68 ? 2.377 -110.460 63.295 1.00 14.62 68 ASN D O 1
ATOM 6005 N N . ALA D 1 69 ? 2.260 -112.252 61.927 1.00 13.75 69 ALA D N 1
ATOM 6006 C CA . ALA D 1 69 ? 1.030 -111.790 61.266 1.00 13.75 69 ALA D CA 1
ATOM 6007 C C . ALA D 1 69 ? -0.119 -111.772 62.271 1.00 12.87 69 ALA D C 1
ATOM 6008 O O . ALA D 1 69 ? -0.935 -110.854 62.276 1.00 13.45 69 ALA D O 1
ATOM 6010 N N . ALA D 1 70 ? -0.185 -112.786 63.126 1.00 11.30 70 ALA D N 1
ATOM 6011 C CA . ALA D 1 70 ? -1.256 -112.841 64.122 1.00 13.21 70 ALA D CA 1
ATOM 6012 C C . ALA D 1 70 ? -1.151 -111.675 65.108 1.00 14.06 70 ALA D C 1
ATOM 6013 O O . ALA D 1 70 ? -2.170 -111.103 65.505 1.00 13.72 70 ALA D O 1
ATOM 6015 N N . ILE D 1 71 ? 0.061 -111.307 65.519 1.00 14.25 71 ILE D N 1
ATOM 6016 C CA . ILE D 1 71 ? 0.186 -110.173 66.437 1.00 14.42 71 ILE D CA 1
ATOM 6017 C C . ILE D 1 71 ? -0.170 -108.856 65.707 1.00 15.41 71 ILE D C 1
ATOM 6018 O O . ILE D 1 71 ? -0.794 -107.960 66.283 1.00 15.23 71 ILE D O 1
ATOM 6023 N N . ALA D 1 72 ? 0.217 -108.741 64.443 1.00 15.36 72 ALA D N 1
ATOM 6024 C CA . ALA D 1 72 ? -0.100 -107.529 63.677 1.00 16.45 72 ALA D CA 1
ATOM 6025 C C . ALA D 1 72 ? -1.609 -107.417 63.498 1.00 16.48 72 ALA D C 1
ATOM 6026 O O . ALA D 1 72 ? -2.176 -106.325 63.646 1.00 18.15 72 ALA D O 1
ATOM 6028 N N . ALA D 1 73 ? -2.270 -108.535 63.200 1.00 15.71 73 ALA D N 1
ATOM 6029 C CA . ALA D 1 73 ? -3.730 -108.527 63.044 1.00 17.40 73 ALA D CA 1
ATOM 6030 C C . ALA D 1 73 ? -4.434 -108.150 64.357 1.00 17.35 73 ALA D C 1
ATOM 6031 O O . ALA D 1 73 ? -5.488 -107.484 64.349 1.00 16.17 73 ALA D O 1
ATOM 6033 N N . THR D 1 74 ? -3.854 -108.570 65.485 1.00 16.22 74 THR D N 1
ATOM 6034 C CA . THR D 1 74 ? -4.421 -108.253 66.790 1.00 16.57 74 THR D CA 1
ATOM 6035 C C . THR D 1 74 ? -4.344 -106.751 67.053 1.00 17.62 74 THR D C 1
ATOM 6036 O O . THR D 1 74 ? -5.331 -106.137 67.480 1.00 18.87 74 THR D O 1
ATOM 6040 N N . MET D 1 75 ? -3.175 -106.170 66.806 1.00 17.09 75 MET D N 1
ATOM 6041 C CA . MET D 1 75 ? -2.966 -104.733 66.978 1.00 19.94 75 MET D CA 1
ATOM 6042 C C . MET D 1 75 ? -3.904 -103.934 66.068 1.00 21.46 75 MET D C 1
ATOM 6043 O O . MET D 1 75 ? -4.535 -102.957 66.482 1.00 21.09 75 MET D O 1
ATOM 6048 N N . GLU D 1 76 ? -3.998 -104.351 64.816 1.00 24.64 76 GLU D N 1
ATOM 6049 C CA . GLU D 1 76 ? -4.859 -103.661 63.863 1.00 26.78 76 GLU D CA 1
ATOM 6050 C C . GLU D 1 76 ? -6.311 -103.626 64.306 1.00 27.29 76 GLU D C 1
ATOM 6051 O O . GLU D 1 76 ? -6.945 -102.567 64.323 1.00 28.07 76 GLU D O 1
ATOM 6057 N N . GLN D 1 77 ? -6.822 -104.792 64.674 1.00 27.08 77 GLN D N 1
ATOM 6058 C CA . GLN D 1 77 ? -8.204 -104.947 65.083 1.00 27.03 77 GLN D CA 1
ATOM 6059 C C . GLN D 1 77 ? -8.519 -104.336 66.434 1.00 27.02 77 GLN D C 1
ATOM 6060 O O . GLN D 1 77 ? -9.507 -103.604 66.574 1.00 25.67 77 GLN D O 1
ATOM 6066 N N . PHE D 1 78 ? -7.666 -104.614 67.420 1.00 25.44 78 PHE D N 1
ATOM 6067 C CA . PHE D 1 78 ? -7.912 -104.145 68.768 1.00 24.80 78 PHE D CA 1
ATOM 6068 C C . PHE D 1 78 ? -7.080 -102.969 69.278 1.00 24.72 78 PHE D C 1
ATOM 6069 O O . PHE D 1 78 ? -7.450 -102.340 70.273 1.00 24.95 78 PHE D O 1
ATOM 6077 N N . GLY D 1 79 ? -5.971 -102.662 68.612 1.00 24.45 79 GLY D N 1
ATOM 6078 C CA . GLY D 1 79 ? -5.151 -101.534 69.040 1.00 24.39 79 GLY D CA 1
ATOM 6079 C C . GLY D 1 79 ? -4.168 -101.711 70.190 1.00 25.29 79 GLY D C 1
ATOM 6080 O O . GLY D 1 79 ? -3.438 -100.770 70.551 1.00 26.09 79 GLY D O 1
ATOM 6081 N N . ALA D 1 80 ? -4.124 -102.897 70.786 1.00 24.43 80 ALA D N 1
ATOM 6082 C CA . ALA D 1 80 ? -3.192 -103.118 71.883 1.00 22.99 80 ALA D CA 1
ATOM 6083 C C . ALA D 1 80 ? -3.153 -104.585 72.252 1.00 20.78 80 ALA D C 1
ATOM 6084 O O . ALA D 1 80 ? -3.995 -105.358 71.821 1.00 21.13 80 ALA D O 1
ATOM 6086 N N . ILE D 1 81 ? -2.159 -104.969 73.037 1.00 19.88 81 ILE D N 1
ATOM 6087 C CA . ILE D 1 81 ? -2.053 -106.344 73.497 1.00 17.52 81 ILE D CA 1
ATOM 6088 C C . ILE D 1 81 ? -1.700 -106.267 74.980 1.00 17.20 81 ILE D C 1
ATOM 6089 O O . ILE D 1 81 ? -0.584 -105.904 75.350 1.00 18.64 81 ILE D O 1
ATOM 6094 N N . ASP D 1 82 ? -2.656 -106.609 75.832 1.00 14.64 82 ASP D N 1
ATOM 6095 C CA . ASP D 1 82 ? -2.443 -106.543 77.267 1.00 15.07 82 ASP D CA 1
ATOM 6096 C C . ASP D 1 82 ? -2.003 -107.857 77.883 1.00 15.42 82 ASP D C 1
ATOM 6097 O O . ASP D 1 82 ? -1.188 -107.880 78.819 1.00 13.98 82 ASP D O 1
ATOM 6102 N N . VAL D 1 83 ? -2.528 -108.951 77.352 1.00 13.62 83 VAL D N 1
ATOM 6103 C CA . VAL D 1 83 ? -2.207 -110.267 77.904 1.00 13.97 83 VAL D CA 1
ATOM 6104 C C . VAL D 1 83 ? -1.905 -111.259 76.804 1.00 13.76 83 VAL D C 1
ATOM 6105 O O . VAL D 1 83 ? -2.581 -111.271 75.776 1.00 12.87 83 VAL D O 1
ATOM 6109 N N . LEU D 1 84 ? -0.890 -112.087 77.015 1.00 10.74 84 LEU D N 1
ATOM 6110 C CA . LEU D 1 84 ? -0.585 -113.149 76.070 1.00 10.82 84 LEU D CA 1
ATOM 6111 C C . LEU D 1 84 ? -0.620 -114.473 76.838 1.00 10.94 84 LEU D C 1
ATOM 6112 O O . LEU D 1 84 ? 0.094 -114.635 77.847 1.00 12.66 84 LEU D O 1
ATOM 6117 N N . VAL D 1 85 ? -1.458 -115.405 76.399 1.00 9.96 85 VAL D N 1
ATOM 6118 C CA . VAL D 1 85 ? -1.490 -116.719 77.026 1.00 9.50 85 VAL D CA 1
ATOM 6119 C C . VAL D 1 85 ? -0.947 -117.744 76.036 1.00 10.81 85 VAL D C 1
ATOM 6120 O O . VAL D 1 85 ? -1.605 -118.082 75.041 1.00 10.56 85 VAL D O 1
ATOM 6124 N N . ASN D 1 86 ? 0.287 -118.187 76.270 1.00 10.92 86 ASN D N 1
ATOM 6125 C CA . ASN D 1 86 ? 0.924 -119.191 75.410 1.00 10.33 86 ASN D CA 1
ATOM 6126 C C . ASN D 1 86 ? 0.454 -120.544 75.906 1.00 10.94 86 ASN D C 1
ATOM 6127 O O . ASN D 1 86 ? 1.054 -121.156 76.791 1.00 9.75 86 ASN D O 1
ATOM 6132 N N . ASN D 1 87 ? -0.659 -120.992 75.341 1.00 10.03 87 ASN D N 1
ATOM 6133 C CA . ASN D 1 87 ? -1.273 -122.252 75.748 1.00 10.44 87 ASN D CA 1
ATOM 6134 C C . ASN D 1 87 ? -1.052 -123.407 74.786 1.00 11.14 87 ASN D C 1
ATOM 6135 O O . ASN D 1 87 ? -0.938 -124.545 75.232 1.00 12.20 87 ASN D O 1
ATOM 6140 N N . ALA D 1 88 ? -0.993 -123.139 73.479 1.00 10.53 88 ALA D N 1
ATOM 6141 C CA . ALA D 1 88 ? -0.808 -124.224 72.505 1.00 11.46 88 ALA D CA 1
ATOM 6142 C C . ALA D 1 88 ? 0.324 -125.192 72.868 1.00 13.79 88 ALA D C 1
ATOM 6143 O O . ALA D 1 88 ? 1.412 -124.777 73.267 1.00 12.80 88 ALA D O 1
ATOM 6145 N N . GLY D 1 89 ? 0.075 -126.488 72.715 1.00 15.12 89 GLY D N 1
ATOM 6146 C CA . GLY D 1 89 ? 1.094 -127.473 73.031 1.00 16.51 89 GLY D CA 1
ATOM 6147 C C . GLY D 1 89 ? 0.659 -128.843 72.551 1.00 19.05 89 GLY D C 1
ATOM 6148 O O . GLY D 1 89 ? -0.528 -129.080 72.328 1.00 20.08 89 GLY D O 1
ATOM 6149 N N . ILE D 1 90 ? 1.617 -129.744 72.373 1.00 19.09 90 ILE D N 1
ATOM 6150 C CA . ILE D 1 90 ? 1.324 -131.098 71.914 1.00 18.43 90 ILE D CA 1
ATOM 6151 C C . ILE D 1 90 ? 2.144 -132.067 72.730 1.00 19.59 90 ILE D C 1
ATOM 6152 O O . ILE D 1 90 ? 3.147 -131.689 73.318 1.00 19.07 90 ILE D O 1
ATOM 6157 N N . THR D 1 91 ? 1.722 -133.325 72.760 1.00 21.68 91 THR D N 1
ATOM 6158 C CA . THR D 1 91 ? 2.450 -134.326 73.537 1.00 23.86 91 THR D CA 1
ATOM 6159 C C . THR D 1 91 ? 3.387 -135.132 72.656 1.00 24.69 91 THR D C 1
ATOM 6160 O O . THR D 1 91 ? 4.375 -135.698 73.137 1.00 25.26 91 THR D O 1
ATOM 6164 N N . GLY D 1 92 ? 3.083 -135.151 71.362 1.00 25.16 92 GLY D N 1
ATOM 6165 C CA . GLY D 1 92 ? 3.860 -135.950 70.427 1.00 25.21 92 GLY D CA 1
ATOM 6166 C C . GLY D 1 92 ? 2.992 -137.179 70.220 1.00 25.38 92 GLY D C 1
ATOM 6167 O O . GLY D 1 92 ? 2.101 -137.448 71.049 1.00 23.16 92 GLY D O 1
ATOM 6168 N N . ASN D 1 93 ? 3.227 -137.937 69.152 1.00 26.22 93 ASN D N 1
ATOM 6169 C CA . ASN D 1 93 ? 2.386 -139.105 68.919 1.00 27.61 93 ASN D CA 1
ATOM 6170 C C . ASN D 1 93 ? 2.713 -140.282 69.821 1.00 27.91 93 ASN D C 1
ATOM 6171 O O . ASN D 1 93 ? 3.554 -140.183 70.722 1.00 26.28 93 ASN D O 1
ATOM 6176 N N . SER D 1 94 ? 2.027 -141.396 69.574 1.00 28.40 94 SER D N 1
ATOM 6177 C CA . SER D 1 94 ? 2.211 -142.612 70.360 1.00 29.09 94 SER D CA 1
ATOM 6178 C C . SER D 1 94 ? 3.652 -143.087 70.359 1.00 29.80 94 SER D C 1
ATOM 6179 O O . SER D 1 94 ? 4.044 -143.897 71.208 1.00 30.26 94 SER D O 1
ATOM 6182 N N . GLU D 1 95 ? 4.441 -142.589 69.407 1.00 30.48 95 GLU D N 1
ATOM 6183 C CA . GLU D 1 95 ? 5.848 -142.980 69.310 1.00 29.63 95 GLU D CA 1
ATOM 6184 C C . GLU D 1 95 ? 6.787 -142.058 70.084 1.00 28.15 95 GLU D C 1
ATOM 6185 O O . GLU D 1 95 ? 7.954 -142.380 70.275 1.00 27.35 95 GLU D O 1
ATOM 6191 N N . ALA D 1 96 ? 6.288 -140.905 70.509 1.00 25.77 96 ALA D N 1
ATOM 6192 C CA . ALA D 1 96 ? 7.108 -139.973 71.276 1.00 23.45 96 ALA D CA 1
ATOM 6193 C C . ALA D 1 96 ? 6.960 -140.423 72.720 1.00 22.96 96 ALA D C 1
ATOM 6194 O O . ALA D 1 96 ? 6.272 -139.780 73.529 1.00 22.25 96 ALA D O 1
ATOM 6196 N N . GLY D 1 97 ? 7.572 -141.562 73.032 1.00 20.73 97 GLY D N 1
ATOM 6197 C CA . GLY D 1 97 ? 7.480 -142.092 74.375 1.00 17.05 97 GLY D CA 1
ATOM 6198 C C . GLY D 1 97 ? 8.816 -141.932 75.080 1.00 16.34 97 GLY D C 1
ATOM 6199 O O . GLY D 1 97 ? 9.257 -140.800 75.310 1.00 14.18 97 GLY D O 1
ATOM 6200 N N . VAL D 1 98 ? 9.458 -143.044 75.426 1.00 14.22 98 VAL D N 1
ATOM 6201 C CA . VAL D 1 98 ? 10.755 -142.959 76.081 1.00 13.05 98 VAL D CA 1
ATOM 6202 C C . VAL D 1 98 ? 11.697 -142.333 75.065 1.00 13.33 98 VAL D C 1
ATOM 6203 O O . VAL D 1 98 ? 11.432 -142.385 73.854 1.00 14.24 98 VAL D O 1
ATOM 6207 N N . LEU D 1 99 ? 12.778 -141.727 75.527 1.00 11.35 99 LEU D N 1
ATOM 6208 C CA . LEU D 1 99 ? 13.699 -141.046 74.619 1.00 11.08 99 LEU D CA 1
ATOM 6209 C C . LEU D 1 99 ? 14.240 -141.811 73.398 1.00 12.14 99 LEU D C 1
ATOM 6210 O O . LEU D 1 99 ? 14.030 -141.377 72.256 1.00 10.93 99 LEU D O 1
ATOM 6215 N N . HIS D 1 100 ? 14.927 -142.934 73.635 1.00 13.20 100 HIS D N 1
ATOM 6216 C CA . HIS D 1 100 ? 15.554 -143.667 72.550 1.00 14.86 100 HIS D CA 1
ATOM 6217 C C . HIS D 1 100 ? 14.681 -144.165 71.413 1.00 14.76 100 HIS D C 1
ATOM 6218 O O . HIS D 1 100 ? 15.184 -144.368 70.305 1.00 14.84 100 HIS D O 1
ATOM 6225 N N . THR D 1 101 ? 13.387 -144.334 71.652 1.00 16.03 101 THR D N 1
ATOM 6226 C CA . THR D 1 101 ? 12.510 -144.771 70.582 1.00 16.78 101 THR D CA 1
ATOM 6227 C C . THR D 1 101 ? 11.649 -143.654 70.027 1.00 17.14 101 THR D C 1
ATOM 6228 O O . THR D 1 101 ? 10.763 -143.902 69.196 1.00 16.65 101 THR D O 1
ATOM 6232 N N . THR D 1 102 ? 11.863 -142.417 70.474 1.00 17.39 102 THR D N 1
ATOM 6233 C CA . THR D 1 102 ? 11.065 -141.360 69.866 1.00 17.08 102 THR D CA 1
ATOM 6234 C C . THR D 1 102 ? 11.765 -140.884 68.598 1.00 17.42 102 THR D C 1
ATOM 6235 O O . THR D 1 102 ? 12.969 -140.632 68.571 1.00 16.00 102 THR D O 1
ATOM 6239 N N . PRO D 1 103 ? 11.004 -140.780 67.511 1.00 16.41 103 PRO D N 1
ATOM 6240 C CA . PRO D 1 103 ? 11.520 -140.339 66.215 1.00 17.12 103 PRO D CA 1
ATOM 6241 C C . PRO D 1 103 ? 12.073 -138.930 66.339 1.00 16.21 103 PRO D C 1
ATOM 6242 O O . PRO D 1 103 ? 11.484 -138.093 67.008 1.00 16.62 103 PRO D O 1
ATOM 6246 N N . VAL D 1 104 ? 13.195 -138.667 65.695 1.00 15.28 104 VAL D N 1
ATOM 6247 C CA . VAL D 1 104 ? 13.786 -137.339 65.741 1.00 17.11 104 VAL D CA 1
ATOM 6248 C C . VAL D 1 104 ? 12.742 -136.303 65.292 1.00 16.31 104 VAL D C 1
ATOM 6249 O O . VAL D 1 104 ? 12.640 -135.215 65.863 1.00 15.65 104 VAL D O 1
ATOM 6253 N N . GLU D 1 105 ? 11.955 -136.649 64.275 1.00 15.91 105 GLU D N 1
ATOM 6254 C CA . GLU D 1 105 ? 10.919 -135.746 63.782 1.00 18.84 105 GLU D CA 1
ATOM 6255 C C . GLU D 1 105 ? 9.928 -135.351 64.886 1.00 16.73 105 GLU D C 1
ATOM 6256 O O . GLU D 1 105 ? 9.505 -134.193 64.967 1.00 16.50 105 GLU D O 1
ATOM 6262 N N . GLN D 1 106 ? 9.548 -136.305 65.728 1.00 15.05 106 GLN D N 1
ATOM 6263 C CA . GLN D 1 106 ? 8.634 -136.007 66.830 1.00 13.88 106 GLN D CA 1
ATOM 6264 C C . GLN D 1 106 ? 9.265 -135.117 67.903 1.00 12.81 106 GLN D C 1
ATOM 6265 O O . GLN D 1 106 ? 8.607 -134.230 68.449 1.00 12.31 106 GLN D O 1
ATOM 6271 N N . PHE D 1 107 ? 10.529 -135.369 68.236 1.00 11.76 107 PHE D N 1
ATOM 6272 C CA . PHE D 1 107 ? 11.197 -134.552 69.234 1.00 12.45 107 PHE D CA 1
ATOM 6273 C C . PHE D 1 107 ? 11.249 -133.122 68.710 1.00 12.54 107 PHE D C 1
ATOM 6274 O O . PHE D 1 107 ? 10.945 -132.170 69.430 1.00 12.97 107 PHE D O 1
ATOM 6282 N N . ASP D 1 108 ? 11.629 -132.967 67.444 1.00 12.31 108 ASP D N 1
ATOM 6283 C CA . ASP D 1 108 ? 11.733 -131.637 66.841 1.00 11.51 108 ASP D CA 1
ATOM 6284 C C . ASP D 1 108 ? 10.382 -130.938 66.795 1.00 11.38 108 ASP D C 1
ATOM 6285 O O . ASP D 1 108 ? 10.296 -129.735 67.059 1.00 11.60 108 ASP D O 1
ATOM 6290 N N . LYS D 1 109 ? 9.325 -131.682 66.495 1.00 11.97 109 LYS D N 1
ATOM 6291 C CA . LYS D 1 109 ? 7.988 -131.088 66.394 1.00 12.82 109 LYS D CA 1
ATOM 6292 C C . LYS D 1 109 ? 7.485 -130.628 67.763 1.00 13.20 109 LYS D C 1
ATOM 6293 O O . LYS D 1 109 ? 6.967 -129.514 67.898 1.00 12.64 109 LYS D O 1
ATOM 6299 N N . VAL D 1 110 ? 7.643 -131.484 68.774 1.00 11.74 110 VAL D N 1
ATOM 6300 C CA . VAL D 1 110 ? 7.233 -131.155 70.153 1.00 12.21 110 VAL D CA 1
ATOM 6301 C C . VAL D 1 110 ? 7.996 -129.908 70.652 1.00 12.60 110 VAL D C 1
ATOM 6302 O O . VAL D 1 110 ? 7.394 -128.998 71.249 1.00 12.43 110 VAL D O 1
ATOM 6306 N N . MET D 1 111 ? 9.307 -129.846 70.387 1.00 11.48 111 MET D N 1
ATOM 6307 C CA . MET D 1 111 ? 10.099 -128.702 70.819 1.00 11.41 111 MET D CA 1
ATOM 6308 C C . MET D 1 111 ? 9.693 -127.435 70.055 1.00 10.63 111 MET D C 1
ATOM 6309 O O . MET D 1 111 ? 9.584 -126.364 70.653 1.00 11.53 111 MET D O 1
ATOM 6314 N N . ALA D 1 112 ? 9.460 -127.550 68.747 1.00 10.17 112 ALA D N 1
ATOM 6315 C CA . ALA D 1 112 ? 9.065 -126.380 67.942 1.00 11.15 112 ALA D CA 1
ATOM 6316 C C . ALA D 1 112 ? 7.726 -125.796 68.404 1.00 9.25 112 ALA D C 1
ATOM 6317 O O . ALA D 1 112 ? 7.573 -124.583 68.504 1.00 11.03 112 ALA D O 1
ATOM 6319 N N . VAL D 1 113 ? 6.739 -126.640 68.657 1.00 9.76 113 VAL D N 1
ATOM 6320 C CA . VAL D 1 113 ? 5.459 -126.100 69.100 1.00 10.50 113 VAL D CA 1
ATOM 6321 C C . VAL D 1 113 ? 5.498 -125.640 70.565 1.00 9.77 113 VAL D C 1
ATOM 6322 O O . VAL D 1 113 ? 5.154 -124.488 70.901 1.00 11.13 113 VAL D O 1
ATOM 6326 N N . ASN D 1 114 ? 5.957 -126.521 71.444 1.00 9.82 114 ASN D N 1
ATOM 6327 C CA . ASN D 1 114 ? 5.951 -126.235 72.862 1.00 8.37 114 ASN D CA 1
ATOM 6328 C C . ASN D 1 114 ? 6.963 -125.217 73.333 1.00 9.51 114 ASN D C 1
ATOM 6329 O O . ASN D 1 114 ? 6.719 -124.553 74.339 1.00 10.56 114 ASN D O 1
ATOM 6334 N N . VAL D 1 115 ? 8.101 -125.101 72.644 1.00 11.34 115 VAL D N 1
ATOM 6335 C CA . VAL D 1 115 ? 9.102 -124.137 73.077 1.00 11.11 115 VAL D CA 1
ATOM 6336 C C . VAL D 1 115 ? 9.303 -122.975 72.110 1.00 10.85 115 VAL D C 1
ATOM 6337 O O . VAL D 1 115 ? 9.095 -121.806 72.498 1.00 11.48 115 VAL D O 1
ATOM 6341 N N . ARG D 1 116 ? 9.673 -123.261 70.858 1.00 11.31 116 ARG D N 1
ATOM 6342 C CA . ARG D 1 116 ? 9.880 -122.174 69.905 1.00 10.57 116 ARG D CA 1
ATOM 6343 C C . ARG D 1 116 ? 8.610 -121.319 69.756 1.00 11.29 116 ARG D C 1
ATOM 6344 O O . ARG D 1 116 ? 8.684 -120.088 69.621 1.00 11.19 116 ARG D O 1
ATOM 6352 N N . GLY D 1 117 ? 7.450 -121.969 69.784 1.00 10.44 117 GLY D N 1
ATOM 6353 C CA . GLY D 1 117 ? 6.198 -121.240 69.680 1.00 10.94 117 GLY D CA 1
ATOM 6354 C C . GLY D 1 117 ? 6.037 -120.221 70.801 1.00 11.38 117 GLY D C 1
ATOM 6355 O O . GLY D 1 117 ? 5.520 -119.109 70.598 1.00 12.00 117 GLY D O 1
ATOM 6356 N N . ILE D 1 118 ? 6.476 -120.580 72.000 1.00 11.14 118 ILE D N 1
ATOM 6357 C CA . ILE D 1 118 ? 6.359 -119.648 73.114 1.00 10.57 118 ILE D CA 1
ATOM 6358 C C . ILE D 1 118 ? 7.362 -118.505 72.942 1.00 11.18 118 ILE D C 1
ATOM 6359 O O . ILE D 1 118 ? 7.020 -117.319 73.125 1.00 7.80 118 ILE D O 1
ATOM 6364 N N . PHE D 1 119 ? 8.587 -118.862 72.553 1.00 10.23 119 PHE D N 1
ATOM 6365 C CA . PHE D 1 119 ? 9.622 -117.867 72.296 1.00 12.54 119 PHE D CA 1
ATOM 6366 C C . PHE D 1 119 ? 9.133 -116.861 71.238 1.00 11.26 119 PHE D C 1
ATOM 6367 O O . PHE D 1 119 ? 9.275 -115.648 71.409 1.00 9.69 119 PHE D O 1
ATOM 6375 N N . LEU D 1 120 ? 8.551 -117.359 70.151 1.00 11.66 120 LEU D N 1
ATOM 6376 C CA . LEU D 1 120 ? 8.068 -116.475 69.079 1.00 12.50 120 LEU D CA 1
ATOM 6377 C C . LEU D 1 120 ? 6.924 -115.574 69.546 1.00 12.91 120 LEU D C 1
ATOM 6378 O O . LEU D 1 120 ? 6.884 -114.374 69.221 1.00 12.00 120 LEU D O 1
ATOM 6383 N N . GLY D 1 121 ? 5.993 -116.148 70.302 1.00 10.78 121 GLY D N 1
ATOM 6384 C CA . GLY D 1 121 ? 4.867 -115.367 70.799 1.00 10.34 121 GLY D CA 1
ATOM 6385 C C . GLY D 1 121 ? 5.335 -114.234 71.673 1.00 11.61 121 GLY D C 1
ATOM 6386 O O . GLY D 1 121 ? 4.904 -113.087 71.512 1.00 10.50 121 GLY D O 1
ATOM 6387 N N . CYS D 1 122 ? 6.215 -114.555 72.615 1.00 12.22 122 CYS D N 1
ATOM 6388 C CA . CYS D 1 122 ? 6.767 -113.563 73.526 1.00 12.23 122 CYS D CA 1
ATOM 6389 C C . CYS D 1 122 ? 7.552 -112.518 72.745 1.00 12.12 122 CYS D C 1
ATOM 6390 O O . CYS D 1 122 ? 7.388 -111.321 72.978 1.00 13.61 122 CYS D O 1
ATOM 6393 N N . ARG D 1 123 ? 8.365 -112.967 71.793 1.00 13.00 123 ARG D N 1
ATOM 6394 C CA . ARG D 1 123 ? 9.197 -112.055 71.013 1.00 14.68 123 ARG D CA 1
ATOM 6395 C C . ARG D 1 123 ? 8.344 -111.064 70.252 1.00 13.74 123 ARG D C 1
ATOM 6396 O O . ARG D 1 123 ? 8.697 -109.896 70.158 1.00 14.33 123 ARG D O 1
ATOM 6404 N N . ALA D 1 124 ? 7.214 -111.516 69.731 1.00 12.08 124 ALA D N 1
ATOM 6405 C CA . ALA D 1 124 ? 6.335 -110.638 68.972 1.00 13.53 124 ALA D CA 1
ATOM 6406 C C . ALA D 1 124 ? 5.509 -109.679 69.827 1.00 14.20 124 ALA D C 1
ATOM 6407 O O . ALA D 1 124 ? 5.241 -108.574 69.373 1.00 15.18 124 ALA D O 1
ATOM 6409 N N . VAL D 1 125 ? 5.092 -110.076 71.035 1.00 13.53 125 VAL D N 1
ATOM 6410 C CA . VAL D 1 125 ? 4.283 -109.168 71.864 1.00 14.61 125 VAL D CA 1
ATOM 6411 C C . VAL D 1 125 ? 5.081 -108.244 72.776 1.00 14.00 125 VAL D C 1
ATOM 6412 O O . VAL D 1 125 ? 4.607 -107.146 73.112 1.00 12.57 125 VAL D O 1
ATOM 6416 N N . LEU D 1 126 ? 6.293 -108.647 73.154 1.00 13.14 126 LEU D N 1
ATOM 6417 C CA . LEU D 1 126 ? 7.065 -107.825 74.068 1.00 14.60 126 LEU D CA 1
ATOM 6418 C C . LEU D 1 126 ? 7.301 -106.383 73.627 1.00 15.30 126 LEU D C 1
ATOM 6419 O O . LEU D 1 126 ? 7.133 -105.479 74.422 1.00 15.39 126 LEU D O 1
ATOM 6424 N N . PRO D 1 127 ? 7.676 -106.146 72.356 1.00 16.98 127 PRO D N 1
ATOM 6425 C CA . PRO D 1 127 ? 7.886 -104.745 71.969 1.00 17.22 127 PRO D CA 1
ATOM 6426 C C . PRO D 1 127 ? 6.645 -103.884 72.231 1.00 17.00 127 PRO D C 1
ATOM 6427 O O . PRO D 1 127 ? 6.773 -102.746 72.659 1.00 17.27 127 PRO D O 1
ATOM 6431 N N . HIS D 1 128 ? 5.452 -104.420 71.975 1.00 16.88 128 HIS D N 1
ATOM 6432 C CA . HIS D 1 128 ? 4.221 -103.671 72.214 1.00 17.72 128 HIS D CA 1
ATOM 6433 C C . HIS D 1 128 ? 3.974 -103.456 73.720 1.00 17.86 128 HIS D C 1
ATOM 6434 O O . HIS D 1 128 ? 3.624 -102.350 74.149 1.00 16.85 128 HIS D O 1
ATOM 6441 N N . MET D 1 129 ? 4.149 -104.497 74.531 1.00 16.62 129 MET D N 1
ATOM 6442 C CA . MET D 1 129 ? 3.939 -104.320 75.961 1.00 17.73 129 MET D CA 1
ATOM 6443 C C . MET D 1 129 ? 4.960 -103.337 76.506 1.00 17.87 129 MET D C 1
ATOM 6444 O O . MET D 1 129 ? 4.645 -102.527 77.383 1.00 17.84 129 MET D O 1
ATOM 6449 N N . LEU D 1 130 ? 6.190 -103.397 76.008 1.00 17.30 130 LEU D N 1
ATOM 6450 C CA . LEU D 1 130 ? 7.199 -102.478 76.507 1.00 20.48 130 LEU D CA 1
ATOM 6451 C C . LEU D 1 130 ? 6.789 -101.032 76.229 1.00 22.79 130 LEU D C 1
ATOM 6452 O O . LEU D 1 130 ? 6.950 -100.174 77.094 1.00 23.81 130 LEU D O 1
ATOM 6457 N N . LEU D 1 131 ? 6.254 -100.771 75.035 1.00 24.44 131 LEU D N 1
ATOM 6458 C CA . LEU D 1 131 ? 5.798 -99.424 74.677 1.00 26.51 131 LEU D CA 1
ATOM 6459 C C . LEU D 1 131 ? 4.611 -99.023 75.552 1.00 26.61 131 LEU D C 1
ATOM 6460 O O . LEU D 1 131 ? 4.469 -97.860 75.931 1.00 26.10 131 LEU D O 1
ATOM 6465 N N . GLN D 1 132 ? 3.738 -99.985 75.842 1.00 26.10 132 GLN D N 1
ATOM 6466 C CA . GLN D 1 132 ? 2.564 -99.731 76.688 1.00 25.58 132 GLN D CA 1
ATOM 6467 C C . GLN D 1 132 ? 3.038 -99.523 78.127 1.00 24.99 132 GLN D C 1
ATOM 6468 O O . GLN D 1 132 ? 2.351 -98.901 78.933 1.00 25.35 132 GLN D O 1
ATOM 6474 N N . GLY D 1 133 ? 4.218 -100.056 78.431 1.00 22.90 133 GLY D N 1
ATOM 6475 C CA . GLY D 1 133 ? 4.760 -99.966 79.770 1.00 22.14 133 GLY D CA 1
ATOM 6476 C C . GLY D 1 133 ? 4.034 -100.921 80.702 1.00 20.98 133 GLY D C 1
ATOM 6477 O O . GLY D 1 133 ? 4.091 -100.777 81.927 1.00 20.77 133 GLY D O 1
ATOM 6478 N N . ALA D 1 134 ? 3.342 -101.897 80.123 1.00 18.78 134 ALA D N 1
ATOM 6479 C CA . ALA D 1 134 ? 2.585 -102.883 80.895 1.00 17.91 134 ALA D CA 1
ATOM 6480 C C . ALA D 1 134 ? 2.203 -104.060 80.017 1.00 17.73 134 ALA D C 1
ATOM 6481 O O . ALA D 1 134 ? 1.884 -103.894 78.832 1.00 14.71 134 ALA D O 1
ATOM 6483 N N . GLY D 1 135 ? 2.216 -105.247 80.608 1.00 15.78 135 GLY D N 1
ATOM 6484 C CA . GLY D 1 135 ? 1.853 -106.437 79.859 1.00 15.12 135 GLY D CA 1
ATOM 6485 C C . GLY D 1 135 ? 1.958 -107.651 80.760 1.00 13.78 135 GLY D C 1
ATOM 6486 O O . GLY D 1 135 ? 2.796 -107.687 81.668 1.00 13.49 135 GLY D O 1
ATOM 6487 N N . VAL D 1 136 ? 1.120 -108.647 80.506 1.00 12.82 136 VAL D N 1
ATOM 6488 C CA . VAL D 1 136 ? 1.129 -109.865 81.303 1.00 12.63 136 VAL D CA 1
ATOM 6489 C C . VAL D 1 136 ? 1.224 -111.079 80.358 1.00 13.64 136 VAL D C 1
ATOM 6490 O O . VAL D 1 136 ? 0.529 -111.165 79.333 1.00 13.78 136 VAL D O 1
ATOM 6494 N N . ILE D 1 137 ? 2.087 -112.016 80.706 1.00 11.95 137 ILE D N 1
ATOM 6495 C CA . ILE D 1 137 ? 2.250 -113.214 79.908 1.00 10.64 137 ILE D CA 1
ATOM 6496 C C . ILE D 1 137 ? 2.047 -114.416 80.844 1.00 10.83 137 ILE D C 1
ATOM 6497 O O . ILE D 1 137 ? 2.623 -114.477 81.929 1.00 11.07 137 ILE D O 1
ATOM 6502 N N . VAL D 1 138 ? 1.223 -115.364 80.413 1.00 9.80 138 VAL D N 1
ATOM 6503 C CA . VAL D 1 138 ? 0.987 -116.572 81.197 1.00 9.39 138 VAL D CA 1
ATOM 6504 C C . VAL D 1 138 ? 1.329 -117.743 80.286 1.00 8.86 138 VAL D C 1
ATOM 6505 O O . VAL D 1 138 ? 0.731 -117.920 79.246 1.00 9.46 138 VAL D O 1
ATOM 6509 N N . ASN D 1 139 ? 2.299 -118.544 80.689 1.00 9.03 139 ASN D N 1
ATOM 6510 C CA . ASN D 1 139 ? 2.678 -119.697 79.891 1.00 9.76 139 ASN D CA 1
ATOM 6511 C C . ASN D 1 139 ? 2.059 -120.961 80.482 1.00 9.44 139 ASN D C 1
ATOM 6512 O O . ASN D 1 139 ? 2.041 -121.129 81.703 1.00 10.34 139 ASN D O 1
ATOM 6517 N N . ILE D 1 140 ? 1.513 -121.834 79.638 1.00 9.35 140 ILE D N 1
ATOM 6518 C CA . ILE D 1 140 ? 0.976 -123.066 80.171 1.00 10.46 140 ILE D CA 1
ATOM 6519 C C . ILE D 1 140 ? 2.081 -124.110 80.090 1.00 11.33 140 ILE D C 1
ATOM 6520 O O . ILE D 1 140 ? 2.411 -124.625 79.008 1.00 12.20 140 ILE D O 1
ATOM 6525 N N . ALA D 1 141 ? 2.687 -124.386 81.241 1.00 10.58 141 ALA D N 1
ATOM 6526 C CA . ALA D 1 141 ? 3.764 -125.362 81.327 1.00 10.38 141 ALA D CA 1
ATOM 6527 C C . ALA D 1 141 ? 3.155 -126.711 81.701 1.00 10.42 141 ALA D C 1
ATOM 6528 O O . ALA D 1 141 ? 2.213 -127.173 81.065 1.00 11.16 141 ALA D O 1
ATOM 6530 N N . SER D 1 142 ? 3.686 -127.317 82.751 1.00 11.24 142 SER D N 1
ATOM 6531 C CA . SER D 1 142 ? 3.207 -128.621 83.218 1.00 11.00 142 SER D CA 1
ATOM 6532 C C . SER D 1 142 ? 3.972 -129.039 84.463 1.00 10.56 142 SER D C 1
ATOM 6533 O O . SER D 1 142 ? 5.059 -128.536 84.734 1.00 10.60 142 SER D O 1
ATOM 6536 N N . VAL D 1 143 ? 3.424 -129.980 85.223 1.00 9.77 143 VAL D N 1
ATOM 6537 C CA . VAL D 1 143 ? 4.195 -130.452 86.353 1.00 10.10 143 VAL D CA 1
ATOM 6538 C C . VAL D 1 143 ? 5.412 -131.145 85.736 1.00 9.00 143 VAL D C 1
ATOM 6539 O O . VAL D 1 143 ? 6.426 -131.361 86.424 1.00 9.40 143 VAL D O 1
ATOM 6543 N N . ALA D 1 144 ? 5.315 -131.477 84.441 1.00 10.03 144 ALA D N 1
ATOM 6544 C CA . ALA D 1 144 ? 6.434 -132.105 83.714 1.00 9.91 144 ALA D CA 1
ATOM 6545 C C . ALA D 1 144 ? 7.622 -131.137 83.614 1.00 10.04 144 ALA D C 1
ATOM 6546 O O . ALA D 1 144 ? 8.714 -131.506 83.151 1.00 11.29 144 ALA D O 1
ATOM 6548 N N . SER D 1 145 ? 7.409 -129.893 84.035 1.00 10.90 145 SER D N 1
ATOM 6549 C CA . SER D 1 145 ? 8.484 -128.895 84.076 1.00 9.62 145 SER D CA 1
ATOM 6550 C C . SER D 1 145 ? 9.355 -129.150 85.303 1.00 9.41 145 SER D C 1
ATOM 6551 O O . SER D 1 145 ? 10.507 -128.717 85.347 1.00 8.81 145 SER D O 1
ATOM 6554 N N . LEU D 1 146 ? 8.787 -129.849 86.292 1.00 10.57 146 LEU D N 1
ATOM 6555 C CA . LEU D 1 146 ? 9.436 -130.093 87.576 1.00 10.71 146 LEU D CA 1
ATOM 6556 C C . LEU D 1 146 ? 9.816 -131.547 87.845 1.00 10.32 146 LEU D C 1
ATOM 6557 O O . LEU D 1 146 ? 10.824 -131.805 88.512 1.00 10.77 146 LEU D O 1
ATOM 6562 N N . VAL D 1 147 ? 8.998 -132.476 87.350 1.00 9.34 147 VAL D N 1
ATOM 6563 C CA . VAL D 1 147 ? 9.251 -133.906 87.484 1.00 10.63 147 VAL D CA 1
ATOM 6564 C C . VAL D 1 147 ? 9.062 -134.480 86.107 1.00 11.09 147 VAL D C 1
ATOM 6565 O O . VAL D 1 147 ? 8.493 -133.819 85.216 1.00 9.70 147 VAL D O 1
ATOM 6569 N N . ALA D 1 148 ? 9.528 -135.705 85.895 1.00 11.16 148 ALA D N 1
ATOM 6570 C CA . ALA D 1 148 ? 9.363 -136.286 84.567 1.00 10.91 148 ALA D CA 1
ATOM 6571 C C . ALA D 1 148 ? 8.133 -137.146 84.473 1.00 12.24 148 ALA D C 1
ATOM 6572 O O . ALA D 1 148 ? 7.821 -137.874 85.419 1.00 9.90 148 ALA D O 1
ATOM 6574 N N . PHE D 1 149 ? 7.436 -137.053 83.339 1.00 12.76 149 PHE D N 1
ATOM 6575 C CA . PHE D 1 149 ? 6.278 -137.900 83.071 1.00 15.46 149 PHE D CA 1
ATOM 6576 C C . PHE D 1 149 ? 6.880 -139.131 82.415 1.00 15.01 149 PHE D C 1
ATOM 6577 O O . PHE D 1 149 ? 7.534 -139.025 81.365 1.00 15.17 149 PHE D O 1
ATOM 6585 N N . PRO D 1 150 ? 6.663 -140.314 83.009 1.00 15.91 150 PRO D N 1
ATOM 6586 C CA . PRO D 1 150 ? 7.199 -141.573 82.461 1.00 16.58 150 PRO D CA 1
ATOM 6587 C C . PRO D 1 150 ? 6.713 -141.783 81.027 1.00 15.82 150 PRO D C 1
ATOM 6588 O O . PRO D 1 150 ? 5.534 -141.571 80.720 1.00 17.18 150 PRO D O 1
ATOM 6592 N N . GLY D 1 151 ? 7.619 -142.196 80.152 1.00 16.23 151 GLY D N 1
ATOM 6593 C CA . GLY D 1 151 ? 7.254 -142.443 78.768 1.00 15.66 151 GLY D CA 1
ATOM 6594 C C . GLY D 1 151 ? 6.804 -141.261 77.923 1.00 15.02 151 GLY D C 1
ATOM 6595 O O . GLY D 1 151 ? 6.077 -141.458 76.946 1.00 14.89 151 GLY D O 1
ATOM 6596 N N . ARG D 1 152 ? 7.201 -140.044 78.290 1.00 13.36 152 ARG D N 1
ATOM 6597 C CA . ARG D 1 152 ? 6.851 -138.844 77.523 1.00 13.06 152 ARG D CA 1
ATOM 6598 C C . ARG D 1 152 ? 8.066 -137.934 77.565 1.00 12.97 152 ARG D C 1
ATOM 6599 O O . ARG D 1 152 ? 8.025 -136.815 78.084 1.00 10.53 152 ARG D O 1
ATOM 6607 N N . SER D 1 153 ? 9.149 -138.412 76.969 1.00 12.90 153 SER D N 1
ATOM 6608 C CA . SER D 1 153 ? 10.415 -137.683 77.041 1.00 12.30 153 SER D CA 1
ATOM 6609 C C . SER D 1 153 ? 10.472 -136.313 76.357 1.00 12.99 153 SER D C 1
ATOM 6610 O O . SER D 1 153 ? 10.947 -135.339 76.952 1.00 11.60 153 SER D O 1
ATOM 6613 N N . ALA D 1 154 ? 10.002 -136.238 75.112 1.00 11.33 154 ALA D N 1
ATOM 6614 C CA . ALA D 1 154 ? 10.041 -134.985 74.368 1.00 11.01 154 ALA D CA 1
ATOM 6615 C C . ALA D 1 154 ? 9.198 -133.936 75.087 1.00 10.20 154 ALA D C 1
ATOM 6616 O O . ALA D 1 154 ? 9.601 -132.787 75.260 1.00 11.05 154 ALA D O 1
ATOM 6618 N N . TYR D 1 155 ? 8.003 -134.337 75.476 1.00 10.30 155 TYR D N 1
ATOM 6619 C CA . TYR D 1 155 ? 7.087 -133.459 76.194 1.00 11.01 155 TYR D CA 1
ATOM 6620 C C . TYR D 1 155 ? 7.737 -132.944 77.479 1.00 10.75 155 TYR D C 1
ATOM 6621 O O . TYR D 1 155 ? 7.784 -131.725 77.731 1.00 10.42 155 TYR D O 1
ATOM 6630 N N . THR D 1 156 ? 8.219 -133.869 78.306 1.00 9.96 156 THR D N 1
ATOM 6631 C CA . THR D 1 156 ? 8.875 -133.511 79.563 1.00 8.65 156 THR D CA 1
ATOM 6632 C C . THR D 1 156 ? 10.018 -132.530 79.286 1.00 9.25 156 THR D C 1
ATOM 6633 O O . THR D 1 156 ? 10.135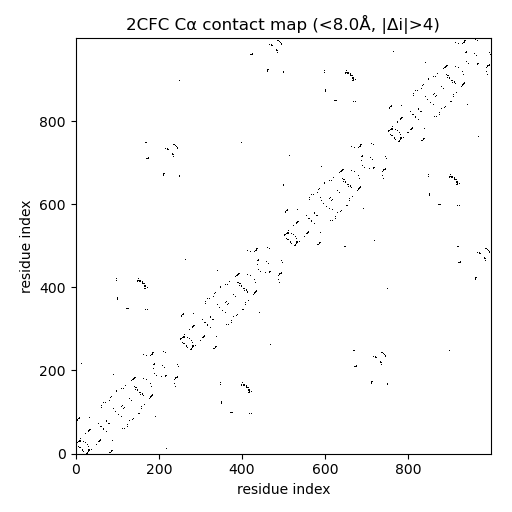 -131.481 79.939 1.00 7.10 156 THR D O 1
ATOM 6637 N N . THR D 1 157 ? 10.855 -132.853 78.306 1.00 7.91 157 THR D N 1
ATOM 6638 C CA . THR D 1 157 ? 11.981 -131.981 77.946 1.00 8.48 157 THR D CA 1
ATOM 6639 C C . THR D 1 157 ? 11.497 -130.563 77.603 1.00 8.86 157 THR D C 1
ATOM 6640 O O . THR D 1 157 ? 12.025 -129.572 78.132 1.00 9.19 157 THR D O 1
ATOM 6644 N N . SER D 1 158 ? 10.497 -130.479 76.726 1.00 8.29 158 SER D N 1
ATOM 6645 C CA . SER D 1 158 ? 9.953 -129.193 76.289 1.00 8.81 158 SER D CA 1
ATOM 6646 C C . SER D 1 158 ? 9.459 -128.344 77.453 1.00 8.32 158 SER D C 1
ATOM 6647 O O . SER D 1 158 ? 9.671 -127.144 77.479 1.00 8.73 158 SER D O 1
ATOM 6650 N N . LYS D 1 159 ? 8.776 -128.960 78.411 1.00 9.69 159 LYS D N 1
ATOM 6651 C CA . LYS D 1 159 ? 8.231 -128.207 79.539 1.00 8.66 159 LYS D CA 1
ATOM 6652 C C . LYS D 1 159 ? 9.286 -127.661 80.493 1.00 9.26 159 LYS D C 1
ATOM 6653 O O . LYS D 1 159 ? 9.049 -126.671 81.189 1.00 8.57 159 LYS D O 1
ATOM 6659 N N . GLY D 1 160 ? 10.453 -128.294 80.532 1.00 9.30 160 GLY D N 1
ATOM 6660 C CA . GLY D 1 160 ? 11.508 -127.769 81.358 1.00 9.02 160 GLY D CA 1
ATOM 6661 C C . GLY D 1 160 ? 11.937 -126.439 80.747 1.00 10.00 160 GLY D C 1
ATOM 6662 O O . GLY D 1 160 ? 12.256 -125.483 81.473 1.00 10.60 160 GLY D O 1
ATOM 6663 N N . ALA D 1 161 ? 11.957 -126.380 79.413 1.00 10.32 161 ALA D N 1
ATOM 6664 C CA . ALA D 1 161 ? 12.347 -125.161 78.700 1.00 10.62 161 ALA D CA 1
ATOM 6665 C C . ALA D 1 161 ? 11.298 -124.060 78.911 1.00 9.33 161 ALA D C 1
ATOM 6666 O O . ALA D 1 161 ? 11.642 -122.888 79.079 1.00 8.71 161 ALA D O 1
ATOM 6668 N N . VAL D 1 162 ? 10.022 -124.443 78.917 1.00 9.57 162 VAL D N 1
ATOM 6669 C CA . VAL D 1 162 ? 8.972 -123.457 79.108 1.00 10.29 162 VAL D CA 1
ATOM 6670 C C . VAL D 1 162 ? 9.105 -122.800 80.484 1.00 9.98 162 VAL D C 1
ATOM 6671 O O . VAL D 1 162 ? 8.927 -121.569 80.627 1.00 10.86 162 VAL D O 1
ATOM 6675 N N . LEU D 1 163 ? 9.407 -123.599 81.501 1.00 8.71 163 LEU D N 1
ATOM 6676 C CA . LEU D 1 163 ? 9.530 -123.043 82.843 1.00 9.32 163 LEU D CA 1
ATOM 6677 C C . LEU D 1 163 ? 10.682 -122.035 82.938 1.00 9.05 163 LEU D C 1
ATOM 6678 O O . LEU D 1 163 ? 10.504 -120.936 83.488 1.00 9.00 163 LEU D O 1
ATOM 6683 N N . GLN D 1 164 ? 11.847 -122.378 82.388 1.00 7.77 164 GLN D N 1
ATOM 6684 C CA . GLN D 1 164 ? 12.971 -121.470 82.434 1.00 8.06 164 GLN D CA 1
ATOM 6685 C C . GLN D 1 164 ? 12.804 -120.251 81.554 1.00 9.14 164 GLN D C 1
ATOM 6686 O O . GLN D 1 164 ? 13.291 -119.167 81.914 1.00 8.09 164 GLN D O 1
ATOM 6692 N N . LEU D 1 165 ? 12.133 -120.413 80.410 1.00 9.83 165 LEU D N 1
ATOM 6693 C CA . LEU D 1 165 ? 11.862 -119.279 79.538 1.00 10.12 165 LEU D CA 1
ATOM 6694 C C . LEU D 1 165 ? 10.996 -118.307 80.337 1.00 9.78 165 LEU D C 1
ATOM 6695 O O . LEU D 1 165 ? 11.202 -117.099 80.282 1.00 9.24 165 LEU D O 1
ATOM 6700 N N . THR D 1 166 ? 10.015 -118.838 81.063 1.00 10.32 166 THR D N 1
ATOM 6701 C CA . THR D 1 166 ? 9.134 -118.019 81.909 1.00 10.00 166 THR D CA 1
ATOM 6702 C C . THR D 1 166 ? 9.992 -117.190 82.893 1.00 11.62 166 THR D C 1
ATOM 6703 O O . THR D 1 166 ? 9.840 -115.954 83.017 1.00 12.97 166 THR D O 1
ATOM 6707 N N . LYS D 1 167 ? 10.879 -117.861 83.610 1.00 8.82 167 LYS D N 1
ATOM 6708 C CA . LYS D 1 167 ? 11.745 -117.181 84.567 1.00 9.75 167 LYS D CA 1
ATOM 6709 C C . LYS D 1 167 ? 12.625 -116.135 83.887 1.00 10.50 167 LYS D C 1
ATOM 6710 O O . LYS D 1 167 ? 12.843 -115.041 84.449 1.00 7.68 167 LYS D O 1
ATOM 6716 N N . SER D 1 168 ? 13.112 -116.453 82.680 1.00 8.94 168 SER D N 1
ATOM 6717 C CA . SER D 1 168 ? 13.966 -115.519 81.933 1.00 8.34 168 SER D CA 1
ATOM 6718 C C . SER D 1 168 ? 13.231 -114.210 81.609 1.00 10.10 168 SER D C 1
ATOM 6719 O O . SER D 1 168 ? 13.766 -113.111 81.838 1.00 9.51 168 SER D O 1
ATOM 6722 N N . VAL D 1 169 ? 12.013 -114.326 81.076 1.00 9.65 169 VAL D N 1
ATOM 6723 C CA . VAL D 1 169 ? 11.218 -113.141 80.720 1.00 9.22 169 VAL D CA 1
ATOM 6724 C C . VAL D 1 169 ? 10.923 -112.334 81.993 1.00 9.16 169 VAL D C 1
ATOM 6725 O O . VAL D 1 169 ? 11.093 -111.111 82.007 1.00 8.77 169 VAL D O 1
ATOM 6729 N N . ALA D 1 170 ? 10.538 -112.998 83.085 1.00 9.13 170 ALA D N 1
ATOM 6730 C CA . ALA D 1 170 ? 10.252 -112.260 84.311 1.00 9.45 170 ALA D CA 1
ATOM 6731 C C . ALA D 1 170 ? 11.481 -111.503 84.830 1.00 11.68 170 ALA D C 1
ATOM 6732 O O . ALA D 1 170 ? 11.384 -110.337 85.249 1.00 11.88 170 ALA D O 1
ATOM 6734 N N . VAL D 1 171 ? 12.646 -112.146 84.811 1.00 11.49 171 VAL D N 1
ATOM 6735 C CA . VAL D 1 171 ? 13.827 -111.472 85.311 1.00 12.74 171 VAL D CA 1
ATOM 6736 C C . VAL D 1 171 ? 14.242 -110.286 84.428 1.00 13.12 171 VAL D C 1
ATOM 6737 O O . VAL D 1 171 ? 14.582 -109.212 84.934 1.00 13.54 171 VAL D O 1
ATOM 6741 N N . ASP D 1 172 ? 14.194 -110.455 83.113 1.00 11.92 172 ASP D N 1
ATOM 6742 C CA . ASP D 1 172 ? 14.606 -109.377 82.224 1.00 13.18 172 ASP D CA 1
ATOM 6743 C C . ASP D 1 172 ? 13.595 -108.264 82.027 1.00 13.13 172 ASP D C 1
ATOM 6744 O O . ASP D 1 172 ? 13.971 -107.134 81.683 1.00 15.43 172 ASP D O 1
ATOM 6749 N N . TYR D 1 173 ? 12.317 -108.542 82.244 1.00 11.00 173 TYR D N 1
ATOM 6750 C CA . TYR D 1 173 ? 11.324 -107.508 82.018 1.00 11.73 173 TYR D CA 1
ATOM 6751 C C . TYR D 1 173 ? 10.456 -107.044 83.191 1.00 11.54 173 TYR D C 1
ATOM 6752 O O . TYR D 1 173 ? 9.639 -106.127 83.010 1.00 12.49 173 TYR D O 1
ATOM 6761 N N . ALA D 1 174 ? 10.615 -107.636 84.380 1.00 10.80 174 ALA D N 1
ATOM 6762 C CA . ALA D 1 174 ? 9.795 -107.213 85.521 1.00 11.41 174 ALA D CA 1
ATOM 6763 C C . ALA D 1 174 ? 9.991 -105.719 85.840 1.00 12.41 174 ALA D C 1
ATOM 6764 O O . ALA D 1 174 ? 9.049 -105.043 86.226 1.00 13.01 174 ALA D O 1
ATOM 6766 N N . GLY D 1 175 ? 11.204 -105.210 85.666 1.00 13.12 175 GLY D N 1
ATOM 6767 C CA . GLY D 1 175 ? 11.461 -103.803 85.931 1.00 15.52 175 GLY D CA 1
ATOM 6768 C C . GLY D 1 175 ? 10.851 -102.874 84.893 1.00 16.75 175 GLY D C 1
ATOM 6769 O O . GLY D 1 175 ? 10.778 -101.655 85.091 1.00 17.32 175 GLY D O 1
ATOM 6770 N N . SER D 1 176 ? 10.397 -103.439 83.784 1.00 16.63 176 SER D N 1
ATOM 6771 C CA . SER D 1 176 ? 9.785 -102.650 82.726 1.00 17.08 176 SER D CA 1
ATOM 6772 C C . SER D 1 176 ? 8.282 -102.758 82.731 1.00 16.48 176 SER D C 1
ATOM 6773 O O . SER D 1 176 ? 7.637 -102.362 81.769 1.00 19.65 176 SER D O 1
ATOM 6776 N N . GLY D 1 177 ? 7.719 -103.319 83.790 1.00 16.50 177 GLY D N 1
ATOM 6777 C CA . GLY D 1 177 ? 6.269 -103.413 83.874 1.00 16.21 177 GLY D CA 1
ATOM 6778 C C . GLY D 1 177 ? 5.656 -104.671 83.289 1.00 16.32 177 GLY D C 1
ATOM 6779 O O . GLY D 1 177 ? 4.447 -104.758 83.145 1.00 18.37 177 GLY D O 1
ATOM 6780 N N . ILE D 1 178 ? 6.479 -105.654 82.955 1.00 14.62 178 ILE D N 1
ATOM 6781 C CA . ILE D 1 178 ? 5.967 -106.897 82.390 1.00 14.65 178 ILE D CA 1
ATOM 6782 C C . ILE D 1 178 ? 5.950 -107.963 83.480 1.00 14.62 178 ILE D C 1
ATOM 6783 O O . ILE D 1 178 ? 6.858 -108.013 84.311 1.00 14.88 178 ILE D O 1
ATOM 6788 N N . ARG D 1 179 ? 4.912 -108.794 83.467 1.00 13.60 179 ARG D N 1
ATOM 6789 C CA . ARG D 1 179 ? 4.774 -109.897 84.397 1.00 14.68 179 ARG D CA 1
ATOM 6790 C C . ARG D 1 179 ? 4.752 -111.161 83.546 1.00 14.05 179 ARG D C 1
ATOM 6791 O O . ARG D 1 179 ? 4.078 -111.213 82.502 1.00 13.35 179 ARG D O 1
ATOM 6799 N N . CYS D 1 180 ? 5.482 -112.182 83.970 1.00 12.92 180 CYS D N 1
ATOM 6800 C CA . CYS D 1 180 ? 5.472 -113.437 83.234 1.00 12.25 180 CYS D CA 1
ATOM 6801 C C . CYS D 1 180 ? 5.512 -114.593 84.226 1.00 11.61 180 CYS D C 1
ATOM 6802 O O . CYS D 1 180 ? 6.453 -114.710 85.016 1.00 10.88 180 CYS D O 1
ATOM 6805 N N . ASN D 1 181 ? 4.485 -115.437 84.176 1.00 9.72 181 ASN D N 1
ATOM 6806 C CA . ASN D 1 181 ? 4.362 -116.577 85.090 1.00 10.95 181 ASN D CA 1
ATOM 6807 C C . ASN D 1 181 ? 3.899 -117.806 84.360 1.00 11.15 181 ASN D C 1
ATOM 6808 O O . ASN D 1 181 ? 3.382 -117.724 83.236 1.00 11.46 181 ASN D O 1
ATOM 6813 N N . ALA D 1 182 ? 4.041 -118.957 85.001 1.00 10.54 182 ALA D N 1
ATOM 6814 C CA . ALA D 1 182 ? 3.608 -120.193 84.365 1.00 12.60 182 ALA D CA 1
ATOM 6815 C C . ALA D 1 182 ? 2.614 -120.985 85.199 1.00 13.20 182 ALA D C 1
ATOM 6816 O O . ALA D 1 182 ? 2.726 -121.039 86.436 1.00 13.90 182 ALA D O 1
ATOM 6818 N N . VAL D 1 183 ? 1.612 -121.571 84.542 1.00 12.62 183 VAL D N 1
ATOM 6819 C CA . VAL D 1 183 ? 0.717 -122.456 85.279 1.00 12.18 183 VAL D CA 1
ATOM 6820 C C . VAL D 1 183 ? 1.331 -123.829 84.988 1.00 12.45 183 VAL D C 1
ATOM 6821 O O . VAL D 1 183 ? 1.775 -124.073 83.849 1.00 11.49 183 VAL D O 1
ATOM 6825 N N . CYS D 1 184 ? 1.402 -124.716 85.984 1.00 10.36 184 CYS D N 1
ATOM 6826 C CA . CYS D 1 184 ? 1.938 -126.075 85.753 1.00 9.86 184 CYS D CA 1
ATOM 6827 C C . CYS D 1 184 ? 0.855 -127.096 86.140 1.00 9.85 184 CYS D C 1
ATOM 6828 O O . CYS D 1 184 ? 0.832 -127.611 87.274 1.00 9.95 184 CYS D O 1
ATOM 6831 N N . PRO D 1 185 ? -0.083 -127.371 85.222 1.00 9.31 185 PRO D N 1
ATOM 6832 C CA . PRO D 1 185 ? -1.155 -128.331 85.506 1.00 10.41 185 PRO D CA 1
ATOM 6833 C C . PRO D 1 185 ? -0.627 -129.745 85.669 1.00 10.52 185 PRO D C 1
ATOM 6834 O O . PRO D 1 185 ? 0.400 -130.095 85.090 1.00 8.89 185 PRO D O 1
ATOM 6838 N N . GLY D 1 186 ? -1.324 -130.548 86.465 1.00 12.22 186 GLY D N 1
ATOM 6839 C CA . GLY D 1 186 ? -0.935 -131.940 86.590 1.00 14.17 186 GLY D CA 1
ATOM 6840 C C . GLY D 1 186 ? -1.712 -132.676 85.505 1.00 15.24 186 GLY D C 1
ATOM 6841 O O . GLY D 1 186 ? -1.670 -132.284 84.334 1.00 13.96 186 GLY D O 1
ATOM 6842 N N . MET D 1 187 ? -2.444 -133.723 85.878 1.00 18.29 187 MET D N 1
ATOM 6843 C CA . MET D 1 187 ? -3.242 -134.477 84.906 1.00 20.28 187 MET D CA 1
ATOM 6844 C C . MET D 1 187 ? -4.612 -133.810 84.798 1.00 19.35 187 MET D C 1
ATOM 6845 O O . MET D 1 187 ? -5.361 -133.738 85.778 1.00 17.20 187 MET D O 1
ATOM 6850 N N . ILE D 1 188 ? -4.919 -133.317 83.598 1.00 18.99 188 ILE D N 1
ATOM 6851 C CA . ILE D 1 188 ? -6.161 -132.627 83.323 1.00 20.05 188 ILE D CA 1
ATOM 6852 C C . ILE D 1 188 ? -6.878 -133.351 82.196 1.00 22.10 188 ILE D C 1
ATOM 6853 O O . ILE D 1 188 ? -6.240 -133.919 81.311 1.00 22.27 188 ILE D O 1
ATOM 6858 N N . GLU D 1 189 ? -8.203 -133.325 82.219 1.00 23.70 189 GLU D N 1
ATOM 6859 C CA . GLU D 1 189 ? -8.970 -133.993 81.186 1.00 27.04 189 GLU D CA 1
ATOM 6860 C C . GLU D 1 189 ? -9.128 -133.071 79.980 1.00 27.77 189 GLU D C 1
ATOM 6861 O O . GLU D 1 189 ? -9.899 -132.116 80.038 1.00 28.46 189 GLU D O 1
ATOM 6867 N N . THR D 1 190 ? -8.381 -133.331 78.909 1.00 29.32 190 THR D N 1
ATOM 6868 C CA . THR D 1 190 ? -8.480 -132.525 77.678 1.00 32.11 190 THR D CA 1
ATOM 6869 C C . THR D 1 190 ? -8.264 -133.437 76.466 1.00 34.99 190 THR D C 1
ATOM 6870 O O . THR D 1 190 ? -7.738 -134.537 76.603 1.00 35.94 190 THR D O 1
ATOM 6874 N N . PRO D 1 191 ? -8.662 -132.997 75.261 1.00 38.44 191 PRO D N 1
ATOM 6875 C CA . PRO D 1 191 ? -8.448 -133.870 74.096 1.00 40.75 191 PRO D CA 1
ATOM 6876 C C . PRO D 1 191 ? -7.003 -134.400 73.974 1.00 43.24 191 PRO D C 1
ATOM 6877 O O . PRO D 1 191 ? -6.783 -135.547 73.594 1.00 43.24 191 PRO D O 1
ATOM 6881 N N . MET D 1 192 ? -6.027 -133.569 74.323 1.00 46.79 192 MET D N 1
ATOM 6882 C CA . MET D 1 192 ? -4.616 -133.952 74.260 1.00 50.27 192 MET D CA 1
ATOM 6883 C C . MET D 1 192 ? -4.259 -135.158 75.130 1.00 52.22 192 MET D C 1
ATOM 6884 O O . MET D 1 192 ? -3.385 -135.951 74.776 1.00 52.94 192 MET D O 1
ATOM 6889 N N . THR D 1 193 ? -4.926 -135.285 76.273 1.00 54.63 193 THR D N 1
ATOM 6890 C CA . THR D 1 193 ? -4.657 -136.379 77.200 1.00 57.49 193 THR D CA 1
ATOM 6891 C C . THR D 1 193 ? -5.859 -137.301 77.364 1.00 60.18 193 THR D C 1
ATOM 6892 O O . THR D 1 193 ? -5.737 -138.411 77.887 1.00 60.37 193 THR D O 1
ATOM 6896 N N . GLN D 1 194 ? -7.016 -136.823 76.923 1.00 63.51 194 GLN D N 1
ATOM 6897 C CA . GLN D 1 194 ? -8.266 -137.561 77.038 1.00 67.34 194 GLN D CA 1
ATOM 6898 C C . GLN D 1 194 ? -8.347 -138.791 76.143 1.00 69.73 194 GLN D C 1
ATOM 6899 O O . GLN D 1 194 ? -9.201 -138.875 75.257 1.00 70.63 194 GLN D O 1
ATOM 6905 N N . TRP D 1 195 ? -7.437 -139.732 76.377 1.00 72.30 195 TRP D N 1
ATOM 6906 C CA . TRP D 1 195 ? -7.397 -140.995 75.649 1.00 74.99 195 TRP D CA 1
ATOM 6907 C C . TRP D 1 195 ? -6.631 -142.007 76.478 1.00 75.76 195 TRP D C 1
ATOM 6908 O O . TRP D 1 195 ? -6.712 -143.214 76.246 1.00 76.17 195 TRP D O 1
ATOM 6919 N N . ARG D 1 196 ? -5.868 -141.502 77.440 1.00 76.34 196 ARG D N 1
ATOM 6920 C CA . ARG D 1 196 ? -5.134 -142.364 78.346 1.00 76.98 196 ARG D CA 1
ATOM 6921 C C . ARG D 1 196 ? -6.106 -142.563 79.498 1.00 77.24 196 ARG D C 1
ATOM 6922 O O . ARG D 1 196 ? -6.359 -143.685 79.940 1.00 77.05 196 ARG D O 1
ATOM 6930 N N . LEU D 1 197 ? -6.662 -141.445 79.955 1.00 77.62 197 LEU D N 1
ATOM 6931 C CA . LEU D 1 197 ? -7.607 -141.428 81.063 1.00 78.27 197 LEU D CA 1
ATOM 6932 C C . LEU D 1 197 ? -8.913 -142.113 80.693 1.00 78.78 197 LEU D C 1
ATOM 6933 O O . LEU D 1 197 ? -9.643 -142.582 81.562 1.00 78.88 197 LEU D O 1
ATOM 6938 N N . ASP D 1 198 ? -9.201 -142.169 79.398 1.00 79.56 198 ASP D N 1
ATOM 6939 C CA . ASP D 1 198 ? -10.423 -142.796 78.908 1.00 80.17 198 ASP D CA 1
ATOM 6940 C C . ASP D 1 198 ? -10.483 -144.273 79.284 1.00 79.52 198 ASP D C 1
ATOM 6941 O O . ASP D 1 198 ? -11.540 -144.791 79.643 1.00 79.51 198 ASP D O 1
ATOM 6946 N N . GLN D 1 199 ? -9.338 -144.941 79.202 1.00 78.51 199 GLN D N 1
ATOM 6947 C CA . GLN D 1 199 ? -9.251 -146.362 79.518 1.00 77.65 199 GLN D CA 1
ATOM 6948 C C . GLN D 1 199 ? -9.183 -146.564 81.031 1.00 76.77 199 GLN D C 1
ATOM 6949 O O . GLN D 1 199 ? -8.201 -146.191 81.668 1.00 76.73 199 GLN D O 1
ATOM 6955 N N . PRO D 1 200 ? -10.229 -147.170 81.620 1.00 75.96 200 PRO D N 1
ATOM 6956 C CA . PRO D 1 200 ? -10.344 -147.443 83.057 1.00 75.26 200 PRO D CA 1
ATOM 6957 C C . PRO D 1 200 ? -9.049 -147.806 83.783 1.00 74.51 200 PRO D C 1
ATOM 6958 O O . PRO D 1 200 ? -8.719 -147.202 84.801 1.00 74.38 200 PRO D O 1
ATOM 6962 N N . GLU D 1 201 ? -8.319 -148.789 83.266 1.00 73.86 201 GLU D N 1
ATOM 6963 C CA . GLU D 1 201 ? -7.072 -149.214 83.899 1.00 73.11 201 GLU D CA 1
ATOM 6964 C C . GLU D 1 201 ? -5.991 -148.132 83.967 1.00 71.48 201 GLU D C 1
ATOM 6965 O O . GLU D 1 201 ? -5.248 -148.057 84.947 1.00 71.54 201 GLU D O 1
ATOM 6971 N N . LEU D 1 202 ? -5.893 -147.302 82.933 1.00 69.42 202 LEU D N 1
ATOM 6972 C CA . LEU D 1 202 ? -4.891 -146.237 82.913 1.00 67.33 202 LEU D CA 1
ATOM 6973 C C . LEU D 1 202 ? -5.278 -145.080 83.832 1.00 65.41 202 LEU D C 1
ATOM 6974 O O . LEU D 1 202 ? -4.473 -144.633 84.653 1.00 64.88 202 LEU D O 1
ATOM 6979 N N . ARG D 1 203 ? -6.509 -144.598 83.686 1.00 63.06 203 ARG D N 1
ATOM 6980 C CA . ARG D 1 203 ? -7.005 -143.501 84.509 1.00 60.76 203 ARG D CA 1
ATOM 6981 C C . ARG D 1 203 ? -6.832 -143.899 85.972 1.00 59.22 203 ARG D C 1
ATOM 6982 O O . ARG D 1 203 ? -6.383 -143.101 86.794 1.00 58.53 203 ARG D O 1
ATOM 6990 N N . ASP D 1 204 ? -7.181 -145.147 86.274 1.00 57.38 204 ASP D N 1
ATOM 6991 C CA . ASP D 1 204 ? -7.082 -145.692 87.625 1.00 55.29 204 ASP D CA 1
ATOM 6992 C C . ASP D 1 204 ? -5.647 -145.679 88.124 1.00 52.48 204 ASP D C 1
ATOM 6993 O O . ASP D 1 204 ? -5.388 -145.432 89.300 1.00 52.23 204 ASP D O 1
ATOM 6998 N N . GLN D 1 205 ? -4.724 -145.958 87.213 1.00 49.22 205 GLN D N 1
ATOM 6999 C CA . GLN D 1 205 ? -3.302 -145.983 87.517 1.00 46.27 205 GLN D CA 1
ATOM 7000 C C . GLN D 1 205 ? -2.840 -144.548 87.778 1.00 43.26 205 GLN D C 1
ATOM 7001 O O . GLN D 1 205 ? -2.043 -144.285 88.682 1.00 41.58 205 GLN D O 1
ATOM 7007 N N . VAL D 1 206 ? -3.368 -143.623 86.984 1.00 39.95 206 VAL D N 1
ATOM 7008 C CA . VAL D 1 206 ? -3.045 -142.206 87.107 1.00 37.41 206 VAL D CA 1
ATOM 7009 C C . VAL D 1 206 ? -3.535 -141.649 88.447 1.00 34.75 206 VAL D C 1
ATOM 7010 O O . VAL D 1 206 ? -2.805 -140.930 89.137 1.00 32.44 206 VAL D O 1
ATOM 7014 N N . LEU D 1 207 ? -4.771 -141.993 88.799 1.00 32.73 207 LEU D N 1
ATOM 7015 C CA . LEU D 1 207 ? -5.392 -141.538 90.035 1.00 31.99 207 LEU D CA 1
ATOM 7016 C C . LEU D 1 207 ? -4.655 -141.984 91.286 1.00 30.83 207 LEU D C 1
ATOM 7017 O O . LEU D 1 207 ? -4.639 -141.272 92.297 1.00 28.58 207 LEU D O 1
ATOM 7022 N N . ALA D 1 208 ? -4.038 -143.160 91.204 1.00 30.06 208 ALA D N 1
ATOM 7023 C CA . ALA D 1 208 ? -3.291 -143.699 92.328 1.00 29.04 208 ALA D CA 1
ATOM 7024 C C . ALA D 1 208 ? -2.095 -142.808 92.596 1.00 28.18 208 ALA D C 1
ATOM 7025 O O . ALA D 1 208 ? -1.525 -142.830 93.680 1.00 28.79 208 ALA D O 1
ATOM 7027 N N . ARG D 1 209 ? -1.703 -142.004 91.617 1.00 26.40 209 ARG D N 1
ATOM 7028 C CA . ARG D 1 209 ? -0.548 -141.154 91.841 1.00 25.23 209 ARG D CA 1
ATOM 7029 C C . ARG D 1 209 ? -0.926 -139.720 92.203 1.00 22.05 209 ARG D C 1
ATOM 7030 O O . ARG D 1 209 ? -0.062 -138.875 92.395 1.00 19.95 209 ARG D O 1
ATOM 7038 N N . ILE D 1 210 ? -2.228 -139.463 92.317 1.00 18.41 210 ILE D N 1
ATOM 7039 C CA . ILE D 1 210 ? -2.731 -138.134 92.666 1.00 15.70 210 ILE D CA 1
ATOM 7040 C C . ILE D 1 210 ? -3.379 -138.222 94.038 1.00 14.85 210 ILE D C 1
ATOM 7041 O O . ILE D 1 210 ? -4.434 -138.838 94.171 1.00 15.88 210 ILE D O 1
ATOM 7046 N N . PRO D 1 211 ? -2.770 -137.620 95.077 1.00 14.02 211 PRO D N 1
ATOM 7047 C CA . PRO D 1 211 ? -3.370 -137.684 96.421 1.00 13.71 211 PRO D CA 1
ATOM 7048 C C . PRO D 1 211 ? -4.809 -137.187 96.488 1.00 12.79 211 PRO D C 1
ATOM 7049 O O . PRO D 1 211 ? -5.607 -137.703 97.253 1.00 13.93 211 PRO D O 1
ATOM 7053 N N . GLN D 1 212 ? -5.152 -136.171 95.707 1.00 12.96 212 GLN D N 1
ATOM 7054 C CA . GLN D 1 212 ? -6.524 -135.662 95.748 1.00 11.98 212 GLN D CA 1
ATOM 7055 C C . GLN D 1 212 ? -7.480 -136.634 95.064 1.00 12.67 212 GLN D C 1
ATOM 7056 O O . GLN D 1 212 ? -8.697 -136.450 95.088 1.00 10.37 212 GLN D O 1
ATOM 7062 N N . LYS D 1 213 ? -6.934 -137.676 94.454 1.00 13.88 213 LYS D N 1
ATOM 7063 C CA . LYS D 1 213 ? -7.774 -138.684 93.809 1.00 16.88 213 LYS D CA 1
ATOM 7064 C C . LYS D 1 213 ? -8.776 -138.168 92.792 1.00 18.04 213 LYS D C 1
ATOM 7065 O O . LYS D 1 213 ? -9.943 -138.616 92.760 1.00 17.18 213 LYS D O 1
ATOM 7071 N N . GLU D 1 214 ? -8.350 -137.204 91.987 1.00 17.60 214 GLU D N 1
ATOM 7072 C CA . GLU D 1 214 ? -9.209 -136.701 90.924 1.00 19.22 214 GLU D CA 1
ATOM 7073 C C . GLU D 1 214 ? -8.383 -136.054 89.823 1.00 17.96 214 GLU D C 1
ATOM 7074 O O . GLU D 1 214 ? -7.240 -135.625 90.050 1.00 17.32 214 GLU D O 1
ATOM 7080 N N . ILE D 1 215 ? -8.968 -136.033 88.628 1.00 15.49 215 ILE D N 1
ATOM 7081 C CA . ILE D 1 215 ? -8.366 -135.465 87.430 1.00 15.27 215 ILE D CA 1
ATOM 7082 C C . ILE D 1 215 ? -8.825 -134.015 87.344 1.00 15.16 215 ILE D C 1
ATOM 7083 O O . ILE D 1 215 ? -9.992 -133.708 87.625 1.00 14.15 215 ILE D O 1
ATOM 7088 N N . GLY D 1 216 ? -7.908 -133.124 86.975 1.00 13.78 216 GLY D N 1
ATOM 7089 C CA . GLY D 1 216 ? -8.263 -131.719 86.859 1.00 13.84 216 GLY D CA 1
ATOM 7090 C C . GLY D 1 216 ? -9.028 -131.443 85.569 1.00 13.31 216 GLY D C 1
ATOM 7091 O O . GLY D 1 216 ? -9.099 -132.297 84.675 1.00 15.51 216 GLY D O 1
ATOM 7092 N N . THR D 1 217 ? -9.595 -130.244 85.471 1.00 13.60 217 THR D N 1
ATOM 7093 C CA . THR D 1 217 ? -10.364 -129.817 84.309 1.00 13.23 217 THR D CA 1
ATOM 7094 C C . THR D 1 217 ? -9.792 -128.551 83.688 1.00 13.16 217 THR D C 1
ATOM 7095 O O . THR D 1 217 ? -8.975 -127.857 84.291 1.00 12.19 217 THR D O 1
ATOM 7099 N N . ALA D 1 218 ? -10.240 -128.249 82.474 1.00 12.10 218 ALA D N 1
ATOM 7100 C CA . ALA D 1 218 ? -9.800 -127.053 81.768 1.00 11.67 218 ALA D CA 1
ATOM 7101 C C . ALA D 1 218 ? -10.336 -125.821 82.497 1.00 11.35 218 ALA D C 1
ATOM 7102 O O . ALA D 1 218 ? -9.715 -124.754 82.451 1.00 11.55 218 ALA D O 1
ATOM 7104 N N . ALA D 1 219 ? -11.491 -125.961 83.160 1.00 11.16 219 ALA D N 1
ATOM 7105 C CA . ALA D 1 219 ? -12.072 -124.835 83.905 1.00 13.09 219 ALA D CA 1
ATOM 7106 C C . ALA D 1 219 ? -11.126 -124.420 85.024 1.00 12.47 219 ALA D C 1
ATOM 7107 O O . ALA D 1 219 ? -10.956 -123.218 85.306 1.00 12.06 219 ALA D O 1
ATOM 7109 N N . GLN D 1 220 ? -10.516 -125.399 85.682 1.00 12.42 220 GLN D N 1
ATOM 7110 C CA . GLN D 1 220 ? -9.570 -125.092 86.755 1.00 13.60 220 GLN D CA 1
ATOM 7111 C C . GLN D 1 220 ? -8.269 -124.515 86.171 1.00 12.15 220 GLN D C 1
ATOM 7112 O O . GLN D 1 220 ? -7.626 -123.677 86.792 1.00 11.98 220 GLN D O 1
ATOM 7118 N N . VAL D 1 221 ? -7.864 -124.951 84.987 1.00 11.95 221 VAL D N 1
ATOM 7119 C CA . VAL D 1 221 ? -6.661 -124.355 84.410 1.00 10.90 221 VAL D CA 1
ATOM 7120 C C . VAL D 1 221 ? -6.996 -122.888 84.117 1.00 11.19 221 VAL D C 1
ATOM 7121 O O . VAL D 1 221 ? -6.186 -122.017 84.376 1.00 10.66 221 VAL D O 1
ATOM 7125 N N . ALA D 1 222 ? -8.201 -122.616 83.597 1.00 10.89 222 ALA D N 1
ATOM 7126 C CA . ALA D 1 222 ? -8.587 -121.240 83.287 1.00 11.70 222 ALA D CA 1
ATOM 7127 C C . ALA D 1 222 ? -8.629 -120.377 84.537 1.00 11.58 222 ALA D C 1
ATOM 7128 O O . ALA D 1 222 ? -8.294 -119.196 84.486 1.00 12.03 222 ALA D O 1
ATOM 7130 N N . ASP D 1 223 ? -9.058 -120.966 85.656 1.00 11.56 223 ASP D N 1
ATOM 7131 C CA . ASP D 1 223 ? -9.121 -120.260 86.942 1.00 11.49 223 ASP D CA 1
ATOM 7132 C C . ASP D 1 223 ? -7.716 -119.788 87.326 1.00 9.92 223 ASP D C 1
ATOM 7133 O O . ASP D 1 223 ? -7.538 -118.650 87.763 1.00 8.91 223 ASP D O 1
ATOM 7138 N N . ALA D 1 224 ? -6.725 -120.661 87.169 1.00 9.52 224 ALA D N 1
ATOM 7139 C CA . ALA D 1 224 ? -5.349 -120.289 87.509 1.00 10.10 224 ALA D CA 1
ATOM 7140 C C . ALA D 1 224 ? -4.807 -119.234 86.549 1.00 9.27 224 ALA D C 1
ATOM 7141 O O . ALA D 1 224 ? -4.086 -118.320 86.957 1.00 8.20 224 ALA D O 1
ATOM 7143 N N . VAL D 1 225 ? -5.143 -119.353 85.271 1.00 9.87 225 VAL D N 1
ATOM 7144 C CA . VAL D 1 225 ? -4.677 -118.374 84.296 1.00 10.05 225 VAL D CA 1
ATOM 7145 C C . VAL D 1 225 ? -5.257 -116.994 84.607 1.00 10.36 225 VAL D C 1
ATOM 7146 O O . VAL D 1 225 ? -4.565 -115.975 84.527 1.00 9.58 225 VAL D O 1
ATOM 7150 N N . MET D 1 226 ? -6.527 -116.953 84.977 1.00 9.92 226 MET D N 1
ATOM 7151 C CA . MET D 1 226 ? -7.154 -115.670 85.245 1.00 11.75 226 MET D CA 1
ATOM 7152 C C . MET D 1 226 ? -6.509 -114.987 86.438 1.00 10.92 226 MET D C 1
ATOM 7153 O O . MET D 1 226 ? -6.296 -113.776 86.433 1.00 11.49 226 MET D O 1
ATOM 7158 N N . PHE D 1 227 ? -6.200 -115.761 87.471 1.00 11.04 227 PHE D N 1
ATOM 7159 C CA . PHE D 1 227 ? -5.569 -115.206 88.637 1.00 10.79 227 PHE D CA 1
ATOM 7160 C C . PHE D 1 227 ? -4.220 -114.589 88.232 1.00 12.40 227 PHE D C 1
ATOM 7161 O O . PHE D 1 227 ? -3.931 -113.425 88.538 1.00 11.50 227 PHE D O 1
ATOM 7169 N N . LEU D 1 228 ? -3.421 -115.357 87.495 1.00 11.39 228 LEU D N 1
ATOM 7170 C CA . LEU D 1 228 ? -2.083 -114.911 87.094 1.00 12.00 228 LEU D CA 1
ATOM 7171 C C . LEU D 1 228 ? -2.071 -113.745 86.092 1.00 12.74 228 LEU D C 1
ATOM 7172 O O . LEU D 1 228 ? -1.117 -112.963 86.045 1.00 11.82 228 LEU D O 1
ATOM 7177 N N . ALA D 1 229 ? -3.142 -113.623 85.322 1.00 13.58 229 ALA D N 1
ATOM 7178 C CA . ALA D 1 229 ? -3.253 -112.572 84.324 1.00 14.65 229 ALA D CA 1
ATOM 7179 C C . ALA D 1 229 ? -3.807 -111.254 84.868 1.00 16.36 229 ALA D C 1
ATOM 7180 O O . ALA D 1 229 ? -3.686 -110.224 84.196 1.00 17.93 229 ALA D O 1
ATOM 7182 N N . GLY D 1 230 ? -4.418 -111.282 86.056 1.00 14.34 230 GLY D N 1
ATOM 7183 C CA . GLY D 1 230 ? -5.027 -110.074 86.579 1.00 15.53 230 GLY D CA 1
ATOM 7184 C C . GLY D 1 230 ? -4.454 -109.312 87.768 1.00 17.94 230 GLY D C 1
ATOM 7185 O O . GLY D 1 230 ? -3.314 -109.518 88.219 1.00 15.65 230 GLY D O 1
ATOM 7186 N N . GLU D 1 231 ? -5.303 -108.421 88.273 1.00 18.08 231 GLU D N 1
ATOM 7187 C CA . GLU D 1 231 ? -5.016 -107.503 89.375 1.00 19.65 231 GLU D CA 1
ATOM 7188 C C . GLU D 1 231 ? -4.722 -108.137 90.720 1.00 18.09 231 GLU D C 1
ATOM 7189 O O . GLU D 1 231 ? -4.251 -107.460 91.615 1.00 18.67 231 GLU D O 1
ATOM 7195 N N . ASP D 1 232 ? -5.016 -109.420 90.881 1.00 16.37 232 ASP D N 1
ATOM 7196 C CA . ASP D 1 232 ? -4.757 -110.049 92.174 1.00 15.98 232 ASP D CA 1
ATOM 7197 C C . ASP D 1 232 ? -3.399 -110.700 92.233 1.00 13.74 232 ASP D C 1
ATOM 7198 O O . ASP D 1 232 ? -3.059 -111.302 93.238 1.00 12.60 232 ASP D O 1
ATOM 7203 N N . ALA D 1 233 ? -2.623 -110.585 91.161 1.00 11.53 233 ALA D N 1
ATOM 7204 C CA . ALA D 1 233 ? -1.312 -111.212 91.124 1.00 11.62 233 ALA D CA 1
ATOM 7205 C C . ALA D 1 233 ? -0.234 -110.227 90.669 1.00 12.29 233 ALA D C 1
ATOM 7206 O O . ALA D 1 233 ? 0.724 -110.612 90.001 1.00 10.96 233 ALA D O 1
ATOM 7208 N N . THR D 1 234 ? -0.386 -108.957 91.042 1.00 11.29 234 THR D N 1
ATOM 7209 C CA . THR D 1 234 ? 0.575 -107.935 90.628 1.00 13.01 234 THR D CA 1
ATOM 7210 C C . THR D 1 234 ? 2.001 -108.087 91.188 1.00 14.01 234 THR D C 1
ATOM 7211 O O . THR D 1 234 ? 2.949 -107.493 90.646 1.00 14.21 234 THR D O 1
ATOM 7215 N N . TYR D 1 235 ? 2.189 -108.883 92.241 1.00 11.71 235 TYR D N 1
ATOM 7216 C CA . TYR D 1 235 ? 3.546 -109.078 92.760 1.00 10.12 235 TYR D CA 1
ATOM 7217 C C . TYR D 1 235 ? 4.000 -110.512 92.492 1.00 10.39 235 TYR D C 1
ATOM 7218 O O . TYR D 1 235 ? 5.016 -110.964 93.014 1.00 9.45 235 TYR D O 1
ATOM 7227 N N . VAL D 1 236 ? 3.225 -111.237 91.685 1.00 10.11 236 VAL D N 1
ATOM 7228 C CA . VAL D 1 236 ? 3.593 -112.600 91.295 1.00 9.56 236 VAL D CA 1
ATOM 7229 C C . VAL D 1 236 ? 4.323 -112.459 89.949 1.00 9.60 236 VAL D C 1
ATOM 7230 O O . VAL D 1 236 ? 3.751 -111.990 88.953 1.00 9.78 236 VAL D O 1
ATOM 7234 N N . ASN D 1 237 ? 5.588 -112.843 89.921 1.00 10.37 237 ASN D N 1
ATOM 7235 C CA . ASN D 1 237 ? 6.376 -112.732 88.698 1.00 10.84 237 ASN D CA 1
ATOM 7236 C C . ASN D 1 237 ? 7.502 -113.767 88.732 1.00 9.00 237 ASN D C 1
ATOM 7237 O O . ASN D 1 237 ? 8.192 -113.900 89.746 1.00 9.66 237 ASN D O 1
ATOM 7242 N N . GLY D 1 238 ? 7.686 -114.479 87.629 1.00 8.45 238 GLY D N 1
ATOM 7243 C CA . GLY D 1 238 ? 8.707 -115.500 87.532 1.00 10.26 238 GLY D CA 1
ATOM 7244 C C . GLY D 1 238 ? 8.297 -116.775 88.242 1.00 11.45 238 GLY D C 1
ATOM 7245 O O . GLY D 1 238 ? 9.120 -117.668 88.447 1.00 11.88 238 GLY D O 1
ATOM 7246 N N . ALA D 1 239 ? 7.027 -116.877 88.611 1.00 11.24 239 ALA D N 1
ATOM 7247 C CA . ALA D 1 239 ? 6.583 -118.048 89.373 1.00 11.37 239 ALA D CA 1
ATOM 7248 C C . ALA D 1 239 ? 5.905 -119.165 88.603 1.00 11.83 239 ALA D C 1
ATOM 7249 O O . ALA D 1 239 ? 5.338 -118.970 87.532 1.00 10.62 239 ALA D O 1
ATOM 7251 N N . ALA D 1 240 ? 5.962 -120.354 89.171 1.00 12.07 240 ALA D N 1
ATOM 7252 C CA . ALA D 1 240 ? 5.278 -121.478 88.559 1.00 12.94 240 ALA D CA 1
ATOM 7253 C C . ALA D 1 240 ? 4.172 -121.838 89.540 1.00 14.23 240 ALA D C 1
ATOM 7254 O O . ALA D 1 240 ? 4.437 -122.216 90.685 1.00 17.36 240 ALA D O 1
ATOM 7256 N N . LEU D 1 241 ? 2.925 -121.691 89.108 1.00 13.17 241 LEU D N 1
ATOM 7257 C CA . LEU D 1 241 ? 1.776 -122.017 89.945 1.00 13.32 241 LEU D CA 1
ATOM 7258 C C . LEU D 1 241 ? 1.351 -123.459 89.616 1.00 12.39 241 LEU D C 1
ATOM 7259 O O . LEU D 1 241 ? 0.768 -123.713 88.544 1.00 12.06 241 LEU D O 1
ATOM 7264 N N . VAL D 1 242 ? 1.647 -124.389 90.519 1.00 10.34 242 VAL D N 1
ATOM 7265 C CA . VAL D 1 242 ? 1.308 -125.805 90.327 1.00 11.58 242 VAL D CA 1
ATOM 7266 C C . VAL D 1 242 ? -0.138 -126.095 90.690 1.00 9.87 242 VAL D C 1
ATOM 7267 O O . VAL D 1 242 ? -0.580 -125.739 91.777 1.00 11.71 242 VAL D O 1
ATOM 7271 N N . MET D 1 243 ? -0.861 -126.753 89.780 1.00 10.61 243 MET D N 1
ATOM 7272 C CA . MET D 1 243 ? -2.274 -127.086 89.970 1.00 11.93 243 MET D CA 1
ATOM 7273 C C . MET D 1 243 ? -2.362 -128.546 89.587 1.00 10.91 243 MET D C 1
ATOM 7274 O O . MET D 1 243 ? -2.661 -128.866 88.427 1.00 10.18 243 MET D O 1
ATOM 7279 N N . ASP D 1 244 ? -2.146 -129.427 90.561 1.00 10.05 244 ASP D N 1
ATOM 7280 C CA . ASP D 1 244 ? -2.093 -130.861 90.286 1.00 9.75 244 ASP D CA 1
ATOM 7281 C C . ASP D 1 244 ? -2.682 -131.808 91.319 1.00 8.75 244 ASP D C 1
ATOM 7282 O O . ASP D 1 244 ? -2.346 -132.995 91.303 1.00 9.74 244 ASP D O 1
ATOM 7287 N N . GLY D 1 245 ? -3.507 -131.313 92.240 1.00 10.02 245 GLY D N 1
ATOM 7288 C CA . GLY D 1 245 ? -4.093 -132.219 93.223 1.00 9.30 245 GLY D CA 1
ATOM 7289 C C . GLY D 1 245 ? -3.057 -132.892 94.123 1.00 10.70 245 GLY D C 1
ATOM 7290 O O . GLY D 1 245 ? -3.306 -133.999 94.616 1.00 8.44 245 GLY D O 1
ATOM 7291 N N . ALA D 1 246 ? -1.902 -132.234 94.308 1.00 9.82 246 ALA D N 1
ATOM 7292 C CA . ALA D 1 246 ? -0.773 -132.698 95.126 1.00 10.85 246 ALA D CA 1
ATOM 7293 C C . ALA D 1 246 ? 0.112 -133.775 94.486 1.00 10.99 246 ALA D C 1
ATOM 7294 O O . ALA D 1 246 ? 0.948 -134.417 95.150 1.00 10.34 246 ALA D O 1
ATOM 7296 N N . TYR D 1 247 ? -0.056 -133.952 93.181 1.00 11.69 247 TYR D N 1
ATOM 7297 C CA . TYR D 1 247 ? 0.734 -134.923 92.426 1.00 12.23 247 TYR D CA 1
ATOM 7298 C C . TYR D 1 247 ? 2.240 -134.772 92.666 1.00 12.74 247 TYR D C 1
ATOM 7299 O O . TYR D 1 247 ? 2.931 -135.763 92.883 1.00 12.76 247 TYR D O 1
ATOM 7308 N N . THR D 1 248 ? 2.746 -133.541 92.591 1.00 11.51 248 THR D N 1
ATOM 7309 C CA . THR D 1 248 ? 4.171 -133.291 92.803 1.00 11.09 248 THR D CA 1
ATOM 7310 C C . THR D 1 248 ? 4.582 -133.098 94.263 1.00 10.66 248 THR D C 1
ATOM 7311 O O . THR D 1 248 ? 5.763 -132.903 94.558 1.00 10.05 248 THR D O 1
ATOM 7315 N N . ALA D 1 249 ? 3.627 -133.152 95.184 1.00 9.70 249 ALA D N 1
ATOM 7316 C CA . ALA D 1 249 ? 3.933 -132.954 96.602 1.00 10.82 249 ALA D CA 1
ATOM 7317 C C . ALA D 1 249 ? 4.426 -134.236 97.262 1.00 11.12 249 ALA D C 1
ATOM 7318 O O . ALA D 1 249 ? 4.862 -134.214 98.417 1.00 10.49 249 ALA D O 1
ATOM 7320 N N . ILE D 1 250 ? 4.339 -135.357 96.544 1.00 11.29 250 ILE D N 1
ATOM 7321 C CA . ILE D 1 250 ? 4.809 -136.651 97.075 1.00 12.47 250 ILE D CA 1
ATOM 7322 C C . ILE D 1 250 ? 5.853 -137.150 96.071 1.00 12.19 250 ILE D C 1
ATOM 7323 O O . ILE D 1 250 ? 5.757 -136.688 94.922 1.00 11.22 250 ILE D O 1
#

InterPro domains:
  IPR002347 Short-chain dehydrogenase/reductase SDR [PF13561] (9-248)
  IPR002347 Short-chain dehydrogenase/reductase SDR [PR00080] (79-90)
  IPR002347 Short-chain dehydrogenase/reductase SDR [PR00080] (135-143)
  IPR002347 Short-chain dehydrogenase/reductase SDR [PR00080] (155-174)
  IPR002347 Short-chain dehydrogenase/reductase SDR [PR00081] (4-21)
  IPR002347 Short-chain dehydrogenase/reductase SDR [PR00081] (79-90)
  IPR002347 Short-chain dehydrogenase/reductase SDR [PR00081] (129-145)
  IPR002347 Short-chain dehydrogenase/reductase SDR [PR00081] (155-174)
  IPR002347 Short-chain dehydrogenase/reductase SDR [PR00081] (176-193)
  IPR002347 Short-chain dehydrogenase/reductase SDR [PR00081] (211-231)
  IPR020904 Short-chain dehydrogenase/reductase, conserved site [PS00061] (142-170)
  IPR036291 NAD(P)-binding domain superfamily [SSF51735] (3-249)
  IPR051122 SDR DHRS6-like [PTHR43477] (1-249)

B-factor: mean 21.84, std 16.05, range [4.37, 102.88]

Secondary structure (DSSP, 8-state):
---EEEEETTTSHHHHHHHHHHHHTT-EEEEEES-HHHHHHHHHHHSTTTGGGEEEEE--TT-HHHHHHHHHHHHHHHS---EEEE-------TT--SGGGS-HHHHHHHHIIIIIHHHHHHHHHHHHHHHHT-EEEEEE--GGGTSPPTT-HHHHHHHHHHHHHHHHHHHHHGGGTEEEEEEEE-SB-STTTHHHHTSHHHHHHHHTT-TT-S-B-HHHHHHHHHHHHSTT-TT--S-EEEESTTGGG-/---EEEEETTTSHHHHHHHHHHHHTT-EEEEEES-HHHHHHHHHHTSGGGGGGEEEEE--TT-HHHHHHHHHHHHHHHS---EEEE-------TT--SGGGS-HHHHHHHHIIIIIHHHHHHHHHHHHHHHHT-EEEEEE--GGGTSPPTT-HHHHHHHHHHHHHHHHHHHHHGGGTEEEEEEEE-SB-STTTHHHHTSHHHHHHHHTT-TT---B-HHHHHHHHHHHHSGGGTT--S-EEEESTTGGG-/---EEEEETTTSHHHHHHHHHHHHTT-EEEEEES-HHHHHHHHHHTSTTTGGGEEEEE--TT-HHHHHHHHHHHHHHHS---EEEE-------TT--SGGGS-HHHHHHHHIIIIIHHHHHHHHHHHHHHHHT-EEEEEE--GGGTSPPTT-HHHHHHHHHHHHHHHHHHHHHGGGTEEEEEEEE-SEESTTTHHHHHSHHHHHHHHTT-TT-S-EEHHHHHHHHHHHHSGGGTT--S-EEEESTTGGG-/---EEEEETTTSHHHHHHHHHHHHTT-EEEEEES-HHHHHHHHHHHSGGGGGGEEEEE--TT-HHHHHHHHHHHHHHHS---EEEE-------TT--SGGGS-HHHHHHHHIIIIIHHHHHHHHHHHHHHHHT-EEEEEE--GGGTSPPTT-HHHHHHHHHHHHHHHHHHHHHGGGTEEEEEEEE-SB-STTTTTTTTSHHHHHHHHTT-TT-S-B-HHHHHHHHHHHHSGGGTT--S-EEEESTTGGG-

CATH classification: 3.40.50.720

Sequence (1000 aa):
MSRVAIVTGASSGNGLAIATRFLARGDRVAALDLSAETLEETARTHWHAYADKVLRVRADVADEGDVNAAIAATMEQFGAIDVLVNNAGITGNSEAGVLHTTPVEQFDKVMAVNVRGIFLGCRAVLPHMLLQGAGVIVNIASVASLVAFPGRSAYTTSKGAVLQLTKSVAVDYAGSGIRCNAVCPGMIETPMTQWRLDQPELRDQVLARIPQKEIGTAAQVADAVMFLAGEDATYVNGAALVMDGAYTAIMSRVAIVTGASSGNGLAIATRFLARGDRVAALDLSAETLEETARTHWHAYADKVLRVRADVADEGDVNAAIAATMEQFGAIDVLVNNAGITGNSEAGVLHTTPVEQFDKVMAVNVRGIFLGCRAVLPHMLLQGAGVIVNIASVASLVAFPGRSAYTTSKGAVLQLTKSVAVDYAGSGIRCNAVCPGMIETPMTQWRLDQPELRDQVLARIPQKEIGTAAQVADAVMFLAGEDATYVNGAALVMDGAYTAIMSRVAIVTGASSGNGLAIATRFLARGDRVAALDLSAETLEETARTHWHAYADKVLRVRADVADEGDVNAAIAATMEQFGAIDVLVNNAGITGNSEAGVLHTTPVEQFDKVMAVNVRGIFLGCRAVLPHMLLQGAGVIVNIASVASLVAFPGRSAYTTSKGAVLQLTKSVAVDYAGSGIRCNAVCPGMIETPMTQWRLDQPELRDQVLARIPQKEIGTAAQVADAVMFLAGEDATYVNGAALVMDGAYTAIMSRVAIVTGASSGNGLAIATRFLARGDRVAALDLSAETLEETARTHWHAYADKVLRVRADVADEGDVNAAIAATMEQFGAIDVLVNNAGITGNSEAGVLHTTPVEQFDKVMAVNVRGIFLGCRAVLPHMLLQGAGVIVNIASVASLVAFPGRSAYTTSKGAVLQLTKSVAVDYAGSGIRCNAVCPGMIETPMTQWRLDQPELRDQVLARIPQKEIGTAAQVADAVMFLAGEDATYVNGAALVMDGAYTAI

Radius of gyration: 27.76 Å; Cα contacts (8 Å, |Δi|>4): 2587; chains: 4; bounding box: 74×62×67 Å

Foldseek 3Di:
DAAEEEFEPCLWFLNVLQQLVSVVVRYAYEYEEADPVSQVVSCVPPVVVPVLSYHYAYAQLLDLVRLLVSLVVSCVRPNAHAEYELEFAALFDPQQFDPPRRDPVRLVVRLSRLPSSLVSNCVNRVVRCLVVLAHEYEYEAACLLVPNDHGRVSNSVSSVNSLVVQLVCLVVCVVSHYAGEYEHEYAEDIPRCVVQCVDVVSVVVVLVLQLQSDGHYSNVVSVVVVCRSDDNCNVPHSYYHYHYNCSVVD/DEAEEEFEPCLWFLNVLQQLVRVVVPYAYAYEYADPVSQVVSCVPRVVVRVLSYHYAYAQLLDLVSLLVSLVVSCVSPNAHAEYELEDAAQFDPQQFDPPRRDPVRLVVRLSRLPSSVVSNCVNRVVRCLVVLAHEYEYEAACLLVPNDHGRVSNSVSSVNRLVVQLVCLVVCVVSHYAGEYEHEYAECIPRCVVQCVDPVSVVVSLVLALQSDGHYSNVVSVVVVCRSDDVCNVPHSYYHYHYNCSVVD/DEAEEEFEPCLWFLNVLLQLVSVVVHYAYAYEEADLVSQVVSCVPRVVPRVLSYHYAYAQLLDLVSLLVSLVVSCVRPVAHAEYELEFAAQFDPQQFDPPSRPPVRLVVRLSRLPVSLVSNCVNRVVRCLVVLAHEYEYEAACLLVPNDHGRVSNSVSSVNVLVVQLVCLVVCVVSHYAGEYEHEYAEDIPNPCVQCVPPVRVVVSLVLAQQSDGHYSNVVSVVVDCRSDDNCSVPHSYYHYHYNCSVVD/DAAEEEFEPCLWFLNVLQQLVSVVVRYAYEYEYADLVSQVVSCVPRVVVSVLSYHYAYAQLLDLVRLLVSLVVSCVSPVAHAEYELEDAAQFDPQQFDPPRRDPVRLVVRLSRLPSSVVSNCVNRVVRCLVVLAHEYEYEAACLLVPNDHGRVSNSVSRVNVLVVQLVCLVVCVVSHYAGEYEHEYAECIPRRPPQCVDPVRVVVVLVLAQQSDHHGSNVVSVVVVCRSDDNCSVPHSYYHYHYNCNVVD

GO terms:
  GO:0050574 2-(R)-hydroxypropyl-CoM dehydrogenase activity (F, EXP)

Organism: Xanthobacter autotrophicus (strain ATCC BAA-1158 / Py2) (NCBI:txid78245)

Solvent-accessible surface area: 32805 Å² total; per-residue (Å²): 185,39,26,1,0,0,0,6,15,0,13,54,18,23,0,31,23,0,0,43,84,0,2,68,109,29,0,63,0,0,0,4,25,107,36,46,132,65,0,64,82,7,7,144,81,96,0,145,89,52,57,111,82,4,40,82,22,121,2,48,15,18,60,66,47,34,3,72,61,0,8,54,37,0,51,155,101,24,50,26,0,44,2,0,0,4,18,19,17,38,28,11,68,111,103,1,16,42,0,41,74,0,34,20,112,18,4,50,94,0,18,31,21,0,1,55,2,5,2,3,5,0,60,13,0,0,62,52,0,55,158,61,41,56,6,18,0,0,0,12,2,8,7,2,6,57,14,0,28,40,26,29,1,1,36,0,1,0,6,2,0,0,11,3,0,0,34,0,0,0,16,32,7,4,55,54,39,2,29,0,0,0,0,0,9,15,18,10,68,14,85,81,27,84,120,35,6,92,65,103,109,38,81,98,92,3,35,70,65,0,14,17,119,75,21,0,62,20,62,27,0,1,20,0,0,24,16,2,4,8,134,58,1,49,1,2,2,7,9,23,8,17,2,1,0,0,6,29,2,44,198,33,34,0,0,1,0,7,14,0,13,53,18,22,0,26,26,0,0,40,80,0,3,64,129,22,1,63,0,0,0,3,26,110,38,44,133,63,0,71,84,8,7,146,83,96,1,144,94,56,55,106,86,4,36,84,20,121,2,47,14,17,63,66,45,33,3,72,62,0,9,60,34,0,52,153,95,20,51,26,0,43,1,1,0,4,17,20,14,38,30,11,69,111,109,0,16,43,0,43,77,0,33,19,110,13,3,50,101,0,18,30,19,0,1,57,3,5,1,4,5,0,63,12,0,0,52,52,0,54,159,71,45,57,4,18,0,0,0,12,2,3,0,0,6,59,13,0,34,65,27,71,1,1,29,0,1,0,8,2,0,0,8,4,0,0,36,0,0,0,15,33,6,4,56,55,39,3,27,0,0,0,0,0,9,11,30,9,66,17,88,108,29,92,218,103,2,88,68,103,104,53,74,89,115,15,35,58,68,0,17,15,106,90,20,0,60,21,60,31,0,1,19,0,0,31,16,2,3,12,146,58,1,49,0,3,3,6,9,22,9,18,2,1,0,0,26,27,3,26,182,39,30,0,0,1,0,7,14,0,12,58,19,24,0,25,26,0,0,44,87,0,2,70,103,31,1,58,0,0,0,3,25,114,31,43,125,59,1,67,81,7,9,147,87,101,0,144,92,54,61,113,84,4,38,78,22,124,3,45,15,18,58,59,46,29,4,69,61,0,9,58,37,0,53,150,108,24,49,26,0,43,2,1,0,3,20,19,24,43,26,14,69,113,103,0,16,45,0,42,78,0,39,18,118,13,4,50,94,0,18,32,18,0,0,56,2,5,1,3,5,0,64,13,0,0,61,48,0,53,152,64,42,56,6,19,0,0,0,12,3,3,1,0,5,56,10,0,45,58,27,39,2,2,25,0,1,0,8,2,0,0,11,1,0,0,32,0,0,0,15,31,8,4,55,55,42,3,27,0,0,0,0,0,8,11,30,10,62,17,86,79,24,85,137,63,1,87,92,112,153,48,91,96,81,15,38,67,54,0,14,19,107,77,18,0,61,20,64,26,0,3,25,0,0,23,16,1,4,13,138,56,1,50,1,2,2,6,8,24,7,16,3,1,0,0,23,28,2,35,196,45,19,1,0,0,0,7,12,0,15,55,16,23,0,30,23,0,0,44,85,0,3,69,127,30,0,60,0,0,0,2,25,111,35,44,134,64,0,59,86,8,9,150,85,96,1,148,93,56,57,113,77,4,39,82,20,121,2,47,14,17,61,54,46,34,3,68,62,0,8,52,37,0,46,152,107,24,50,26,0,45,1,1,0,4,18,20,16,46,15,11,65,113,103,1,15,42,0,43,75,0,35,17,110,10,4,50,108,0,17,30,23,1,1,57,3,6,2,3,6,0,65,15,0,0,55,49,0,52,162,70,42,56,6,20,0,0,0,11,3,2,0,0,5,59,12,0,30,48,26,41,2,1,26,0,0,0,9,2,0,0,9,0,0,0,32,1,0,0,15,30,6,4,56,55,41,3,26,0,0,0,0,0,9,10,23,8,45,13,80,67,33,78,136,80,2,84,99,107,155,58,78,100,84,2,38,72,70,0,17,20,115,75,19,0,61,19,62,29,0,1,21,0,0,18,15,1,3,9,140,59,2,52,2,2,2,7,9,26,7,17,2,1,0,0,11,26,2,36